Protein 4Q69 (pdb70)

Structure (mmCIF, N/CA/C/O backbone):
data_4Q69
#
_entry.id   4Q69
#
_cell.length_a   135.124
_cell.length_b   135.124
_cell.length_c   139.567
_cell.angle_alpha   90.000
_cell.angle_beta   90.000
_cell.angle_gamma   120.000
#
_symmetry.space_group_name_H-M   'P 31 2 1'
#
loop_
_entity.id
_entity.type
_entity.pdbx_description
1 polymer 'Putative lipoprotein'
2 non-polymer 'SODIUM ION'
3 non-polymer 'CHLORIDE ION'
4 non-polymer GLYCEROL
5 water water
#
loop_
_atom_site.group_PDB
_atom_site.id
_atom_site.type_symbol
_atom_site.label_atom_id
_atom_site.label_alt_id
_atom_site.label_comp_id
_atom_site.label_asym_id
_atom_site.label_entity_id
_atom_site.label_seq_id
_atom_site.pdbx_PDB_ins_code
_atom_site.Cartn_x
_atom_site.Cartn_y
_atom_site.Cartn_z
_atom_site.occupancy
_atom_site.B_iso_or_equiv
_atom_site.auth_seq_id
_atom_site.auth_comp_id
_atom_site.auth_asym_id
_atom_site.auth_atom_id
_atom_site.pdbx_PDB_model_num
ATOM 1 N N . PRO A 1 7 ? 80.202 -37.516 -21.351 1.00 124.59 33 PRO A N 1
ATOM 2 C CA . PRO A 1 7 ? 80.636 -38.910 -21.511 1.00 125.75 33 PRO A CA 1
ATOM 3 C C . PRO A 1 7 ? 81.878 -39.261 -20.669 1.00 124.89 33 PRO A C 1
ATOM 4 O O . PRO A 1 7 ? 81.820 -40.188 -19.858 1.00 103.53 33 PRO A O 1
ATOM 8 N N . ASN A 1 8 ? 82.976 -38.524 -20.869 1.00 130.25 34 ASN A N 1
ATOM 9 C CA . ASN A 1 8 ? 84.221 -38.694 -20.093 1.00 122.92 34 ASN A CA 1
ATOM 10 C C . ASN A 1 8 ? 84.462 -37.563 -19.082 1.00 111.37 34 ASN A C 1
ATOM 11 O O . ASN A 1 8 ? 85.486 -37.552 -18.391 1.00 95.63 34 ASN A O 1
ATOM 16 N N . THR A 1 9 ? 83.531 -36.610 -19.017 1.00 107.63 35 THR A N 1
ATOM 17 C CA . THR A 1 9 ? 83.628 -35.469 -18.091 1.00 105.64 35 THR A CA 1
ATOM 18 C C . THR A 1 9 ? 83.453 -35.897 -16.618 1.00 105.75 35 THR A C 1
ATOM 19 O O . THR A 1 9 ? 84.086 -35.330 -15.721 1.00 93.32 35 THR A O 1
ATOM 23 N N . ALA A 1 10 ? 82.611 -36.905 -16.387 1.00 99.95 36 ALA A N 1
ATOM 24 C CA . ALA A 1 10 ? 82.396 -37.479 -15.054 1.00 86.43 36 ALA A CA 1
ATOM 25 C C . ALA A 1 10 ? 83.577 -38.338 -14.616 1.00 93.74 36 ALA A C 1
ATOM 26 O O . ALA A 1 10 ? 84.302 -38.887 -15.449 1.00 99.74 36 ALA A O 1
ATOM 28 N N . GLU A 1 11 ? 83.754 -38.458 -13.303 1.00 92.76 37 GLU A N 1
ATOM 29 C CA . GLU A 1 11 ? 84.788 -39.322 -12.736 1.00 78.98 37 GLU A CA 1
ATOM 30 C C . GLU A 1 11 ? 84.232 -40.726 -12.461 1.00 71.02 37 GLU A C 1
ATOM 31 O O . GLU A 1 11 ? 83.435 -41.276 -13.258 1.00 75.14 37 GLU A O 1
ATOM 37 N N . LYS A 1 12 ? 84.679 -41.309 -11.350 1.00 61.46 38 LYS A N 1
ATOM 38 C CA . LYS A 1 12 ? 84.228 -42.622 -10.920 1.00 58.52 38 LYS A CA 1
ATOM 39 C C . LYS A 1 12 ? 82.791 -42.565 -10.391 1.00 52.43 38 LYS A C 1
ATOM 40 O O . LYS A 1 12 ? 82.497 -41.858 -9.426 1.00 53.13 38 LYS A O 1
ATOM 46 N N . VAL A 1 13 ? 81.900 -43.287 -11.067 1.00 45.85 39 VAL A N 1
ATOM 47 C CA . VAL A 1 13 ? 80.496 -43.401 -10.673 1.00 44.74 39 VAL A CA 1
ATOM 48 C C . VAL A 1 13 ? 80.119 -44.874 -10.619 1.00 42.01 39 VAL A C 1
ATOM 49 O O . VAL A 1 13 ? 80.503 -45.640 -11.497 1.00 41.42 39 VAL A O 1
ATOM 53 N N . ASP A 1 14 ? 79.358 -45.262 -9.601 1.00 40.23 40 ASP A N 1
ATOM 54 C CA . ASP A 1 14 ? 78.917 -46.642 -9.465 1.00 40.73 40 ASP A CA 1
ATOM 55 C C . ASP A 1 14 ? 77.960 -46.973 -10.606 1.00 40.86 40 ASP A C 1
ATOM 56 O O . ASP A 1 14 ? 76.990 -46.241 -10.826 1.00 39.89 40 ASP A O 1
ATOM 61 N N . PRO A 1 15 ? 78.229 -48.063 -11.350 1.00 39.89 41 PRO A N 1
ATOM 62 C CA . PRO A 1 15 ? 77.301 -48.472 -12.411 1.00 39.58 41 PRO A CA 1
ATOM 63 C C . PRO A 1 15 ? 75.888 -48.768 -11.910 1.00 39.56 41 PRO A C 1
ATOM 64 O O . PRO A 1 15 ? 74.919 -48.487 -12.614 1.00 43.99 41 PRO A O 1
ATOM 68 N N . GLY A 1 16 ? 75.779 -49.331 -10.709 1.00 39.71 42 GLY A N 1
ATOM 69 C CA . GLY A 1 16 ? 74.486 -49.692 -10.141 1.00 39.07 42 GLY A CA 1
ATOM 70 C C . GLY A 1 16 ? 73.613 -48.483 -9.877 1.00 37.74 42 GLY A C 1
ATOM 71 O O . GLY A 1 16 ? 72.423 -48.491 -10.186 1.00 35.08 42 GLY A O 1
ATOM 72 N N . TYR A 1 17 ? 74.206 -47.446 -9.289 1.00 40.48 43 TYR A N 1
ATOM 73 C CA . TYR A 1 17 ? 73.501 -46.191 -9.052 1.00 38.59 43 TYR A CA 1
ATOM 74 C C . TYR A 1 17 ? 72.920 -45.643 -10.352 1.00 36.09 43 TYR A C 1
ATOM 75 O O . TYR A 1 17 ? 71.750 -45.271 -10.407 1.00 34.83 43 TYR A O 1
ATOM 84 N N . LEU A 1 18 ? 73.742 -45.608 -11.395 1.00 35.03 44 LEU A N 1
ATOM 85 C CA . LEU A 1 18 ? 73.317 -45.076 -12.693 1.00 33.77 44 LEU A CA 1
ATOM 86 C C . LEU A 1 18 ? 72.226 -45.930 -13.333 1.00 32.86 44 LEU A C 1
ATOM 87 O O . LEU A 1 18 ? 71.234 -45.400 -13.829 1.00 32.38 44 LEU A O 1
ATOM 92 N N . PHE A 1 19 ? 72.418 -47.248 -13.310 1.00 33.17 45 PHE A N 1
ATOM 93 C CA . PHE A 1 19 ? 71.448 -48.201 -13.858 1.00 32.18 45 PHE A CA 1
ATOM 94 C C . PHE A 1 19 ? 70.062 -48.004 -13.231 1.00 32.55 45 PHE A C 1
ATOM 95 O O . PHE A 1 19 ? 69.055 -47.940 -13.933 1.00 34.19 45 PHE A O 1
ATOM 103 N N . ASN A 1 20 ? 70.023 -47.899 -11.909 1.00 32.47 46 ASN A N 1
ATOM 104 C CA . ASN A 1 20 ? 68.766 -47.740 -11.189 1.00 34.02 46 ASN A CA 1
ATOM 105 C C . ASN A 1 20 ? 68.120 -46.380 -11.445 1.00 33.39 46 ASN A C 1
ATOM 106 O O . ASN A 1 20 ? 66.897 -46.283 -11.571 1.00 34.50 46 ASN A O 1
ATOM 111 N N . TYR A 1 21 ? 68.941 -45.333 -11.507 1.00 33.05 47 TYR A N 1
ATOM 112 C CA . TYR A 1 21 ? 68.465 -43.995 -11.869 1.00 32.40 47 TYR A CA 1
ATOM 113 C C . TYR A 1 21 ? 67.786 -44.030 -13.240 1.00 33.32 47 TYR A C 1
ATOM 114 O O . TYR A 1 21 ? 66.732 -43.424 -13.435 1.00 32.05 47 TYR A O 1
ATOM 123 N N . VAL A 1 22 ? 68.385 -44.754 -14.182 1.00 31.97 48 VAL A N 1
ATOM 124 C CA . VAL A 1 22 ? 67.804 -44.880 -15.510 1.00 31.04 48 VAL A CA 1
ATOM 125 C C . VAL A 1 22 ? 66.501 -45.665 -15.449 1.00 31.09 48 VAL A C 1
ATOM 126 O O . VAL A 1 22 ? 65.507 -45.263 -16.049 1.00 31.39 48 VAL A O 1
ATOM 130 N N . ALA A 1 23 ? 66.514 -46.780 -14.729 1.00 31.42 49 ALA A N 1
ATOM 131 C CA . ALA A 1 23 ? 65.329 -47.627 -14.585 1.00 32.75 49 ALA A CA 1
ATOM 132 C C . ALA A 1 23 ? 64.131 -46.855 -14.024 1.00 31.78 49 ALA A C 1
ATOM 133 O O . ALA A 1 23 ? 63.028 -46.940 -14.556 1.00 32.26 49 ALA A O 1
ATOM 135 N N . VAL A 1 24 ? 64.366 -46.091 -12.966 1.00 31.67 50 VAL A N 1
ATOM 136 C CA . VAL A 1 24 ? 63.318 -45.313 -12.326 1.00 31.34 50 VAL A CA 1
ATOM 137 C C . VAL A 1 24 ? 62.756 -44.249 -13.270 1.00 32.04 50 VAL A C 1
ATOM 138 O O . VAL A 1 24 ? 61.538 -44.107 -13.401 1.00 33.54 50 VAL A O 1
ATOM 142 N N . ASN A 1 25 ? 63.630 -43.503 -13.936 1.00 31.12 51 ASN A N 1
ATOM 143 C CA . ASN A 1 25 ? 63.173 -42.433 -14.828 1.00 30.71 51 ASN A CA 1
ATOM 144 C C . ASN A 1 25 ? 62.536 -42.953 -16.115 1.00 31.05 51 ASN A C 1
ATOM 145 O O . ASN A 1 25 ? 61.595 -42.353 -16.644 1.00 32.92 51 ASN A O 1
ATOM 150 N N . TRP A 1 26 ? 63.034 -44.083 -16.603 1.00 30.79 52 TRP A N 1
ATOM 151 C CA . TRP A 1 26 ? 62.421 -44.775 -17.738 1.00 31.10 52 TRP A CA 1
ATOM 152 C C . TRP A 1 26 ? 60.979 -45.179 -17.423 1.00 29.82 52 TRP A C 1
ATOM 153 O O . TRP A 1 26 ? 60.069 -44.882 -18.193 1.00 27.49 52 TRP A O 1
ATOM 164 N N . ALA A 1 27 ? 60.773 -45.837 -16.284 1.00 29.65 53 ALA A N 1
ATOM 165 C CA . ALA A 1 27 ? 59.419 -46.184 -15.851 1.00 29.96 53 ALA A CA 1
ATOM 166 C C . ALA A 1 27 ? 58.566 -44.925 -15.667 1.00 31.13 53 ALA A C 1
ATOM 167 O O . ALA A 1 27 ? 57.404 -44.887 -16.072 1.00 31.30 53 ALA A O 1
ATOM 169 N N . GLY A 1 28 ? 59.149 -43.900 -15.054 1.00 33.22 54 GLY A N 1
ATOM 170 C CA . GLY A 1 28 ? 58.465 -42.621 -14.865 1.00 33.25 54 GLY A CA 1
ATOM 171 C C . GLY A 1 28 ? 58.044 -41.993 -16.186 1.00 32.30 54 GLY A C 1
ATOM 172 O O . GLY A 1 28 ? 56.997 -41.350 -16.274 1.00 31.95 54 GLY A O 1
ATOM 173 N N . THR A 1 29 ? 58.871 -42.175 -17.209 1.00 31.84 55 THR A N 1
ATOM 174 C CA . THR A 1 29 ? 58.577 -41.662 -18.536 1.00 33.87 55 THR A CA 1
ATOM 175 C C . THR A 1 29 ? 57.451 -42.464 -19.195 1.00 32.59 55 THR A C 1
ATOM 176 O O . THR A 1 29 ? 56.483 -41.887 -19.684 1.00 33.14 55 THR A O 1
ATOM 180 N N . ARG A 1 30 ? 57.574 -43.785 -19.193 1.00 31.39 56 ARG A N 1
ATOM 181 C CA . ARG A 1 30 ? 56.576 -44.650 -19.821 1.00 34.02 56 ARG A CA 1
ATOM 182 C C . ARG A 1 30 ? 55.176 -44.541 -19.209 1.00 34.92 56 ARG A C 1
ATOM 183 O O . ARG A 1 30 ? 54.180 -44.727 -19.909 1.00 35.75 56 ARG A O 1
ATOM 191 N N . THR A 1 31 ? 55.102 -44.239 -17.916 1.00 33.99 57 THR A N 1
ATOM 192 C CA . THR A 1 31 ? 53.821 -44.103 -17.232 1.00 34.68 57 THR A CA 1
ATOM 193 C C . THR A 1 31 ? 53.356 -42.653 -17.134 1.00 35.64 57 THR A C 1
ATOM 194 O O . THR A 1 31 ? 52.276 -42.389 -16.620 1.00 35.70 57 THR A O 1
ATOM 198 N N . GLY A 1 32 ? 54.168 -41.720 -17.627 1.00 37.48 58 GLY A N 1
ATOM 199 C CA . GLY A 1 32 ? 53.868 -40.293 -17.523 1.00 34.58 58 GLY A CA 1
ATOM 200 C C . GLY A 1 32 ? 52.872 -39.812 -18.559 1.00 37.62 58 GLY A C 1
ATOM 201 O O . GLY A 1 32 ? 52.640 -40.467 -19.580 1.00 37.40 58 GLY A O 1
ATOM 202 N N . GLY A 1 33 ? 52.297 -38.643 -18.304 1.00 42.02 59 GLY A N 1
ATOM 203 C CA . GLY A 1 33 ? 51.302 -38.047 -19.193 1.00 43.44 59 GLY A CA 1
ATOM 204 C C . GLY A 1 33 ? 51.826 -37.608 -20.546 1.00 42.56 59 GLY A C 1
ATOM 205 O O . GLY A 1 33 ? 51.054 -37.411 -21.480 1.00 47.07 59 GLY A O 1
ATOM 206 N N . ASP A 1 34 ? 53.134 -37.444 -20.661 1.00 38.55 60 ASP A N 1
ATOM 207 C CA . ASP A 1 34 ? 53.727 -37.022 -21.924 1.00 39.95 60 ASP A CA 1
ATOM 208 C C . ASP A 1 34 ? 54.141 -38.198 -22.814 1.00 37.19 60 ASP A C 1
ATOM 209 O O . ASP A 1 34 ? 54.824 -38.006 -23.807 1.00 44.19 60 ASP A O 1
ATOM 214 N N . PHE A 1 35 ? 53.701 -39.404 -22.471 1.00 35.56 61 PHE A N 1
ATOM 215 C CA . PHE A 1 35 ? 54.045 -40.617 -23.213 1.00 33.39 61 PHE A CA 1
ATOM 216 C C . PHE A 1 35 ? 52.814 -41.511 -23.313 1.00 33.54 61 PHE A C 1
ATOM 217 O O . PHE A 1 35 ? 52.341 -41.820 -24.405 1.00 34.03 61 PHE A O 1
ATOM 225 N N . TYR A 1 36 ? 52.286 -41.901 -22.156 1.00 36.56 62 TYR A N 1
ATOM 226 C CA . TYR A 1 36 ? 51.133 -42.790 -22.073 1.00 34.29 62 TYR A CA 1
ATOM 227 C C . TYR A 1 36 ? 49.918 -42.213 -22.795 1.00 36.43 62 TYR A C 1
ATOM 228 O O . TYR A 1 36 ? 49.230 -42.925 -23.522 1.00 42.74 62 TYR A O 1
ATOM 237 N N . ILE A 1 37 ? 49.654 -40.930 -22.584 1.00 35.94 63 ILE A N 1
ATOM 238 C CA . ILE A 1 37 ? 48.477 -40.277 -23.171 1.00 38.57 63 ILE A CA 1
ATOM 239 C C . ILE A 1 37 ? 48.586 -40.112 -24.690 1.00 36.61 63 ILE A C 1
ATOM 240 O O . ILE A 1 37 ? 47.667 -40.497 -25.412 1.00 36.58 63 ILE A O 1
ATOM 245 N N . PRO A 1 38 ? 49.694 -39.536 -25.182 1.00 34.99 64 PRO A N 1
ATOM 246 C CA . PRO A 1 38 ? 49.866 -39.469 -26.634 1.00 35.29 64 PRO A CA 1
ATOM 247 C C . PRO A 1 38 ? 49.684 -40.806 -27.349 1.00 34.77 64 PRO A C 1
ATOM 248 O O . PRO A 1 38 ? 48.977 -40.872 -28.360 1.00 34.09 64 PRO A O 1
ATOM 252 N N . LEU A 1 39 ? 50.298 -41.859 -26.822 1.00 31.06 65 LEU A N 1
ATOM 253 C CA . LEU A 1 39 ? 50.256 -43.154 -27.488 1.00 32.02 65 LEU A CA 1
ATOM 254 C C . LEU A 1 39 ? 48.886 -43.828 -27.389 1.00 33.60 65 LEU A C 1
ATOM 255 O O . LEU A 1 39 ? 48.407 -44.389 -28.369 1.00 34.46 65 LEU A O 1
ATOM 260 N N . SER A 1 40 ? 48.250 -43.765 -26.224 1.00 33.77 66 SER A N 1
ATOM 261 C CA . SER A 1 40 ? 46.953 -44.417 -26.048 1.00 33.95 66 SER A CA 1
ATOM 262 C C . SER A 1 40 ? 45.856 -43.734 -26.874 1.00 34.17 66 SER A C 1
ATOM 263 O O . SER A 1 40 ? 45.068 -44.410 -27.535 1.00 35.25 66 SER A O 1
ATOM 274 N N . SER A 1 42 ? 46.241 -41.458 -29.474 1.00 35.03 68 SER A N 1
ATOM 275 C CA . SER A 1 42 ? 46.532 -41.407 -30.909 1.00 36.39 68 SER A CA 1
ATOM 276 C C . SER A 1 42 ? 46.401 -42.783 -31.562 1.00 36.11 68 SER A C 1
ATOM 277 O O . SER A 1 42 ? 45.953 -42.881 -32.701 1.00 36.97 68 SER A O 1
ATOM 280 N N . SER A 1 43 ? 46.785 -43.841 -30.849 1.00 36.41 69 SER A N 1
ATOM 281 C CA . SER A 1 43 ? 46.632 -45.205 -31.372 1.00 36.65 69 SER A CA 1
ATOM 282 C C . SER A 1 43 ? 45.178 -45.649 -31.366 1.00 36.57 69 SER A C 1
ATOM 283 O O . SER A 1 43 ? 44.812 -46.576 -32.083 1.00 40.57 69 SER A O 1
ATOM 286 N N . GLN A 1 44 ? 44.372 -44.998 -30.526 1.00 36.83 70 GLN A N 1
ATOM 287 C CA . GLN A 1 44 ? 42.940 -45.278 -30.376 1.00 37.30 70 GLN A CA 1
ATOM 288 C C . GLN A 1 44 ? 42.623 -46.614 -29.688 1.00 36.40 70 GLN A C 1
ATOM 289 O O . GLN A 1 44 ? 41.497 -47.115 -29.788 1.00 36.54 70 GLN A O 1
ATOM 295 N N . CYS A 1 45 ? 43.601 -47.170 -28.970 1.00 34.89 71 CYS A N 1
ATOM 296 C CA . CYS A 1 45 ? 43.352 -48.308 -28.081 1.00 35.44 71 CYS A CA 1
ATOM 297 C C . CYS A 1 45 ? 42.578 -47.856 -26.836 1.00 34.21 71 CYS A C 1
ATOM 298 O O . CYS A 1 45 ? 42.029 -48.682 -26.104 1.00 32.97 71 CYS A O 1
ATOM 301 N N . GLN A 1 46 ? 42.572 -46.543 -26.597 1.00 35.03 72 GLN A N 1
ATOM 302 C CA . GLN A 1 46 ? 41.686 -45.901 -25.629 1.00 35.45 72 GLN A CA 1
ATOM 303 C C . GLN A 1 46 ? 41.115 -44.620 -26.245 1.00 36.55 72 GLN A C 1
ATOM 304 O O . GLN A 1 46 ? 41.579 -44.171 -27.297 1.00 35.65 72 GLN A O 1
ATOM 310 N N . VAL A 1 47 ? 40.103 -44.045 -25.598 1.00 35.03 73 VAL A N 1
ATOM 311 C CA . VAL A 1 47 ? 39.525 -42.766 -26.033 1.00 34.78 73 VAL A CA 1
ATOM 312 C C . VAL A 1 47 ? 39.327 -41.828 -24.844 1.00 34.79 73 VAL A C 1
ATOM 313 O O . VAL A 1 47 ? 39.467 -42.241 -23.694 1.00 34.07 73 VAL A O 1
ATOM 317 N N . ASP A 1 48 ? 39.016 -40.565 -25.128 1.00 37.17 74 ASP A N 1
ATOM 318 C CA . ASP A 1 48 ? 39.055 -39.510 -24.108 1.00 37.52 74 ASP A CA 1
ATOM 319 C C . ASP A 1 48 ? 37.686 -39.092 -23.566 1.00 37.30 74 ASP A C 1
ATOM 320 O O . ASP A 1 48 ? 37.608 -38.265 -22.662 1.00 37.49 74 ASP A O 1
ATOM 325 N N . GLY A 1 49 ? 36.615 -39.663 -24.105 1.00 38.02 75 GLY A N 1
ATOM 326 C CA . GLY A 1 49 ? 35.265 -39.322 -23.657 1.00 41.57 75 GLY A CA 1
ATOM 327 C C . GLY A 1 49 ? 34.790 -37.942 -24.095 1.00 43.76 75 GLY A C 1
ATOM 328 O O . GLY A 1 49 ? 33.828 -37.409 -23.538 1.00 43.11 75 GLY A O 1
ATOM 329 N N . GLY A 1 50 ? 35.455 -37.364 -25.096 1.00 44.08 76 GLY A N 1
ATOM 330 C CA . GLY A 1 50 ? 35.071 -36.054 -25.622 1.00 46.13 76 GLY A CA 1
ATOM 331 C C . GLY A 1 50 ? 35.634 -34.897 -24.822 1.00 46.64 76 GLY A C 1
ATOM 332 O O . GLY A 1 50 ? 36.315 -35.095 -23.812 1.00 44.29 76 GLY A O 1
ATOM 333 N N . LEU A 1 51 ? 35.340 -33.681 -25.279 1.00 49.08 77 LEU A N 1
ATOM 334 C CA . LEU A 1 51 ? 35.967 -32.475 -24.732 1.00 51.19 77 LEU A CA 1
ATOM 335 C C . LEU A 1 51 ? 35.547 -32.144 -23.303 1.00 51.40 77 LEU A C 1
ATOM 336 O O . LEU A 1 51 ? 36.291 -31.473 -22.585 1.00 46.66 77 LEU A O 1
ATOM 341 N N . ASP A 1 52 ? 34.374 -32.615 -22.883 1.00 55.19 78 ASP A N 1
ATOM 342 C CA . ASP A 1 52 ? 33.917 -32.379 -21.514 1.00 58.07 78 ASP A CA 1
ATOM 343 C C . ASP A 1 52 ? 34.720 -33.171 -20.485 1.00 57.17 78 ASP A C 1
ATOM 344 O O . ASP A 1 52 ? 34.796 -32.768 -19.325 1.00 62.72 78 ASP A O 1
ATOM 349 N N . TYR A 1 53 ? 35.317 -34.287 -20.902 1.00 54.00 79 TYR A N 1
ATOM 350 C CA . TYR A 1 53 ? 36.045 -35.159 -19.981 1.00 49.16 79 TYR A CA 1
ATOM 351 C C . TYR A 1 53 ? 37.553 -35.148 -20.239 1.00 46.24 79 TYR A C 1
ATOM 352 O O . TYR A 1 53 ? 38.219 -34.183 -19.871 1.00 41.66 79 TYR A O 1
ATOM 361 N N . GLY A 1 54 ? 38.098 -36.199 -20.849 1.00 43.93 80 GLY A N 1
ATOM 362 C CA . GLY A 1 54 ? 39.534 -36.262 -21.116 1.00 41.04 80 GLY A CA 1
ATOM 363 C C . GLY A 1 54 ? 39.971 -35.145 -22.046 1.00 41.80 80 GLY A C 1
ATOM 364 O O . GLY A 1 54 ? 40.920 -34.415 -21.747 1.00 42.47 80 GLY A O 1
ATOM 365 N N . GLY A 1 55 ? 39.267 -35.013 -23.172 1.00 41.13 81 GLY A N 1
ATOM 366 C CA . GLY A 1 55 ? 39.501 -33.933 -24.126 1.00 42.46 81 GLY A CA 1
ATOM 367 C C . GLY A 1 55 ? 40.965 -33.755 -24.461 1.00 42.74 81 GLY A C 1
ATOM 368 O O . GLY A 1 55 ? 41.487 -32.642 -24.437 1.00 46.00 81 GLY A O 1
ATOM 369 N N . TRP A 1 56 ? 41.632 -34.864 -24.754 1.00 43.91 82 TRP A N 1
ATOM 370 C CA . TRP A 1 56 ? 43.067 -34.858 -24.977 1.00 40.26 82 TRP A CA 1
ATOM 371 C C . TRP A 1 56 ? 43.322 -34.465 -26.415 1.00 40.44 82 TRP A C 1
ATOM 372 O O . TRP A 1 56 ? 42.741 -35.052 -27.322 1.00 39.38 82 TRP A O 1
ATOM 383 N N . ASP A 1 57 ? 44.187 -33.474 -26.622 1.00 41.98 83 ASP A N 1
ATOM 384 C CA . ASP A 1 57 ? 44.574 -33.043 -27.971 1.00 46.21 83 ASP A CA 1
ATOM 385 C C . ASP A 1 57 ? 45.128 -34.199 -28.806 1.00 43.08 83 ASP A C 1
ATOM 386 O O . ASP A 1 57 ? 45.013 -34.207 -30.033 1.00 39.43 83 ASP A O 1
ATOM 39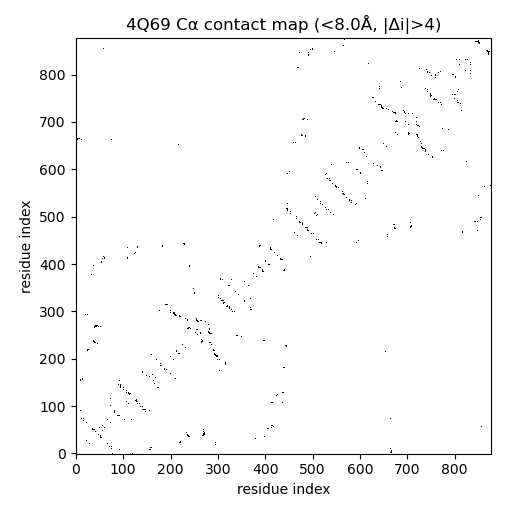1 N N . GLU A 1 58 ? 45.714 -35.181 -28.131 1.00 40.02 84 GLU A N 1
ATOM 392 C CA . GLU A 1 58 ? 46.353 -36.300 -28.797 1.00 37.49 84 GLU A CA 1
ATOM 393 C C . GLU A 1 58 ? 45.338 -37.230 -29.474 1.00 37.56 84 GLU A C 1
ATOM 394 O O . GLU A 1 58 ? 45.706 -38.022 -30.339 1.00 39.56 84 GLU A O 1
ATOM 400 N N . SER A 1 59 ? 44.066 -37.135 -29.084 1.00 37.16 85 SER A N 1
ATOM 401 C CA . SER A 1 59 ? 42.989 -37.880 -29.746 1.00 35.95 85 SER A CA 1
ATOM 402 C C . SER A 1 59 ? 42.840 -37.493 -31.217 1.00 38.85 85 SER A C 1
ATOM 403 O O . SER A 1 59 ? 42.385 -38.300 -32.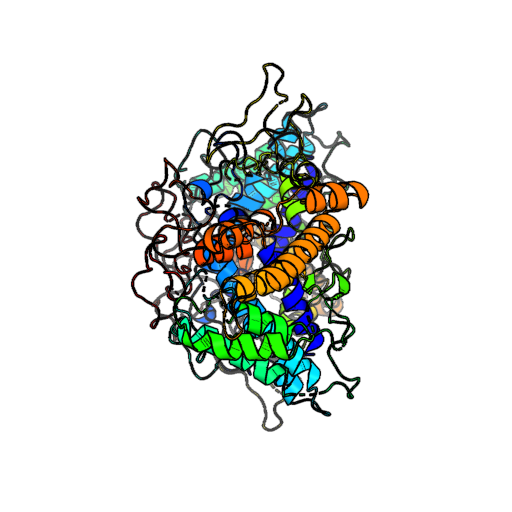027 1.00 40.39 85 SER A O 1
ATOM 406 N N . VAL A 1 60 ? 43.203 -36.256 -31.551 1.00 43.12 86 VAL A N 1
ATOM 407 C CA . VAL A 1 60 ? 43.177 -35.771 -32.938 1.00 45.23 86 VAL A CA 1
ATOM 408 C C . VAL A 1 60 ? 44.599 -35.593 -33.499 1.00 45.27 86 VAL A C 1
ATOM 409 O O . VAL A 1 60 ? 44.832 -34.770 -34.386 1.00 47.71 86 VAL A O 1
ATOM 413 N N . TYR A 1 61 ? 45.537 -36.377 -32.963 1.00 45.84 87 TYR A N 1
ATOM 414 C CA . TYR A 1 61 ? 46.918 -36.456 -33.453 1.00 41.00 87 TYR A CA 1
ATOM 415 C C . TYR A 1 61 ? 47.792 -35.235 -33.172 1.00 41.17 87 TYR A C 1
ATOM 416 O O . TYR A 1 61 ? 48.880 -35.115 -33.725 1.00 42.77 87 TYR A O 1
ATOM 425 N N . THR A 1 62 ? 47.343 -34.348 -32.296 1.00 41.84 88 THR A N 1
ATOM 426 C CA . THR A 1 62 ? 48.154 -33.201 -31.898 1.00 41.39 88 THR A CA 1
ATOM 427 C C . THR A 1 62 ? 49.054 -33.590 -30.723 1.00 43.11 88 THR A C 1
ATOM 428 O O . THR A 1 62 ? 48.661 -33.492 -29.558 1.00 44.95 88 THR A O 1
ATOM 432 N N . ILE A 1 63 ? 50.263 -34.044 -31.040 1.00 44.49 89 ILE A N 1
ATOM 433 C CA . ILE A 1 63 ? 51.252 -34.411 -30.025 1.00 41.29 89 ILE A CA 1
ATOM 434 C C . ILE A 1 63 ? 52.063 -33.162 -29.704 1.00 39.21 89 ILE A C 1
ATOM 435 O O . ILE A 1 63 ? 52.659 -32.570 -30.597 1.00 42.84 89 ILE A O 1
ATOM 440 N N . SER A 1 64 ? 52.096 -32.778 -28.431 1.00 39.11 90 SER A N 1
ATOM 441 C CA . SER A 1 64 ? 52.809 -31.578 -27.987 1.00 37.86 90 SER A CA 1
ATOM 442 C C . SER A 1 64 ? 54.312 -31.674 -28.255 1.00 39.44 90 SER A C 1
ATOM 443 O O . SER A 1 64 ? 54.898 -32.759 -28.150 1.00 40.34 90 SER A O 1
ATOM 446 N N . PRO A 1 65 ? 54.946 -30.537 -28.590 1.00 40.66 91 PRO A N 1
ATOM 447 C CA . PRO A 1 65 ? 56.404 -30.494 -28.704 1.00 40.52 91 PRO A CA 1
ATOM 448 C C . PRO A 1 65 ? 57.118 -30.675 -27.368 1.00 40.95 91 PRO A C 1
ATOM 449 O O . PRO A 1 65 ? 58.312 -30.947 -27.353 1.00 41.11 91 PRO A O 1
ATOM 453 N N . TYR A 1 66 ? 56.409 -30.489 -26.257 1.00 43.64 92 TYR A N 1
ATOM 454 C CA . TYR A 1 66 ? 56.982 -30.790 -24.949 1.00 44.52 92 TYR A CA 1
ATOM 455 C C . TYR A 1 66 ? 57.021 -32.307 -24.730 1.00 39.70 92 TYR A C 1
ATOM 456 O O . TYR A 1 66 ? 57.988 -32.840 -24.178 1.00 37.83 92 TYR A O 1
ATOM 465 N N . SER A 1 67 ? 55.981 -32.998 -25.180 1.00 39.72 93 SER A N 1
ATOM 466 C CA . SER A 1 67 ? 55.918 -34.451 -25.042 1.00 40.63 93 SER A CA 1
ATOM 467 C C . SER A 1 67 ? 57.007 -35.175 -25.844 1.00 40.36 93 SER A C 1
ATOM 468 O O . SER A 1 67 ? 57.626 -36.119 -25.351 1.00 42.97 93 SER A O 1
ATOM 471 N N . THR A 1 68 ? 57.236 -34.734 -27.077 1.00 40.80 94 THR A N 1
ATOM 472 C CA . THR A 1 68 ? 58.292 -35.311 -27.903 1.00 37.21 94 THR A CA 1
ATOM 473 C C . THR A 1 68 ? 59.652 -34.971 -27.311 1.00 34.84 94 THR A C 1
ATOM 474 O O . THR A 1 68 ? 60.546 -35.811 -27.291 1.00 32.69 94 THR A O 1
ATOM 478 N N . GLY A 1 69 ? 59.796 -33.741 -26.821 1.00 35.45 95 GLY A N 1
ATOM 479 C CA . GLY A 1 69 ? 61.053 -33.282 -26.225 1.00 34.41 95 GLY A CA 1
ATOM 480 C C . GLY A 1 69 ? 61.397 -33.971 -24.918 1.00 36.32 95 GLY A C 1
ATOM 481 O O . GLY A 1 69 ? 62.547 -34.362 -24.694 1.00 38.40 95 GLY A O 1
ATOM 482 N N . ASN A 1 70 ? 60.403 -34.125 -24.051 1.00 36.30 96 ASN A N 1
ATOM 483 C CA . ASN A 1 70 ? 60.610 -34.785 -22.773 1.00 35.87 96 ASN A CA 1
ATOM 484 C C . ASN A 1 70 ? 60.987 -36.248 -22.982 1.00 36.49 96 ASN A C 1
ATOM 485 O O . ASN A 1 70 ? 61.889 -36.769 -22.321 1.00 35.88 96 ASN A O 1
ATOM 490 N N . THR A 1 71 ? 60.288 -36.901 -23.908 1.00 34.37 97 THR A N 1
ATOM 491 C CA . THR A 1 71 ? 60.532 -38.302 -24.221 1.00 31.17 97 THR A CA 1
ATOM 492 C C . THR A 1 71 ? 61.916 -38.488 -24.851 1.00 31.69 97 THR A C 1
ATOM 493 O O . THR A 1 71 ? 62.688 -39.357 -24.436 1.00 30.08 97 THR A O 1
ATOM 497 N N . TRP A 1 72 ? 62.225 -37.657 -25.843 1.00 32.38 98 TRP A N 1
ATOM 498 C CA . TRP A 1 72 ? 63.546 -37.647 -26.478 1.00 32.53 98 TRP A CA 1
ATOM 499 C C . TRP A 1 72 ? 64.649 -37.425 -25.451 1.00 33.02 98 TRP A C 1
ATOM 500 O O . TRP A 1 72 ? 65.658 -38.138 -25.456 1.00 31.44 98 TRP A O 1
ATOM 511 N N . LYS A 1 73 ? 64.443 -36.439 -24.576 1.00 33.77 99 LYS A N 1
ATOM 512 C CA . LYS A 1 73 ? 65.403 -36.121 -23.518 1.00 37.51 99 LYS A CA 1
ATOM 513 C C . LYS A 1 73 ? 65.661 -37.348 -22.652 1.00 37.33 99 LYS A C 1
ATOM 514 O O . LYS A 1 73 ? 66.800 -37.603 -22.256 1.00 36.58 99 LYS A O 1
ATOM 520 N N . HIS A 1 74 ? 64.620 -38.127 -22.372 1.00 36.29 100 HIS A N 1
ATOM 521 C CA . HIS A 1 74 ? 64.840 -39.337 -21.598 1.00 35.58 100 HIS A CA 1
ATOM 522 C C . HIS A 1 74 ? 65.732 -40.374 -22.305 1.00 33.51 100 HIS A C 1
ATOM 523 O O . HIS A 1 74 ? 66.629 -40.947 -21.686 1.00 33.56 100 HIS A O 1
ATOM 530 N N . TYR A 1 75 ? 65.458 -40.654 -23.574 1.00 33.91 101 TYR A N 1
ATOM 531 C CA . TYR A 1 75 ? 66.205 -41.699 -24.271 1.00 32.69 101 TYR A CA 1
ATOM 532 C C . TYR A 1 75 ? 67.668 -41.309 -24.458 1.00 31.43 101 TYR A C 1
ATOM 533 O O . TYR A 1 75 ? 68.540 -42.159 -24.335 1.00 30.60 101 TYR A O 1
ATOM 542 N N . TYR A 1 76 ? 67.940 -40.025 -24.697 1.00 32.34 102 TYR A N 1
ATOM 543 C CA . TYR A 1 76 ? 69.306 -39.584 -24.989 1.00 33.31 102 TYR A CA 1
ATOM 544 C C . TYR A 1 76 ? 70.096 -39.039 -23.791 1.00 34.54 102 TYR A C 1
ATOM 545 O O . TYR A 1 76 ? 71.241 -39.448 -23.587 1.00 32.18 102 TYR A O 1
ATOM 554 N N . SER A 1 77 ? 69.505 -38.146 -22.998 1.00 35.93 103 SER A N 1
ATOM 555 C CA . SER A 1 77 ? 70.231 -37.536 -21.871 1.00 36.33 103 SER A CA 1
ATOM 556 C C . SER A 1 77 ? 70.122 -38.354 -20.594 1.00 38.89 103 SER A C 1
ATOM 557 O O . SER A 1 77 ? 71.132 -38.718 -19.991 1.00 43.28 103 SER A O 1
ATOM 560 N N . VAL A 1 78 ? 68.898 -38.659 -20.191 1.00 37.16 104 VAL A N 1
ATOM 561 C CA . VAL A 1 78 ? 68.675 -39.341 -18.923 1.00 38.35 104 VAL A CA 1
ATOM 562 C C . VAL A 1 78 ? 69.086 -40.806 -18.997 1.00 38.10 104 VAL A C 1
ATOM 563 O O . VAL A 1 78 ? 69.829 -41.282 -18.145 1.00 39.11 104 VAL A O 1
ATOM 567 N N . GLY A 1 79 ? 68.602 -41.510 -20.016 1.00 37.38 105 GLY A N 1
ATOM 568 C CA . GLY A 1 79 ? 68.846 -42.944 -20.159 1.00 36.44 105 GLY A CA 1
ATOM 569 C C . GLY A 1 79 ? 70.163 -43.283 -20.835 1.00 37.83 105 GLY A C 1
ATOM 570 O O . GLY A 1 79 ? 71.070 -43.827 -20.206 1.00 37.22 105 GLY A O 1
ATOM 571 N N . GLY A 1 80 ? 70.260 -42.954 -22.118 1.00 36.80 106 GLY A N 1
ATOM 572 C CA . GLY A 1 80 ? 71.413 -43.309 -22.938 1.00 37.39 106 GLY A CA 1
ATOM 573 C C . GLY A 1 80 ? 72.752 -42.860 -22.394 1.00 38.50 106 GLY A C 1
ATOM 574 O O . GLY A 1 80 ? 73.657 -43.677 -22.209 1.00 41.20 106 GLY A O 1
ATOM 575 N N . ASN A 1 81 ? 72.882 -41.566 -22.126 1.00 39.88 107 ASN A N 1
ATOM 576 C CA . ASN A 1 81 ? 74.141 -41.013 -21.639 1.00 44.36 107 ASN A CA 1
ATOM 577 C C . ASN A 1 81 ? 74.637 -41.741 -20.384 1.00 41.36 107 ASN A C 1
ATOM 578 O O . ASN A 1 81 ? 75.823 -42.060 -20.256 1.00 40.72 107 ASN A O 1
ATOM 583 N N . ASN A 1 82 ? 73.724 -42.029 -19.469 1.00 37.75 108 ASN A N 1
ATOM 584 C CA . ASN A 1 82 ? 74.104 -42.640 -18.202 1.00 36.93 108 ASN A CA 1
ATOM 585 C C . ASN A 1 82 ? 74.346 -44.140 -18.279 1.00 35.21 108 ASN A C 1
ATOM 586 O O . ASN A 1 82 ? 75.159 -44.679 -17.517 1.00 36.85 108 ASN A O 1
ATOM 591 N N . LEU A 1 83 ? 73.659 -44.815 -19.193 1.00 32.17 109 LEU A N 1
ATOM 592 C CA . LEU A 1 83 ? 73.949 -46.215 -19.454 1.00 31.24 109 LEU A CA 1
ATOM 593 C C . LEU A 1 83 ? 75.352 -46.354 -20.051 1.00 31.93 109 LEU A C 1
ATOM 594 O O . LEU A 1 83 ? 76.109 -47.231 -19.644 1.00 31.30 109 LEU A O 1
ATOM 607 N N . LEU A 1 85 ? 77.809 -44.260 -19.616 1.00 37.36 111 LEU A N 1
ATOM 608 C CA . LEU A 1 85 ? 78.707 -43.940 -18.517 1.00 36.72 111 LEU A CA 1
ATOM 609 C C . LEU A 1 85 ? 78.855 -45.125 -17.571 1.00 35.71 111 LEU A C 1
ATOM 610 O O . LEU A 1 85 ? 79.956 -45.414 -17.095 1.00 37.59 111 LEU A O 1
ATOM 615 N N . ALA A 1 86 ? 77.750 -45.806 -17.291 1.00 33.49 112 ALA A N 1
ATOM 616 C CA . ALA A 1 86 ? 77.794 -46.976 -16.418 1.00 33.44 112 ALA A CA 1
ATOM 617 C C . ALA A 1 86 ? 78.644 -48.080 -17.039 1.00 34.70 112 ALA A C 1
ATOM 618 O O . ALA A 1 86 ? 79.430 -48.739 -16.350 1.00 37.91 112 ALA A O 1
ATOM 620 N N . ILE A 1 87 ? 78.493 -48.265 -18.346 1.00 34.04 113 ILE A N 1
ATOM 621 C CA . ILE A 1 87 ? 79.273 -49.257 -19.075 1.00 36.15 113 ILE A CA 1
ATOM 622 C C . ILE A 1 87 ? 80.765 -48.935 -19.009 1.00 38.23 113 ILE A C 1
ATOM 623 O O . ILE A 1 87 ? 81.585 -49.829 -18.793 1.00 36.61 113 ILE A O 1
ATOM 628 N N . LYS A 1 88 ? 81.107 -47.662 -19.186 1.00 40.73 114 LYS A N 1
ATOM 629 C CA . LYS A 1 88 ? 82.504 -47.242 -19.143 1.00 44.89 114 LYS A CA 1
ATOM 630 C C . LYS A 1 88 ? 83.121 -47.515 -17.769 1.00 44.93 114 LYS A C 1
ATOM 631 O O . LYS A 1 88 ? 84.255 -47.984 -17.676 1.00 42.16 114 LYS A O 1
ATOM 637 N N . ASN A 1 89 ? 82.373 -47.225 -16.709 1.00 45.01 115 ASN A N 1
ATOM 638 C CA . ASN A 1 89 ? 82.868 -47.458 -15.351 1.00 45.81 115 ASN A CA 1
ATOM 639 C C . ASN A 1 89 ? 83.012 -48.944 -15.038 1.00 44.82 115 ASN A C 1
ATOM 640 O O . ASN A 1 89 ? 83.926 -49.339 -14.313 1.00 47.47 115 ASN A O 1
ATOM 645 N N . ALA A 1 90 ? 82.104 -49.751 -15.582 1.00 44.02 116 ALA A N 1
ATOM 646 C CA . ALA A 1 90 ? 82.161 -51.205 -15.427 1.00 43.98 116 ALA A CA 1
ATOM 647 C C . ALA A 1 90 ? 83.342 -51.805 -16.191 1.00 46.71 116 ALA A C 1
ATOM 648 O O . ALA A 1 90 ? 83.974 -52.748 -15.719 1.00 48.04 116 ALA A O 1
ATOM 650 N N . GLU A 1 91 ? 83.629 -51.261 -17.370 1.00 45.81 117 GLU A N 1
ATOM 651 C CA . GLU A 1 91 ? 84.783 -51.693 -18.154 1.00 50.49 117 GLU A CA 1
ATOM 652 C C . GLU A 1 91 ? 86.083 -51.370 -17.431 1.00 52.99 117 GLU A C 1
ATOM 653 O O . GLU A 1 91 ? 87.021 -52.171 -17.443 1.00 55.54 117 GLU A O 1
ATOM 659 N N . GLU A 1 92 ? 86.121 -50.201 -16.793 1.00 55.27 118 GLU A N 1
ATOM 660 C CA . GLU A 1 92 ? 87.321 -49.709 -16.119 1.00 56.20 118 GLU A CA 1
ATOM 661 C C . GLU A 1 92 ? 87.490 -50.231 -14.690 1.00 54.89 118 GLU A C 1
ATOM 662 O O . GLU A 1 92 ? 88.532 -50.011 -14.080 1.00 56.96 118 GLU A O 1
ATOM 668 N N . ALA A 1 93 ? 86.483 -50.920 -14.156 1.00 53.19 119 ALA A N 1
ATOM 669 C CA . ALA A 1 93 ? 86.563 -51.452 -12.790 1.00 53.28 119 ALA A CA 1
ATOM 670 C C . ALA A 1 93 ? 87.548 -52.615 -12.676 1.00 56.54 119 ALA A C 1
ATOM 671 O O . ALA A 1 93 ? 87.952 -53.212 -13.680 1.00 54.84 119 ALA A O 1
ATOM 673 N N . ASP A 1 94 ? 87.925 -52.919 -11.436 1.00 58.94 120 ASP A N 1
ATOM 674 C CA . ASP A 1 94 ? 88.824 -54.026 -11.128 1.00 62.88 120 ASP A CA 1
ATOM 675 C C . ASP A 1 94 ? 88.264 -54.825 -9.944 1.00 61.47 120 ASP A C 1
ATOM 676 O O . ASP A 1 94 ? 88.272 -54.337 -8.814 1.00 63.80 120 ASP A O 1
ATOM 681 N N . PRO A 1 95 ? 87.757 -56.048 -10.198 1.00 60.14 121 PRO A N 1
ATOM 682 C CA . PRO A 1 95 ? 87.700 -56.735 -11.496 1.00 58.50 121 PRO A CA 1
ATOM 683 C C . PRO A 1 95 ? 86.664 -56.116 -12.445 1.00 54.65 121 PRO A C 1
ATOM 684 O O . PRO A 1 95 ? 85.737 -55.422 -12.002 1.00 50.53 121 PRO A O 1
ATOM 688 N N . VAL A 1 96 ? 86.837 -56.362 -13.738 1.00 49.40 122 VAL A N 1
ATOM 689 C CA . VAL A 1 96 ? 85.902 -55.866 -14.736 1.00 47.13 122 VAL A CA 1
ATOM 690 C C . VAL A 1 96 ? 84.532 -56.463 -14.426 1.00 45.24 122 VAL A C 1
ATOM 691 O O . VAL A 1 96 ? 84.420 -57.668 -14.227 1.00 49.24 122 VAL A O 1
ATOM 695 N N . ASN A 1 97 ? 83.507 -55.617 -14.359 1.00 44.41 123 ASN A N 1
ATOM 696 C CA . ASN A 1 97 ? 82.149 -56.078 -14.068 1.00 42.35 123 ASN A CA 1
ATOM 697 C C . ASN A 1 97 ? 81.398 -56.409 -15.361 1.00 40.78 123 ASN A C 1
ATOM 698 O O . ASN A 1 97 ? 80.598 -55.612 -15.870 1.00 34.99 123 ASN A O 1
ATOM 703 N N . HIS A 1 98 ? 81.668 -57.607 -15.872 1.00 41.45 124 HIS A N 1
ATOM 704 C CA . HIS A 1 98 ? 81.127 -58.048 -17.149 1.00 39.79 124 HIS A CA 1
ATOM 705 C C . HIS A 1 98 ? 79.607 -58.074 -17.148 1.00 36.54 124 HIS A C 1
ATOM 706 O O . HIS A 1 98 ? 78.983 -57.680 -18.125 1.00 36.52 124 HIS A O 1
ATOM 713 N N . ASN A 1 99 ? 79.010 -58.543 -16.059 1.00 37.61 125 ASN A N 1
ATOM 714 C CA . ASN A 1 99 ? 77.553 -58.641 -15.979 1.00 36.15 125 ASN A CA 1
ATOM 715 C C . ASN A 1 99 ? 76.872 -57.272 -15.957 1.00 37.01 125 ASN A C 1
ATOM 716 O O . ASN A 1 99 ? 75.815 -57.096 -16.568 1.00 37.08 125 ASN A O 1
ATOM 721 N N . ALA A 1 100 ? 77.480 -56.305 -15.272 1.00 33.96 126 ALA A N 1
ATOM 722 C CA . ALA A 1 100 ? 76.963 -54.939 -15.259 1.00 33.49 126 ALA A CA 1
ATOM 723 C C . ALA A 1 100 ? 76.929 -54.366 -16.674 1.00 36.33 126 ALA A C 1
ATOM 724 O O . ALA A 1 100 ? 75.985 -53.658 -17.045 1.00 35.42 126 ALA A O 1
ATOM 726 N N . ILE A 1 101 ? 77.958 -54.675 -17.458 1.00 35.73 127 ILE A N 1
ATOM 727 C CA . ILE A 1 101 ? 78.016 -54.227 -18.843 1.00 37.38 127 ILE A CA 1
ATOM 728 C C . ILE A 1 101 ? 76.860 -54.842 -19.629 1.00 35.51 127 ILE A C 1
ATOM 729 O O . ILE A 1 101 ? 76.195 -54.155 -20.390 1.00 35.01 127 ILE A O 1
ATOM 734 N N . ALA A 1 102 ? 76.620 -56.133 -19.432 1.00 34.89 128 ALA A N 1
ATOM 735 C CA . ALA A 1 102 ? 75.533 -56.815 -20.123 1.00 35.98 128 ALA A CA 1
ATOM 736 C C . ALA A 1 102 ? 74.185 -56.193 -19.754 1.00 35.52 128 ALA A C 1
ATOM 737 O O . ALA A 1 102 ? 73.375 -55.876 -20.626 1.00 34.39 128 ALA A O 1
ATOM 739 N N . GLN A 1 103 ? 73.971 -56.005 -18.456 1.00 35.68 129 GLN A N 1
ATOM 740 C CA . GLN A 1 103 ? 72.743 -55.405 -17.956 1.00 38.02 129 GLN A CA 1
ATOM 741 C C . GLN A 1 103 ? 72.506 -54.033 -18.580 1.00 36.36 129 GLN A C 1
ATOM 742 O O . GLN A 1 103 ? 71.415 -53.761 -19.089 1.00 34.72 129 GLN A O 1
ATOM 748 N N . CYS A 1 104 ? 73.533 -53.187 -18.555 1.00 34.99 130 CYS A N 1
ATOM 749 C CA . CYS A 1 104 ? 73.438 -51.840 -19.110 1.00 33.34 130 CYS A CA 1
ATOM 750 C C . CYS A 1 104 ? 73.209 -51.836 -20.627 1.00 34.13 130 CYS A C 1
ATOM 751 O O . CYS A 1 104 ? 72.430 -51.031 -21.135 1.00 36.04 130 CYS A O 1
ATOM 754 N N . LYS A 1 105 ? 73.861 -52.743 -21.345 1.00 34.44 131 LYS A N 1
ATOM 755 C CA . LYS A 1 105 ? 73.684 -52.830 -22.800 1.00 36.27 131 LYS A CA 1
ATOM 756 C C . LYS A 1 105 ? 72.288 -53.284 -23.202 1.00 38.06 131 LYS A C 1
ATOM 757 O O . LYS A 1 105 ? 71.767 -52.845 -24.219 1.00 41.87 131 LYS A O 1
ATOM 763 N N . ILE A 1 106 ? 71.682 -54.156 -22.406 1.00 38.28 132 ILE A N 1
ATOM 764 C CA . ILE A 1 106 ? 70.320 -54.602 -22.679 1.00 36.49 132 ILE A CA 1
ATOM 765 C C . ILE A 1 106 ? 69.331 -53.436 -22.552 1.00 37.22 132 ILE A C 1
ATOM 766 O O . ILE A 1 106 ? 68.484 -53.243 -23.417 1.00 37.25 132 ILE A O 1
ATOM 771 N N . LEU A 1 107 ? 69.455 -52.652 -21.485 1.00 36.36 133 LEU A N 1
ATOM 772 C CA . LEU A 1 107 ? 68.613 -51.469 -21.319 1.00 34.34 133 LEU A CA 1
ATOM 773 C C . LEU A 1 107 ? 68.863 -50.421 -22.406 1.00 34.22 133 LEU A C 1
ATOM 774 O O . LEU A 1 107 ? 67.915 -49.812 -22.909 1.00 36.03 133 LEU A O 1
ATOM 779 N N . LEU A 1 108 ? 70.129 -50.214 -22.768 1.00 31.87 134 LEU A N 1
ATOM 780 C CA . LEU A 1 108 ? 70.475 -49.266 -23.829 1.00 30.98 134 LEU A CA 1
ATOM 781 C C . LEU A 1 108 ? 69.846 -49.679 -25.153 1.00 31.92 134 LEU A C 1
ATOM 782 O O . LEU A 1 108 ? 69.295 -48.847 -25.877 1.00 31.79 134 LEU A O 1
ATOM 787 N N . ALA A 1 109 ? 69.938 -50.970 -25.466 1.00 32.81 135 ALA A N 1
ATOM 788 C CA . ALA A 1 109 ? 69.298 -51.526 -26.651 1.00 33.77 135 ALA A CA 1
ATOM 789 C C . ALA A 1 109 ? 67.803 -51.216 -26.655 1.00 36.03 135 ALA A C 1
ATOM 790 O O . ALA A 1 109 ? 67.241 -50.798 -27.670 1.00 36.64 135 ALA A O 1
ATOM 792 N N . GLU A 1 110 ? 67.172 -51.414 -25.507 1.00 33.62 136 GLU A N 1
ATOM 793 C CA . GLU A 1 110 ? 65.738 -51.238 -25.392 1.00 35.12 136 GLU A CA 1
ATOM 794 C C . GLU A 1 110 ? 65.354 -49.763 -25.484 1.00 34.58 136 GLU A C 1
ATOM 795 O O . GLU A 1 110 ? 64.300 -49.430 -26.015 1.00 34.42 136 GLU A O 1
ATOM 801 N N . HIS A 1 111 ? 66.220 -48.881 -24.990 1.00 33.57 137 HIS A N 1
ATOM 802 C CA . HIS A 1 111 ? 66.007 -47.440 -25.132 1.00 30.56 137 HIS A CA 1
ATOM 803 C C . HIS A 1 111 ? 66.047 -46.988 -26.587 1.00 30.85 137 HIS A C 1
ATOM 804 O O . HIS A 1 111 ? 65.203 -46.199 -27.013 1.00 35.56 137 HIS A O 1
ATOM 819 N N . TYR A 1 113 ? 65.692 -48.956 -29.221 1.00 31.33 139 TYR A N 1
ATOM 820 C CA . TYR A 1 113 ? 64.554 -49.599 -29.856 1.00 32.66 139 TYR A CA 1
ATOM 821 C C . TYR A 1 113 ? 63.311 -48.722 -29.730 1.00 34.03 139 TYR A C 1
ATOM 822 O O . TYR A 1 113 ? 62.632 -48.468 -30.717 1.00 31.55 139 TYR A O 1
ATOM 831 N N . GLU A 1 114 ? 63.016 -48.265 -28.516 1.00 33.33 140 GLU A N 1
ATOM 832 C CA . GLU A 1 114 ? 61.819 -47.463 -28.286 1.00 34.15 140 GLU A CA 1
ATOM 833 C C . GLU A 1 114 ? 61.874 -46.143 -29.054 1.00 33.56 140 GLU A C 1
ATOM 834 O O . GLU A 1 114 ? 60.888 -45.726 -29.661 1.00 31.22 140 GLU A O 1
ATOM 840 N N . ALA A 1 115 ? 63.039 -45.509 -29.070 1.00 34.47 141 ALA A N 1
ATOM 841 C CA . ALA A 1 115 ? 63.193 -44.244 -29.774 1.00 31.94 141 ALA A CA 1
ATOM 842 C C . ALA A 1 115 ? 62.937 -44.392 -31.279 1.00 32.36 141 ALA A C 1
ATOM 843 O O . ALA A 1 115 ? 62.192 -43.605 -31.863 1.00 31.57 141 ALA A O 1
ATOM 845 N N . THR A 1 116 ? 63.549 -45.389 -31.915 1.00 33.33 142 THR A N 1
ATOM 846 C CA . THR A 1 116 ? 63.384 -45.544 -33.368 1.00 33.09 142 THR A CA 1
ATOM 847 C C . THR A 1 116 ? 61.940 -45.894 -33.740 1.00 31.15 142 THR A C 1
ATOM 848 O O . THR A 1 116 ? 61.468 -45.486 -34.798 1.00 31.11 142 THR A O 1
ATOM 860 N N . LEU A 1 118 ? 59.372 -44.669 -32.508 1.00 31.29 144 LEU A N 1
ATOM 861 C CA . LEU A 1 118 ? 58.582 -43.443 -32.517 1.00 30.08 144 LEU A CA 1
ATOM 862 C C . LEU A 1 118 ? 59.014 -42.505 -33.645 1.00 31.69 144 LEU A C 1
ATOM 863 O O . LEU A 1 118 ? 58.170 -41.966 -34.365 1.00 34.67 144 LEU A O 1
ATOM 868 N N . TRP A 1 119 ? 60.325 -42.338 -33.818 1.00 30.98 145 TRP A N 1
ATOM 869 C CA . TRP A 1 119 ? 60.871 -41.307 -34.705 1.00 31.14 145 TRP A CA 1
ATOM 870 C C . TRP A 1 119 ? 61.560 -41.803 -35.978 1.00 31.11 145 TRP A C 1
ATOM 871 O O . TRP A 1 119 ? 61.943 -40.989 -36.823 1.00 35.90 145 TRP A O 1
ATOM 882 N N . GLY A 1 120 ? 61.740 -43.114 -36.114 1.00 30.89 146 GLY A N 1
ATOM 883 C CA . GLY A 1 120 ? 62.405 -43.686 -37.283 1.00 31.51 146 GLY A CA 1
ATOM 884 C C . GLY A 1 120 ? 63.898 -43.422 -37.278 1.00 32.50 146 GLY A C 1
ATOM 885 O O . GLY A 1 120 ? 64.643 -43.997 -36.475 1.00 33.25 146 GLY A O 1
ATOM 886 N N . ASP A 1 121 ? 64.337 -42.543 -38.171 1.00 33.07 147 ASP A N 1
ATOM 887 C CA . ASP A 1 121 ? 65.752 -42.226 -38.304 1.00 33.60 147 ASP A CA 1
ATOM 888 C C . ASP A 1 121 ? 66.159 -41.326 -37.146 1.00 34.83 147 ASP A C 1
ATOM 889 O O . ASP A 1 121 ? 65.557 -40.279 -36.939 1.00 37.07 147 ASP A O 1
ATOM 894 N N . ILE A 1 122 ? 67.167 -41.753 -36.385 1.00 34.66 148 ILE A N 1
ATOM 895 C CA . ILE A 1 122 ? 67.602 -41.058 -35.169 1.00 32.03 148 ILE A CA 1
ATOM 896 C C . ILE A 1 122 ? 69.109 -41.201 -34.963 1.00 30.87 148 ILE A C 1
ATOM 897 O O . ILE A 1 122 ? 69.735 -42.075 -35.563 1.00 32.05 148 ILE A O 1
ATOM 902 N N . PRO A 1 123 ? 69.698 -40.358 -34.103 1.00 31.94 149 PRO A N 1
ATOM 903 C CA . PRO A 1 123 ? 71.111 -40.539 -33.764 1.00 33.31 149 PRO A CA 1
ATOM 904 C C . PRO A 1 123 ? 71.348 -41.818 -32.986 1.00 35.13 149 PRO A C 1
ATOM 905 O O . PRO A 1 123 ? 70.475 -42.251 -32.228 1.00 36.56 149 PRO A O 1
ATOM 909 N N . PHE A 1 124 ? 72.519 -42.417 -33.172 1.00 36.27 150 PHE A N 1
ATOM 910 C CA . PHE A 1 124 ? 72.873 -43.626 -32.446 1.00 37.02 150 PHE A CA 1
ATOM 911 C C . PHE A 1 124 ? 74.389 -43.846 -32.431 1.00 36.47 150 PHE A C 1
ATOM 912 O O . PHE A 1 124 ? 75.019 -43.716 -31.379 1.00 37.76 150 PHE A O 1
ATOM 920 N N . THR A 1 125 ? 74.974 -44.170 -33.582 1.00 34.96 151 THR A N 1
ATOM 921 C CA . THR A 1 125 ? 76.397 -44.514 -33.647 1.00 36.67 151 THR A CA 1
ATOM 922 C C . THR A 1 125 ? 77.294 -43.355 -33.219 1.00 36.27 151 THR A C 1
ATOM 923 O O . THR A 1 125 ? 78.358 -43.578 -32.651 1.00 36.68 151 THR A O 1
ATOM 927 N N . GLU A 1 126 ? 76.867 -42.124 -33.488 1.00 35.31 152 GLU A N 1
ATOM 928 C CA . GLU A 1 126 ? 77.649 -40.941 -33.122 1.00 36.67 152 GLU A CA 1
ATOM 929 C C . GLU A 1 126 ? 77.185 -40.272 -31.826 1.00 38.42 152 GLU A C 1
ATOM 930 O O . GLU A 1 126 ? 77.742 -39.249 -31.428 1.00 38.01 152 GLU A O 1
ATOM 936 N N . SER A 1 127 ? 76.178 -40.846 -31.169 1.00 38.43 153 SER A N 1
ATOM 937 C CA . SER A 1 127 ? 75.679 -40.307 -29.904 1.00 40.07 153 SER A CA 1
ATOM 938 C C . SER A 1 127 ? 76.626 -40.609 -28.744 1.00 40.55 153 SER A C 1
ATOM 939 O O . SER A 1 127 ? 77.386 -41.583 -28.776 1.00 35.63 153 SER A O 1
ATOM 942 N N . TRP A 1 128 ? 76.564 -39.757 -27.724 1.00 39.90 154 TRP A N 1
ATOM 943 C CA . TRP A 1 128 ? 77.355 -39.925 -26.509 1.00 42.16 154 TRP A CA 1
ATOM 944 C C . TRP A 1 128 ? 78.839 -40.027 -26.846 1.00 45.60 154 TRP A C 1
ATOM 945 O O . TRP A 1 128 ? 79.522 -40.969 -26.457 1.00 44.61 154 TRP A O 1
ATOM 956 N N . ASN A 1 129 ? 79.313 -39.031 -27.581 1.00 51.09 155 ASN A N 1
ATOM 957 C CA . ASN A 1 129 ? 80.695 -38.964 -28.017 1.00 56.48 155 ASN A CA 1
ATOM 958 C C . ASN A 1 129 ? 81.221 -37.546 -27.827 1.00 60.04 155 ASN A C 1
ATOM 959 O O . ASN A 1 129 ? 80.723 -36.608 -28.448 1.00 61.06 155 ASN A O 1
ATOM 964 N N . GLY A 1 130 ? 82.222 -37.401 -26.961 1.00 66.29 156 GLY A N 1
ATOM 965 C CA . GLY A 1 130 ? 82.820 -36.100 -26.663 1.00 71.09 156 GLY A CA 1
ATOM 966 C C . GLY A 1 130 ? 83.451 -35.410 -27.861 1.00 73.13 156 GLY A C 1
ATOM 967 O O . GLY A 1 130 ? 83.486 -34.180 -27.915 1.00 78.06 156 GLY A O 1
ATOM 968 N N . THR A 1 131 ? 83.939 -36.192 -28.825 1.00 71.77 157 THR A N 1
ATOM 969 C CA . THR A 1 131 ? 84.572 -35.637 -30.030 1.00 74.10 157 THR A CA 1
ATOM 970 C C . THR A 1 131 ? 83.565 -35.146 -31.081 1.00 72.88 157 THR A C 1
ATOM 971 O O . THR A 1 131 ? 83.961 -34.480 -32.039 1.00 75.12 157 THR A O 1
ATOM 975 N N . ILE A 1 132 ? 82.283 -35.478 -30.914 1.00 64.99 158 ILE A N 1
ATOM 976 C CA . ILE A 1 132 ? 81.252 -35.110 -31.886 1.00 59.24 158 ILE A CA 1
ATOM 977 C C . ILE A 1 132 ? 80.192 -34.192 -31.269 1.00 60.69 158 ILE A C 1
ATOM 978 O O . ILE A 1 132 ? 79.339 -34.635 -30.494 1.00 46.93 158 ILE A O 1
ATOM 983 N N . LYS A 1 133 ? 80.245 -32.915 -31.652 1.00 69.22 159 LYS A N 1
ATOM 984 C CA . LYS A 1 133 ? 79.296 -31.903 -31.178 1.00 72.26 159 LYS A CA 1
ATOM 985 C C . LYS A 1 133 ? 77.873 -32.265 -31.591 1.00 63.20 159 LYS A C 1
ATOM 986 O O . LYS A 1 133 ? 76.980 -32.347 -30.754 1.00 57.15 159 LYS A O 1
ATOM 992 N N . TYR A 1 134 ? 77.690 -32.480 -32.896 1.00 62.87 160 TYR A N 1
ATOM 993 C CA . TYR A 1 134 ? 76.374 -32.630 -33.520 1.00 57.72 160 TYR A CA 1
ATOM 994 C C . TYR A 1 134 ? 76.255 -33.978 -34.244 1.00 49.97 160 TYR A C 1
ATOM 995 O O . TYR A 1 134 ? 76.674 -34.109 -35.393 1.00 51.46 160 TYR A O 1
ATOM 1004 N N . PRO A 1 135 ? 75.686 -34.991 -33.574 1.00 43.62 161 PRO A N 1
ATOM 1005 C CA . PRO A 1 135 ? 75.685 -36.339 -34.155 1.00 43.10 161 PRO A CA 1
ATOM 1006 C C . PRO A 1 135 ? 74.718 -36.508 -35.326 1.00 40.82 161 PRO A C 1
ATOM 1007 O O . PRO A 1 135 ? 73.620 -35.941 -35.315 1.00 36.50 161 PRO A O 1
ATOM 1011 N N . LYS A 1 136 ? 75.135 -37.289 -36.322 1.00 37.85 162 LYS A N 1
ATOM 1012 C CA . LYS A 1 136 ? 74.307 -37.550 -37.493 1.00 37.35 162 LYS A CA 1
ATOM 1013 C C . LYS A 1 136 ? 73.132 -38.453 -37.135 1.00 34.45 162 LYS A C 1
ATOM 1014 O O . LYS A 1 136 ? 73.171 -39.165 -36.136 1.00 32.88 162 LYS A O 1
ATOM 1020 N N . PHE A 1 137 ? 72.087 -38.409 -37.955 1.00 34.08 163 PHE A N 1
ATOM 1021 C CA . PHE A 1 137 ? 70.945 -39.305 -37.797 1.00 34.26 163 PHE A CA 1
ATOM 1022 C C . PHE A 1 137 ? 71.225 -40.600 -38.564 1.00 35.08 163 PHE A C 1
ATOM 1023 O O . PHE A 1 137 ? 71.576 -40.567 -39.744 1.00 33.79 163 PHE A O 1
ATOM 1031 N N . ASP A 1 138 ? 71.079 -41.732 -37.879 1.00 34.71 164 ASP A N 1
ATOM 1032 C CA . ASP A 1 138 ? 71.207 -43.048 -38.500 1.00 35.45 164 ASP A CA 1
ATOM 1033 C C . ASP A 1 138 ? 69.841 -43.491 -39.007 1.00 35.60 164 ASP A C 1
ATOM 1034 O O . ASP A 1 138 ? 68.817 -43.005 -38.542 1.00 33.75 164 ASP A O 1
ATOM 1039 N N . SER A 1 139 ? 69.826 -44.415 -39.961 1.00 34.29 165 SER A N 1
ATOM 1040 C CA . SER A 1 139 ? 68.575 -44.969 -40.457 1.00 33.11 165 SER A CA 1
ATOM 1041 C C . SER A 1 139 ? 68.020 -45.924 -39.421 1.00 31.64 165 SER A C 1
ATOM 1042 O O . SER A 1 139 ? 68.767 -46.520 -38.645 1.00 32.93 165 SER A O 1
ATOM 1045 N N . GLN A 1 140 ? 66.705 -46.090 -39.424 1.00 31.59 166 GLN A N 1
ATOM 1046 C CA . GLN A 1 140 ? 66.070 -47.041 -38.529 1.00 29.20 166 GLN A CA 1
ATOM 1047 C C . GLN A 1 140 ? 66.685 -48.428 -38.691 1.00 29.42 166 GLN A C 1
ATOM 1048 O O . GLN A 1 140 ? 66.892 -49.130 -37.702 1.00 30.83 166 GLN A O 1
ATOM 1054 N N . GLU A 1 141 ? 66.969 -48.820 -39.931 1.00 30.13 167 GLU A N 1
ATOM 1055 C CA . GLU A 1 141 ? 67.574 -50.119 -40.195 1.00 30.42 167 GLU A CA 1
ATOM 1056 C C . GLU A 1 141 ? 68.893 -50.255 -39.434 1.00 29.02 167 GLU A C 1
ATOM 1057 O O . GLU A 1 141 ? 69.136 -51.281 -38.791 1.00 30.41 167 GLU A O 1
ATOM 1063 N N . SER A 1 142 ? 69.726 -49.222 -39.482 1.00 26.44 168 SER A N 1
ATOM 1064 C CA . SER A 1 142 ? 70.988 -49.237 -38.731 1.00 29.49 168 SER A CA 1
ATOM 1065 C C . SER A 1 142 ? 70.730 -49.385 -37.240 1.00 30.24 168 SER A C 1
ATOM 1066 O O . SER A 1 142 ? 71.365 -50.200 -36.573 1.00 34.94 168 SER A O 1
ATOM 1069 N N . VAL A 1 143 ? 69.776 -48.611 -36.735 1.00 30.41 169 VAL A N 1
ATOM 1070 C CA . VAL A 1 143 ? 69.485 -48.590 -35.310 1.00 31.31 169 VAL A CA 1
ATOM 1071 C C . VAL A 1 143 ? 68.980 -49.944 -34.820 1.00 31.81 169 VAL A C 1
ATOM 1072 O O . VAL A 1 143 ? 69.441 -50.442 -33.795 1.00 33.34 169 VAL A O 1
ATOM 1076 N N . LEU A 1 144 ? 68.059 -50.553 -35.561 1.00 32.42 170 LEU A N 1
ATOM 1077 C CA . LEU A 1 144 ? 67.505 -51.846 -35.155 1.00 33.04 170 LEU A CA 1
ATOM 1078 C C . LEU A 1 144 ? 68.548 -52.962 -35.192 1.00 33.12 170 LEU A C 1
ATOM 1079 O O . LEU A 1 144 ? 68.558 -53.828 -34.321 1.00 35.74 170 LEU A O 1
ATOM 1084 N N . ASN A 1 145 ? 69.422 -52.948 -36.195 1.00 34.53 171 ASN A N 1
ATOM 1085 C CA . ASN A 1 145 ? 70.546 -53.893 -36.220 1.00 32.81 171 ASN A CA 1
ATOM 1086 C C . ASN A 1 145 ? 71.535 -53.577 -35.106 1.00 32.91 171 ASN A C 1
ATOM 1087 O O . ASN A 1 145 ? 72.175 -54.480 -34.568 1.00 34.31 171 ASN A O 1
ATOM 1092 N N . GLY A 1 146 ? 71.640 -52.295 -34.754 1.00 31.61 172 GLY A N 1
ATOM 1093 C CA . GLY A 1 146 ? 72.419 -51.864 -33.598 1.00 31.66 172 GLY A CA 1
ATOM 1094 C C . GLY A 1 146 ? 71.857 -52.384 -32.283 1.00 30.54 172 GLY A C 1
ATOM 1095 O O . GLY A 1 146 ? 72.611 -52.710 -31.367 1.00 33.06 172 GLY A O 1
ATOM 1096 N N . VAL A 1 147 ? 70.529 -52.456 -32.202 1.00 29.62 173 VAL A N 1
ATOM 1097 C CA . VAL A 1 147 ? 69.835 -53.042 -31.063 1.00 28.42 173 VAL A CA 1
ATOM 1098 C C . VAL A 1 147 ? 70.180 -54.525 -30.929 1.00 31.51 173 VAL A C 1
ATOM 1099 O O . VAL A 1 147 ? 70.490 -55.000 -29.828 1.00 29.06 173 VAL A O 1
ATOM 1103 N N . LEU A 1 148 ? 70.130 -55.247 -32.049 1.00 33.02 174 LEU A N 1
ATOM 1104 C CA . LEU A 1 148 ? 70.486 -56.669 -32.063 1.00 35.90 174 LEU A CA 1
ATOM 1105 C C . LEU A 1 148 ? 71.942 -56.892 -31.661 1.00 37.00 174 LEU A C 1
ATOM 1106 O O . LEU A 1 148 ? 72.247 -57.820 -30.908 1.00 38.83 174 LEU A O 1
ATOM 1111 N N . SER A 1 149 ? 72.832 -56.029 -32.147 1.00 36.78 175 SER A N 1
ATOM 1112 C CA . SER A 1 149 ? 74.250 -56.124 -31.807 1.00 37.21 175 SER A CA 1
ATOM 1113 C C . SER A 1 149 ? 74.471 -55.932 -30.319 1.00 36.82 175 SER A C 1
ATOM 1114 O O . SER A 1 149 ? 75.212 -56.697 -29.702 1.00 40.55 175 SER A O 1
ATOM 1117 N N . LEU A 1 150 ? 73.843 -54.908 -29.742 1.00 32.65 176 LEU A N 1
ATOM 1118 C CA . LEU A 1 150 ? 73.966 -54.661 -28.305 1.00 33.62 176 LEU A CA 1
ATOM 1119 C C . LEU A 1 150 ? 73.536 -55.882 -27.501 1.00 31.26 176 LEU A C 1
ATOM 1120 O O . LEU A 1 150 ? 74.207 -56.273 -26.554 1.00 34.91 176 LEU A O 1
ATOM 1125 N N . LEU A 1 151 ? 72.421 -56.480 -27.888 1.00 30.04 177 LEU A N 1
ATOM 1126 C CA . LEU A 1 151 ? 71.899 -57.641 -27.186 1.00 32.35 177 LEU A CA 1
ATOM 1127 C C . LEU A 1 151 ? 72.847 -58.833 -27.311 1.00 35.37 177 LEU A C 1
ATOM 1128 O O . LEU A 1 151 ? 73.085 -59.546 -26.330 1.00 36.68 177 LEU A O 1
ATOM 1133 N N . ASP A 1 152 ? 73.390 -59.044 -28.507 1.00 35.96 178 ASP A N 1
ATOM 1134 C CA . ASP A 1 152 ? 74.391 -60.095 -28.708 1.00 39.08 178 ASP A CA 1
ATOM 1135 C C . ASP A 1 152 ? 75.679 -59.815 -27.945 1.00 38.09 178 ASP A C 1
ATOM 1136 O O . ASP A 1 152 ? 76.293 -60.737 -27.415 1.00 40.50 178 ASP A O 1
ATOM 1141 N N . GLU A 1 153 ? 76.094 -58.552 -27.907 1.00 38.50 179 GLU A N 1
ATOM 1142 C CA . GLU A 1 153 ? 77.256 -58.155 -27.113 1.00 38.81 179 GLU A CA 1
ATOM 1143 C C . GLU A 1 153 ? 77.003 -58.479 -25.638 1.00 36.64 179 GLU A C 1
ATOM 1144 O O . GLU A 1 153 ? 77.894 -58.970 -24.942 1.00 34.75 179 GLU A O 1
ATOM 1150 N N . ALA A 1 154 ? 75.783 -58.217 -25.176 1.00 34.11 180 ALA A N 1
ATOM 1151 C CA . ALA A 1 154 ? 75.406 -58.491 -23.789 1.00 35.88 180 ALA A CA 1
ATOM 1152 C C . ALA A 1 154 ? 75.464 -59.989 -23.485 1.00 36.02 180 ALA A C 1
ATOM 1153 O O . ALA A 1 154 ? 76.051 -60.393 -22.492 1.00 33.87 180 ALA A O 1
ATOM 1155 N N . LEU A 1 155 ? 74.870 -60.801 -24.355 1.00 36.05 181 LEU A N 1
ATOM 1156 C CA . LEU A 1 155 ? 74.909 -62.257 -24.207 1.00 38.50 181 LEU A CA 1
ATOM 1157 C C . LEU A 1 155 ? 76.333 -62.836 -24.228 1.00 39.50 181 LEU A C 1
ATOM 1158 O O . LEU A 1 155 ? 76.601 -63.834 -23.565 1.00 41.91 181 LEU A O 1
ATOM 1163 N N . GLN A 1 156 ? 77.233 -62.195 -24.974 1.00 42.57 182 GLN A N 1
ATOM 1164 C CA A GLN A 1 156 ? 78.638 -62.636 -25.069 0.60 43.28 182 GLN A CA 1
ATOM 1165 C CA B GLN A 1 156 ? 78.625 -62.637 -25.078 0.40 42.92 182 GLN A CA 1
ATOM 1166 C C . GLN A 1 156 ? 79.457 -62.290 -23.836 1.00 42.28 182 GLN A C 1
ATOM 1167 O O . GLN A 1 156 ? 80.199 -63.128 -23.329 1.00 43.53 182 GLN A O 1
ATOM 1178 N N . ILE A 1 157 ? 79.332 -61.055 -23.359 1.00 40.22 183 ILE A N 1
ATOM 1179 C CA . ILE A 1 157 ? 80.162 -60.578 -22.250 1.00 38.55 183 ILE A CA 1
ATOM 1180 C C . ILE A 1 157 ? 79.674 -61.064 -20.877 1.00 39.36 183 ILE A C 1
ATOM 1181 O O . ILE A 1 157 ? 80.455 -61.184 -19.935 1.00 37.15 183 ILE A O 1
ATOM 1194 N N . ASP A 1 159 ? 78.516 -63.324 -17.773 1.00 54.03 185 ASP A N 1
ATOM 1195 C CA . ASP A 1 159 ? 79.204 -64.454 -17.146 1.00 51.83 185 ASP A CA 1
ATOM 1196 C C . ASP A 1 159 ? 78.372 -64.994 -15.983 1.00 49.15 185 ASP A C 1
ATOM 1197 O O . ASP A 1 159 ? 78.312 -64.381 -14.915 1.00 48.47 185 ASP A O 1
ATOM 1202 N N . LEU A 1 160 ? 77.752 -66.154 -16.189 1.00 48.72 186 LEU A N 1
ATOM 1203 C CA . LEU A 1 160 ? 76.820 -66.720 -15.208 1.00 50.14 186 LEU A CA 1
ATOM 1204 C C . LEU A 1 160 ? 77.506 -67.338 -13.993 1.00 51.75 186 LEU A C 1
ATOM 1205 O O . LEU A 1 160 ? 76.839 -67.666 -13.016 1.00 54.47 186 LEU A O 1
ATOM 1210 N N . ASN A 1 161 ? 78.825 -67.506 -14.054 1.00 54.65 187 ASN A N 1
ATOM 1211 C CA . ASN A 1 161 ? 79.587 -68.037 -12.926 1.00 59.89 187 ASN A CA 1
ATOM 1212 C C . ASN A 1 161 ? 80.235 -66.942 -12.084 1.00 63.37 187 ASN A C 1
ATOM 1213 O O . ASN A 1 161 ? 80.950 -67.236 -11.121 1.00 67.37 187 ASN A O 1
ATOM 1218 N N . ASP A 1 162 ? 79.987 -65.686 -12.452 1.00 59.77 188 ASP A N 1
ATOM 1219 C CA . ASP A 1 162 ? 80.490 -64.537 -11.710 1.00 53.08 188 ASP A CA 1
ATOM 1220 C C . ASP A 1 162 ? 79.335 -63.944 -10.901 1.00 48.77 188 ASP A C 1
ATOM 1221 O O . ASP A 1 162 ? 78.366 -63.447 -11.465 1.00 47.52 188 ASP A O 1
ATOM 1226 N N . ALA A 1 163 ? 79.440 -64.007 -9.577 1.00 51.60 189 ALA A N 1
ATOM 1227 C CA . ALA A 1 163 ? 78.432 -63.427 -8.682 1.00 53.09 189 ALA A CA 1
ATOM 1228 C C . ALA A 1 163 ? 78.363 -61.894 -8.803 1.00 50.72 189 ALA A C 1
ATOM 1229 O O . ALA A 1 163 ? 77.322 -61.290 -8.533 1.00 50.24 189 ALA A O 1
ATOM 1231 N N . ASN A 1 164 ? 79.474 -61.281 -9.212 1.00 46.44 190 ASN A N 1
ATOM 1232 C CA . ASN A 1 164 ? 79.549 -59.838 -9.392 1.00 46.56 190 ASN A CA 1
ATOM 1233 C C . ASN A 1 164 ? 78.643 -59.338 -10.521 1.00 45.98 190 ASN A C 1
ATOM 1234 O O . ASN A 1 164 ? 78.747 -59.784 -11.671 1.00 43.16 190 ASN A O 1
ATOM 1239 N N . ALA A 1 165 ? 77.761 -58.407 -10.173 1.00 45.88 191 ALA A N 1
ATOM 1240 C CA . ALA A 1 165 ? 76.829 -57.797 -11.116 1.00 47.28 191 ALA A CA 1
ATOM 1241 C C . ALA A 1 165 ? 76.143 -56.609 -10.441 1.00 46.15 191 ALA A C 1
ATOM 1242 O O . ALA A 1 165 ? 76.435 -56.291 -9.289 1.00 52.23 191 ALA A O 1
ATOM 1244 N N . ILE A 1 166 ? 75.246 -55.943 -11.158 1.00 42.22 192 ILE A N 1
ATOM 1245 C CA . ILE A 1 166 ? 74.351 -54.989 -10.530 1.00 41.20 192 ILE A CA 1
ATOM 1246 C C . ILE A 1 166 ? 73.267 -55.840 -9.896 1.00 43.07 192 ILE A C 1
ATOM 1247 O O . ILE A 1 166 ? 72.505 -56.495 -10.602 1.00 38.90 192 ILE A O 1
ATOM 1252 N N . ASP A 1 167 ? 73.227 -55.856 -8.564 1.00 47.25 193 ASP A N 1
ATOM 1253 C CA . ASP A 1 167 ? 72.283 -56.706 -7.828 1.00 48.45 193 ASP A CA 1
ATOM 1254 C C . ASP A 1 167 ? 71.331 -55.888 -6.951 1.00 46.81 193 ASP A C 1
ATOM 1255 O O . ASP A 1 167 ? 70.128 -55.864 -7.214 1.00 44.91 193 ASP A O 1
ATOM 1260 N N . GLU A 1 168 ? 71.850 -55.194 -5.940 1.00 49.25 194 GLU A N 1
ATOM 1261 C CA . GLU A 1 168 ? 70.973 -54.424 -5.056 1.00 50.46 194 GLU A CA 1
ATOM 1262 C C . GLU A 1 168 ? 70.301 -53.302 -5.830 1.00 44.34 194 GLU A C 1
ATOM 1263 O O . GLU A 1 168 ? 69.172 -52.951 -5.535 1.00 42.44 194 GLU A O 1
ATOM 1269 N N . TYR A 1 169 ? 70.995 -52.750 -6.821 1.00 44.22 195 TYR A N 1
ATOM 1270 C CA . TYR A 1 169 ? 70.428 -51.691 -7.670 1.00 44.53 195 TYR A CA 1
ATOM 1271 C C . TYR A 1 169 ? 69.762 -52.211 -8.958 1.00 40.14 195 TYR A C 1
ATOM 1272 O O . TYR A 1 169 ? 69.464 -51.429 -9.859 1.00 37.26 195 TYR A O 1
ATOM 1281 N N . ASP A 1 170 ? 69.542 -53.519 -9.053 1.00 37.44 196 ASP A N 1
ATOM 1282 C CA . ASP A 1 170 ? 68.794 -54.085 -10.170 1.00 36.63 196 ASP A CA 1
ATOM 1283 C C . ASP A 1 170 ? 67.382 -54.369 -9.680 1.00 35.63 196 ASP A C 1
ATOM 1284 O O . ASP A 1 170 ? 67.117 -55.429 -9.118 1.00 33.76 196 ASP A O 1
ATOM 1289 N N . ILE A 1 171 ? 66.482 -53.414 -9.899 1.00 34.77 197 ILE A N 1
ATOM 1290 C CA . ILE A 1 171 ? 65.097 -53.548 -9.448 1.00 36.36 197 ILE A CA 1
ATOM 1291 C C . ILE A 1 171 ? 64.303 -54.585 -10.255 1.00 35.64 197 ILE A C 1
ATOM 1292 O O . ILE A 1 171 ? 63.263 -55.065 -9.805 1.00 38.01 197 ILE A O 1
ATOM 1297 N N . TYR A 1 172 ? 64.801 -54.941 -11.436 1.00 35.90 198 TYR A N 1
ATOM 1298 C CA . TYR A 1 172 ? 64.107 -55.893 -12.309 1.00 35.31 198 TYR A CA 1
ATOM 1299 C C . TYR A 1 172 ? 64.297 -57.347 -11.875 1.00 37.96 198 TYR A C 1
ATOM 1300 O O . TYR A 1 172 ? 63.320 -58.068 -11.677 1.00 38.94 198 TYR A O 1
ATOM 1309 N N . TYR A 1 173 ? 65.555 -57.765 -11.738 1.00 38.89 199 TYR A N 1
ATOM 1310 C CA . TYR A 1 173 ? 65.902 -59.169 -11.484 1.00 37.74 199 TYR A CA 1
ATOM 1311 C C . TYR A 1 173 ? 66.902 -59.406 -10.350 1.00 39.41 199 TYR A C 1
ATOM 1312 O O . TYR A 1 173 ? 67.346 -60.537 -10.153 1.00 43.00 199 TYR A O 1
ATOM 1321 N N . LYS A 1 174 ? 67.267 -58.359 -9.615 1.00 44.16 200 LYS A N 1
ATOM 1322 C CA . LYS A 1 174 ? 68.174 -58.481 -8.460 1.00 47.86 200 LYS A CA 1
ATOM 1323 C C . LYS A 1 174 ? 69.516 -59.152 -8.786 1.00 44.75 200 LYS A C 1
ATOM 1324 O O . LYS A 1 174 ? 70.090 -59.839 -7.946 1.00 43.84 200 LYS A O 1
ATOM 1330 N N . GLY A 1 175 ? 70.015 -58.947 -10.001 1.00 41.79 201 GLY A N 1
ATOM 1331 C CA . GLY A 1 175 ? 71.307 -59.500 -10.405 1.00 43.29 201 GLY A CA 1
ATOM 1332 C C . GLY A 1 175 ? 71.297 -60.937 -10.910 1.00 42.87 201 GLY A C 1
ATOM 1333 O O . GLY A 1 175 ? 72.360 -61.509 -11.164 1.00 47.86 201 GLY A O 1
ATOM 1334 N N . ASP A 1 176 ? 70.115 -61.530 -11.061 1.00 40.91 202 ASP A N 1
ATOM 1335 C CA . ASP A 1 176 ? 70.013 -62.899 -11.579 1.00 43.27 202 ASP A CA 1
ATOM 1336 C C . ASP A 1 176 ? 70.283 -62.902 -13.088 1.00 41.13 202 ASP A C 1
ATOM 1337 O O . ASP A 1 176 ? 69.406 -62.571 -13.889 1.00 40.63 202 ASP A O 1
ATOM 1350 N N . ASN A 1 178 ? 70.662 -65.210 -15.200 1.00 39.97 204 ASN A N 1
ATOM 1351 C CA . ASN A 1 178 ? 69.851 -66.147 -15.979 1.00 42.13 204 ASN A CA 1
ATOM 1352 C C . ASN A 1 178 ? 68.599 -65.485 -16.523 1.00 42.16 204 ASN A C 1
ATOM 1353 O O . ASN A 1 178 ? 68.140 -65.819 -17.612 1.00 42.28 204 ASN A O 1
ATOM 1358 N N . LYS A 1 179 ? 68.040 -64.554 -15.756 1.00 45.77 205 LYS A N 1
ATOM 1359 C CA . LYS A 1 179 ? 66.861 -63.819 -16.192 1.00 44.34 205 LYS A CA 1
ATOM 1360 C C . LYS A 1 179 ? 67.225 -62.771 -17.241 1.00 41.26 205 LYS A C 1
ATOM 1361 O O . LYS A 1 179 ? 66.463 -62.543 -18.179 1.00 40.55 205 LYS A O 1
ATOM 1367 N N . TRP A 1 180 ? 68.398 -62.157 -17.101 1.00 36.98 206 TRP A N 1
ATOM 1368 C CA . TRP A 1 180 ? 68.879 -61.205 -18.097 1.00 35.10 206 TRP A CA 1
ATOM 1369 C C . TRP A 1 180 ? 69.216 -61.901 -19.409 1.00 38.44 206 TRP A C 1
ATOM 1370 O O . TRP A 1 180 ? 68.967 -61.355 -20.483 1.00 37.79 206 TRP A O 1
ATOM 1389 N N . THR A 1 182 ? 67.796 -64.769 -20.464 1.00 38.68 208 THR A N 1
ATOM 1390 C CA . THR A 1 182 ? 66.486 -65.119 -20.999 1.00 38.91 208 THR A CA 1
ATOM 1391 C C . THR A 1 182 ? 65.807 -63.909 -21.647 1.00 39.12 208 THR A C 1
ATOM 1392 O O . THR A 1 182 ? 65.172 -64.038 -22.692 1.00 39.35 208 THR A O 1
ATOM 1396 N N . LEU A 1 183 ? 65.951 -62.742 -21.026 1.00 37.27 209 LEU A N 1
ATOM 1397 C CA . LEU A 1 183 ? 65.354 -61.518 -21.545 1.00 35.95 209 LEU A CA 1
ATOM 1398 C C . LEU A 1 183 ? 66.029 -61.064 -22.835 1.00 35.36 209 LEU A C 1
ATOM 1399 O O . LEU A 1 183 ? 65.356 -60.727 -23.801 1.00 39.08 209 LEU A O 1
ATOM 1404 N N . ALA A 1 184 ? 67.357 -61.047 -22.841 1.00 36.11 210 ALA A N 1
ATOM 1405 C CA . ALA A 1 184 ? 68.124 -60.574 -23.998 1.00 36.08 210 ALA A CA 1
ATOM 1406 C C . ALA A 1 184 ? 67.755 -61.339 -25.259 1.00 37.33 210 ALA A C 1
ATOM 1407 O O . ALA A 1 184 ? 67.572 -60.744 -26.321 1.00 38.55 210 ALA A O 1
ATOM 1409 N N . LYS A 1 185 ? 67.641 -62.656 -25.137 1.00 37.34 211 LYS A N 1
ATOM 1410 C CA . LYS A 1 185 ? 67.229 -63.491 -26.265 1.00 43.08 211 LYS A CA 1
ATOM 1411 C C . LYS A 1 185 ? 65.815 -63.135 -26.722 1.00 42.92 211 LYS A C 1
ATOM 1412 O O . LYS A 1 185 ? 65.536 -63.082 -27.923 1.00 41.69 211 LYS A O 1
ATOM 1418 N N . SER A 1 186 ? 64.929 -62.893 -25.761 1.00 40.89 212 SER A N 1
ATOM 1419 C CA . SER A 1 186 ? 63.546 -62.559 -26.067 1.00 38.41 212 SER A CA 1
ATOM 1420 C C . SER A 1 186 ? 63.432 -61.198 -26.759 1.00 37.27 212 SER A C 1
ATOM 1421 O O . SER A 1 186 ? 62.633 -61.034 -27.679 1.00 35.79 212 SER A O 1
ATOM 1424 N N . LEU A 1 187 ? 64.226 -60.228 -26.324 1.00 34.91 213 LEU A N 1
ATOM 1425 C CA . LEU A 1 187 ? 64.219 -58.915 -26.959 1.00 37.01 213 LEU A CA 1
ATOM 1426 C C . LEU A 1 187 ? 64.780 -58.998 -28.394 1.00 38.66 213 LEU A C 1
ATOM 1427 O O . LEU A 1 187 ? 64.301 -58.300 -29.298 1.00 42.13 213 LEU A O 1
ATOM 1432 N N . LYS A 1 188 ? 65.772 -59.857 -28.604 1.00 34.80 214 LYS A N 1
ATOM 1433 C CA . LYS A 1 188 ? 66.245 -60.157 -29.955 1.00 37.63 214 LYS A CA 1
ATOM 1434 C C . LYS A 1 188 ? 65.080 -60.626 -30.818 1.00 36.85 214 LYS A C 1
ATOM 1435 O O . LYS A 1 188 ? 64.817 -60.069 -31.881 1.00 39.99 214 LYS A O 1
ATOM 1441 N N . PHE A 1 189 ? 64.388 -61.651 -30.337 1.00 36.14 215 PHE A N 1
ATOM 1442 C CA . PHE A 1 189 ? 63.281 -62.260 -31.055 1.00 36.85 215 PHE A CA 1
ATOM 1443 C C . PHE A 1 189 ? 62.226 -61.223 -31.410 1.00 36.62 215 PHE A C 1
ATOM 1444 O O . PHE A 1 189 ? 61.828 -61.112 -32.566 1.00 38.87 215 PHE A O 1
ATOM 1452 N N . ARG A 1 190 ? 61.802 -60.450 -30.414 1.00 38.53 216 ARG A N 1
ATOM 1453 C CA . ARG A 1 190 ? 60.820 -59.387 -30.618 1.00 38.45 216 ARG A CA 1
ATOM 1454 C C . ARG A 1 190 ? 61.271 -58.389 -31.684 1.00 36.73 216 ARG A C 1
ATOM 1455 O O . ARG A 1 190 ? 60.485 -57.992 -32.545 1.00 32.09 216 ARG A O 1
ATOM 1463 N N . THR A 1 191 ? 62.524 -57.956 -31.592 1.00 36.80 217 THR A N 1
ATOM 1464 C CA . THR A 1 191 ? 63.070 -56.994 -32.542 1.00 36.48 217 THR A CA 1
ATOM 1465 C C . THR A 1 191 ? 63.118 -57.589 -33.953 1.00 36.14 217 THR A C 1
ATOM 1466 O O . THR A 1 191 ? 62.807 -56.906 -34.929 1.00 38.08 217 THR A O 1
ATOM 1470 N N . LEU A 1 192 ? 63.478 -58.866 -34.058 1.00 34.84 218 LEU A N 1
ATOM 1471 C CA . LEU A 1 192 ? 63.480 -59.544 -35.350 1.00 33.76 218 LEU A CA 1
ATOM 1472 C C . LEU A 1 192 ? 62.068 -59.615 -35.942 1.00 34.52 218 LEU A C 1
ATOM 1473 O O . LEU A 1 192 ? 61.888 -59.404 -37.143 1.00 36.37 218 LEU A O 1
ATOM 1486 N N . VAL A 1 194 ? 59.766 -57.474 -35.516 1.00 33.71 220 VAL A N 1
ATOM 1487 C CA . VAL A 1 194 ? 59.473 -56.116 -35.987 1.00 36.80 220 VAL A CA 1
ATOM 1488 C C . VAL A 1 194 ? 60.083 -55.856 -37.370 1.00 37.57 220 VAL A C 1
ATOM 1489 O O . VAL A 1 194 ? 59.495 -55.152 -38.189 1.00 38.49 220 VAL A O 1
ATOM 1501 N N . VAL A 1 196 ? 60.977 -58.212 -39.744 1.00 41.74 222 VAL A N 1
ATOM 1502 C CA . VAL A 1 196 ? 60.867 -59.302 -40.733 1.00 41.71 222 VAL A CA 1
ATOM 1503 C C . VAL A 1 196 ? 59.911 -59.018 -41.902 1.00 40.36 222 VAL A C 1
ATOM 1504 O O . VAL A 1 196 ? 60.001 -59.660 -42.947 1.00 42.34 222 VAL A O 1
ATOM 1508 N N . ASP A 1 197 ? 59.008 -58.059 -41.741 1.00 41.15 223 ASP A N 1
ATOM 1509 C CA . ASP A 1 197 ? 58.137 -57.659 -42.847 1.00 43.55 223 ASP A CA 1
ATOM 1510 C C . ASP A 1 197 ? 58.967 -56.916 -43.898 1.00 43.67 223 ASP A C 1
ATOM 1511 O O . ASP A 1 197 ? 58.889 -57.212 -45.089 1.00 43.24 223 ASP A O 1
ATOM 1516 N N . LYS A 1 198 ? 59.772 -55.961 -43.441 1.00 43.02 224 LYS A N 1
ATOM 1517 C CA . LYS A 1 198 ? 60.614 -55.159 -44.326 1.00 42.48 224 LYS A CA 1
ATOM 1518 C C . LYS A 1 198 ? 61.893 -55.884 -44.748 1.00 42.06 224 LYS A C 1
ATOM 1519 O O . LYS A 1 198 ? 62.389 -55.666 -45.846 1.00 41.34 224 LYS A O 1
ATOM 1525 N N . ASP A 1 199 ? 62.430 -56.724 -43.868 1.00 44.59 225 ASP A N 1
ATOM 1526 C CA . ASP A 1 199 ? 63.629 -57.511 -44.155 1.00 45.40 225 ASP A CA 1
ATOM 1527 C C . ASP A 1 199 ? 63.331 -59.004 -43.942 1.00 44.52 225 ASP A C 1
ATOM 1528 O O . ASP A 1 199 ? 63.619 -59.557 -42.883 1.00 40.54 225 ASP A O 1
ATOM 1533 N N . PRO A 1 200 ? 62.759 -59.667 -44.960 1.00 47.61 226 PRO A N 1
ATOM 1534 C CA . PRO A 1 200 ? 62.351 -61.071 -44.797 1.00 46.36 226 PRO A CA 1
ATOM 1535 C C . PRO A 1 200 ? 63.488 -62.033 -44.466 1.00 45.70 226 PRO A C 1
ATOM 1536 O O . PRO A 1 200 ? 63.233 -63.116 -43.938 1.00 53.05 226 PRO A O 1
ATOM 1540 N N . SER A 1 201 ? 64.724 -61.642 -44.759 1.00 45.77 227 SER A N 1
ATOM 1541 C CA . SER A 1 201 ? 65.886 -62.484 -44.471 1.00 49.31 227 SER A CA 1
ATOM 1542 C C . SER A 1 201 ? 66.094 -62.738 -42.974 1.00 47.98 227 SER A C 1
ATOM 1543 O O . SER A 1 201 ? 66.847 -63.632 -42.598 1.00 52.60 227 SER A O 1
ATOM 1546 N N . LYS A 1 202 ? 65.428 -61.958 -42.125 1.00 48.56 228 LYS A N 1
ATOM 1547 C CA . LYS A 1 202 ? 65.487 -62.166 -40.676 1.00 48.08 228 LYS A CA 1
ATOM 1548 C C . LYS A 1 202 ? 64.764 -63.431 -40.217 1.00 47.25 228 LYS A C 1
ATOM 1549 O O . LYS A 1 202 ? 64.968 -63.880 -39.089 1.00 44.33 228 LYS A O 1
ATOM 1555 N N . ALA A 1 203 ? 63.923 -63.998 -41.080 1.00 49.17 229 ALA A N 1
ATOM 1556 C CA . ALA A 1 203 ? 63.215 -65.242 -40.770 1.00 49.64 229 ALA A CA 1
ATOM 1557 C C . ALA A 1 203 ? 64.154 -66.320 -40.226 1.00 49.01 229 ALA A C 1
ATOM 1558 O O . ALA A 1 203 ? 63.802 -67.033 -39.288 1.00 52.16 229 ALA A O 1
ATOM 1560 N N . THR A 1 204 ? 65.350 -66.418 -40.796 1.00 48.41 230 THR A N 1
ATOM 1561 C CA . THR A 1 204 ? 66.308 -67.450 -40.394 1.00 51.38 230 THR A CA 1
ATOM 1562 C C . THR A 1 204 ? 66.742 -67.288 -38.940 1.00 48.22 230 THR A C 1
ATOM 1563 O O . THR A 1 204 ? 66.756 -68.260 -38.178 1.00 51.91 230 THR A O 1
ATOM 1567 N N . ALA A 1 205 ? 67.110 -66.065 -38.566 1.00 45.72 231 ALA A N 1
ATOM 1568 C CA . ALA A 1 205 ? 67.555 -65.781 -37.201 1.00 45.51 231 ALA A CA 1
ATOM 1569 C C . ALA A 1 205 ? 66.432 -66.039 -36.201 1.00 44.72 231 ALA A C 1
ATOM 1570 O O . ALA A 1 205 ? 66.677 -66.519 -35.098 1.00 51.26 231 ALA A O 1
ATOM 1572 N N . ILE A 1 206 ? 65.206 -65.717 -36.602 1.00 40.95 232 ILE A N 1
ATOM 1573 C CA . ILE A 1 206 ? 64.023 -65.999 -35.800 1.00 41.72 232 ILE A CA 1
ATOM 1574 C C . ILE A 1 206 ? 63.894 -67.501 -35.555 1.00 43.69 232 ILE A C 1
ATOM 1575 O O . ILE A 1 206 ? 63.692 -67.937 -34.422 1.00 42.57 232 ILE A O 1
ATOM 1580 N N . GLY A 1 207 ? 64.013 -68.284 -36.625 1.00 46.66 233 GLY A N 1
ATOM 1581 C CA . GLY A 1 207 ? 63.950 -69.743 -36.537 1.00 47.12 233 GLY A CA 1
ATOM 1582 C C . GLY A 1 207 ? 64.969 -70.302 -35.563 1.00 48.50 233 GLY A C 1
ATOM 1583 O O . GLY A 1 207 ? 64.650 -71.154 -34.731 1.00 45.06 233 GLY A O 1
ATOM 1584 N N . THR A 1 208 ? 66.199 -69.808 -35.664 1.00 49.75 234 THR A N 1
ATOM 1585 C CA . THR A 1 208 ? 67.288 -70.243 -34.795 1.00 49.74 234 THR A CA 1
ATOM 1586 C C . THR A 1 208 ? 66.970 -70.026 -33.310 1.00 47.04 234 THR A C 1
ATOM 1587 O O . THR A 1 208 ? 67.224 -70.903 -32.488 1.00 50.73 234 THR A O 1
ATOM 1591 N N . LEU A 1 209 ? 66.414 -68.863 -32.978 1.00 44.45 235 LEU A N 1
ATOM 1592 C CA . LEU A 1 209 ? 66.035 -68.557 -31.603 1.00 43.50 235 LEU A CA 1
ATOM 1593 C C . LEU A 1 209 ? 64.889 -69.431 -31.111 1.00 43.37 235 LEU A C 1
ATOM 1594 O O . LEU A 1 209 ? 64.875 -69.840 -29.954 1.00 44.70 235 LEU A O 1
ATOM 1599 N N . LEU A 1 210 ? 63.926 -69.704 -31.985 1.00 46.26 236 LEU A N 1
ATOM 1600 C CA . LEU A 1 210 ? 62.822 -70.606 -31.657 1.00 46.15 236 LEU A CA 1
ATOM 1601 C C . LEU A 1 210 ? 63.299 -72.032 -31.382 1.00 50.05 236 LEU A C 1
ATOM 1602 O O . LEU A 1 210 ? 62.808 -72.680 -30.460 1.00 50.26 236 LEU A O 1
ATOM 1607 N N . GLN A 1 211 ? 64.245 -72.518 -32.183 1.00 55.50 237 GLN A N 1
ATOM 1608 C CA . GLN A 1 211 ? 64.840 -73.841 -31.958 1.00 61.70 237 GLN A CA 1
ATOM 1609 C C . GLN A 1 211 ? 65.573 -73.913 -30.621 1.00 59.90 237 GLN A C 1
ATOM 1610 O O . GLN A 1 211 ? 65.496 -74.923 -29.919 1.00 60.88 237 GLN A O 1
ATOM 1616 N N . ALA A 1 212 ? 66.284 -72.841 -30.277 1.00 54.83 238 ALA A N 1
ATOM 1617 C CA . ALA A 1 212 ? 67.114 -72.819 -29.074 1.00 53.30 238 ALA A CA 1
ATOM 1618 C C . ALA A 1 212 ? 66.281 -72.759 -27.795 1.00 50.86 238 ALA A C 1
ATOM 1619 O O . ALA A 1 212 ? 66.619 -73.404 -26.804 1.00 53.50 238 ALA A O 1
ATOM 1621 N N . GLY A 1 213 ? 65.191 -71.996 -27.821 1.00 49.28 239 GLY A N 1
ATOM 1622 C CA . GLY A 1 213 ? 64.371 -71.794 -26.631 1.00 49.84 239 GLY A CA 1
ATOM 1623 C C . GLY A 1 213 ? 65.106 -70.952 -25.604 1.00 48.84 239 GLY A C 1
ATOM 1624 O O . GLY A 1 213 ? 65.974 -70.152 -25.949 1.00 47.35 239 GLY A O 1
ATOM 1625 N N . GLY A 1 214 ? 64.758 -71.140 -24.336 1.00 50.74 240 GLY A N 1
ATOM 1626 C CA . GLY A 1 214 ? 65.346 -70.367 -23.250 1.00 49.36 240 GLY A CA 1
ATOM 1627 C C . GLY A 1 214 ? 64.963 -68.900 -23.303 1.00 49.98 240 GLY A C 1
ATOM 1628 O O . GLY A 1 214 ? 65.765 -68.042 -22.945 1.00 48.47 240 GLY A O 1
ATOM 1637 N N . VAL A 1 216 ? 61.690 -65.863 -22.579 1.00 42.33 242 VAL A N 1
ATOM 1638 C CA . VAL A 1 216 ? 60.695 -65.522 -21.557 1.00 41.20 242 VAL A CA 1
ATOM 1639 C C . VAL A 1 216 ? 59.453 -66.394 -21.730 1.00 41.96 242 VAL A C 1
ATOM 1640 O O . VAL A 1 216 ? 58.892 -66.441 -22.815 1.00 44.84 242 VAL A O 1
ATOM 1644 N N . SER A 1 217 ? 59.026 -67.079 -20.668 1.00 45.20 243 SER A N 1
ATOM 1645 C CA . SER A 1 217 ? 57.899 -68.030 -20.769 1.00 49.30 243 SER A CA 1
ATOM 1646 C C . SER A 1 217 ? 56.893 -68.038 -19.611 1.00 47.71 243 SER A C 1
ATOM 1647 O O . SER A 1 217 ? 55.793 -68.556 -19.770 1.00 49.11 243 SER A O 1
ATOM 1650 N N . SER A 1 218 ? 57.266 -67.510 -18.449 1.00 47.12 244 SER A N 1
ATOM 1651 C CA . SER A 1 218 ? 56.328 -67.389 -17.330 1.00 48.60 244 SER A CA 1
ATOM 1652 C C . SER A 1 218 ? 56.470 -66.016 -16.676 1.00 45.21 244 SER A C 1
ATOM 1653 O O . SER A 1 218 ? 57.390 -65.267 -16.991 1.00 48.58 244 SER A O 1
ATOM 1656 N N . ALA A 1 219 ? 55.556 -65.689 -15.771 1.00 45.32 245 ALA A N 1
ATOM 1657 C CA . ALA A 1 219 ? 55.466 -64.333 -15.227 1.00 44.35 245 ALA A CA 1
ATOM 1658 C C . ALA A 1 219 ? 56.717 -63.911 -14.468 1.00 45.41 245 ALA A C 1
ATOM 1659 O O . ALA A 1 219 ? 57.074 -62.731 -14.472 1.00 44.07 245 ALA A O 1
ATOM 1661 N N . SER A 1 220 ? 57.394 -64.867 -13.833 1.00 47.33 246 SER A N 1
ATOM 1662 C CA . SER A 1 220 ? 58.632 -64.562 -13.111 1.00 48.08 246 SER A CA 1
ATOM 1663 C C . SER A 1 220 ? 59.746 -64.051 -14.044 1.00 45.06 246 SER A C 1
ATOM 1664 O O . SER A 1 220 ? 60.672 -63.390 -13.589 1.00 47.57 246 SER A O 1
ATOM 1667 N N . ASP A 1 221 ? 59.640 -64.338 -15.340 1.00 41.09 247 ASP A N 1
ATOM 1668 C CA . ASP A 1 221 ? 60.618 -63.871 -16.323 1.00 41.18 247 ASP A CA 1
ATOM 1669 C C . ASP A 1 221 ? 60.365 -62.439 -16.793 1.00 38.37 247 ASP A C 1
ATOM 1670 O O . ASP A 1 221 ? 61.217 -61.852 -17.454 1.00 36.98 247 ASP A O 1
ATOM 1675 N N . ASN A 1 222 ? 59.195 -61.885 -16.476 1.00 38.39 248 ASN A N 1
ATOM 1676 C CA . ASN A 1 222 ? 58.792 -60.573 -16.998 1.00 36.63 248 ASN A CA 1
ATOM 1677 C C . ASN A 1 222 ? 59.774 -59.476 -16.631 1.00 35.44 248 ASN A C 1
ATOM 1678 O O . ASN A 1 222 ? 60.330 -59.472 -15.532 1.00 35.22 248 ASN A O 1
ATOM 1683 N N . LEU A 1 223 ? 59.994 -58.559 -17.567 1.00 34.82 249 LEU A N 1
ATOM 1684 C CA . LEU A 1 223 ? 60.703 -57.327 -17.277 1.00 35.22 249 LEU A CA 1
ATOM 1685 C C . LEU A 1 223 ? 59.652 -56.321 -16.849 1.00 34.98 249 LEU A C 1
ATOM 1686 O O . LEU A 1 223 ? 58.854 -55.863 -17.666 1.00 34.67 249 LEU A O 1
ATOM 1691 N N . VAL A 1 224 ? 59.640 -55.999 -15.563 1.00 34.28 250 VAL A N 1
ATOM 1692 C CA . VAL A 1 224 ? 58.601 -55.155 -14.986 1.00 35.40 250 VAL A CA 1
ATOM 1693 C C . VAL A 1 224 ? 59.206 -54.241 -13.917 1.00 33.60 250 VAL A C 1
ATOM 1694 O O . VAL A 1 224 ? 60.016 -54.683 -13.111 1.00 31.67 250 VAL A O 1
ATOM 1698 N N . PHE A 1 225 ? 58.836 -52.962 -13.945 1.00 32.93 251 PHE A N 1
ATOM 1699 C CA . PHE A 1 225 ? 59.258 -52.022 -12.910 1.00 33.36 251 PHE A CA 1
ATOM 1700 C C . PHE A 1 225 ? 58.203 -52.003 -11.816 1.00 34.21 251 PHE A C 1
ATOM 1701 O O . PHE A 1 225 ? 57.052 -51.675 -12.093 1.00 31.91 251 PHE A O 1
ATOM 1709 N N . PRO A 1 226 ? 58.588 -52.338 -10.570 1.00 37.53 252 PRO A N 1
ATOM 1710 C CA . PRO A 1 226 ? 57.608 -52.429 -9.493 1.00 39.01 252 PRO A CA 1
ATOM 1711 C C . PRO A 1 226 ? 57.445 -51.137 -8.693 1.00 37.95 252 PRO A C 1
ATOM 1712 O O . PRO A 1 226 ? 58.239 -50.845 -7.790 1.00 37.81 252 PRO A O 1
ATOM 1716 N N . TYR A 1 227 ? 56.413 -50.371 -9.029 1.00 37.25 253 TYR A N 1
ATOM 1717 C CA . TYR A 1 227 ? 55.984 -49.254 -8.192 1.00 35.89 253 TYR A CA 1
ATOM 1718 C C . TYR A 1 227 ? 55.416 -49.807 -6.882 1.00 38.51 253 TYR A C 1
ATOM 1719 O O . TYR A 1 227 ? 55.025 -50.968 -6.809 1.00 39.48 253 TYR A O 1
ATOM 1728 N N . SER A 1 228 ? 55.373 -48.972 -5.853 1.00 41.50 254 SER A N 1
ATOM 1729 C CA . SER A 1 228 ? 54.851 -49.376 -4.553 1.00 45.63 254 SER A CA 1
ATOM 1730 C C . SER A 1 228 ? 54.005 -48.257 -3.945 1.00 47.74 254 SER A C 1
ATOM 1731 O O . SER A 1 228 ? 53.864 -47.184 -4.532 1.00 42.07 254 SER A O 1
ATOM 1734 N N . ALA A 1 229 ? 53.435 -48.526 -2.774 1.00 54.34 255 ALA A N 1
ATOM 1735 C CA . ALA A 1 229 ? 52.641 -47.538 -2.039 1.00 55.08 255 ALA A CA 1
ATOM 1736 C C . ALA A 1 229 ? 53.515 -46.511 -1.303 1.00 57.74 255 ALA A C 1
ATOM 1737 O O . ALA A 1 229 ? 53.028 -45.454 -0.914 1.00 61.65 255 ALA A O 1
ATOM 1739 N N . GLU A 1 230 ? 54.792 -46.836 -1.102 1.00 70.17 256 GLU A N 1
ATOM 1740 C CA . GLU A 1 230 ? 55.758 -45.896 -0.510 1.00 80.79 256 GLU A CA 1
ATOM 1741 C C . GLU A 1 230 ? 55.739 -44.570 -1.258 1.00 83.50 256 GLU A C 1
ATOM 1742 O O . GLU A 1 230 ? 55.946 -44.558 -2.475 1.00 86.07 256 GLU A O 1
ATOM 1748 N N . PRO A 1 231 ? 55.515 -43.450 -0.543 1.00 91.44 257 PRO A N 1
ATOM 1749 C CA . PRO A 1 231 ? 55.680 -42.160 -1.218 1.00 83.60 257 PRO A CA 1
ATOM 1750 C C . PRO A 1 231 ? 57.100 -42.034 -1.762 1.00 75.21 257 PRO A C 1
ATOM 1751 O O . PRO A 1 231 ? 58.057 -42.381 -1.068 1.00 70.02 257 PRO A O 1
ATOM 1755 N N . GLY A 1 232 ? 57.229 -41.576 -3.003 1.00 68.38 258 GLY A N 1
ATOM 1756 C CA . GLY A 1 232 ? 58.527 -41.517 -3.667 1.00 62.21 258 GLY A CA 1
ATOM 1757 C C . GLY A 1 232 ? 58.714 -42.613 -4.701 1.00 58.22 258 GLY A C 1
ATOM 1758 O O . GLY A 1 232 ? 59.586 -42.508 -5.560 1.00 51.28 258 GLY A O 1
ATOM 1759 N N . ASN A 1 233 ? 57.917 -43.678 -4.612 1.00 53.44 259 ASN A N 1
ATOM 1760 C CA . ASN A 1 233 ? 57.935 -44.731 -5.628 1.00 52.75 259 ASN A CA 1
ATOM 1761 C C . ASN A 1 233 ? 56.525 -45.120 -6.074 1.00 45.27 259 ASN A C 1
ATOM 1762 O O . ASN A 1 233 ? 56.258 -46.287 -6.364 1.00 41.54 259 ASN A O 1
ATOM 1767 N N . GLN A 1 234 ? 55.635 -44.132 -6.151 1.00 42.33 260 GLN A N 1
ATOM 1768 C CA . GLN A 1 234 ? 54.269 -44.361 -6.618 1.00 41.74 260 GLN A CA 1
ATOM 1769 C C . GLN A 1 234 ? 54.183 -44.176 -8.127 1.00 40.22 260 GLN A C 1
ATOM 1770 O O . GLN A 1 234 ? 54.903 -43.362 -8.700 1.00 37.28 260 GLN A O 1
ATOM 1776 N N . ASN A 1 235 ? 53.313 -44.957 -8.763 1.00 39.33 261 ASN A N 1
ATOM 1777 C CA . ASN A 1 235 ? 53.126 -44.897 -10.203 1.00 35.15 261 ASN A CA 1
ATOM 1778 C C . ASN A 1 235 ? 52.529 -43.548 -10.574 1.00 34.79 261 ASN A C 1
ATOM 1779 O O . ASN A 1 235 ? 51.491 -43.178 -10.041 1.00 39.63 261 ASN A O 1
ATOM 1784 N N . PRO A 1 236 ? 53.192 -42.799 -11.475 1.00 32.52 262 PRO A N 1
ATOM 1785 C CA . PRO A 1 236 ? 52.708 -41.497 -11.934 1.00 31.50 262 PRO A CA 1
ATOM 1786 C C . PRO A 1 236 ? 51.243 -41.466 -12.377 1.00 33.02 262 PRO A C 1
ATOM 1787 O O . PRO A 1 236 ? 50.596 -40.427 -12.261 1.00 33.33 262 PRO A O 1
ATOM 1791 N N . LYS A 1 237 ? 50.736 -42.582 -12.896 1.00 35.44 263 LYS A N 1
ATOM 1792 C CA . LYS A 1 237 ? 49.335 -42.681 -13.290 1.00 35.02 263 LYS A CA 1
ATOM 1793 C C . LYS A 1 237 ? 48.383 -42.396 -12.127 1.00 36.36 263 LYS A C 1
ATOM 1794 O O . LYS A 1 237 ? 47.291 -41.881 -12.337 1.00 38.38 263 LYS A O 1
ATOM 1800 N N . TYR A 1 238 ? 48.782 -42.747 -10.909 1.00 35.04 264 TYR A N 1
ATOM 1801 C CA . TYR A 1 238 ? 47.961 -42.464 -9.728 1.00 37.32 264 TYR A CA 1
ATOM 1802 C C . TYR A 1 238 ? 47.834 -40.966 -9.493 1.00 38.37 264 TYR A C 1
ATOM 1803 O O . TYR A 1 238 ? 46.735 -40.454 -9.291 1.00 39.28 264 TYR A O 1
ATOM 1812 N N . GLU A 1 239 ? 48.968 -40.275 -9.531 1.00 42.53 265 GLU A N 1
ATOM 1813 C CA . GLU A 1 239 ? 49.008 -38.822 -9.362 1.00 43.34 265 GLU A CA 1
ATOM 1814 C C . GLU A 1 239 ? 48.121 -38.116 -10.391 1.00 43.37 265 GLU A C 1
ATOM 1815 O O . GLU A 1 239 ? 47.399 -37.178 -10.068 1.00 49.12 265 GLU A O 1
ATOM 1821 N N . LEU A 1 240 ? 48.171 -38.592 -11.627 1.00 40.50 266 LEU A N 1
ATOM 1822 C CA . LEU A 1 240 ? 47.359 -38.053 -12.711 1.00 42.92 266 LEU A CA 1
ATOM 1823 C C . LEU A 1 240 ? 45.872 -38.009 -12.354 1.00 42.76 266 LEU A C 1
ATOM 1824 O O . LEU A 1 240 ? 45.201 -37.008 -12.590 1.00 43.31 266 LEU A O 1
ATOM 1829 N N . ILE A 1 241 ? 45.375 -39.095 -11.772 1.00 40.58 267 ILE A N 1
ATOM 1830 C CA . ILE A 1 241 ? 43.980 -39.198 -11.370 1.00 42.18 267 ILE A CA 1
ATOM 1831 C C . ILE A 1 241 ? 43.711 -38.454 -10.052 1.00 43.60 267 ILE A C 1
ATOM 1832 O O . ILE A 1 241 ? 42.638 -37.882 -9.877 1.00 45.81 267 ILE A O 1
ATOM 1837 N N . GLU A 1 242 ? 44.666 -38.455 -9.127 1.00 44.82 268 GLU A N 1
ATOM 1838 C CA . GLU A 1 242 ? 44.509 -37.685 -7.883 1.00 44.62 268 GLU A CA 1
ATOM 1839 C C . GLU A 1 242 ? 44.339 -36.194 -8.147 1.00 39.83 268 GLU A C 1
ATOM 1840 O O . GLU A 1 242 ? 43.569 -35.529 -7.469 1.00 41.49 268 GLU A O 1
ATOM 1846 N N . LEU A 1 243 ? 45.049 -35.678 -9.141 1.00 40.06 269 LEU A N 1
ATOM 1847 C CA . LEU A 1 243 ? 44.979 -34.259 -9.474 1.00 41.34 269 LEU A CA 1
ATOM 1848 C C . LEU A 1 243 ? 43.605 -33.825 -9.985 1.00 41.69 269 LEU A C 1
ATOM 1849 O O . LEU A 1 243 ? 43.288 -32.642 -9.941 1.00 40.69 269 LEU A O 1
ATOM 1854 N N . VAL A 1 244 ? 42.798 -34.769 -10.474 1.00 44.50 270 VAL A N 1
ATOM 1855 C CA . VAL A 1 244 ? 41.424 -34.462 -10.914 1.00 44.26 270 VAL A CA 1
ATOM 1856 C C . VAL A 1 244 ? 40.356 -35.007 -9.955 1.00 44.11 270 VAL A C 1
ATOM 1857 O O . VAL A 1 244 ? 39.200 -35.196 -10.348 1.00 50.16 270 VAL A O 1
ATOM 1861 N N . GLY A 1 245 ? 40.752 -35.264 -8.707 1.00 45.55 271 GLY A N 1
ATOM 1862 C CA . GLY A 1 245 ? 39.816 -35.633 -7.640 1.00 45.17 271 GLY A CA 1
ATOM 1863 C C . GLY A 1 245 ? 39.815 -37.090 -7.214 1.00 44.44 271 GLY A C 1
ATOM 1864 O O . GLY A 1 245 ? 39.062 -37.470 -6.324 1.00 47.44 271 GLY A O 1
ATOM 1865 N N . GLY A 1 246 ? 40.635 -37.916 -7.854 1.00 46.74 272 GLY A N 1
ATOM 1866 C CA . GLY A 1 246 ? 40.716 -39.337 -7.518 1.00 45.70 272 GLY A CA 1
ATOM 1867 C C . GLY A 1 246 ? 39.690 -40.216 -8.208 1.00 46.05 272 GLY A C 1
ATOM 1868 O O . GLY A 1 246 ? 39.658 -41.426 -7.971 1.00 46.16 272 GLY A O 1
ATOM 1869 N N . THR A 1 247 ? 38.845 -39.615 -9.047 1.00 49.86 273 THR A N 1
ATOM 1870 C CA . THR A 1 247 ? 37.891 -40.372 -9.851 1.00 54.31 273 THR A CA 1
ATOM 1871 C C . THR A 1 247 ? 38.384 -40.442 -11.293 1.00 45.82 273 THR A C 1
ATOM 1872 O O . THR A 1 247 ? 38.729 -39.425 -11.889 1.00 44.92 273 THR A O 1
ATOM 1876 N N . GLN A 1 248 ? 38.392 -41.653 -11.842 1.00 41.61 274 GLN A N 1
ATOM 1877 C CA . GLN A 1 248 ? 38.977 -41.917 -13.148 1.00 40.50 274 GLN A CA 1
ATOM 1878 C C . GLN A 1 248 ? 37.985 -41.559 -14.262 1.00 40.27 274 GLN A C 1
ATOM 1879 O O . GLN A 1 248 ? 37.150 -42.373 -14.661 1.00 41.76 274 GLN A O 1
ATOM 1885 N N . ILE A 1 249 ? 38.099 -40.326 -14.750 1.00 43.22 275 ILE A N 1
ATOM 1886 C CA . ILE A 1 249 ? 37.198 -39.778 -15.765 1.00 44.24 275 ILE A CA 1
ATOM 1887 C C . ILE A 1 249 ? 37.982 -39.171 -16.926 1.00 40.60 275 ILE A C 1
ATOM 1888 O O . ILE A 1 249 ? 37.482 -38.287 -17.627 1.00 39.11 275 ILE A O 1
ATOM 1893 N N . LEU A 1 250 ? 39.207 -39.650 -17.129 1.00 40.58 276 LEU A N 1
ATOM 1894 C CA . LEU A 1 250 ? 40.069 -39.135 -18.190 1.00 41.82 276 LEU A CA 1
ATOM 1895 C C . LEU A 1 250 ? 40.353 -40.149 -19.301 1.00 37.97 276 LEU A C 1
ATOM 1896 O O . LEU A 1 250 ? 40.662 -39.749 -20.415 1.00 37.59 276 LEU A O 1
ATOM 1901 N N . PHE A 1 251 ? 40.234 -41.442 -18.997 1.00 35.95 277 PHE A N 1
ATOM 1902 C CA . PHE A 1 251 ? 40.568 -42.515 -19.938 1.00 33.50 277 PHE A CA 1
ATOM 1903 C C . PHE A 1 251 ? 39.389 -43.459 -20.102 1.00 31.94 277 PHE A C 1
ATOM 1904 O O . PHE A 1 251 ? 38.962 -44.084 -19.134 1.00 36.14 277 PHE A O 1
ATOM 1912 N N . PHE A 1 252 ? 38.879 -43.579 -21.323 1.00 32.25 278 PHE A N 1
ATOM 1913 C CA . PHE A 1 252 ? 37.625 -44.305 -21.574 1.00 32.81 278 PHE A CA 1
ATOM 1914 C C . PHE A 1 252 ? 37.797 -45.517 -22.476 1.00 33.50 278 PHE A C 1
ATOM 1915 O O . PHE A 1 252 ? 38.714 -45.576 -23.305 1.00 32.80 278 PHE A O 1
ATOM 1923 N N . ALA A 1 253 ? 36.897 -46.482 -22.312 1.00 34.70 279 ALA A N 1
ATOM 1924 C CA . ALA A 1 253 ? 36.891 -47.680 -23.142 1.00 35.71 279 ALA A CA 1
ATOM 1925 C C . ALA A 1 253 ? 36.659 -47.331 -24.612 1.00 37.06 279 ALA A C 1
ATOM 1926 O O . ALA A 1 253 ? 35.635 -46.735 -24.970 1.00 40.15 279 ALA A O 1
ATOM 1928 N N . SER A 1 254 ? 37.626 -47.701 -25.447 1.00 36.45 280 SER A N 1
ATOM 1929 C CA . SER A 1 254 ? 37.531 -47.526 -26.886 1.00 35.95 280 SER A CA 1
ATOM 1930 C C . SER A 1 254 ? 36.748 -48.691 -27.483 1.00 37.48 280 SER A C 1
ATOM 1931 O O . SER A 1 254 ? 37.002 -49.843 -27.140 1.00 36.99 280 SER A O 1
ATOM 1934 N N . ASN A 1 255 ? 35.808 -48.391 -28.380 1.00 37.28 281 ASN A N 1
ATOM 1935 C CA . ASN A 1 255 ? 35.067 -49.431 -29.100 1.00 37.78 281 ASN A CA 1
ATOM 1936 C C . ASN A 1 255 ? 35.963 -50.363 -29.909 1.00 39.93 281 ASN A C 1
ATOM 1937 O O . ASN A 1 255 ? 35.624 -51.535 -30.091 1.00 38.67 281 ASN A O 1
ATOM 1942 N N . TYR A 1 256 ? 37.099 -49.852 -30.388 1.00 38.88 282 TYR A N 1
ATOM 1943 C CA . TYR A 1 256 ? 38.073 -50.683 -31.101 1.00 40.06 282 TYR A CA 1
ATOM 1944 C C . TYR A 1 256 ? 38.660 -51.778 -30.203 1.00 38.65 282 TYR A C 1
ATOM 1945 O O . TYR A 1 256 ? 39.156 -52.781 -30.706 1.00 38.82 282 TYR A O 1
ATOM 1962 N N . LEU A 1 258 ? 36.947 -52.691 -26.856 1.00 40.45 284 LEU A N 1
ATOM 1963 C CA . LEU A 1 258 ? 35.874 -53.363 -26.117 1.00 40.20 284 LEU A CA 1
ATOM 1964 C C . LEU A 1 258 ? 35.030 -54.295 -26.976 1.00 41.26 284 LEU A C 1
ATOM 1965 O O . LEU A 1 258 ? 34.690 -55.391 -26.535 1.00 44.06 284 LEU A O 1
ATOM 1970 N N . LYS A 1 259 ? 34.676 -53.868 -28.185 1.00 42.21 285 LYS A N 1
ATOM 1971 C CA . LYS A 1 259 ? 33.790 -54.674 -29.029 1.00 45.52 285 LYS A CA 1
ATOM 1972 C C . LYS A 1 259 ? 34.384 -56.043 -29.386 1.00 44.01 285 LYS A C 1
ATOM 1973 O O . LYS A 1 259 ? 33.696 -57.049 -29.240 1.00 45.81 285 LYS A O 1
ATOM 1979 N N . PRO A 1 260 ? 35.654 -56.095 -29.843 1.00 44.40 286 PRO A N 1
ATOM 1980 C CA . PRO A 1 260 ? 36.260 -57.413 -30.096 1.00 43.28 286 PRO A CA 1
ATOM 1981 C C . PRO A 1 260 ? 36.289 -58.317 -28.860 1.00 42.45 286 PRO A C 1
ATOM 1982 O O . PRO A 1 260 ? 36.122 -59.536 -28.976 1.00 40.52 286 PRO A O 1
ATOM 1994 N N . GLN A 1 262 ? 34.122 -58.185 -26.376 1.00 41.81 288 GLN A N 1
ATOM 1995 C CA . GLN A 1 262 ? 32.738 -58.615 -26.141 1.00 45.16 288 GLN A CA 1
ATOM 1996 C C . GLN A 1 262 ? 32.292 -59.733 -27.084 1.00 47.15 288 GLN A C 1
ATOM 1997 O O . GLN A 1 262 ? 31.619 -60.674 -26.653 1.00 54.55 288 GLN A O 1
ATOM 2003 N N . GLU A 1 263 ? 32.686 -59.653 -28.351 1.00 48.51 289 GLU A N 1
ATOM 2004 C CA . GLU A 1 263 ? 32.364 -60.706 -29.315 1.00 54.88 289 GLU A CA 1
ATOM 2005 C C . GLU A 1 263 ? 32.999 -62.039 -28.941 1.00 49.17 289 GLU A C 1
ATOM 2006 O O . GLU A 1 263 ? 32.485 -63.090 -29.303 1.00 46.61 289 GLU A O 1
ATOM 2012 N N . ARG A 1 264 ? 34.114 -61.988 -28.222 1.00 47.23 290 ARG A N 1
ATOM 2013 C CA . ARG A 1 264 ? 34.818 -63.194 -27.800 1.00 44.81 290 ARG A CA 1
ATOM 2014 C C . ARG A 1 264 ? 34.517 -63.597 -26.352 1.00 44.11 290 ARG A C 1
ATOM 2015 O O . ARG A 1 264 ? 35.021 -64.618 -25.888 1.00 46.24 290 ARG A O 1
ATOM 2023 N N . ASN A 1 265 ? 33.681 -62.812 -25.665 1.00 44.84 291 ASN A N 1
ATOM 2024 C CA . ASN A 1 265 ? 33.350 -63.009 -24.238 1.00 46.32 291 ASN A CA 1
ATOM 2025 C C . ASN A 1 265 ? 34.593 -63.039 -23.352 1.00 45.24 291 ASN A C 1
ATOM 2026 O O . ASN A 1 265 ? 34.763 -63.925 -22.513 1.00 47.19 291 ASN A O 1
ATOM 2031 N N . ASP A 1 266 ? 35.446 -62.041 -23.547 1.00 44.43 292 ASP A N 1
ATOM 2032 C CA . ASP A 1 266 ? 36.757 -61.987 -22.921 1.00 42.92 292 ASP A CA 1
ATOM 2033 C C . ASP A 1 266 ? 36.626 -61.626 -21.443 1.00 41.44 292 ASP A C 1
ATOM 2034 O O . ASP A 1 266 ? 36.081 -60.567 -21.111 1.00 40.43 292 ASP A O 1
ATOM 2039 N N . PRO A 1 267 ? 37.135 -62.495 -20.549 1.00 40.01 293 PRO A N 1
ATOM 2040 C CA . PRO A 1 267 ? 37.010 -62.259 -19.106 1.00 40.46 293 PRO A CA 1
ATOM 2041 C C . PRO A 1 267 ? 37.918 -61.156 -18.558 1.00 39.17 293 PRO A C 1
ATOM 2042 O O . PRO A 1 267 ? 37.883 -60.887 -17.358 1.00 37.93 293 PRO A O 1
ATOM 2046 N N . ARG A 1 268 ? 38.724 -60.532 -19.420 1.00 40.64 294 ARG A N 1
ATOM 2047 C CA . ARG A 1 268 ? 39.520 -59.363 -19.028 1.00 41.31 294 ARG A CA 1
ATOM 2048 C C . ARG A 1 268 ? 38.712 -58.069 -18.987 1.00 39.03 294 ARG A C 1
ATOM 2049 O O . ARG A 1 268 ? 39.166 -57.083 -18.415 1.00 43.66 294 ARG A O 1
ATOM 2057 N N . ILE A 1 269 ? 37.524 -58.062 -19.579 1.00 38.16 295 ILE A N 1
ATOM 2058 C CA . ILE A 1 269 ? 36.709 -56.842 -19.628 1.00 38.02 295 ILE A CA 1
ATOM 2059 C C . ILE A 1 269 ? 36.552 -56.167 -18.248 1.00 39.57 295 ILE A C 1
ATOM 2060 O O . ILE A 1 269 ? 36.799 -54.963 -18.126 1.00 42.57 295 ILE A O 1
ATOM 2065 N N . PRO A 1 270 ? 36.159 -56.930 -17.208 1.00 40.39 296 PRO A N 1
ATOM 2066 C CA . PRO A 1 270 ? 36.078 -56.339 -15.863 1.00 39.77 296 PRO A CA 1
ATOM 2067 C C . PRO A 1 270 ? 37.418 -55.888 -15.273 1.00 39.51 296 PRO A C 1
ATOM 2068 O O . PRO A 1 270 ? 37.428 -55.074 -14.350 1.00 39.56 296 PRO A O 1
ATOM 2072 N N . CYS A 1 271 ? 38.528 -56.422 -15.777 1.00 39.98 297 CYS A N 1
ATOM 2073 C CA . CYS A 1 271 ? 39.855 -56.013 -15.309 1.00 40.65 297 CYS A CA 1
ATOM 2074 C C . CYS A 1 271 ? 40.347 -54.756 -16.026 1.00 37.99 297 CYS A C 1
ATOM 2075 O O . CYS A 1 271 ? 41.022 -53.920 -15.429 1.00 40.31 297 CYS A O 1
ATOM 2078 N N . TYR A 1 272 ? 40.003 -54.632 -17.305 1.00 37.56 298 TYR A N 1
ATOM 2079 C CA . TYR A 1 272 ? 40.388 -53.478 -18.119 1.00 35.62 298 TYR A CA 1
ATOM 2080 C C . TYR A 1 272 ? 39.493 -52.272 -17.866 1.00 35.38 298 TYR A C 1
ATOM 2081 O O . TYR A 1 272 ? 39.951 -51.129 -17.914 1.00 40.16 298 TYR A O 1
ATOM 2090 N N . PHE A 1 273 ? 38.212 -52.524 -17.620 1.00 35.76 299 PHE A N 1
ATOM 2091 C CA . PHE A 1 273 ? 37.228 -51.447 -17.537 1.00 36.11 299 PHE A CA 1
ATOM 2092 C C . PHE A 1 273 ? 36.386 -51.505 -16.278 1.00 37.28 299 PHE A C 1
ATOM 2093 O O . PHE A 1 273 ? 36.262 -52.556 -15.641 1.00 40.33 299 PHE A O 1
ATOM 2101 N N . GLU A 1 274 ? 35.818 -50.355 -15.930 1.00 36.85 300 GLU A N 1
ATOM 2102 C CA . GLU A 1 274 ? 34.724 -50.287 -14.992 1.00 41.57 300 GLU A CA 1
ATOM 2103 C C . GLU A 1 274 ? 33.453 -50.320 -15.831 1.00 42.73 300 GLU A C 1
ATOM 2104 O O . GLU A 1 274 ? 33.399 -49.731 -16.918 1.00 41.53 300 GLU A O 1
ATOM 2110 N N . PRO A 1 275 ? 32.408 -50.977 -15.328 1.00 39.45 301 PRO A N 1
ATOM 2111 C CA . PRO A 1 275 ? 31.142 -50.893 -16.030 1.00 39.97 301 PRO A CA 1
ATOM 2112 C C . PRO A 1 275 ? 30.487 -49.528 -15.856 1.00 40.34 301 PRO A C 1
ATOM 2113 O O . PRO A 1 275 ? 30.865 -48.764 -14.959 1.00 39.70 301 PRO A O 1
ATOM 2117 N N . GLY A 1 276 ? 29.501 -49.235 -16.700 1.00 39.74 302 GLY A N 1
ATOM 2118 C CA . GLY A 1 276 ? 28.610 -48.100 -16.474 1.00 38.12 302 GLY A CA 1
ATOM 2119 C C . GLY A 1 276 ? 27.844 -48.278 -15.180 1.00 38.14 302 GLY A C 1
ATOM 2120 O O . GLY A 1 276 ? 27.892 -49.342 -14.550 1.00 36.86 302 GLY A O 1
ATOM 2121 N N . ALA A 1 277 ? 27.121 -47.239 -14.783 1.00 41.22 303 ALA A N 1
ATOM 2122 C CA . ALA A 1 277 ? 26.415 -47.254 -13.511 1.00 41.53 303 ALA A CA 1
ATOM 2123 C C . ALA A 1 277 ? 25.383 -48.378 -13.445 1.00 41.78 303 ALA A C 1
ATOM 2124 O O . ALA A 1 277 ? 25.056 -48.839 -12.362 1.00 46.00 303 ALA A O 1
ATOM 2126 N N . ASP A 1 278 ? 24.857 -48.803 -14.594 1.00 42.18 304 ASP A N 1
ATOM 2127 C CA . ASP A 1 278 ? 23.832 -49.851 -14.627 1.00 44.97 304 ASP A CA 1
ATOM 2128 C C . ASP A 1 278 ? 24.414 -51.263 -14.598 1.00 43.91 304 ASP A C 1
ATOM 2129 O O . ASP A 1 278 ? 23.662 -52.232 -14.620 1.00 45.65 304 ASP A O 1
ATOM 2134 N N . GLY A 1 279 ? 25.740 -51.377 -14.558 1.00 44.94 305 GLY A N 1
ATOM 2135 C CA . GLY A 1 279 ? 26.417 -52.682 -14.562 1.00 43.27 305 GLY A CA 1
ATOM 2136 C C . GLY A 1 279 ? 26.803 -53.194 -15.944 1.00 44.21 305 GLY A C 1
ATOM 2137 O O . GLY A 1 279 ? 27.381 -54.274 -16.067 1.00 43.88 305 GLY A O 1
ATOM 2138 N N . VAL A 1 280 ? 26.475 -52.422 -16.983 1.00 46.37 306 VAL A N 1
ATOM 2139 C CA . VAL A 1 280 ? 26.744 -52.796 -18.376 1.00 44.98 306 VAL A CA 1
ATOM 2140 C C . VAL A 1 280 ? 28.053 -52.162 -18.853 1.00 42.99 306 VAL A C 1
ATOM 2141 O O . VAL A 1 280 ? 28.299 -50.981 -18.615 1.00 42.37 306 VAL A O 1
ATOM 2145 N N . TYR A 1 281 ? 28.879 -52.951 -19.533 1.00 41.66 307 TYR A N 1
ATOM 2146 C CA . TYR A 1 281 ? 30.093 -52.441 -20.165 1.00 40.85 307 TYR A CA 1
ATOM 2147 C C . TYR A 1 281 ? 29.773 -51.916 -21.555 1.00 40.54 307 TYR A C 1
ATOM 2148 O O . TYR A 1 281 ? 29.241 -52.639 -22.393 1.00 43.34 307 TYR A O 1
ATOM 2157 N N . ARG A 1 282 ? 30.087 -50.651 -21.795 1.00 41.59 308 ARG A N 1
ATOM 2158 C CA . ARG A 1 282 ? 29.826 -50.044 -23.091 1.00 44.62 308 ARG A CA 1
ATOM 2159 C C . ARG A 1 282 ? 30.936 -49.024 -23.401 1.00 45.48 308 ARG A C 1
ATOM 2160 O O . ARG A 1 282 ? 31.439 -48.353 -22.500 1.00 42.80 308 ARG A O 1
ATOM 2168 N N . GLY A 1 283 ? 31.321 -48.934 -24.673 1.00 46.90 309 GLY A N 1
ATOM 2169 C CA . GLY A 1 283 ? 32.469 -48.122 -25.098 1.00 42.81 309 GLY A CA 1
ATOM 2170 C C . GLY A 1 283 ? 32.099 -46.879 -25.887 1.00 41.38 309 GLY A C 1
ATOM 2171 O O . GLY A 1 283 ? 30.929 -46.497 -25.974 1.00 37.09 309 GLY A O 1
ATOM 2172 N N . LEU A 1 284 ? 33.116 -46.253 -26.468 1.00 41.00 310 LEU A N 1
ATOM 2173 C CA . LEU A 1 284 ? 32.957 -44.999 -27.190 1.00 41.13 310 LEU A CA 1
ATOM 2174 C C . LEU A 1 284 ? 33.905 -44.949 -28.376 1.00 41.39 310 LEU A C 1
ATOM 2175 O O . LEU A 1 284 ? 34.963 -45.578 -28.363 1.00 38.74 310 LEU A O 1
ATOM 2180 N N . GLY A 1 285 ? 33.526 -44.178 -29.389 1.00 41.11 311 GLY A N 1
ATOM 2181 C CA . GLY A 1 285 ? 34.416 -43.890 -30.501 1.00 40.69 311 GLY A CA 1
ATOM 2182 C C . GLY A 1 285 ? 35.368 -42.778 -30.125 1.00 39.37 311 GLY A C 1
ATOM 2183 O O . GLY A 1 285 ? 35.233 -42.154 -29.071 1.00 41.05 311 GLY A O 1
ATOM 2184 N N . ASN A 1 286 ? 36.339 -42.535 -30.993 1.00 41.04 312 ASN A N 1
ATOM 2185 C CA . ASN A 1 286 ? 37.269 -41.429 -30.824 1.00 42.91 312 ASN A CA 1
ATOM 2186 C C . ASN A 1 286 ? 36.511 -40.120 -30.628 1.00 43.48 312 ASN A C 1
ATOM 2187 O O . ASN A 1 286 ? 35.667 -39.764 -31.447 1.00 42.25 312 ASN A O 1
ATOM 2192 N N . ARG A 1 287 ? 36.795 -39.432 -29.526 1.00 40.93 313 ARG A N 1
ATOM 2193 C CA . ARG A 1 287 ? 36.179 -38.134 -29.209 1.00 45.00 313 ARG A CA 1
ATOM 2194 C C . ARG A 1 287 ? 34.655 -38.142 -29.007 1.00 46.95 313 ARG A C 1
ATOM 2195 O O . ARG A 1 287 ? 34.060 -37.076 -28.835 1.00 46.84 313 ARG A O 1
ATOM 2203 N N . GLU A 1 288 ? 34.034 -39.321 -28.994 1.00 46.05 314 GLU A N 1
ATOM 2204 C CA . GLU A 1 288 ? 32.609 -39.421 -28.729 1.00 48.42 314 GLU A CA 1
ATOM 2205 C C . GLU A 1 288 ? 32.342 -39.016 -27.272 1.00 50.00 314 GLU A C 1
ATOM 2206 O O . GLU A 1 288 ? 33.030 -39.481 -26.363 1.00 44.58 314 GLU A O 1
ATOM 2212 N N . PRO A 1 289 ? 31.360 -38.126 -27.043 1.00 53.02 315 PRO A N 1
ATOM 2213 C CA . PRO A 1 289 ? 31.068 -37.710 -25.669 1.00 50.11 315 PRO A CA 1
ATOM 2214 C C . PRO A 1 289 ? 30.613 -38.854 -24.768 1.00 47.07 315 PRO A C 1
ATOM 2215 O O . PRO A 1 289 ? 29.763 -39.661 -25.160 1.00 48.13 315 PRO A O 1
ATOM 2219 N N . ALA A 1 290 ? 31.184 -38.912 -23.570 1.00 43.70 316 ALA A N 1
ATOM 2220 C CA . ALA A 1 290 ? 30.803 -39.908 -22.582 1.00 45.10 316 ALA A CA 1
ATOM 2221 C C . ALA A 1 290 ? 29.329 -39.771 -22.225 1.00 46.70 316 ALA A C 1
ATOM 2222 O O . ALA A 1 290 ? 28.819 -38.658 -22.078 1.00 44.69 316 ALA A O 1
ATOM 2224 N N . VAL A 1 291 ? 28.656 -40.908 -22.078 1.00 46.58 317 VAL A N 1
ATOM 2225 C CA . VAL A 1 291 ? 27.225 -40.923 -21.824 1.00 48.28 317 VAL A CA 1
ATOM 2226 C C . VAL A 1 291 ? 26.964 -40.913 -20.329 1.00 46.56 317 VAL A C 1
ATOM 2227 O O . VAL A 1 291 ? 27.502 -41.734 -19.591 1.00 46.07 317 VAL A O 1
ATOM 2231 N N . THR A 1 292 ? 26.136 -39.968 -19.901 1.00 54.40 318 THR A N 1
ATOM 2232 C CA . THR A 1 292 ? 25.656 -39.896 -18.529 1.00 59.62 318 THR A CA 1
ATOM 2233 C C . THR A 1 292 ? 24.134 -39.839 -18.542 1.00 61.21 318 THR A C 1
ATOM 2234 O O . THR A 1 292 ? 23.531 -39.427 -19.532 1.00 58.62 318 THR A O 1
ATOM 2238 N N . ASP A 1 293 ? 23.515 -40.256 -17.443 1.00 67.11 319 ASP A N 1
ATOM 2239 C CA . ASP A 1 293 ? 22.070 -40.068 -17.279 1.00 68.54 319 ASP A CA 1
ATOM 2240 C C . ASP A 1 293 ? 21.784 -38.635 -16.784 1.00 69.47 319 ASP A C 1
ATOM 2241 O O . ASP A 1 293 ? 22.702 -37.829 -16.635 1.00 56.04 319 ASP A O 1
ATOM 2246 N N . ASP A 1 294 ? 20.514 -38.324 -16.540 1.00 84.60 320 ASP A N 1
ATOM 2247 C CA . ASP A 1 294 ? 20.110 -36.992 -16.048 1.00 82.38 320 ASP A CA 1
ATOM 2248 C C . ASP A 1 29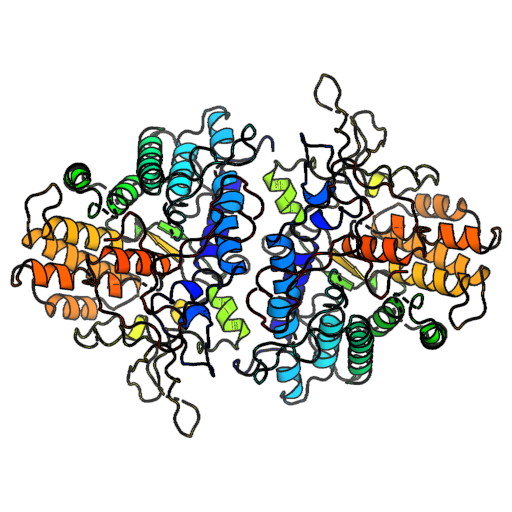4 ? 20.675 -36.677 -14.650 1.00 78.03 320 ASP A C 1
ATOM 2249 O O . ASP A 1 294 ? 20.842 -35.512 -14.294 1.00 70.08 320 ASP A O 1
ATOM 2254 N N . LYS A 1 295 ? 20.955 -37.715 -13.861 1.00 74.14 321 LYS A N 1
ATOM 2255 C CA . LYS A 1 295 ? 21.521 -37.543 -12.514 1.00 70.36 321 LYS A CA 1
ATOM 2256 C C . LYS A 1 295 ? 23.047 -37.451 -12.531 1.00 63.74 321 LYS A C 1
ATOM 2257 O O . LYS A 1 295 ? 23.686 -37.427 -11.477 1.00 56.46 321 LYS A O 1
ATOM 2263 N N . ASP A 1 296 ? 23.628 -37.435 -13.727 1.00 63.02 322 ASP A N 1
ATOM 2264 C CA . ASP A 1 296 ? 25.069 -37.285 -13.892 1.00 66.25 322 ASP A CA 1
ATOM 2265 C C . ASP A 1 296 ? 25.870 -38.529 -13.451 1.00 59.23 322 ASP A C 1
ATOM 2266 O O . ASP A 1 296 ? 27.017 -38.412 -13.018 1.00 58.84 322 ASP A O 1
ATOM 2271 N N . ASN A 1 297 ? 25.264 -39.713 -13.569 1.00 56.03 323 ASN A N 1
ATOM 2272 C CA . ASN A 1 297 ? 25.964 -40.982 -13.339 1.00 50.79 323 ASN A CA 1
ATOM 2273 C C . ASN A 1 297 ? 26.614 -41.440 -14.634 1.00 48.59 323 ASN A C 1
ATOM 2274 O O . ASN A 1 297 ? 26.027 -41.295 -15.701 1.00 48.98 323 ASN A O 1
ATOM 2287 N N . LEU A 1 299 ? 27.594 -43.675 -17.478 1.00 42.99 325 LEU A N 1
ATOM 2288 C CA . LEU A 1 299 ? 27.090 -44.891 -18.122 1.00 46.78 325 LEU A CA 1
ATOM 2289 C C . LEU A 1 299 ? 28.119 -45.528 -19.066 1.00 45.24 325 LEU A C 1
ATOM 2290 O O . LEU A 1 299 ? 28.092 -46.741 -19.278 1.00 41.19 325 LEU A O 1
ATOM 2295 N N . SER A 1 300 ? 29.010 -44.715 -19.636 1.00 40.86 326 SER A N 1
ATOM 2296 C CA . SER A 1 300 ? 30.122 -45.232 -20.445 1.00 39.77 326 SER A CA 1
ATOM 2297 C C . SER A 1 300 ? 31.129 -45.941 -19.542 1.00 38.77 326 SER A C 1
ATOM 2298 O O . SER A 1 300 ? 31.245 -45.624 -18.352 1.00 38.79 326 SER A O 1
ATOM 2301 N N . SER A 1 301 ? 31.854 -46.901 -20.101 1.00 37.25 327 SER A N 1
ATOM 2302 C CA . SER A 1 301 ? 32.916 -47.575 -19.356 1.00 37.36 327 SER A CA 1
ATOM 2303 C C . SER A 1 301 ? 34.186 -46.749 -19.387 1.00 38.17 327 SER A C 1
ATOM 2304 O O . SER A 1 301 ? 34.626 -46.301 -20.452 1.00 40.82 327 SER A O 1
ATOM 2307 N N . VAL A 1 302 ? 34.764 -46.539 -18.211 1.00 39.60 328 VAL A N 1
ATOM 2308 C CA . VAL A 1 302 ? 36.080 -45.920 -18.104 1.00 40.09 328 VAL A CA 1
ATOM 2309 C C . VAL A 1 302 ? 37.109 -47.026 -17.942 1.00 37.51 328 VAL A C 1
ATOM 2310 O O . VAL A 1 302 ? 36.770 -48.142 -17.566 1.00 35.17 328 VAL A O 1
ATOM 2314 N N . VAL A 1 303 ? 38.364 -46.713 -18.237 1.00 37.00 329 VAL A N 1
ATOM 2315 C CA . VAL A 1 303 ? 39.457 -47.655 -18.008 1.00 37.27 329 VAL A CA 1
ATOM 2316 C C . VAL A 1 303 ? 39.552 -47.876 -16.499 1.00 34.76 329 VAL A C 1
ATOM 2317 O O . VAL A 1 303 ? 39.387 -46.931 -15.718 1.00 31.55 329 VAL A O 1
ATOM 2321 N N . SER A 1 304 ? 39.773 -49.124 -16.093 1.00 33.81 330 SER A N 1
ATOM 2322 C CA . SER A 1 304 ? 39.707 -49.498 -14.676 1.00 34.76 330 SER A CA 1
ATOM 2323 C C . SER A 1 304 ? 40.605 -48.630 -13.806 1.00 34.39 330 SER A C 1
ATOM 2324 O O . SER A 1 304 ? 41.770 -48.430 -14.129 1.00 35.19 330 SER A O 1
ATOM 2327 N N . SER A 1 305 ? 40.054 -48.140 -12.697 1.00 33.71 331 SER A N 1
ATOM 2328 C CA A SER A 1 305 ? 40.801 -47.299 -11.771 0.50 33.89 331 SER A CA 1
ATOM 2329 C CA B SER A 1 305 ? 40.800 -47.300 -11.767 0.50 32.62 331 SER A CA 1
ATOM 2330 C C . SER A 1 305 ? 41.935 -48.100 -11.152 1.00 32.39 331 SER A C 1
ATOM 2331 O O . SER A 1 305 ? 42.956 -47.544 -10.766 1.00 31.44 331 SER A O 1
ATOM 2336 N N . TYR A 1 306 ? 41.743 -49.412 -11.050 1.00 34.37 332 TYR A N 1
ATOM 2337 C CA . TYR A 1 306 ? 42.755 -50.305 -10.507 1.00 35.21 332 TYR A CA 1
ATOM 2338 C C . TYR A 1 306 ? 44.077 -50.207 -11.270 1.00 36.24 332 TYR A C 1
ATOM 2339 O O . TYR A 1 306 ? 45.145 -50.360 -10.681 1.00 33.88 332 TYR A O 1
ATOM 2348 N N . LEU A 1 307 ? 43.996 -49.956 -12.576 1.00 36.66 333 LEU A N 1
ATOM 2349 C CA . LEU A 1 307 ? 45.189 -49.808 -13.407 1.00 39.72 333 LEU A CA 1
ATOM 2350 C C . LEU A 1 307 ? 45.915 -48.481 -13.167 1.00 35.59 333 LEU A C 1
ATOM 2351 O O . LEU A 1 307 ? 47.022 -48.298 -13.648 1.00 34.14 333 LEU A O 1
ATOM 2356 N N . PHE A 1 308 ? 45.276 -47.563 -12.443 1.00 35.94 334 PHE A N 1
ATOM 2357 C CA . PHE A 1 308 ? 45.861 -46.272 -12.090 1.00 34.95 334 PHE A CA 1
ATOM 2358 C C . PHE A 1 308 ? 46.190 -46.189 -10.596 1.00 35.53 334 PHE A C 1
ATOM 2359 O O . PHE A 1 308 ? 46.390 -45.098 -10.063 1.00 35.11 334 PHE A O 1
ATOM 2367 N N . ARG A 1 309 ? 46.257 -47.335 -9.921 1.00 33.12 335 ARG A N 1
ATOM 2368 C CA . ARG A 1 309 ? 46.577 -47.350 -8.498 1.00 35.37 335 ARG A CA 1
ATOM 2369 C C . ARG A 1 309 ? 48.060 -47.065 -8.255 1.00 38.66 335 ARG A C 1
ATOM 2370 O O . ARG A 1 309 ? 48.891 -47.212 -9.154 1.00 39.10 335 ARG A O 1
ATOM 2378 N N . LYS A 1 310 ? 48.371 -46.681 -7.020 1.00 41.72 336 LYS A N 1
ATOM 2379 C CA . LYS A 1 310 ? 49.709 -46.238 -6.616 1.00 44.76 336 LYS A CA 1
ATOM 2380 C C . LYS A 1 310 ? 50.795 -47.240 -6.955 1.00 40.26 336 LYS A C 1
ATOM 2381 O O . LYS A 1 310 ? 51.889 -46.875 -7.374 1.00 40.53 336 LYS A O 1
ATOM 2387 N N . ASP A 1 311 ? 50.492 -48.508 -6.723 1.00 39.85 337 ASP A N 1
ATOM 2388 C CA . ASP A 1 311 ? 51.473 -49.580 -6.865 1.00 39.81 337 ASP A CA 1
ATOM 2389 C C . ASP A 1 311 ? 51.254 -50.410 -8.120 1.00 37.48 337 ASP A C 1
ATOM 2390 O O . ASP A 1 311 ? 51.687 -51.557 -8.188 1.00 38.86 337 ASP A O 1
ATOM 2395 N N . ALA A 1 312 ? 50.603 -49.832 -9.123 1.00 35.92 338 ALA A N 1
ATOM 2396 C CA . ALA A 1 312 ? 50.434 -50.531 -10.388 1.00 35.76 338 ALA A CA 1
ATOM 2397 C C . ALA A 1 312 ? 51.809 -50.731 -10.994 1.00 35.41 338 ALA A C 1
ATOM 2398 O O . ALA A 1 312 ? 52.559 -49.767 -11.124 1.00 37.67 338 ALA A O 1
ATOM 2400 N N . PRO A 1 313 ? 52.150 -51.975 -11.370 1.00 38.66 339 PRO A N 1
ATOM 2401 C CA . PRO A 1 313 ? 53.446 -52.226 -11.998 1.00 40.17 339 PRO A CA 1
ATOM 2402 C C . PRO A 1 313 ? 53.503 -51.709 -13.433 1.00 38.42 339 PRO A C 1
ATOM 2403 O O . PRO A 1 313 ? 52.466 -51.610 -14.086 1.00 40.35 339 PRO A O 1
ATOM 2407 N N . GLU A 1 314 ? 54.704 -51.372 -13.902 1.00 38.51 340 GLU A N 1
ATOM 2408 C CA . GLU A 1 314 ? 54.928 -51.003 -15.302 1.00 38.47 340 GLU A CA 1
ATOM 2409 C C . GLU A 1 314 ? 55.602 -52.152 -16.044 1.00 36.71 340 GLU A C 1
ATOM 2410 O O . GLU A 1 314 ? 56.789 -52.409 -15.876 1.00 37.82 340 GLU A O 1
ATOM 2416 N N . LEU A 1 315 ? 54.818 -52.827 -16.873 1.00 38.08 341 LEU A N 1
ATOM 2417 C CA . LEU A 1 315 ? 55.250 -54.009 -17.603 1.00 37.30 341 LEU A CA 1
ATOM 2418 C C . LEU A 1 315 ? 55.968 -53.596 -18.890 1.00 37.88 341 LEU A C 1
ATOM 2419 O O . LEU A 1 315 ? 55.382 -52.934 -19.749 1.00 42.73 341 LEU A O 1
ATOM 2424 N N . ILE A 1 316 ? 57.232 -53.987 -19.019 1.00 35.34 342 ILE A N 1
ATOM 2425 C CA . ILE A 1 316 ? 58.062 -53.563 -20.145 1.00 34.20 342 ILE A CA 1
ATOM 2426 C C . ILE A 1 316 ? 58.235 -54.672 -21.192 1.00 34.03 342 ILE A C 1
ATOM 2427 O O . ILE A 1 316 ? 58.238 -54.406 -22.404 1.00 34.45 342 ILE A O 1
ATOM 2432 N N . TYR A 1 317 ? 58.414 -55.903 -20.730 1.00 32.58 343 TYR A N 1
ATOM 2433 C CA . TYR A 1 317 ? 58.341 -57.063 -21.613 1.00 32.56 343 TYR A CA 1
ATOM 2434 C C . TYR A 1 317 ? 57.725 -58.237 -20.861 1.00 32.66 343 TYR A C 1
ATOM 2435 O O . TYR A 1 317 ? 58.164 -58.578 -19.764 1.00 34.59 343 TYR A O 1
ATOM 2444 N N . SER A 1 318 ? 56.704 -58.847 -21.455 1.00 34.63 344 SER A N 1
ATOM 2445 C CA . SER A 1 318 ? 55.897 -59.856 -20.767 1.00 36.23 344 SER A CA 1
ATOM 2446 C C . SER A 1 318 ? 55.957 -61.205 -21.462 1.00 37.04 344 SER A C 1
ATOM 2447 O O . SER A 1 318 ? 56.327 -61.294 -22.634 1.00 38.94 344 SER A O 1
ATOM 2450 N N . CYS A 1 319 ? 55.589 -62.256 -20.739 1.00 37.22 345 CYS A N 1
ATOM 2451 C CA . CYS A 1 319 ? 55.588 -63.598 -21.318 1.00 42.44 345 CYS A CA 1
ATOM 2452 C C . CYS A 1 319 ? 54.434 -63.784 -22.298 1.00 40.04 345 CYS A C 1
ATOM 2453 O O . CYS A 1 319 ? 54.572 -64.527 -23.261 1.00 39.09 345 CYS A O 1
ATOM 2456 N N . GLN A 1 320 ? 53.312 -63.104 -22.057 1.00 40.66 346 GLN A N 1
ATOM 2457 C CA . GLN A 1 320 ? 52.193 -63.093 -23.010 1.00 41.59 346 GLN A CA 1
ATOM 2458 C C . GLN A 1 320 ? 52.670 -62.600 -24.346 1.00 39.62 346 GLN A C 1
ATOM 2459 O O . GLN A 1 320 ? 52.421 -63.212 -25.376 1.00 39.04 346 GLN A O 1
ATOM 2465 N N . GLU A 1 321 ? 53.325 -61.446 -24.297 1.00 38.40 347 GLU A N 1
ATOM 2466 C CA . GLU A 1 321 ? 53.832 -60.766 -25.469 1.00 39.34 347 GLU A CA 1
ATOM 2467 C C . GLU A 1 321 ? 54.730 -61.725 -26.252 1.00 36.11 347 GLU A C 1
ATOM 2468 O O . GLU A 1 321 ? 54.568 -61.902 -27.458 1.00 36.35 347 GLU A O 1
ATOM 2474 N N . GLN A 1 322 ? 55.643 -62.372 -25.535 1.00 33.58 348 GLN A N 1
ATOM 2475 C CA . GLN A 1 322 ? 56.562 -63.341 -26.118 1.00 35.63 348 GLN A CA 1
ATOM 2476 C C . GLN A 1 322 ? 55.824 -64.540 -26.707 1.00 36.41 348 GLN A C 1
ATOM 2477 O O . GLN A 1 322 ? 56.090 -64.951 -27.839 1.00 36.92 348 GLN A O 1
ATOM 2483 N N . LEU A 1 323 ? 54.899 -65.092 -25.934 1.00 37.39 349 LEU A N 1
ATOM 2484 C CA . LEU A 1 323 ? 54.216 -66.317 -26.324 1.00 38.95 349 LEU A CA 1
ATOM 2485 C C . LEU A 1 323 ? 53.325 -66.128 -27.549 1.00 38.65 349 LEU A C 1
ATOM 2486 O O . LEU A 1 323 ? 53.277 -66.999 -28.405 1.00 39.35 349 LEU A O 1
ATOM 2491 N N . LEU A 1 324 ? 52.650 -64.985 -27.644 1.00 39.47 350 LEU A N 1
ATOM 2492 C CA . LEU A 1 324 ? 51.828 -64.676 -28.811 1.00 39.89 350 LEU A CA 1
ATOM 2493 C C . LEU A 1 324 ? 52.680 -64.376 -30.049 1.00 39.65 350 LEU A C 1
ATOM 2494 O O . LEU A 1 324 ? 52.251 -64.626 -31.169 1.00 40.34 350 LEU A O 1
ATOM 2499 N N . LEU A 1 325 ? 53.881 -63.844 -29.854 1.00 40.46 351 LEU A N 1
ATOM 2500 C CA . LEU A 1 325 ? 54.801 -63.628 -30.976 1.00 41.48 351 LEU A CA 1
ATOM 2501 C C . LEU A 1 325 ? 55.361 -64.957 -31.476 1.00 42.77 351 LEU A C 1
ATOM 2502 O O . LEU A 1 325 ? 55.476 -65.160 -32.684 1.00 43.62 351 LEU A O 1
ATOM 2507 N N . GLU A 1 326 ? 55.708 -65.855 -30.553 1.00 42.39 352 GLU A N 1
ATOM 2508 C CA . GLU A 1 326 ? 56.120 -67.212 -30.931 1.00 43.08 352 GLU A CA 1
ATOM 2509 C C . GLU A 1 326 ? 55.003 -67.906 -31.720 1.00 42.93 352 GLU A C 1
ATOM 2510 O O . GLU A 1 326 ? 55.253 -68.494 -32.769 1.00 41.87 352 GLU A O 1
ATOM 2516 N N . ALA A 1 327 ? 53.772 -67.812 -31.221 1.00 43.65 353 ALA A N 1
ATOM 2517 C CA . ALA A 1 327 ? 52.603 -68.379 -31.900 1.00 42.44 353 ALA A CA 1
ATOM 2518 C C . ALA A 1 327 ? 52.477 -67.839 -33.319 1.00 41.29 353 ALA A C 1
ATOM 2519 O O . ALA A 1 327 ? 52.252 -68.593 -34.269 1.00 39.57 353 ALA A O 1
ATOM 2521 N N . GLU A 1 328 ? 52.627 -66.525 -33.450 1.00 38.56 354 GLU A N 1
ATOM 2522 C CA . GLU A 1 328 ? 52.598 -65.865 -34.754 1.00 38.78 354 GLU A CA 1
ATOM 2523 C C . GLU A 1 328 ? 53.678 -66.382 -35.708 1.00 37.74 354 GLU A C 1
ATOM 2524 O O . GLU A 1 328 ? 53.423 -66.595 -36.893 1.00 37.70 354 GLU A O 1
ATOM 2530 N N . ALA A 1 329 ? 54.886 -66.563 -35.187 1.00 38.72 355 ALA A N 1
ATOM 2531 C CA . ALA A 1 329 ? 56.013 -67.023 -35.993 1.00 41.67 355 ALA A CA 1
ATOM 2532 C C . ALA A 1 329 ? 55.743 -68.402 -36.579 1.00 43.95 355 ALA A C 1
ATOM 2533 O O . ALA A 1 329 ? 56.026 -68.647 -37.745 1.00 45.60 355 ALA A O 1
ATOM 2535 N N . TYR A 1 330 ? 55.183 -69.292 -35.766 1.00 46.21 356 TYR A N 1
ATOM 2536 C CA . TYR A 1 330 ? 54.832 -70.631 -36.227 1.00 45.94 356 TYR A CA 1
ATOM 2537 C C . TYR A 1 330 ? 53.654 -70.605 -37.204 1.00 44.93 356 TYR A C 1
ATOM 2538 O O . TYR A 1 330 ? 53.622 -71.382 -38.154 1.00 45.58 356 TYR A O 1
ATOM 2547 N N . ALA A 1 331 ? 52.697 -69.712 -36.978 1.00 41.95 357 ALA A N 1
ATOM 2548 C CA . ALA A 1 331 ? 51.578 -69.551 -37.900 1.00 42.07 357 ALA A CA 1
ATOM 2549 C C . ALA A 1 331 ? 52.033 -69.063 -39.276 1.00 43.30 357 ALA A C 1
ATOM 2550 O O . ALA A 1 331 ? 51.466 -69.457 -40.289 1.00 48.33 357 ALA A O 1
ATOM 2552 N N . ARG A 1 332 ? 53.056 -68.210 -39.305 1.00 43.95 358 ARG A N 1
ATOM 2553 C CA . ARG A 1 332 ? 53.541 -67.612 -40.551 1.00 45.48 358 ARG A CA 1
ATOM 2554 C C . ARG A 1 332 ? 54.694 -68.391 -41.172 1.00 45.02 358 ARG A C 1
ATOM 2555 O O . ARG A 1 332 ? 55.066 -68.140 -42.319 1.00 44.48 358 ARG A O 1
ATOM 2563 N N . GLY A 1 333 ? 55.267 -69.317 -40.411 1.00 46.80 359 GLY A N 1
ATOM 2564 C CA . GLY A 1 333 ? 56.393 -70.112 -40.884 1.00 50.22 359 GLY A CA 1
ATOM 2565 C C . GLY A 1 333 ? 57.641 -69.273 -41.077 1.00 50.51 359 GLY A C 1
ATOM 2566 O O . GLY A 1 333 ? 58.255 -69.306 -42.142 1.00 50.01 359 GLY A O 1
ATOM 2567 N N . LEU A 1 334 ? 58.010 -68.517 -40.046 1.00 50.74 360 LEU A N 1
ATOM 2568 C CA . LEU A 1 334 ? 59.185 -67.646 -40.102 1.00 51.68 360 LEU A CA 1
ATOM 2569 C C . LEU A 1 334 ? 60.413 -68.408 -39.619 1.00 49.98 360 LEU A C 1
ATOM 2570 O O . LEU A 1 334 ? 60.664 -68.494 -38.411 1.00 46.48 360 LEU A O 1
ATOM 2575 N N . GLY A 1 335 ? 61.158 -68.981 -40.569 1.00 50.94 361 GLY A N 1
ATOM 2576 C CA . GLY A 1 335 ? 62.371 -69.750 -40.265 1.00 51.58 361 GLY A CA 1
ATOM 2577 C C . GLY A 1 335 ? 62.094 -71.119 -39.667 1.00 52.83 361 GLY A C 1
ATOM 2578 O O . GLY A 1 335 ? 63.015 -71.842 -39.299 1.00 50.24 361 GLY A O 1
ATOM 2579 N N . VAL A 1 336 ? 60.814 -71.456 -39.553 1.00 56.44 362 VAL A N 1
ATOM 2580 C CA . VAL A 1 336 ? 60.364 -72.772 -39.128 1.00 57.46 362 VAL A CA 1
ATOM 2581 C C . VAL A 1 336 ? 59.256 -73.152 -40.086 1.00 58.34 362 VAL A C 1
ATOM 2582 O O . VAL A 1 336 ? 58.695 -72.286 -40.762 1.00 56.60 362 VAL A O 1
ATOM 2586 N N . ALA A 1 337 ? 58.947 -74.440 -40.155 1.00 57.73 363 ALA A N 1
ATOM 2587 C CA . ALA A 1 337 ? 57.834 -74.892 -40.967 1.00 58.35 363 ALA A CA 1
ATOM 2588 C C . ALA A 1 337 ? 56.544 -74.343 -40.369 1.00 55.78 363 ALA A C 1
ATOM 2589 O O . ALA A 1 337 ? 56.370 -74.331 -39.145 1.00 50.01 363 ALA A O 1
ATOM 2591 N N . GLN A 1 338 ? 55.659 -73.859 -41.234 1.00 52.83 364 GLN A N 1
ATOM 2592 C CA . GLN A 1 338 ? 54.346 -73.412 -40.806 1.00 53.80 364 GLN A CA 1
ATOM 2593 C C . GLN A 1 338 ? 53.690 -74.526 -40.005 1.00 55.63 364 GLN A C 1
ATOM 2594 O O . GLN A 1 338 ? 53.705 -75.682 -40.422 1.00 64.98 364 GLN A O 1
ATOM 2600 N N . ASN A 1 339 ? 53.132 -74.176 -38.852 1.00 56.06 365 ASN A N 1
ATOM 2601 C CA . ASN A 1 339 ? 52.631 -75.164 -37.903 1.00 55.29 365 ASN A CA 1
ATOM 2602 C C . ASN A 1 339 ? 51.559 -74.558 -36.995 1.00 53.29 365 ASN A C 1
ATOM 2603 O O . ASN A 1 339 ? 51.864 -73.956 -35.963 1.00 53.27 365 ASN A O 1
ATOM 2608 N N . LEU A 1 340 ? 50.300 -74.727 -37.382 1.00 54.28 366 LEU A N 1
ATOM 2609 C CA . LEU A 1 340 ? 49.185 -74.183 -36.608 1.00 54.00 366 LEU A CA 1
ATOM 2610 C C . LEU A 1 340 ? 48.906 -74.956 -35.318 1.00 55.44 366 LEU A C 1
ATOM 2611 O O . LEU A 1 340 ? 48.229 -74.453 -34.428 1.00 57.39 366 LEU A O 1
ATOM 2616 N N . SER A 1 341 ? 49.423 -76.175 -35.216 1.00 57.66 367 SER A N 1
ATOM 2617 C CA . SER A 1 341 ? 49.311 -76.956 -33.993 1.00 60.35 367 SER A CA 1
ATOM 2618 C C . SER A 1 341 ? 50.144 -76.319 -32.885 1.00 59.20 367 SER A C 1
ATOM 2619 O O . SER A 1 341 ? 49.635 -76.044 -31.799 1.00 60.25 367 SER A O 1
ATOM 2622 N N . LYS A 1 342 ? 51.425 -76.093 -33.172 1.00 56.63 368 LYS A N 1
ATOM 2623 C CA . LYS A 1 342 ? 52.327 -75.403 -32.248 1.00 55.15 368 LYS A CA 1
ATOM 2624 C C . LYS A 1 342 ? 51.841 -73.974 -31.987 1.00 51.71 368 LYS A C 1
ATOM 2625 O O . LYS A 1 342 ? 51.827 -73.520 -30.842 1.00 50.84 368 LYS A O 1
ATOM 2631 N N . ALA A 1 343 ? 51.404 -73.283 -33.037 1.00 47.44 369 ALA A N 1
ATOM 2632 C CA . ALA A 1 343 ? 50.869 -71.928 -32.896 1.00 46.01 369 ALA A CA 1
ATOM 2633 C C . ALA A 1 343 ? 49.698 -71.891 -31.916 1.00 45.57 369 ALA A C 1
ATOM 2634 O O . ALA A 1 343 ? 49.626 -71.024 -31.045 1.00 42.15 369 ALA A O 1
ATOM 2636 N N . ASN A 1 344 ? 48.791 -72.849 -32.055 1.00 47.93 370 ASN A N 1
ATOM 2637 C CA . ASN A 1 344 ? 47.648 -72.947 -31.164 1.00 47.29 370 ASN A CA 1
ATOM 2638 C C . ASN A 1 344 ? 48.066 -73.152 -29.711 1.00 45.90 370 ASN A C 1
ATOM 2639 O O . ASN A 1 344 ? 47.488 -72.552 -28.807 1.00 47.82 370 ASN A O 1
ATOM 2644 N N . GLU A 1 345 ? 49.050 -74.018 -29.494 1.00 44.75 371 GLU A N 1
ATOM 2645 C CA . GLU A 1 345 ? 49.565 -74.293 -28.152 1.00 50.25 371 GLU A CA 1
ATOM 2646 C C . GLU A 1 345 ? 50.074 -73.023 -27.471 1.00 49.62 371 GLU A C 1
ATOM 2647 O O . GLU A 1 345 ? 49.806 -72.794 -26.297 1.00 50.59 371 GLU A O 1
ATOM 2653 N N . LEU A 1 346 ? 50.803 -72.209 -28.224 1.00 47.80 372 LEU A N 1
ATOM 2654 C CA . LEU A 1 346 ? 51.425 -71.001 -27.698 1.00 45.00 372 LEU A CA 1
ATOM 2655 C C . LEU A 1 346 ? 50.429 -69.852 -27.534 1.00 44.71 372 LEU A C 1
ATOM 2656 O O . LEU A 1 346 ? 50.524 -69.054 -26.599 1.00 39.27 372 LEU A O 1
ATOM 2661 N N . TYR A 1 347 ? 49.494 -69.774 -28.473 1.00 44.38 373 TYR A N 1
ATOM 2662 C CA . TYR A 1 347 ? 48.367 -68.842 -28.432 1.00 42.15 373 TYR A CA 1
ATOM 2663 C C . TYR A 1 347 ? 47.557 -69.059 -27.147 1.00 42.85 373 TYR A C 1
ATOM 2664 O O . TYR A 1 347 ? 47.322 -68.121 -26.381 1.00 42.76 373 TYR A O 1
ATOM 2673 N N . LYS A 1 348 ? 47.168 -70.305 -26.899 1.00 44.11 374 LYS A N 1
ATOM 2674 C CA . LYS A 1 348 ? 46.449 -70.675 -25.669 1.00 46.59 374 LYS A CA 1
ATOM 2675 C C . LYS A 1 348 ? 47.248 -70.310 -24.425 1.00 42.16 374 LYS A C 1
ATOM 2676 O O . LYS A 1 348 ? 46.711 -69.746 -23.474 1.00 42.18 374 LYS A O 1
ATOM 2682 N N . LYS A 1 349 ? 48.525 -70.667 -24.431 1.00 41.54 375 LYS A N 1
ATOM 2683 C CA . LYS A 1 349 ? 49.417 -70.384 -23.311 1.00 44.33 375 LYS A CA 1
ATOM 2684 C C . LYS A 1 349 ? 49.552 -68.884 -23.062 1.00 41.36 375 LYS A C 1
ATOM 2685 O O . LYS A 1 349 ? 49.540 -68.442 -21.917 1.00 42.88 375 LYS A O 1
ATOM 2691 N N . GLY A 1 350 ? 49.684 -68.106 -24.132 1.00 41.00 376 GLY A N 1
ATOM 2692 C CA . GLY A 1 350 ? 49.837 -66.648 -24.014 1.00 39.87 376 GLY A CA 1
ATOM 2693 C C . GLY A 1 350 ? 48.605 -65.974 -23.447 1.00 39.26 376 GLY A C 1
ATOM 2694 O O . GLY A 1 350 ? 48.702 -65.057 -22.633 1.00 41.14 376 GLY A O 1
ATOM 2695 N N . ILE A 1 351 ? 47.438 -66.433 -23.882 1.00 40.58 377 ILE A N 1
ATOM 2696 C CA . ILE A 1 351 ? 46.174 -65.895 -23.397 1.00 41.50 377 ILE A CA 1
ATOM 2697 C C . ILE A 1 351 ? 45.991 -66.213 -21.908 1.00 40.98 377 ILE A C 1
ATOM 2698 O O . ILE A 1 351 ? 45.482 -65.387 -21.149 1.00 38.20 377 ILE A O 1
ATOM 2703 N N . ARG A 1 352 ? 46.417 -67.398 -21.492 1.00 41.45 378 ARG A N 1
ATOM 2704 C CA . ARG A 1 352 ? 46.361 -67.760 -20.076 1.00 46.50 378 ARG A CA 1
ATOM 2705 C C . ARG A 1 352 ? 47.216 -66.828 -19.233 1.00 46.95 378 ARG A C 1
ATOM 2706 O O . ARG A 1 352 ? 46.765 -66.321 -18.203 1.00 50.74 378 ARG A O 1
ATOM 2714 N N . GLU A 1 353 ? 48.448 -66.594 -19.675 1.00 46.36 379 GLU A N 1
ATOM 2715 C CA . GLU A 1 353 ? 49.352 -65.713 -18.941 1.00 46.24 379 GLU A CA 1
ATOM 2716 C C . GLU A 1 353 ? 48.852 -64.267 -18.947 1.00 43.59 379 GLU A C 1
ATOM 2717 O O . GLU A 1 353 ? 49.004 -63.553 -17.957 1.00 45.08 379 GLU A O 1
ATOM 2723 N N . ALA A 1 354 ? 48.238 -63.849 -20.051 1.00 41.41 380 ALA A N 1
ATOM 2724 C CA . ALA A 1 354 ? 47.663 -62.503 -20.150 1.00 38.39 380 ALA A CA 1
ATOM 2725 C C . ALA A 1 354 ? 46.575 -62.309 -19.124 1.00 40.62 380 ALA A C 1
ATOM 2726 O O . ALA A 1 354 ? 46.624 -61.375 -18.328 1.00 44.11 380 ALA A O 1
ATOM 2728 N N . CYS A 1 355 ? 45.600 -63.208 -19.135 1.00 41.54 381 CYS A N 1
ATOM 2729 C CA . CYS A 1 355 ? 44.488 -63.130 -18.203 1.00 43.81 381 CYS A CA 1
ATOM 2730 C C . CYS A 1 355 ? 44.968 -63.224 -16.758 1.00 43.27 381 CYS A C 1
ATOM 2731 O O . CYS A 1 355 ? 44.484 -62.489 -15.890 1.00 41.66 381 CYS A O 1
ATOM 2734 N N . ALA A 1 356 ? 45.931 -64.107 -16.509 1.00 41.95 382 ALA A N 1
ATOM 2735 C CA . ALA A 1 356 ? 46.477 -64.269 -15.162 1.00 42.15 382 ALA A CA 1
ATOM 2736 C C . ALA A 1 356 ? 47.127 -62.982 -14.683 1.00 39.98 382 ALA A C 1
ATOM 2737 O O . ALA A 1 356 ? 46.939 -62.587 -13.536 1.00 39.13 382 ALA A O 1
ATOM 2739 N N . PHE A 1 357 ? 47.870 -62.320 -15.567 1.00 41.24 383 PHE A N 1
ATOM 2740 C CA . PHE A 1 357 ? 48.536 -61.077 -15.200 1.00 39.05 383 PHE A CA 1
ATOM 2741 C C . PHE A 1 357 ? 47.545 -60.043 -14.686 1.00 38.03 383 PHE A C 1
ATOM 2742 O O . PHE A 1 357 ? 47.829 -59.349 -13.717 1.00 36.99 383 PHE A O 1
ATOM 2750 N N . TYR A 1 358 ? 46.387 -59.949 -15.338 1.00 41.42 384 TYR A N 1
ATOM 2751 C CA . TYR A 1 358 ? 45.366 -58.956 -14.980 1.00 39.01 384 TYR A CA 1
ATOM 2752 C C . TYR A 1 358 ? 44.373 -59.442 -13.919 1.00 40.15 384 TYR A C 1
ATOM 2753 O O . TYR A 1 358 ? 43.424 -58.737 -13.582 1.00 39.24 384 TYR A O 1
ATOM 2762 N N . GLY A 1 359 ? 44.613 -60.638 -13.385 1.00 43.50 385 GLY A N 1
ATOM 2763 C CA . GLY A 1 359 ? 43.887 -61.131 -12.213 1.00 43.74 385 GLY A CA 1
ATOM 2764 C C . GLY A 1 359 ? 42.581 -61.853 -12.490 1.00 44.88 385 GLY A C 1
ATOM 2765 O O . GLY A 1 359 ? 41.736 -61.960 -11.603 1.00 47.45 385 GLY A O 1
ATOM 2766 N N . VAL A 1 360 ? 42.412 -62.355 -13.711 1.00 45.23 386 VAL A N 1
ATOM 2767 C CA . VAL A 1 360 ? 41.242 -63.158 -14.048 1.00 43.76 386 VAL A CA 1
ATOM 2768 C C . VAL A 1 360 ? 41.331 -64.464 -13.260 1.00 44.24 386 VAL A C 1
ATOM 2769 O O . VAL A 1 360 ? 42.410 -65.058 -13.147 1.00 46.50 386 VAL A O 1
ATOM 2773 N N . ALA A 1 361 ? 40.199 -64.900 -12.717 1.00 41.07 387 ALA A N 1
ATOM 2774 C CA . ALA A 1 361 ? 40.145 -66.133 -11.942 1.00 43.02 387 ALA A CA 1
ATOM 2775 C C . ALA A 1 361 ? 40.434 -67.349 -12.827 1.00 42.82 387 ALA A C 1
ATOM 2776 O O . ALA A 1 361 ? 40.085 -67.359 -14.008 1.00 41.58 387 ALA A O 1
ATOM 2778 N N . GLU A 1 362 ? 41.075 -68.362 -12.250 1.00 44.82 388 GLU A N 1
ATOM 2779 C CA . GLU A 1 362 ? 41.467 -69.570 -12.990 1.00 52.39 388 GLU A CA 1
ATOM 2780 C C . GLU A 1 362 ? 40.322 -70.172 -13.812 1.00 50.34 388 GLU A C 1
ATOM 2781 O O . GLU A 1 362 ? 40.496 -70.511 -14.991 1.00 58.05 388 GLU A O 1
ATOM 2787 N N . ALA A 1 363 ? 39.157 -70.293 -13.190 1.00 47.46 389 ALA A N 1
ATOM 2788 C CA . ALA A 1 363 ? 38.006 -70.931 -13.828 1.00 50.20 389 ALA A CA 1
ATOM 2789 C C . ALA A 1 363 ? 37.530 -70.157 -15.052 1.00 50.45 389 ALA A C 1
ATOM 2790 O O . ALA A 1 363 ? 37.155 -70.752 -16.063 1.00 54.56 389 ALA A O 1
ATOM 2792 N N . ASP A 1 364 ? 37.556 -68.832 -14.958 1.00 48.37 390 ASP A N 1
ATOM 2793 C CA . ASP A 1 364 ? 37.153 -67.974 -16.071 1.00 48.66 390 ASP A CA 1
ATOM 2794 C C . ASP A 1 364 ? 38.179 -67.990 -17.211 1.00 46.34 390 ASP A C 1
ATOM 2795 O O . ASP A 1 364 ? 37.812 -67.831 -18.381 1.00 45.02 390 ASP A O 1
ATOM 2800 N N . ILE A 1 365 ? 39.453 -68.182 -16.875 1.00 44.51 391 ILE A N 1
ATOM 2801 C CA . ILE A 1 365 ? 40.486 -68.346 -17.897 1.00 46.75 391 ILE A CA 1
ATOM 2802 C C . ILE A 1 365 ? 40.236 -69.637 -18.671 1.00 47.78 391 ILE A C 1
ATOM 2803 O O . ILE A 1 365 ? 40.215 -69.632 -19.906 1.00 49.51 391 ILE A O 1
ATOM 2808 N N . ASP A 1 366 ? 40.039 -70.730 -17.932 1.00 50.75 392 ASP A N 1
ATOM 2809 C CA . ASP A 1 366 ? 39.739 -72.040 -18.515 1.00 51.36 392 ASP A CA 1
ATOM 2810 C C . ASP A 1 366 ? 38.583 -71.938 -19.502 1.00 47.58 392 ASP A C 1
ATOM 2811 O O . ASP A 1 366 ? 38.716 -72.319 -20.664 1.00 48.88 392 ASP A O 1
ATOM 2816 N N . THR A 1 367 ? 37.459 -71.412 -19.026 1.00 46.54 393 THR A N 1
ATOM 2817 C CA . THR A 1 367 ? 36.269 -71.217 -19.849 1.00 48.86 393 THR A CA 1
ATOM 2818 C C . THR A 1 367 ? 36.574 -70.464 -21.147 1.00 50.74 393 THR A C 1
ATOM 2819 O O . THR A 1 367 ? 36.131 -70.873 -22.219 1.00 56.00 393 THR A O 1
ATOM 2823 N N . TYR A 1 368 ? 37.320 -69.367 -21.040 1.00 50.76 394 TYR A N 1
ATOM 2824 C CA . TYR A 1 368 ? 37.605 -68.502 -22.185 1.00 49.89 394 TYR A CA 1
ATOM 2825 C C . TYR A 1 368 ? 38.449 -69.220 -23.225 1.00 50.92 394 TYR A C 1
ATOM 2826 O O . TYR A 1 368 ? 38.095 -69.253 -24.404 1.00 48.63 394 TYR A O 1
ATOM 2835 N N . VAL A 1 369 ? 39.551 -69.805 -22.764 1.00 49.07 395 VAL A N 1
ATOM 2836 C CA . VAL A 1 369 ? 40.495 -70.510 -23.627 1.00 52.35 395 VAL A CA 1
ATOM 2837 C C . VAL A 1 369 ? 39.901 -71.772 -24.259 1.00 56.10 395 VAL A C 1
ATOM 2838 O O . VAL A 1 369 ? 40.145 -72.061 -25.437 1.00 59.53 395 VAL A O 1
ATOM 2842 N N . THR A 1 370 ? 39.133 -72.517 -23.469 1.00 57.32 396 THR A N 1
ATOM 2843 C CA . THR A 1 370 ? 38.370 -73.665 -23.951 1.00 56.26 396 THR A CA 1
ATOM 2844 C C . THR A 1 370 ? 37.434 -73.271 -25.098 1.00 55.18 396 THR A C 1
ATOM 2845 O O . THR A 1 370 ? 37.393 -73.938 -26.132 1.00 60.05 396 THR A O 1
ATOM 2849 N N . GLY A 1 371 ? 36.688 -72.184 -24.907 1.00 55.11 397 GLY A N 1
ATOM 2850 C CA . GLY A 1 371 ? 35.678 -71.747 -25.870 1.00 57.24 397 GLY A CA 1
ATOM 2851 C C . GLY A 1 371 ? 36.231 -71.160 -27.157 1.00 54.50 397 GLY A C 1
ATOM 2852 O O . GLY A 1 371 ? 35.548 -71.162 -28.184 1.00 50.71 397 GLY A O 1
ATOM 2853 N N . LEU A 1 372 ? 37.447 -70.626 -27.102 1.00 53.63 398 LEU A N 1
ATOM 2854 C CA . LEU A 1 372 ? 38.097 -70.089 -28.292 1.00 53.38 398 LEU A CA 1
ATOM 2855 C C . LEU A 1 372 ? 38.392 -71.223 -29.278 1.00 53.27 398 LEU A C 1
ATOM 2856 O O . LEU A 1 372 ? 38.866 -72.294 -28.873 1.00 48.03 398 LEU A O 1
ATOM 2861 N N . PRO A 1 373 ? 38.105 -70.991 -30.573 1.00 52.18 399 PRO A N 1
ATOM 2862 C CA . PRO A 1 373 ? 38.444 -71.973 -31.589 1.00 53.53 399 PRO A CA 1
ATOM 2863 C C . PRO A 1 373 ? 39.917 -72.351 -31.569 1.00 54.83 399 PRO A C 1
ATOM 2864 O O . PRO A 1 373 ? 40.774 -71.522 -31.253 1.00 53.75 399 PRO A O 1
ATOM 2868 N N . GLU A 1 374 ? 40.193 -73.604 -31.904 1.00 61.45 400 GLU A N 1
ATOM 2869 C CA . GLU A 1 374 ? 41.558 -74.058 -32.122 1.00 66.06 400 GLU A CA 1
ATOM 2870 C C . GLU A 1 374 ? 42.049 -73.401 -33.406 1.00 61.71 400 GLU A C 1
ATOM 2871 O O . GLU A 1 374 ? 41.326 -73.365 -34.402 1.00 60.18 400 GLU A O 1
ATOM 2877 N N . LEU A 1 375 ? 43.260 -72.859 -33.381 1.00 59.22 401 LEU A N 1
ATOM 2878 C CA . LEU A 1 375 ? 43.872 -72.302 -34.588 1.00 59.67 401 LEU A CA 1
ATOM 2879 C C . LEU A 1 375 ? 43.959 -73.373 -35.680 1.00 62.93 401 LEU A C 1
ATOM 2880 O O . LEU A 1 375 ? 43.817 -73.078 -36.866 1.00 59.44 401 LEU A O 1
ATOM 2885 N N . THR A 1 376 ? 44.201 -74.610 -35.246 1.00 69.70 402 THR A N 1
ATOM 2886 C CA . THR A 1 376 ? 44.112 -75.825 -36.074 1.00 67.93 402 THR A CA 1
ATOM 2887 C C . THR A 1 376 ? 42.882 -75.875 -36.991 1.00 65.54 402 THR A C 1
ATOM 2888 O O . THR A 1 376 ? 42.980 -76.294 -38.142 1.00 64.20 402 THR A O 1
ATOM 2892 N N . ALA A 1 377 ? 41.734 -75.450 -36.470 1.00 67.96 403 ALA A N 1
ATOM 2893 C CA . ALA A 1 377 ? 40.460 -75.517 -37.193 1.00 70.27 403 ALA A CA 1
ATOM 2894 C C . ALA A 1 377 ? 40.150 -74.281 -38.057 1.00 69.45 403 ALA A C 1
ATOM 2895 O O . ALA A 1 377 ? 39.043 -74.163 -38.587 1.00 67.55 403 ALA A O 1
ATOM 2897 N N . LEU A 1 378 ? 41.117 -73.375 -38.206 1.00 67.83 404 LEU A N 1
ATOM 2898 C CA . LEU A 1 378 ? 40.932 -72.160 -39.002 1.00 66.61 404 LEU A CA 1
ATOM 2899 C C . LEU A 1 378 ? 41.900 -72.142 -40.178 1.00 63.82 404 LEU A C 1
ATOM 2900 O O . LEU A 1 378 ? 42.915 -72.844 -40.169 1.00 63.73 404 LEU A O 1
ATOM 2905 N N . THR A 1 379 ? 41.595 -71.324 -41.184 1.00 62.29 405 THR A N 1
ATOM 2906 C CA . THR A 1 379 ? 42.554 -71.036 -42.256 1.00 64.75 405 THR A CA 1
ATOM 2907 C C . THR A 1 379 ? 43.757 -70.320 -41.642 1.00 68.27 405 THR A C 1
ATOM 2908 O O . THR A 1 379 ? 43.632 -69.711 -40.578 1.00 69.17 405 THR A O 1
ATOM 2912 N N . GLN A 1 380 ? 44.914 -70.386 -42.299 1.00 66.65 406 GLN A N 1
ATOM 2913 C CA . GLN A 1 380 ? 46.116 -69.749 -41.755 1.00 65.53 406 GLN A CA 1
ATOM 2914 C C . GLN A 1 380 ? 45.879 -68.241 -41.629 1.00 66.21 406 GLN A C 1
ATOM 2915 O O . GLN A 1 380 ? 46.352 -67.611 -40.683 1.00 62.28 406 GLN A O 1
ATOM 2921 N N . GLU A 1 381 ? 45.119 -67.685 -42.572 1.00 68.31 407 GLU A N 1
ATOM 2922 C CA . GLU A 1 381 ? 44.783 -66.262 -42.583 1.00 69.94 407 GLU A CA 1
ATOM 2923 C C . GLU A 1 381 ? 43.927 -65.873 -41.376 1.00 65.80 407 GLU A C 1
ATOM 2924 O O . GLU A 1 381 ? 44.205 -64.879 -40.707 1.00 61.69 407 GLU A O 1
ATOM 2930 N N . LYS A 1 382 ? 42.889 -66.657 -41.105 1.00 64.50 408 LYS A N 1
ATOM 2931 C CA . LYS A 1 382 ? 41.996 -66.385 -39.983 1.00 66.72 408 LYS A CA 1
ATOM 2932 C C . LYS A 1 382 ? 42.688 -66.645 -38.634 1.00 58.39 408 LYS A C 1
ATOM 2933 O O . LYS A 1 382 ? 42.480 -65.910 -37.676 1.00 54.55 408 LYS A O 1
ATOM 2939 N N . ALA A 1 383 ? 43.514 -67.684 -38.567 1.00 55.25 409 ALA A N 1
ATOM 2940 C CA . ALA A 1 383 ? 44.290 -67.987 -37.360 1.00 53.14 409 ALA A CA 1
ATOM 2941 C C . ALA A 1 383 ? 45.250 -66.851 -37.008 1.00 52.07 409 ALA A C 1
ATOM 2942 O O . ALA A 1 383 ? 45.408 -66.496 -35.841 1.00 52.92 409 ALA A O 1
ATOM 2944 N N . LEU A 1 384 ? 45.904 -66.300 -38.023 1.00 50.17 410 LEU A N 1
ATOM 2945 C CA . LEU A 1 384 ? 46.826 -65.190 -37.832 1.00 49.48 410 LEU A CA 1
ATOM 2946 C C . LEU A 1 384 ? 46.085 -63.935 -37.372 1.00 47.82 410 LEU A C 1
ATOM 2947 O O . LEU A 1 384 ? 46.584 -63.184 -36.532 1.00 42.82 410 LEU A O 1
ATOM 2952 N N . TYR A 1 385 ? 44.896 -63.714 -37.926 1.00 46.62 411 TYR A N 1
ATOM 2953 C CA . TYR A 1 385 ? 44.064 -62.583 -37.527 1.00 47.19 411 TYR A CA 1
ATOM 2954 C C . TYR A 1 385 ? 43.714 -62.666 -36.046 1.00 48.84 411 TYR A C 1
ATOM 2955 O O . TYR A 1 385 ? 43.761 -61.655 -35.349 1.00 50.00 411 TYR A O 1
ATOM 2964 N N . GLU A 1 386 ? 43.368 -63.865 -35.573 1.00 50.99 412 GLU A N 1
ATOM 2965 C CA . GLU A 1 386 ? 43.032 -64.073 -34.157 1.00 49.55 412 GLU A CA 1
ATOM 2966 C C . GLU A 1 386 ? 44.224 -63.896 -33.229 1.00 44.03 412 GLU A C 1
ATOM 2967 O O . GLU A 1 386 ? 44.060 -63.432 -32.105 1.00 45.12 412 GLU A O 1
ATOM 2973 N N . ILE A 1 387 ? 45.413 -64.275 -33.687 1.00 43.98 413 ILE A N 1
ATOM 2974 C CA . ILE A 1 387 ? 46.630 -64.035 -32.909 1.00 43.20 413 ILE A CA 1
ATOM 2975 C C . ILE A 1 387 ? 46.872 -62.534 -32.798 1.00 38.94 413 ILE A C 1
ATOM 2976 O O . ILE A 1 387 ? 47.096 -62.018 -31.709 1.00 36.99 413 ILE A O 1
ATOM 2981 N N . HIS A 1 388 ? 46.801 -61.842 -33.930 1.00 39.83 414 HIS A N 1
ATOM 2982 C CA . HIS A 1 388 ? 46.962 -60.390 -33.953 1.00 41.19 414 HIS A CA 1
ATOM 2983 C C . HIS A 1 388 ? 45.946 -59.676 -33.055 1.00 40.41 414 HIS A C 1
ATOM 2984 O O . HIS A 1 388 ? 46.302 -58.733 -32.353 1.00 39.32 414 HIS A O 1
ATOM 2999 N N . GLN A 1 390 ? 44.396 -60.912 -30.409 1.00 39.35 416 GLN A N 1
ATOM 3000 C CA . GLN A 1 390 ? 44.781 -61.185 -29.023 1.00 38.20 416 GLN A CA 1
ATOM 3001 C C . GLN A 1 390 ? 45.958 -60.325 -28.584 1.00 36.42 416 GLN A C 1
ATOM 3002 O O . GLN A 1 390 ? 46.040 -59.935 -27.425 1.00 36.67 416 GLN A O 1
ATOM 3008 N N . GLN A 1 391 ? 46.863 -60.028 -29.511 1.00 36.93 417 GLN A N 1
ATOM 3009 C CA . GLN A 1 391 ? 47.995 -59.147 -29.218 1.00 34.02 417 GLN A CA 1
ATOM 3010 C C . GLN A 1 391 ? 47.513 -57.727 -28.963 1.00 35.65 417 GLN A C 1
ATOM 3011 O O . GLN A 1 391 ? 47.949 -57.086 -28.010 1.00 37.86 417 GLN A O 1
ATOM 3017 N N . TRP A 1 392 ? 46.596 -57.256 -29.805 1.00 36.23 418 TRP A N 1
ATOM 3018 C CA . TRP A 1 392 ? 45.965 -55.942 -29.643 1.00 35.96 418 TRP A CA 1
ATOM 3019 C C . TRP A 1 392 ? 45.227 -55.845 -28.312 1.00 37.77 418 TRP A C 1
ATOM 3020 O O . TRP A 1 392 ? 45.340 -54.842 -27.615 1.00 36.23 418 TRP A O 1
ATOM 3031 N N . ILE A 1 393 ? 44.487 -56.894 -27.956 1.00 38.30 419 ILE A N 1
ATOM 3032 C CA . ILE A 1 393 ? 43.780 -56.932 -26.674 1.00 36.31 419 ILE A CA 1
ATOM 3033 C C . ILE A 1 393 ? 44.766 -56.900 -25.504 1.00 34.78 419 ILE A C 1
ATOM 3034 O O . ILE A 1 393 ? 44.534 -56.217 -24.513 1.00 34.53 419 ILE A O 1
ATOM 3039 N N . ASP A 1 394 ? 45.868 -57.637 -25.622 1.00 34.72 420 ASP A N 1
ATOM 3040 C CA . ASP A 1 394 ? 46.843 -57.726 -24.538 1.00 37.02 420 ASP A CA 1
ATOM 3041 C C . ASP A 1 394 ? 47.468 -56.373 -24.177 1.00 34.85 420 ASP A C 1
ATOM 3042 O O . ASP A 1 394 ? 47.829 -56.152 -23.027 1.00 39.04 420 ASP A O 1
ATOM 3047 N N . LEU A 1 395 ? 47.563 -55.461 -25.139 1.00 33.80 421 LEU A N 1
ATOM 3048 C CA . LEU A 1 395 ? 48.390 -54.270 -24.965 1.00 34.04 421 LEU A CA 1
ATOM 3049 C C . LEU A 1 395 ? 47.649 -52.945 -24.719 1.00 33.18 421 LEU A C 1
ATOM 3050 O O . LEU A 1 395 ? 48.246 -51.878 -24.839 1.00 34.31 421 LEU A O 1
ATOM 3063 N N . ASP A 1 397 ? 46.751 -51.364 -21.997 1.00 36.08 423 ASP A N 1
ATOM 3064 C CA . ASP A 1 397 ? 47.392 -50.558 -20.956 1.00 35.72 423 ASP A CA 1
ATOM 3065 C C . ASP A 1 397 ? 48.909 -50.410 -21.169 1.00 36.19 423 ASP A C 1
ATOM 3066 O O . ASP A 1 397 ? 49.626 -49.933 -20.285 1.00 35.30 423 ASP A O 1
ATOM 3071 N N . ARG A 1 398 ? 49.386 -50.815 -22.343 1.00 35.88 424 ARG A N 1
ATOM 3072 C CA . ARG A 1 398 ? 50.791 -50.687 -22.711 1.00 35.98 424 ARG A CA 1
ATOM 3073 C C . ARG A 1 398 ? 50.835 -50.029 -24.091 1.00 36.01 424 ARG A C 1
ATOM 3074 O O . ARG A 1 398 ? 51.190 -50.667 -25.091 1.00 31.79 424 ARG A O 1
ATOM 3082 N N . PRO A 1 399 ? 50.461 -48.737 -24.147 1.00 35.40 425 PRO A N 1
ATOM 3083 C CA . PRO A 1 399 ? 50.188 -48.081 -25.423 1.00 34.51 425 PRO A CA 1
ATOM 3084 C C . PRO A 1 399 ? 51.386 -47.972 -26.367 1.00 32.76 425 PRO A C 1
ATOM 3085 O O . PRO A 1 399 ? 51.188 -47.943 -27.580 1.00 32.50 425 PRO A O 1
ATOM 3089 N N . PHE A 1 400 ? 52.607 -47.914 -25.840 1.00 32.28 426 PHE A N 1
ATOM 3090 C CA . PHE A 1 400 ? 53.772 -47.929 -26.716 1.00 32.96 426 PHE A CA 1
ATOM 3091 C C . PHE A 1 400 ? 53.848 -49.237 -27.513 1.00 32.88 426 PHE A C 1
ATOM 3092 O O . PHE A 1 400 ? 54.017 -49.227 -28.734 1.00 37.35 426 PHE A O 1
ATOM 3100 N N . GLU A 1 401 ? 53.740 -50.354 -26.808 1.00 32.01 427 GLU A N 1
ATOM 3101 C CA . GLU A 1 401 ? 53.776 -51.668 -27.435 1.00 33.64 427 GLU A CA 1
ATOM 3102 C C . GLU A 1 401 ? 52.569 -51.850 -28.344 1.00 32.21 427 GLU A C 1
ATOM 3103 O O . GLU A 1 401 ? 52.665 -52.460 -29.405 1.00 30.39 427 GLU A O 1
ATOM 3109 N N . GLU A 1 402 ? 51.437 -51.303 -27.927 1.00 30.89 428 GLU A N 1
ATOM 3110 C CA . GLU A 1 402 ? 50.229 -51.354 -28.729 1.00 30.06 428 GLU A CA 1
ATOM 3111 C C . GLU A 1 402 ? 50.412 -50.691 -30.089 1.00 30.04 428 GLU A C 1
ATOM 3112 O O . GLU A 1 402 ? 49.991 -51.228 -31.112 1.00 30.14 428 GLU A O 1
ATOM 3118 N N . PHE A 1 403 ? 51.035 -49.519 -30.091 1.00 30.88 429 PHE A N 1
ATOM 3119 C CA . PHE A 1 403 ? 51.226 -48.752 -31.320 1.00 31.46 429 PHE A CA 1
ATOM 3120 C C . PHE A 1 403 ? 52.189 -49.459 -32.267 1.00 30.82 429 PHE A C 1
ATOM 3121 O O . PHE A 1 403 ? 51.965 -49.485 -33.477 1.00 32.03 429 PHE A O 1
ATOM 3129 N N . VAL A 1 404 ? 53.253 -50.034 -31.717 1.00 31.66 430 VAL A N 1
ATOM 3130 C CA . VAL A 1 404 ? 54.133 -50.911 -32.493 1.00 33.96 430 VAL A CA 1
ATOM 3131 C C . VAL A 1 404 ? 53.334 -52.095 -33.054 1.00 33.00 430 VAL A C 1
ATOM 3132 O O . VAL A 1 404 ? 53.389 -52.386 -34.250 1.00 31.34 430 VAL A O 1
ATOM 3136 N N . GLN A 1 405 ? 52.598 -52.766 -32.174 1.00 33.83 431 GLN A N 1
ATOM 3137 C CA . GLN A 1 405 ? 51.816 -53.945 -32.549 1.00 35.07 431 GLN A CA 1
ATOM 3138 C C . GLN A 1 405 ? 50.839 -53.641 -33.677 1.00 35.04 431 GLN A C 1
ATOM 3139 O O . GLN A 1 405 ? 50.744 -54.402 -34.639 1.00 36.00 431 GLN A O 1
ATOM 3145 N N . TRP A 1 406 ? 50.109 -52.536 -33.565 1.00 33.99 432 TRP A N 1
ATOM 3146 C CA . TRP A 1 406 ? 49.088 -52.234 -34.558 1.00 34.42 432 TRP A CA 1
ATOM 3147 C C . TRP A 1 406 ? 49.719 -52.030 -35.938 1.00 35.87 432 TRP A C 1
ATOM 3148 O O . TRP A 1 406 ? 49.268 -52.617 -36.919 1.00 34.82 432 TRP A O 1
ATOM 3159 N N . ARG A 1 407 ? 50.771 -51.216 -35.993 1.00 34.26 433 ARG A N 1
ATOM 3160 C CA . ARG A 1 407 ? 51.497 -50.958 -37.238 1.00 33.60 433 ARG A CA 1
ATOM 3161 C C . ARG A 1 407 ? 52.107 -52.223 -37.834 1.00 34.24 433 ARG A C 1
ATOM 3162 O O . ARG A 1 407 ? 52.056 -52.428 -39.047 1.00 38.62 433 ARG A O 1
ATOM 3170 N N . ARG A 1 408 ? 52.698 -53.054 -36.982 1.00 34.63 434 ARG A N 1
ATOM 3171 C CA . ARG A 1 408 ? 53.335 -54.296 -37.406 1.00 36.01 434 ARG A CA 1
ATOM 3172 C C . ARG A 1 408 ? 52.316 -55.342 -37.882 1.00 40.19 434 ARG A C 1
ATOM 3173 O O . ARG A 1 408 ? 52.626 -56.165 -38.749 1.00 36.74 434 ARG A O 1
ATOM 3181 N N . SER A 1 409 ? 51.105 -55.298 -37.321 1.00 42.42 435 SER A N 1
ATOM 3182 C CA . SER A 1 409 ? 50.109 -56.372 -37.494 1.00 44.15 435 SER A CA 1
ATOM 3183 C C . SER A 1 409 ? 49.732 -56.663 -38.939 1.00 44.89 435 SER A C 1
ATOM 3184 O O . SER A 1 409 ? 49.339 -57.783 -39.254 1.00 49.96 435 SER A O 1
ATOM 3187 N N . GLY A 1 410 ? 49.842 -55.666 -39.811 1.00 45.79 436 GLY A N 1
ATOM 3188 C CA . GLY A 1 410 ? 49.447 -55.836 -41.209 1.00 48.11 436 GLY A CA 1
ATOM 3189 C C . GLY A 1 410 ? 50.243 -54.992 -42.180 1.00 49.52 436 GLY A C 1
ATOM 3190 O O . GLY A 1 410 ? 50.914 -54.038 -41.784 1.00 48.22 436 GLY A O 1
ATOM 3191 N N . THR A 1 411 ? 50.168 -55.352 -43.458 1.00 52.24 437 THR A N 1
ATOM 3192 C CA . THR A 1 411 ? 50.818 -54.593 -44.521 1.00 57.02 437 THR A CA 1
ATOM 3193 C C . THR A 1 411 ? 49.755 -54.077 -45.488 1.00 58.98 437 THR A C 1
ATOM 3194 O O . THR A 1 411 ? 48.741 -54.737 -45.714 1.00 61.31 437 THR A O 1
ATOM 3198 N N . ALA A 1 412 ? 49.987 -52.887 -46.040 1.00 61.38 438 ALA A N 1
ATOM 3199 C CA . ALA A 1 412 ? 49.090 -52.283 -47.033 1.00 63.89 438 ALA A CA 1
ATOM 3200 C C . ALA A 1 412 ? 47.646 -52.158 -46.531 1.00 59.24 438 ALA A C 1
ATOM 3201 O O . ALA A 1 412 ? 46.700 -52.612 -47.178 1.00 56.53 438 ALA A O 1
ATOM 3203 N N . GLY A 1 413 ? 47.497 -51.549 -45.360 1.00 54.14 439 GLY A N 1
ATOM 3204 C CA . GLY A 1 413 ? 46.182 -51.247 -44.802 1.00 54.25 439 GLY A CA 1
ATOM 3205 C C . GLY A 1 413 ? 45.405 -52.420 -44.223 1.00 53.55 439 GLY A C 1
ATOM 3206 O O . GLY A 1 413 ? 44.203 -52.310 -44.031 1.00 52.34 439 GLY A O 1
ATOM 3207 N N . ASN A 1 414 ? 46.083 -53.533 -43.932 1.00 57.65 440 ASN A N 1
ATOM 3208 C CA . ASN A 1 414 ? 45.437 -54.721 -43.349 1.00 56.88 440 ASN A CA 1
ATOM 3209 C C . ASN A 1 414 ? 45.743 -54.903 -41.862 1.00 55.76 440 ASN A C 1
ATOM 3210 O O . ASN A 1 414 ? 45.746 -56.028 -41.349 1.00 55.23 440 ASN A O 1
ATOM 3215 N N . GLU A 1 415 ? 45.983 -53.787 -41.174 1.00 50.85 441 GLU A N 1
ATOM 3216 C CA . GLU A 1 415 ? 46.298 -53.804 -39.749 1.00 45.73 441 GLU A CA 1
ATOM 3217 C C . GLU A 1 415 ? 45.103 -54.306 -38.950 1.00 45.06 441 GLU A C 1
ATOM 3218 O O . GLU A 1 415 ? 43.963 -54.184 -39.387 1.00 46.32 441 GLU A O 1
ATOM 3224 N N . VAL A 1 416 ? 45.376 -54.868 -37.775 1.00 48.07 442 VAL A N 1
ATOM 3225 C CA . VAL A 1 416 ? 44.336 -55.435 -36.917 1.00 46.24 442 VAL A CA 1
ATOM 3226 C C . VAL A 1 416 ? 44.268 -54.686 -35.588 1.00 44.83 442 VAL A C 1
ATOM 3227 O O . VAL A 1 416 ? 45.262 -54.622 -34.862 1.00 42.99 442 VAL A O 1
ATOM 3231 N N . PRO A 1 417 ? 43.099 -54.117 -35.258 1.00 43.90 443 PRO A N 1
ATOM 3232 C CA . PRO A 1 417 ? 41.883 -54.054 -36.058 1.00 45.24 443 PRO A CA 1
ATOM 3233 C C . PRO A 1 417 ? 41.926 -52.878 -37.016 1.00 44.21 443 PRO A C 1
ATOM 3234 O O . PRO A 1 417 ? 42.838 -52.051 -36.942 1.00 45.99 443 PRO A O 1
ATOM 3238 N N . THR A 1 418 ? 40.939 -52.799 -37.900 1.00 44.19 444 THR A N 1
ATOM 3239 C CA . THR A 1 418 ? 40.825 -51.670 -38.807 1.00 46.41 444 THR A CA 1
ATOM 3240 C C . THR A 1 418 ? 40.361 -50.434 -38.043 1.00 45.23 444 THR A C 1
ATOM 3241 O O . THR A 1 418 ? 39.365 -50.484 -37.315 1.00 42.40 444 THR A O 1
ATOM 3245 N N . LEU A 1 419 ? 41.101 -49.337 -38.208 1.00 45.43 445 LEU A N 1
ATOM 3246 C CA . LEU A 1 419 ? 40.815 -48.078 -37.526 1.00 43.79 445 LEU A CA 1
ATOM 3247 C C . LEU A 1 419 ? 40.410 -46.999 -38.521 1.00 43.63 445 LEU A C 1
ATOM 3248 O O . LEU A 1 419 ? 40.870 -46.997 -39.661 1.00 43.91 445 LEU A O 1
ATOM 3253 N N . GLN A 1 420 ? 39.563 -46.075 -38.074 1.00 43.84 446 GLN A N 1
ATOM 3254 C CA . GLN A 1 420 ? 39.238 -44.873 -38.841 1.00 45.52 446 GLN A CA 1
ATOM 3255 C C . GLN A 1 420 ? 40.071 -43.698 -38.355 1.00 43.26 446 GLN A C 1
ATOM 3256 O O . GLN A 1 420 ? 40.422 -43.622 -37.181 1.00 43.12 446 GLN A O 1
ATOM 3262 N N . VAL A 1 421 ? 40.372 -42.782 -39.267 1.00 43.54 447 VAL A N 1
ATOM 3263 C CA . VAL A 1 421 ? 41.055 -41.544 -38.924 1.00 47.31 447 VAL A CA 1
ATOM 3264 C C . VAL A 1 421 ? 40.121 -40.726 -38.033 1.00 48.39 447 VAL A C 1
ATOM 3265 O O . VAL A 1 421 ? 38.933 -40.636 -38.326 1.00 45.14 447 VAL A O 1
ATOM 3269 N N . PRO A 1 422 ? 40.647 -40.148 -36.934 1.00 51.60 448 PRO A N 1
ATOM 3270 C CA . PRO A 1 422 ? 39.847 -39.235 -36.114 1.00 54.77 448 PRO A CA 1
ATOM 3271 C C . PRO A 1 422 ? 39.269 -38.083 -36.932 1.00 58.95 448 PRO A C 1
ATOM 3272 O O . PRO A 1 422 ? 39.991 -37.453 -37.706 1.00 61.62 448 PRO A O 1
ATOM 3276 N N . GLU A 1 423 ? 37.981 -37.813 -36.745 1.00 64.11 449 GLU A N 1
ATOM 3277 C CA . GLU A 1 423 ? 37.248 -36.852 -37.572 1.00 70.42 449 GLU A CA 1
ATOM 3278 C C . GLU A 1 423 ? 37.878 -35.455 -37.558 1.00 65.34 449 GLU A C 1
ATOM 3279 O O . GLU A 1 423 ? 38.023 -34.828 -38.605 1.00 66.38 449 GLU A O 1
ATOM 3285 N N . ASP A 1 424 ? 38.264 -34.982 -36.376 1.00 61.73 450 ASP A N 1
ATOM 3286 C CA . ASP A 1 424 ? 38.749 -33.609 -36.218 1.00 61.36 450 ASP A CA 1
ATOM 3287 C C . ASP A 1 424 ? 40.258 -33.477 -36.355 1.00 54.07 450 ASP A C 1
ATOM 3288 O O . ASP A 1 424 ? 40.821 -32.449 -35.987 1.00 59.24 450 ASP A O 1
ATOM 3293 N N . ALA A 1 425 ? 40.916 -34.505 -36.880 1.00 54.49 451 ALA A N 1
ATOM 3294 C CA . ALA A 1 425 ? 42.354 -34.439 -37.138 1.00 54.04 451 ALA A CA 1
ATOM 3295 C C . ALA A 1 425 ? 42.618 -33.744 -38.469 1.00 56.35 451 ALA A C 1
ATOM 3296 O O . ALA A 1 425 ? 41.823 -33.861 -39.400 1.00 63.65 451 ALA A O 1
ATOM 3298 N N . THR A 1 426 ? 43.731 -33.019 -38.548 1.00 56.87 452 THR A N 1
ATOM 3299 C CA . THR A 1 426 ? 44.164 -32.398 -39.797 1.00 59.32 452 THR A CA 1
ATOM 3300 C C . THR A 1 426 ? 44.492 -33.493 -40.809 1.00 56.30 452 THR A C 1
ATOM 3301 O O . THR A 1 426 ? 44.033 -33.458 -41.951 1.00 51.47 452 THR A O 1
ATOM 3305 N N . SER A 1 427 ? 45.294 -34.457 -40.364 1.00 55.38 453 SER A N 1
ATOM 3306 C CA . SER A 1 427 ? 45.723 -35.586 -41.182 1.00 53.12 453 SER A CA 1
ATOM 3307 C C . SER A 1 427 ? 44.555 -36.299 -41.861 1.00 50.83 453 SER A C 1
ATOM 3308 O O . SER A 1 427 ? 43.487 -36.452 -41.279 1.00 48.18 453 SER A O 1
ATOM 3311 N N . LYS A 1 428 ? 44.777 -36.728 -43.099 1.00 55.81 454 LYS A N 1
ATOM 3312 C CA . LYS A 1 428 ? 43.794 -37.511 -43.846 1.00 60.67 454 LYS A CA 1
ATOM 3313 C C . LYS A 1 428 ? 44.042 -38.995 -43.616 1.00 53.02 454 LYS A C 1
ATOM 3314 O O . LYS A 1 428 ? 43.241 -39.826 -44.023 1.00 48.60 454 LYS A O 1
ATOM 3320 N N . GLU A 1 429 ? 45.167 -39.325 -42.988 1.00 55.20 455 GLU A N 1
ATOM 3321 C CA . GLU A 1 429 ? 45.562 -40.715 -42.793 1.00 54.91 455 GLU A CA 1
ATOM 3322 C C . GLU A 1 429 ? 45.912 -41.035 -41.344 1.00 46.50 455 GLU A C 1
ATOM 3323 O O . GLU A 1 429 ? 46.214 -40.144 -40.547 1.00 44.10 455 GLU A O 1
ATOM 3329 N N . LEU A 1 430 ? 45.865 -42.322 -41.020 1.00 41.56 456 LEU A N 1
ATOM 3330 C CA . LEU A 1 430 ? 46.153 -42.798 -39.673 1.00 40.33 456 LEU A CA 1
ATOM 3331 C C . LEU A 1 430 ? 47.585 -42.472 -39.253 1.00 39.78 456 LEU A C 1
ATOM 3332 O O . LEU A 1 430 ? 48.494 -42.442 -40.082 1.00 39.21 456 LEU A O 1
ATOM 3337 N N . ILE A 1 431 ? 47.779 -42.251 -37.957 1.00 40.53 457 ILE A N 1
ATOM 3338 C CA . ILE A 1 431 ? 49.091 -41.886 -37.425 1.00 39.64 457 ILE A CA 1
ATOM 3339 C C . ILE A 1 431 ? 50.065 -43.065 -37.477 1.00 38.38 457 ILE A C 1
ATOM 3340 O O . ILE A 1 431 ? 49.693 -44.208 -37.198 1.00 38.23 457 ILE A O 1
ATOM 3345 N N . ARG A 1 432 ? 51.314 -42.753 -37.820 1.00 38.04 458 ARG A N 1
ATOM 3346 C CA . ARG A 1 432 ? 52.366 -43.750 -38.035 1.00 39.02 458 ARG A CA 1
ATOM 3347 C C . ARG A 1 432 ? 53.673 -43.457 -37.293 1.00 36.42 458 ARG A C 1
ATOM 3348 O O . ARG A 1 432 ? 54.527 -44.337 -37.174 1.00 37.88 458 ARG A O 1
ATOM 3356 N N . ARG A 1 433 ? 53.838 -42.233 -36.800 1.00 36.28 459 ARG A N 1
ATOM 3357 C CA . ARG A 1 433 ? 55.080 -41.819 -36.159 1.00 34.53 459 ARG A CA 1
ATOM 3358 C C . ARG A 1 433 ? 54.876 -40.513 -35.415 1.00 35.01 459 ARG A C 1
ATOM 3359 O O . ARG A 1 433 ? 53.797 -39.934 -35.455 1.00 35.20 459 ARG A O 1
ATOM 3367 N N . TRP A 1 434 ? 55.930 -40.059 -34.748 1.00 34.86 460 TRP A N 1
ATOM 3368 C CA . TRP A 1 434 ? 55.950 -38.770 -34.083 1.00 35.95 460 TRP A CA 1
ATOM 3369 C C . TRP A 1 434 ? 56.866 -37.824 -34.832 1.00 36.50 460 TRP A C 1
ATOM 3370 O O . TRP A 1 434 ? 57.832 -38.256 -35.453 1.00 38.60 460 TRP A O 1
ATOM 3381 N N . GLU A 1 435 ? 56.582 -36.530 -34.741 1.00 40.20 461 GLU A N 1
ATOM 3382 C CA . GLU A 1 435 ? 57.492 -35.508 -35.247 1.00 43.49 461 GLU A CA 1
ATOM 3383 C C . GLU A 1 435 ? 58.674 -35.368 -34.298 1.00 40.37 461 GLU A C 1
ATOM 3384 O O . GLU A 1 435 ? 58.569 -35.692 -33.110 1.00 39.10 461 GLU A O 1
ATOM 3390 N N . TYR A 1 436 ? 59.796 -34.890 -34.824 1.00 37.0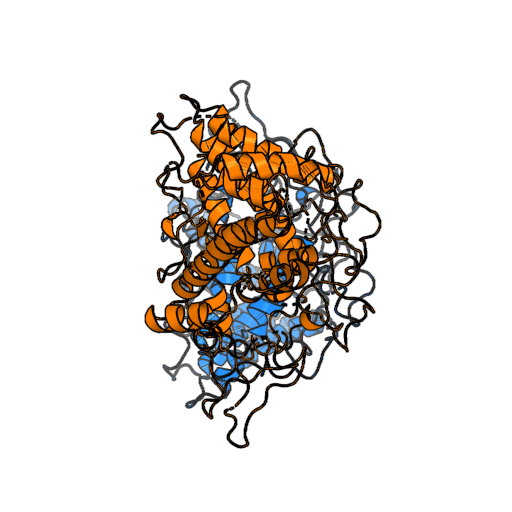7 462 TYR A N 1
ATOM 3391 C CA . TYR A 1 436 ? 61.007 -34.718 -34.020 1.00 41.39 462 TYR A CA 1
ATOM 3392 C C . TYR A 1 436 ? 60.860 -33.611 -32.956 1.00 40.55 462 TYR A C 1
ATOM 3393 O O . TYR A 1 436 ? 60.044 -32.703 -33.098 1.00 38.27 462 TYR A O 1
ATOM 3402 N N . SER A 1 437 ? 61.669 -33.695 -31.901 1.00 47.70 463 SER A N 1
ATOM 3403 C CA . SER A 1 437 ? 61.646 -32.714 -30.803 1.00 51.47 463 SER A CA 1
ATOM 3404 C C . SER A 1 437 ? 62.204 -31.352 -31.219 1.00 54.52 463 SER A C 1
ATOM 3405 O O . SER A 1 437 ? 63.064 -31.285 -32.088 1.00 55.46 463 SER A O 1
ATOM 3408 N N . PRO A 1 438 ? 61.736 -30.262 -30.579 1.00 65.36 464 PRO A N 1
ATOM 3409 C CA . PRO A 1 438 ? 62.209 -28.916 -30.938 1.00 65.43 464 PRO A CA 1
ATOM 3410 C C . PRO A 1 438 ? 63.695 -28.675 -30.666 1.00 60.20 464 PRO A C 1
ATOM 3411 O O . PRO A 1 438 ? 64.361 -28.061 -31.491 1.00 58.81 464 PRO A O 1
ATOM 3415 N N . GLU A 1 439 ? 64.206 -29.150 -29.532 1.00 62.04 465 GLU A N 1
ATOM 3416 C CA . GLU A 1 439 ? 65.613 -28.952 -29.187 1.00 66.51 465 GLU A CA 1
ATOM 3417 C C . GLU A 1 439 ? 66.542 -29.601 -30.207 1.00 68.40 465 GLU A C 1
ATOM 3418 O O . GLU A 1 439 ? 67.548 -29.004 -30.583 1.00 73.29 465 GLU A O 1
ATOM 3424 N N . GLU A 1 440 ? 66.219 -30.817 -30.642 1.00 62.48 466 GLU A N 1
ATOM 3425 C CA . GLU A 1 440 ? 67.067 -31.523 -31.598 1.00 57.09 466 GLU A CA 1
ATOM 3426 C C . GLU A 1 440 ? 67.030 -30.854 -32.976 1.00 58.82 466 GLU A C 1
ATOM 3427 O O . GLU A 1 440 ? 68.050 -30.791 -33.659 1.00 62.16 466 GLU A O 1
ATOM 3441 N N . THR A 1 442 ? 66.432 -27.623 -33.529 1.00 57.41 468 THR A N 1
ATOM 3442 C CA . THR A 1 442 ? 67.127 -26.345 -33.382 1.00 58.56 468 THR A CA 1
ATOM 3443 C C . THR A 1 442 ? 68.644 -26.531 -33.253 1.00 55.33 468 THR A C 1
ATOM 3444 O O . THR A 1 442 ? 69.407 -25.982 -34.039 1.00 59.44 468 THR A O 1
ATOM 3448 N N . ALA A 1 443 ? 69.065 -27.314 -32.262 1.00 51.27 469 ALA A N 1
ATOM 3449 C CA . ALA A 1 443 ? 70.468 -27.356 -31.822 1.00 52.13 469 ALA A CA 1
ATOM 3450 C C . ALA A 1 443 ? 71.385 -28.200 -32.703 1.00 53.13 469 ALA A C 1
ATOM 3451 O O . ALA A 1 443 ? 72.548 -27.848 -32.901 1.00 59.35 469 ALA A O 1
ATOM 3453 N N . ASN A 1 444 ? 70.872 -29.318 -33.208 1.00 53.32 470 ASN A N 1
ATOM 3454 C CA . ASN A 1 444 ? 71.661 -30.211 -34.050 1.00 53.02 470 ASN A CA 1
ATOM 3455 C C . ASN A 1 444 ? 71.626 -29.734 -35.501 1.00 53.00 470 ASN A C 1
ATOM 3456 O O . ASN A 1 444 ? 70.581 -29.783 -36.158 1.00 48.19 470 ASN A O 1
ATOM 3461 N N . ILE A 1 445 ? 72.778 -29.273 -35.986 1.00 53.89 471 ILE A N 1
ATOM 3462 C CA . ILE A 1 445 ? 72.912 -28.803 -37.372 1.00 61.31 471 ILE A CA 1
ATOM 3463 C C . ILE A 1 445 ? 72.846 -29.939 -38.401 1.00 57.00 471 ILE A C 1
ATOM 3464 O O . ILE A 1 445 ? 72.640 -29.684 -39.588 1.00 53.19 471 ILE A O 1
ATOM 3469 N N . ASN A 1 446 ? 73.027 -31.179 -37.941 1.00 54.50 472 ASN A N 1
ATOM 3470 C CA . ASN A 1 446 ? 72.903 -32.365 -38.791 1.00 53.88 472 ASN A CA 1
ATOM 3471 C C . ASN A 1 446 ? 71.532 -33.038 -38.720 1.00 50.15 472 ASN A C 1
ATOM 3472 O O . ASN A 1 446 ? 71.342 -34.122 -39.261 1.00 50.56 472 ASN A O 1
ATOM 3477 N N . ALA A 1 447 ? 70.574 -32.397 -38.060 1.00 50.96 473 ALA A N 1
ATOM 3478 C CA . ALA A 1 447 ? 69.203 -32.893 -38.055 1.00 51.64 473 ALA A CA 1
ATOM 3479 C C . ALA A 1 447 ? 68.514 -32.477 -39.349 1.00 53.76 473 ALA A C 1
ATOM 3480 O O . ALA A 1 447 ? 68.963 -31.535 -40.009 1.00 53.62 473 ALA A O 1
ATOM 3482 N N . PRO A 1 448 ? 67.425 -33.178 -39.724 1.00 53.35 474 PRO A N 1
ATOM 3483 C CA . PRO A 1 448 ? 66.627 -32.731 -40.860 1.00 53.68 474 PRO A CA 1
ATOM 3484 C C . PRO A 1 448 ? 66.133 -31.297 -40.676 1.00 56.15 474 PRO A C 1
ATOM 3485 O O . PRO A 1 448 ? 65.823 -30.896 -39.559 1.00 53.88 474 PRO A O 1
ATOM 3489 N N . LYS A 1 449 ? 66.082 -30.530 -41.759 1.00 58.35 475 LYS A N 1
ATOM 3490 C CA . LYS A 1 449 ? 65.521 -29.185 -41.707 1.00 64.18 475 LYS A CA 1
ATOM 3491 C C . LYS A 1 449 ? 64.011 -29.257 -41.421 1.00 64.11 475 LYS A C 1
ATOM 3492 O O . LYS A 1 449 ? 63.461 -28.415 -40.715 1.00 64.53 475 LYS A O 1
ATOM 3494 N N . GLU A 1 450 ? 63.362 -30.283 -41.968 1.00 64.58 476 GLU A N 1
ATOM 3495 C CA . GLU A 1 450 ? 61.920 -30.480 -41.862 1.00 65.39 476 GLU A CA 1
ATOM 3496 C C . GLU A 1 450 ? 61.640 -31.828 -41.198 1.00 58.76 476 GLU A C 1
ATOM 3497 O O . GLU A 1 450 ? 62.338 -32.809 -41.454 1.00 59.25 476 GLU A O 1
ATOM 3503 N N . SER A 1 451 ? 60.619 -31.879 -40.348 1.00 51.43 477 SER A N 1
ATOM 3504 C CA . SER A 1 451 ? 60.193 -33.138 -39.746 1.00 47.30 477 SER A CA 1
ATOM 3505 C C . SER A 1 451 ? 59.225 -33.859 -40.682 1.00 46.04 477 SER A C 1
ATOM 3506 O O . SER A 1 451 ? 58.354 -33.221 -41.266 1.00 45.81 477 SER A O 1
ATOM 3509 N N . PRO A 1 452 ? 59.368 -35.190 -40.834 1.00 45.35 478 PRO A N 1
ATOM 3510 C CA . PRO A 1 452 ? 58.358 -35.928 -41.590 1.00 45.95 478 PRO A CA 1
ATOM 3511 C C . PRO A 1 452 ? 56.984 -35.810 -40.942 1.00 46.39 478 PRO A C 1
ATOM 3512 O O . PRO A 1 452 ? 56.890 -35.639 -39.728 1.00 47.13 478 PRO A O 1
ATOM 3516 N N . LYS A 1 453 ? 55.933 -35.906 -41.747 1.00 47.00 479 LYS A N 1
ATOM 3517 C CA . LYS A 1 453 ? 54.576 -35.819 -41.229 1.00 51.39 479 LYS A CA 1
ATOM 3518 C C . LYS A 1 453 ? 54.190 -37.096 -40.483 1.00 45.58 479 LYS A C 1
ATOM 3519 O O . LYS A 1 453 ? 54.714 -38.178 -40.760 1.00 41.73 479 LYS A O 1
ATOM 3525 N N . ILE A 1 454 ? 53.268 -36.956 -39.534 1.00 42.36 480 ILE A N 1
ATOM 3526 C CA . ILE A 1 454 ? 52.908 -38.045 -38.613 1.00 39.41 480 ILE A CA 1
ATOM 3527 C C . ILE A 1 454 ? 52.275 -39.265 -39.278 1.00 38.28 480 ILE A C 1
ATOM 3528 O O . ILE A 1 454 ? 52.200 -40.321 -38.661 1.00 36.62 480 ILE A O 1
ATOM 3533 N N . TRP A 1 455 ? 51.835 -39.125 -40.525 1.00 39.38 481 TRP A N 1
ATOM 3534 C CA . TRP A 1 455 ? 51.250 -40.243 -41.274 1.00 42.43 481 TRP A CA 1
ATOM 3535 C C . TRP A 1 455 ? 52.255 -40.958 -42.191 1.00 41.10 481 TRP A C 1
ATOM 3536 O O . TRP A 1 455 ? 51.884 -41.905 -42.886 1.00 44.05 481 TRP A O 1
ATOM 3547 N N . GLU A 1 456 ? 53.509 -40.504 -42.202 1.00 39.65 482 GLU A N 1
ATOM 3548 C CA . GLU A 1 456 ? 54.546 -41.118 -43.034 1.00 41.18 482 GLU A CA 1
ATOM 3549 C C . GLU A 1 456 ? 55.133 -42.348 -42.349 1.00 40.63 482 GLU A C 1
ATOM 3550 O O . GLU A 1 456 ? 55.792 -42.235 -41.312 1.00 36.54 482 GLU A O 1
ATOM 3556 N N . LYS A 1 457 ? 54.901 -43.517 -42.942 1.00 41.03 483 LYS A N 1
ATOM 3557 C CA . LYS A 1 457 ? 55.346 -44.782 -42.362 1.00 41.43 483 LYS A CA 1
ATOM 3558 C C . LYS A 1 457 ? 56.847 -44.802 -42.099 1.00 40.07 483 LYS A C 1
ATOM 3559 O O . LYS A 1 457 ? 57.629 -44.244 -42.866 1.00 39.64 483 LYS A O 1
ATOM 3565 N N . LEU A 1 458 ? 57.229 -45.451 -41.002 1.00 37.77 484 LEU A N 1
ATOM 3566 C CA . LEU A 1 458 ? 58.625 -45.741 -40.712 1.00 35.36 484 LEU A CA 1
ATOM 3567 C C . LEU A 1 458 ? 59.075 -46.959 -41.514 1.00 35.42 484 LEU A C 1
ATOM 3568 O O . LEU A 1 458 ? 58.259 -47.662 -42.124 1.00 35.05 484 LEU A O 1
ATOM 3573 N N . TRP A 1 459 ? 60.381 -47.201 -41.496 1.00 34.78 485 TRP A N 1
ATOM 3574 C CA . TRP A 1 459 ? 61.008 -48.236 -42.312 1.00 35.69 485 TRP A CA 1
ATOM 3575 C C . TRP A 1 459 ? 60.373 -49.616 -42.126 1.00 36.49 485 TRP A C 1
ATOM 3576 O O . TRP A 1 459 ? 60.015 -50.270 -43.106 1.00 37.15 485 TRP A O 1
ATOM 3587 N N . PHE A 1 460 ? 60.216 -50.040 -40.874 1.00 36.12 486 PHE A N 1
ATOM 3588 C CA . PHE A 1 460 ? 59.685 -51.373 -40.565 1.00 36.03 486 PHE A CA 1
ATOM 3589 C C . PHE A 1 460 ? 58.240 -51.566 -41.015 1.00 37.94 486 PHE A C 1
ATOM 3590 O O . PHE A 1 460 ? 57.789 -52.694 -41.171 1.00 38.68 486 PHE A O 1
ATOM 3598 N N . ASP A 1 461 ? 57.519 -50.460 -41.184 1.00 38.96 487 ASP A N 1
ATOM 3599 C CA . ASP A 1 461 ? 56.073 -50.470 -41.374 1.00 43.87 487 ASP A CA 1
ATOM 3600 C C . ASP A 1 461 ? 55.713 -50.481 -42.862 1.00 47.71 487 ASP A C 1
ATOM 3601 O O . ASP A 1 461 ? 56.031 -49.537 -43.588 1.00 47.97 487 ASP A O 1
ATOM 3606 N N . LEU A 1 462 ? 55.072 -51.557 -43.311 1.00 51.07 488 LEU A N 1
ATOM 3607 C CA . LEU A 1 462 ? 54.661 -51.689 -44.714 1.00 59.43 488 LEU A CA 1
ATOM 3608 C C . LEU A 1 462 ? 53.154 -51.469 -44.891 1.00 60.04 488 LEU A C 1
ATOM 3609 O O . LEU A 1 462 ? 52.370 -51.534 -43.932 1.00 51.51 488 LEU A O 1
ATOM 3615 N N . ALA B 1 10 ? 37.599 -32.047 -13.895 1.00 93.36 36 ALA B N 1
ATOM 3616 C CA . ALA B 1 10 ? 38.356 -31.772 -12.631 1.00 98.87 36 ALA B CA 1
ATOM 3617 C C . ALA B 1 10 ? 37.402 -31.314 -11.519 1.00 106.44 36 ALA B C 1
ATOM 3618 O O . ALA B 1 10 ? 37.056 -30.134 -11.442 1.00 117.26 36 ALA B O 1
ATOM 3620 N N . GLU B 1 11 ? 36.993 -32.245 -10.653 1.00 101.29 37 GLU B N 1
ATOM 3621 C CA . GLU B 1 11 ? 35.873 -32.008 -9.714 1.00 101.29 37 GLU B CA 1
ATOM 3622 C C . GLU B 1 11 ? 36.348 -31.659 -8.279 1.00 91.23 37 GLU B C 1
ATOM 3623 O O . GLU B 1 11 ? 37.126 -30.735 -8.135 1.00 79.76 37 GLU B O 1
ATOM 3629 N N . LYS B 1 12 ? 35.875 -32.346 -7.234 1.00 80.55 38 LYS B N 1
ATOM 3630 C CA . LYS B 1 12 ? 36.266 -32.042 -5.844 1.00 73.54 38 LYS B CA 1
ATOM 3631 C C . LYS B 1 12 ? 37.698 -32.491 -5.540 1.00 64.22 38 LYS B C 1
ATOM 3632 O O . LYS B 1 12 ? 37.984 -33.689 -5.552 1.00 58.90 38 LYS B O 1
ATOM 3638 N N . VAL B 1 13 ? 38.573 -31.527 -5.247 1.00 58.05 39 VAL B N 1
ATOM 3639 C CA . VAL B 1 13 ? 39.972 -31.788 -4.891 1.00 53.04 39 VAL B CA 1
ATOM 3640 C C . VAL B 1 13 ? 40.361 -30.980 -3.649 1.00 50.99 39 VAL B C 1
ATOM 3641 O O . VAL B 1 13 ? 39.997 -29.813 -3.526 1.00 56.22 39 VAL B O 1
ATOM 3645 N N . ASP B 1 14 ? 41.113 -31.592 -2.738 1.00 47.98 40 ASP B N 1
ATOM 3646 C CA . ASP B 1 14 ? 41.572 -30.899 -1.534 1.00 46.70 40 ASP B CA 1
ATOM 3647 C C . ASP B 1 14 ? 42.548 -29.788 -1.922 1.00 45.15 40 ASP B C 1
ATOM 3648 O O . ASP B 1 14 ? 43.506 -30.048 -2.648 1.00 46.10 40 ASP B O 1
ATOM 3653 N N . PRO B 1 15 ? 42.307 -28.547 -1.454 1.00 45.03 41 PRO B N 1
ATOM 3654 C CA . PRO B 1 15 ? 43.247 -27.454 -1.739 1.00 42.15 41 PRO B CA 1
ATOM 3655 C C . PRO B 1 15 ? 44.660 -27.709 -1.219 1.00 41.63 41 PRO B C 1
ATOM 3656 O O . PRO B 1 15 ? 45.628 -27.309 -1.858 1.00 42.45 41 PRO B O 1
ATOM 3660 N N . GLY B 1 16 ? 44.767 -28.367 -0.068 1.00 42.99 42 GLY B N 1
ATOM 3661 C CA . GLY B 1 16 ? 46.060 -28.637 0.558 1.00 40.64 42 GLY B CA 1
ATOM 3662 C C . GLY B 1 16 ? 46.918 -29.572 -0.263 1.00 40.38 42 GLY B C 1
ATOM 3663 O O . GLY B 1 16 ? 48.105 -29.319 -0.454 1.00 37.80 42 GLY B O 1
ATOM 3664 N N . TYR B 1 17 ? 46.308 -30.647 -0.760 1.00 42.61 43 TYR B N 1
ATOM 3665 C CA . TYR B 1 17 ? 46.991 -31.575 -1.657 1.00 42.03 43 TYR B CA 1
ATOM 3666 C C . TYR B 1 17 ? 47.569 -30.836 -2.861 1.00 40.52 43 TYR B C 1
ATOM 3667 O O . TYR B 1 17 ? 48.729 -31.032 -3.214 1.00 40.96 43 TYR B O 1
ATOM 3676 N N . LEU B 1 18 ? 46.755 -29.988 -3.485 1.00 39.69 44 LEU B N 1
ATOM 3677 C CA . LEU B 1 18 ? 47.182 -29.247 -4.675 1.00 40.88 44 LEU B CA 1
ATOM 3678 C C . LEU B 1 18 ? 48.298 -28.247 -4.361 1.00 38.20 44 LEU B C 1
ATOM 3679 O O . LEU B 1 18 ? 49.279 -28.166 -5.091 1.00 36.88 44 LEU B O 1
ATOM 3684 N N . PHE B 1 19 ? 48.127 -27.494 -3.279 1.00 36.33 45 PHE B N 1
ATOM 3685 C CA . PHE B 1 19 ? 49.112 -26.511 -2.831 1.00 35.97 45 PHE B CA 1
ATOM 3686 C C . PHE B 1 19 ? 50.485 -27.161 -2.636 1.00 36.39 45 PHE B C 1
ATOM 3687 O O . PHE B 1 19 ? 51.498 -26.641 -3.098 1.00 33.72 45 PHE B O 1
ATOM 3695 N N . ASN B 1 20 ? 50.507 -28.305 -1.959 1.00 36.90 46 ASN B N 1
ATOM 3696 C CA . ASN B 1 20 ? 51.754 -29.007 -1.674 1.00 37.93 46 ASN B CA 1
ATOM 3697 C C . ASN B 1 20 ? 52.387 -29.594 -2.932 1.00 36.62 46 ASN B C 1
ATOM 3698 O O . ASN B 1 20 ? 53.603 -29.559 -3.092 1.00 37.40 46 ASN B O 1
ATOM 3703 N N . TYR B 1 21 ? 51.554 -30.130 -3.815 1.00 36.77 47 TYR B N 1
ATOM 3704 C CA . TYR B 1 21 ? 52.013 -30.613 -5.114 1.00 36.63 47 TYR B CA 1
ATOM 3705 C C . TYR B 1 21 ? 52.694 -29.491 -5.884 1.00 35.79 47 TYR B C 1
ATOM 3706 O O . TYR B 1 21 ? 53.743 -29.701 -6.497 1.00 37.58 47 TYR B O 1
ATOM 3715 N N . VAL B 1 22 ? 52.109 -28.298 -5.842 1.00 33.19 48 VAL B N 1
ATOM 3716 C CA . VAL B 1 22 ? 52.702 -27.145 -6.515 1.00 33.05 48 VAL B CA 1
ATOM 3717 C C . VAL B 1 22 ? 54.018 -26.751 -5.850 1.00 31.83 48 VAL B C 1
ATOM 3718 O O . VAL B 1 22 ? 55.011 -26.518 -6.528 1.00 33.08 48 VAL B O 1
ATOM 3722 N N . ALA B 1 23 ? 54.017 -26.685 -4.524 1.00 33.19 49 ALA B N 1
ATOM 3723 C CA . ALA B 1 23 ? 55.214 -26.325 -3.761 1.00 33.40 49 ALA B CA 1
ATOM 3724 C C . ALA B 1 23 ? 56.390 -27.249 -4.080 1.00 33.58 49 ALA B C 1
ATOM 3725 O O . ALA B 1 23 ? 57.504 -26.786 -4.315 1.00 34.35 49 ALA B O 1
ATOM 3727 N N . VAL B 1 24 ? 56.133 -28.555 -4.079 1.00 30.88 50 VAL B N 1
ATOM 3728 C CA . VAL B 1 24 ? 57.169 -29.541 -4.338 1.00 31.55 50 VAL B CA 1
ATOM 3729 C C . VAL B 1 24 ? 57.725 -29.388 -5.753 1.00 31.71 50 VAL B C 1
ATOM 3730 O O . VAL B 1 24 ? 58.937 -29.388 -5.948 1.00 29.65 50 VAL B O 1
ATOM 3734 N N . ASN B 1 25 ? 56.845 -29.266 -6.738 1.00 32.24 51 ASN B N 1
ATOM 3735 C CA . ASN B 1 25 ? 57.296 -29.182 -8.123 1.00 35.35 51 ASN B CA 1
ATOM 3736 C C . ASN B 1 25 ? 57.960 -27.842 -8.446 1.00 35.44 51 ASN B C 1
ATOM 3737 O O . ASN B 1 25 ? 58.886 -27.779 -9.252 1.00 34.71 51 ASN B O 1
ATOM 3742 N N . TRP B 1 26 ? 57.484 -26.780 -7.807 1.00 35.18 52 TRP B N 1
ATOM 3743 C CA . TRP B 1 26 ? 58.108 -25.468 -7.918 1.00 32.90 52 TRP B CA 1
ATOM 3744 C C . TRP B 1 26 ? 59.548 -25.510 -7.417 1.00 34.37 52 TRP B C 1
ATOM 3745 O O . TRP B 1 26 ? 60.460 -25.078 -8.116 1.00 36.41 52 TRP B O 1
ATOM 3756 N N . ALA B 1 27 ? 59.757 -26.048 -6.219 1.00 34.53 53 ALA B N 1
ATOM 3757 C CA . ALA B 1 27 ? 61.116 -26.215 -5.687 1.00 33.16 53 ALA B CA 1
ATOM 3758 C C . ALA B 1 27 ? 61.950 -27.115 -6.595 1.00 33.24 53 ALA B C 1
ATOM 3759 O O . ALA B 1 27 ? 63.113 -26.825 -6.872 1.00 33.06 53 ALA B O 1
ATOM 3761 N N . GLY B 1 28 ? 61.346 -28.210 -7.059 1.00 32.95 54 GLY B N 1
ATOM 3762 C CA . GLY B 1 28 ? 62.009 -29.128 -7.986 1.00 31.33 54 GLY B CA 1
ATOM 3763 C C . GLY B 1 28 ? 62.420 -28.448 -9.279 1.00 31.33 54 GLY B C 1
ATOM 3764 O O . GLY B 1 28 ? 63.465 -28.766 -9.845 1.00 30.33 54 GLY B O 1
ATOM 3765 N N . THR B 1 29 ? 61.604 -27.496 -9.735 1.00 33.67 55 THR B N 1
ATOM 3766 C CA . THR B 1 29 ? 61.900 -26.716 -10.934 1.00 33.68 55 THR B CA 1
ATOM 3767 C C . THR B 1 29 ? 63.040 -25.730 -10.671 1.00 35.17 55 THR B C 1
ATOM 3768 O O . THR B 1 29 ? 64.010 -25.692 -11.426 1.00 36.90 55 THR B O 1
ATOM 3772 N N . ARG B 1 30 ? 62.937 -24.954 -9.593 1.00 34.02 56 ARG B N 1
ATOM 3773 C CA . ARG B 1 30 ? 63.958 -23.955 -9.259 1.00 33.95 56 ARG B CA 1
ATOM 3774 C C . ARG B 1 30 ? 65.355 -24.541 -9.000 1.00 32.80 56 ARG B C 1
ATOM 3775 O O . ARG B 1 30 ? 66.355 -23.879 -9.248 1.00 29.47 56 ARG B O 1
ATOM 3783 N N . THR B 1 31 ? 65.420 -25.766 -8.489 1.00 33.30 57 THR B N 1
ATOM 3784 C CA . THR B 1 31 ? 66.703 -26.408 -8.191 1.00 33.70 57 THR B CA 1
ATOM 3785 C C . THR B 1 31 ? 67.147 -27.347 -9.302 1.00 35.52 57 THR B C 1
ATOM 3786 O O . THR B 1 31 ? 68.220 -27.947 -9.209 1.00 36.87 57 THR B O 1
ATOM 3790 N N . GLY B 1 32 ? 66.320 -27.482 -10.339 1.00 36.37 58 GLY B N 1
ATOM 3791 C CA . GLY B 1 32 ? 66.590 -28.411 -11.430 1.00 36.76 58 GLY B CA 1
ATOM 3792 C C . GLY B 1 32 ? 67.577 -27.877 -12.447 1.00 35.31 58 GLY B C 1
ATOM 3793 O O . GLY B 1 32 ? 67.835 -26.680 -12.513 1.00 35.38 58 GLY B O 1
ATOM 3794 N N . GLY B 1 33 ? 68.115 -28.786 -13.251 1.00 37.87 59 GLY B N 1
ATOM 3795 C CA . GLY B 1 33 ? 69.123 -28.449 -14.243 1.00 38.83 59 GLY B CA 1
ATOM 3796 C C . GLY B 1 33 ? 68.611 -27.616 -15.403 1.00 38.84 59 GLY B C 1
ATOM 3797 O O . GLY B 1 33 ? 69.399 -26.990 -16.099 1.00 41.39 59 GLY B O 1
ATOM 3798 N N . ASP B 1 34 ? 67.297 -27.589 -15.603 1.00 41.09 60 ASP B N 1
ATOM 3799 C CA . ASP B 1 34 ? 66.688 -26.786 -16.667 1.00 45.48 60 ASP B CA 1
ATOM 3800 C C . ASP B 1 34 ? 66.305 -25.368 -16.221 1.00 41.29 60 ASP B C 1
ATOM 3801 O O . ASP B 1 34 ? 65.614 -24.661 -16.949 1.00 45.20 60 ASP B O 1
ATOM 3806 N N . PHE B 1 35 ? 66.772 -24.952 -15.045 1.00 39.17 61 PHE B N 1
ATOM 3807 C CA . PHE B 1 35 ? 66.465 -23.623 -14.495 1.00 39.98 61 PHE B CA 1
ATOM 3808 C C . PHE B 1 35 ? 67.715 -23.041 -13.823 1.00 39.37 61 PHE B C 1
ATOM 3809 O O . PHE B 1 35 ? 68.208 -21.986 -14.212 1.00 40.49 61 PHE B O 1
ATOM 3817 N N . TYR B 1 36 ? 68.236 -23.761 -12.836 1.00 36.96 62 TYR B N 1
ATOM 3818 C CA . TYR B 1 36 ? 69.400 -23.328 -12.064 1.00 35.45 62 TYR B CA 1
ATOM 3819 C C . TYR B 1 36 ? 70.618 -23.111 -12.948 1.00 35.47 62 TYR B C 1
ATOM 3820 O O . TYR B 1 36 ? 71.323 -22.116 -12.804 1.00 33.98 62 TYR B O 1
ATOM 3829 N N . ILE B 1 37 ? 70.863 -24.051 -13.856 1.00 39.10 63 ILE B N 1
ATOM 3830 C CA . ILE B 1 37 ? 72.032 -23.987 -14.730 1.00 39.67 63 ILE B CA 1
ATOM 3831 C C . ILE B 1 37 ? 71.934 -22.851 -15.766 1.00 39.49 63 ILE B C 1
ATOM 3832 O O . ILE B 1 37 ? 72.865 -22.054 -15.878 1.00 42.75 63 ILE B O 1
ATOM 3837 N N . PRO B 1 38 ? 70.820 -22.767 -16.520 1.00 37.58 64 PRO B N 1
ATOM 3838 C CA . PRO B 1 38 ? 70.660 -21.623 -17.422 1.00 40.24 64 PRO B CA 1
ATOM 3839 C C . PRO B 1 38 ? 70.881 -20.269 -16.758 1.00 40.95 64 PRO B C 1
ATOM 3840 O O . PRO B 1 38 ? 71.592 -19.431 -17.301 1.00 46.86 64 PRO B O 1
ATOM 3844 N N . LEU B 1 39 ? 70.280 -20.059 -15.595 1.00 38.61 65 LEU B N 1
ATOM 3845 C CA . LEU B 1 39 ? 70.355 -18.763 -14.938 1.00 38.17 65 LEU B CA 1
ATOM 3846 C C . LEU B 1 39 ? 71.736 -18.478 -14.340 1.00 37.56 65 LEU B C 1
ATOM 3847 O O . LEU B 1 39 ? 72.241 -17.373 -14.473 1.00 38.68 65 LEU B O 1
ATOM 3852 N N . SER B 1 40 ? 72.354 -19.468 -13.701 1.00 39.22 66 SER B N 1
ATOM 3853 C CA . SER B 1 40 ? 73.668 -19.254 -13.077 1.00 38.13 66 SER B CA 1
ATOM 3854 C C . SER B 1 40 ? 74.764 -19.014 -14.124 1.00 38.96 66 SER B C 1
ATOM 3855 O O . SER B 1 40 ? 75.569 -18.098 -13.981 1.00 41.81 66 SER B O 1
ATOM 3866 N N . SER B 1 42 ? 74.346 -18.239 -17.494 1.00 39.40 68 SER B N 1
ATOM 3867 C CA . SER B 1 42 ? 74.063 -17.102 -18.385 1.00 39.45 68 SER B CA 1
ATOM 3868 C C . SER B 1 42 ? 74.217 -15.763 -17.660 1.00 41.55 68 SER B C 1
ATOM 3869 O O . SER B 1 42 ? 74.687 -14.799 -18.251 1.00 47.52 68 SER B O 1
ATOM 3872 N N . SER B 1 43 ? 73.849 -15.706 -16.380 1.00 40.40 69 SER B N 1
ATOM 3873 C CA . SER B 1 43 ? 74.046 -14.487 -15.580 1.00 38.98 69 SER B CA 1
ATOM 3874 C C . SER B 1 43 ? 75.513 -14.269 -15.226 1.00 38.52 69 SER B C 1
ATOM 3875 O O . SER B 1 43 ? 75.909 -13.154 -14.906 1.00 36.58 69 SER B O 1
ATOM 3878 N N . GLN B 1 44 ? 76.295 -15.350 -15.258 1.00 40.32 70 GLN B N 1
ATOM 3879 C CA . GLN B 1 44 ? 77.740 -15.339 -14.962 1.00 39.05 70 GLN B CA 1
ATOM 3880 C C . GLN B 1 44 ? 78.074 -15.115 -13.482 1.00 37.39 70 GLN B C 1
ATOM 3881 O O . GLN B 1 44 ? 79.205 -14.746 -13.148 1.00 36.65 70 GLN B O 1
ATOM 3887 N N . CYS B 1 45 ? 77.100 -15.354 -12.603 1.00 35.38 71 CYS B N 1
ATOM 3888 C CA . CYS B 1 45 ? 77.359 -15.393 -11.162 1.00 35.70 71 CYS B CA 1
ATOM 3889 C C . CYS B 1 45 ? 78.109 -16.674 -10.799 1.00 35.15 71 CYS B C 1
ATOM 3890 O O . CYS B 1 45 ? 78.674 -16.790 -9.708 1.00 33.72 71 CYS B O 1
ATOM 3893 N N . GLN B 1 46 ? 78.092 -17.635 -11.722 1.00 35.20 72 GLN B N 1
ATOM 3894 C CA . GLN B 1 46 ? 78.972 -18.808 -11.676 1.00 35.36 72 GLN B CA 1
ATOM 3895 C C . GLN B 1 46 ? 79.533 -19.075 -13.077 1.00 34.08 72 GLN B C 1
ATOM 3896 O O . GLN B 1 46 ? 79.062 -18.488 -14.056 1.00 34.37 72 GLN B O 1
ATOM 3902 N N . VAL B 1 47 ? 80.530 -19.955 -13.169 1.00 33.79 73 VAL B N 1
ATOM 3903 C CA . VAL B 1 47 ? 81.082 -20.378 -14.467 1.00 34.38 73 VAL B CA 1
ATOM 3904 C C . VAL B 1 47 ? 81.250 -21.893 -14.524 1.00 35.58 73 VAL B C 1
ATOM 3905 O O . VAL B 1 47 ? 81.107 -22.576 -13.506 1.00 34.69 73 VAL B O 1
ATOM 3909 N N . ASP B 1 48 ? 81.532 -22.418 -15.716 1.00 36.02 74 ASP B N 1
ATOM 3910 C CA . ASP B 1 48 ? 81.468 -23.868 -15.955 1.00 36.05 74 ASP B CA 1
ATOM 3911 C C . ASP B 1 48 ? 82.824 -24.579 -15.984 1.00 37.30 74 ASP B C 1
ATOM 3912 O O . ASP B 1 48 ? 82.880 -25.799 -16.119 1.00 37.36 74 ASP B O 1
ATOM 3917 N N . GLY B 1 49 ? 83.912 -23.827 -15.859 1.00 39.69 75 GLY B N 1
ATOM 3918 C CA . GLY B 1 49 ? 85.253 -24.416 -15.893 1.00 42.14 75 GLY B CA 1
ATOM 3919 C C . GLY B 1 49 ? 85.694 -24.896 -17.270 1.00 44.50 75 GLY B C 1
ATOM 3920 O O . GLY B 1 49 ? 86.642 -25.681 -17.382 1.00 45.22 75 GLY B O 1
ATOM 3921 N N . GLY B 1 50 ? 85.018 -24.427 -18.318 1.00 45.37 76 GLY B N 1
ATOM 3922 C CA . GLY B 1 50 ? 85.374 -24.785 -19.691 1.00 48.41 76 GLY B CA 1
ATOM 3923 C C . GLY B 1 50 ? 84.760 -26.096 -20.146 1.00 50.34 76 GLY B C 1
ATOM 3924 O O . GLY B 1 50 ? 84.090 -26.783 -19.374 1.00 51.84 76 GLY B O 1
ATOM 3925 N N . LEU B 1 51 ? 85.018 -26.454 -21.402 1.00 51.91 77 LEU B N 1
ATOM 3926 C CA . LEU B 1 51 ? 84.371 -27.606 -22.037 1.00 52.54 77 LEU B CA 1
ATOM 3927 C C . LEU B 1 51 ? 84.783 -28.968 -21.458 1.00 53.17 77 LEU B C 1
ATOM 3928 O O . LEU B 1 51 ? 84.026 -29.929 -21.557 1.00 53.10 77 LEU B O 1
ATOM 3933 N N . ASP B 1 52 ? 85.963 -29.052 -20.852 1.00 56.69 78 ASP B N 1
ATOM 3934 C CA . ASP B 1 52 ? 86.407 -30.303 -20.229 1.00 59.40 78 ASP B CA 1
ATOM 3935 C C . ASP B 1 52 ? 85.630 -30.643 -18.957 1.00 57.42 78 ASP B C 1
ATOM 3936 O O . ASP B 1 52 ? 85.541 -31.813 -18.586 1.00 58.61 78 ASP B O 1
ATOM 3941 N N . TYR B 1 53 ? 85.066 -29.631 -18.298 1.00 53.16 79 TYR B N 1
ATOM 3942 C CA . TYR B 1 53 ? 84.359 -29.840 -17.035 1.00 47.66 79 TYR B CA 1
ATOM 3943 C C . TYR B 1 53 ? 82.850 -29.606 -17.180 1.00 45.78 79 TYR B C 1
ATOM 3944 O O . TYR B 1 53 ? 82.162 -30.451 -17.742 1.00 48.58 79 TYR B O 1
ATOM 3953 N N . GLY B 1 54 ? 82.334 -28.477 -16.699 1.00 43.73 80 GLY B N 1
ATOM 3954 C CA . GLY B 1 54 ? 80.903 -28.192 -16.798 1.00 42.08 80 GLY B CA 1
ATOM 3955 C C . GLY B 1 54 ? 80.435 -28.098 -18.238 1.00 42.45 80 GLY B C 1
ATOM 3956 O O . GLY B 1 54 ? 79.461 -28.744 -18.628 1.00 44.25 80 GLY B O 1
ATOM 3957 N N . GLY B 1 55 ? 81.140 -27.290 -19.024 1.00 43.28 81 GLY B N 1
ATOM 3958 C CA . GLY B 1 55 ? 80.882 -27.158 -20.455 1.00 44.10 81 GLY B CA 1
ATOM 3959 C C . GLY B 1 55 ? 79.413 -26.967 -20.770 1.00 44.83 81 GLY B C 1
ATOM 3960 O O . GLY B 1 55 ? 78.866 -27.629 -21.650 1.00 44.43 81 GLY B O 1
ATOM 3961 N N . TRP B 1 56 ? 78.780 -26.052 -20.045 1.00 43.86 82 TRP B N 1
ATOM 3962 C CA . TRP B 1 56 ? 77.351 -25.834 -20.173 1.00 42.81 82 TRP B CA 1
ATOM 3963 C C . TRP B 1 56 ? 77.101 -24.906 -21.340 1.00 42.12 82 TRP B C 1
ATOM 3964 O O . TRP B 1 56 ? 77.705 -23.843 -21.416 1.00 41.89 82 TRP B O 1
ATOM 3975 N N . ASP B 1 57 ? 76.206 -25.303 -22.242 1.00 45.19 83 ASP B N 1
ATOM 3976 C CA . ASP B 1 57 ? 75.827 -24.465 -23.388 1.00 47.77 83 ASP B CA 1
ATOM 3977 C C . ASP B 1 57 ? 75.311 -23.095 -22.952 1.00 46.55 83 ASP B C 1
ATOM 3978 O O . ASP B 1 57 ? 75.441 -22.105 -23.675 1.00 47.86 83 ASP B O 1
ATOM 3983 N N . GLU B 1 58 ? 74.736 -23.043 -21.757 1.00 45.18 84 GLU B N 1
ATOM 3984 C CA . GLU B 1 58 ? 74.124 -21.830 -21.247 1.00 43.15 84 GLU B CA 1
ATOM 3985 C C . GLU B 1 58 ? 75.165 -20.757 -20.896 1.00 41.09 84 GLU B C 1
ATOM 3986 O O . GLU B 1 58 ? 74.825 -19.577 -20.778 1.00 40.01 84 GLU B O 1
ATOM 3992 N N . SER B 1 59 ? 76.428 -21.160 -20.762 1.00 40.97 85 SER B N 1
ATOM 3993 C CA . SER B 1 59 ? 77.531 -20.211 -20.572 1.00 42.91 85 SER B CA 1
ATOM 3994 C C . SER B 1 59 ? 77.686 -19.254 -21.754 1.00 43.63 85 SER B C 1
ATOM 3995 O O . SER B 1 59 ? 78.161 -18.127 -21.580 1.00 43.71 85 SER B O 1
ATOM 3998 N N . VAL B 1 60 ? 77.300 -19.708 -22.947 1.00 41.69 86 VAL B N 1
ATOM 3999 C CA . VAL B 1 60 ? 77.329 -18.872 -24.151 1.00 44.81 86 VAL B CA 1
ATOM 4000 C C . VAL B 1 60 ? 75.909 -18.489 -24.609 1.00 47.58 86 VAL B C 1
ATOM 4001 O O . VAL B 1 60 ? 75.667 -18.255 -25.794 1.00 52.36 86 VAL B O 1
ATOM 4005 N N . TYR B 1 61 ? 74.983 -18.428 -23.650 1.00 47.55 87 TYR B N 1
ATOM 4006 C CA . TYR B 1 61 ? 73.609 -17.955 -23.863 1.00 45.76 87 TYR B CA 1
ATOM 4007 C C . TYR B 1 61 ? 72.711 -18.890 -24.678 1.00 46.54 87 TYR B C 1
ATOM 4008 O O . TYR B 1 61 ? 71.629 -18.484 -25.104 1.00 50.19 87 TYR B O 1
ATOM 4017 N N . THR B 1 62 ? 73.138 -20.135 -24.879 1.00 47.11 88 THR B N 1
ATOM 4018 C CA . THR B 1 62 ? 72.310 -21.116 -25.567 1.00 47.72 88 THR B CA 1
ATOM 4019 C C . THR B 1 62 ? 71.395 -21.801 -24.556 1.00 46.79 88 THR B C 1
ATOM 4020 O O . THR B 1 62 ? 71.769 -22.814 -23.952 1.00 45.23 88 THR B O 1
ATOM 4024 N N . ILE B 1 63 ? 70.201 -21.235 -24.380 1.00 48.00 89 ILE B N 1
ATOM 4025 C CA . ILE B 1 63 ? 69.188 -21.799 -23.494 1.00 47.30 89 ILE B CA 1
ATOM 4026 C C . ILE B 1 63 ? 68.324 -22.746 -24.325 1.00 47.74 89 ILE B C 1
ATOM 4027 O O . ILE B 1 63 ? 67.729 -22.337 -25.325 1.00 45.63 89 ILE B O 1
ATOM 4032 N N . SER B 1 64 ? 68.257 -24.005 -23.908 1.00 47.89 90 SER B N 1
ATOM 4033 C CA . SER B 1 64 ? 67.505 -25.027 -24.631 1.00 46.58 90 SER B CA 1
ATOM 4034 C C . SER B 1 64 ? 66.009 -24.707 -24.708 1.00 48.86 90 SER B C 1
ATOM 4035 O O . SER B 1 64 ? 65.445 -24.152 -23.761 1.00 45.57 90 SER B O 1
ATOM 4038 N N . PRO B 1 65 ? 65.359 -25.062 -25.835 1.00 51.75 91 PRO B N 1
ATOM 4039 C CA . PRO B 1 65 ? 63.897 -24.962 -25.930 1.00 52.60 91 PRO B CA 1
ATOM 4040 C C . PRO B 1 65 ? 63.163 -25.938 -25.011 1.00 51.52 91 PRO B C 1
ATOM 4041 O O . PRO B 1 65 ? 61.971 -25.764 -24.771 1.00 49.71 91 PRO B O 1
ATOM 4045 N N . TYR B 1 66 ? 63.853 -26.966 -24.524 1.00 51.82 92 TYR B N 1
ATOM 4046 C CA . TYR B 1 66 ? 63.276 -27.831 -23.502 1.00 55.10 92 TYR B CA 1
ATOM 4047 C C . TYR B 1 66 ? 63.262 -27.114 -22.141 1.00 47.72 92 TYR B C 1
ATOM 4048 O O . TYR B 1 66 ? 62.308 -27.244 -21.376 1.00 42.06 92 TYR B O 1
ATOM 4057 N N . SER B 1 67 ? 64.325 -26.373 -21.842 1.00 45.18 93 SER B N 1
ATOM 4058 C CA . SER B 1 67 ? 64.436 -25.665 -20.567 1.00 42.58 93 SER B CA 1
ATOM 4059 C C . SER B 1 67 ? 63.385 -24.564 -20.439 1.00 41.84 93 SER B C 1
ATOM 4060 O O . SER B 1 67 ? 62.775 -24.408 -19.383 1.00 43.30 93 SER B O 1
ATOM 4063 N N . THR B 1 68 ? 63.162 -23.815 -21.516 1.00 41.74 94 THR B N 1
ATOM 4064 C CA . THR B 1 68 ? 62.124 -22.790 -21.525 1.00 40.89 94 THR B CA 1
ATOM 4065 C C . THR B 1 68 ? 60.742 -23.434 -21.450 1.00 41.59 94 THR B C 1
ATOM 4066 O O . THR B 1 68 ? 59.864 -22.943 -20.751 1.00 41.99 94 THR B O 1
ATOM 4070 N N . GLY B 1 69 ? 60.558 -24.535 -22.174 1.00 41.16 95 GLY B N 1
ATOM 4071 C CA . GLY B 1 69 ? 59.286 -25.249 -22.188 1.00 41.43 95 GLY B CA 1
ATOM 4072 C C . GLY B 1 69 ? 58.954 -25.905 -20.860 1.00 44.18 95 GLY B C 1
ATOM 4073 O O . GLY B 1 69 ? 57.815 -25.845 -20.408 1.00 40.18 95 GLY B O 1
ATOM 4074 N N . ASN B 1 70 ? 59.946 -26.547 -20.242 1.00 44.94 96 ASN B N 1
ATOM 4075 C CA . ASN B 1 70 ? 59.738 -27.202 -18.961 1.00 44.10 96 ASN B CA 1
ATOM 4076 C C . ASN B 1 70 ? 59.389 -26.178 -17.895 1.00 40.38 96 ASN B C 1
ATOM 4077 O O . ASN B 1 70 ? 58.489 -26.397 -17.085 1.00 40.51 96 ASN B O 1
ATOM 4082 N N . THR B 1 71 ? 60.112 -25.063 -17.903 1.00 38.32 97 THR B N 1
ATOM 4083 C CA . THR B 1 71 ? 59.902 -23.991 -16.942 1.00 35.22 97 THR B CA 1
ATOM 4084 C C . THR B 1 71 ? 58.533 -23.338 -17.152 1.00 36.52 97 THR B C 1
ATOM 4085 O O . THR B 1 71 ? 57.771 -23.161 -16.205 1.00 36.64 97 THR B O 1
ATOM 4089 N N . TRP B 1 72 ? 58.220 -23.004 -18.401 1.00 41.55 98 TRP B N 1
ATOM 4090 C CA . TRP B 1 72 ? 56.905 -22.464 -18.766 1.00 39.39 98 TRP B CA 1
ATOM 4091 C C . TRP B 1 72 ? 55.786 -23.411 -18.344 1.00 38.86 98 TRP B C 1
ATOM 4092 O O . TRP B 1 72 ? 54.785 -22.977 -17.769 1.00 35.60 98 TRP B O 1
ATOM 4103 N N . LYS B 1 73 ? 55.965 -24.700 -18.640 1.00 41.02 99 LYS B N 1
ATOM 4104 C CA . LYS B 1 73 ? 54.991 -25.732 -18.288 1.00 43.74 99 LYS B CA 1
ATOM 4105 C C . LYS B 1 73 ? 54.750 -25.719 -16.791 1.00 42.09 99 LYS B C 1
ATOM 4106 O O . LYS B 1 73 ? 53.611 -25.878 -16.345 1.00 45.00 99 LYS B O 1
ATOM 4112 N N . HIS B 1 74 ? 55.803 -25.511 -16.004 1.00 36.98 100 HIS B N 1
ATOM 4113 C CA . HIS B 1 74 ? 55.604 -25.444 -14.568 1.00 34.20 100 HIS B CA 1
ATOM 4114 C C . HIS B 1 74 ? 54.745 -24.259 -14.126 1.00 35.91 100 HIS B C 1
ATOM 4115 O O . HIS B 1 74 ? 53.852 -24.419 -13.294 1.00 35.76 100 HIS B O 1
ATOM 4122 N N . TYR B 1 75 ? 55.037 -23.065 -14.636 1.00 37.30 101 TYR B N 1
ATOM 4123 C CA . TYR B 1 75 ? 54.313 -21.877 -14.189 1.00 36.79 101 TYR B CA 1
ATOM 4124 C C . TYR B 1 75 ? 52.841 -21.925 -14.602 1.00 36.92 101 TYR B C 1
ATOM 4125 O O . TYR B 1 75 ? 51.984 -21.520 -13.829 1.00 42.24 101 TYR B O 1
ATOM 4134 N N . TYR B 1 76 ? 52.544 -22.467 -15.781 1.00 37.75 102 TYR B N 1
ATOM 4135 C CA . TYR B 1 76 ? 51.168 -22.460 -16.303 1.00 39.17 102 TYR B CA 1
ATOM 4136 C C . TYR B 1 76 ? 50.359 -23.741 -16.050 1.00 41.01 102 TYR B C 1
ATOM 4137 O O . TYR B 1 76 ? 49.222 -23.652 -15.599 1.00 46.47 102 TYR B O 1
ATOM 4146 N N . SER B 1 77 ? 50.929 -24.915 -16.315 1.00 41.27 103 SER B N 1
ATOM 4147 C CA . SER B 1 77 ? 50.188 -26.174 -16.155 1.00 42.84 103 SER B CA 1
ATOM 4148 C C . SER B 1 77 ? 50.304 -26.747 -14.756 1.00 43.80 103 SER B C 1
ATOM 4149 O O . SER B 1 77 ? 49.296 -27.008 -14.103 1.00 51.12 103 SER B O 1
ATOM 4152 N N . VAL B 1 78 ? 51.533 -26.930 -14.289 1.00 41.69 104 VAL B N 1
ATOM 4153 C CA . VAL B 1 78 ? 51.761 -27.568 -12.997 1.00 40.00 104 VAL B CA 1
ATOM 4154 C C . VAL B 1 78 ? 51.376 -26.648 -11.842 1.00 39.10 104 VAL B C 1
ATOM 4155 O O . VAL B 1 78 ? 50.637 -27.051 -10.953 1.00 38.69 104 VAL B O 1
ATOM 4159 N N . GLY B 1 79 ? 51.880 -25.418 -11.862 1.00 38.89 105 GLY B N 1
ATOM 4160 C CA . GLY B 1 79 ? 51.662 -24.465 -10.774 1.00 40.21 105 GLY B CA 1
ATOM 4161 C C . GLY B 1 79 ? 50.354 -23.697 -10.885 1.00 39.13 105 GLY B C 1
ATOM 4162 O O . GLY B 1 79 ? 49.452 -23.879 -10.072 1.00 37.40 105 GLY B O 1
ATOM 4163 N N . GLY B 1 80 ? 50.262 -22.838 -11.898 1.00 38.77 106 GLY B N 1
ATOM 4164 C CA . GLY B 1 80 ? 49.120 -21.941 -12.071 1.00 39.95 106 GLY B CA 1
ATOM 4165 C C . GLY B 1 80 ? 47.766 -22.621 -12.114 1.00 41.81 106 GLY B C 1
ATOM 4166 O O . GLY B 1 80 ? 46.879 -22.286 -11.337 1.00 43.89 106 GLY B O 1
ATOM 4167 N N . ASN B 1 81 ? 47.606 -23.581 -13.019 1.00 42.59 107 ASN B N 1
ATOM 4168 C CA . ASN B 1 81 ? 46.335 -24.281 -13.176 1.00 49.21 107 ASN B CA 1
ATOM 4169 C C . ASN B 1 81 ? 45.850 -24.878 -11.853 1.00 46.04 107 ASN B C 1
ATOM 4170 O O . ASN B 1 81 ? 44.676 -24.780 -11.512 1.00 48.43 107 ASN B O 1
ATOM 4175 N N . ASN B 1 82 ? 46.760 -25.481 -11.099 1.00 44.27 108 ASN B N 1
ATOM 4176 C CA . ASN B 1 82 ? 46.384 -26.153 -9.859 1.00 42.86 108 ASN B CA 1
ATOM 4177 C C . ASN B 1 82 ? 46.166 -25.218 -8.679 1.00 41.87 108 ASN B C 1
ATOM 4178 O O . ASN B 1 82 ? 45.359 -25.512 -7.795 1.00 41.61 108 ASN B O 1
ATOM 4183 N N . LEU B 1 83 ? 46.876 -24.095 -8.663 1.00 37.75 109 LEU B N 1
ATOM 4184 C CA . LEU B 1 83 ? 46.610 -23.068 -7.672 1.00 36.94 109 LEU B CA 1
ATOM 4185 C C . LEU B 1 83 ? 45.208 -22.491 -7.897 1.00 39.65 109 LEU B C 1
ATOM 4186 O O . LEU B 1 83 ? 44.466 -22.294 -6.940 1.00 40.14 109 LEU B O 1
ATOM 4199 N N . LEU B 1 85 ? 42.720 -24.006 -9.358 1.00 41.92 111 LEU B N 1
ATOM 4200 C CA . LEU B 1 85 ? 41.817 -25.078 -8.962 1.00 42.26 111 LEU B CA 1
ATOM 4201 C C . LEU B 1 85 ? 41.680 -25.167 -7.442 1.00 43.83 111 LEU B C 1
ATOM 4202 O O . LEU B 1 85 ? 40.583 -25.372 -6.925 1.00 44.88 111 LEU B O 1
ATOM 4207 N N . ALA B 1 86 ? 42.791 -25.016 -6.727 1.00 42.96 112 ALA B N 1
ATOM 4208 C CA . ALA B 1 86 ? 42.757 -25.048 -5.269 1.00 41.04 112 ALA B CA 1
ATOM 4209 C C . ALA B 1 86 ? 41.927 -23.892 -4.725 1.00 42.92 112 ALA B C 1
ATOM 4210 O O . ALA B 1 86 ? 41.144 -24.063 -3.786 1.00 46.67 112 ALA B O 1
ATOM 4212 N N . ILE B 1 87 ? 42.091 -22.719 -5.329 1.00 43.58 113 ILE B N 1
ATOM 4213 C CA . ILE B 1 87 ? 41.332 -21.533 -4.936 1.00 43.43 113 ILE B CA 1
ATOM 4214 C C . ILE B 1 87 ? 39.835 -21.757 -5.151 1.00 44.78 113 ILE B C 1
ATOM 4215 O O . ILE B 1 87 ? 39.029 -21.410 -4.292 1.00 42.85 113 ILE B O 1
ATOM 4220 N N . LYS B 1 88 ? 39.476 -22.347 -6.289 1.00 46.60 114 LYS B N 1
ATOM 4221 C CA . LYS B 1 88 ? 38.077 -22.618 -6.596 1.00 52.22 114 LYS B CA 1
ATOM 4222 C C . LYS B 1 88 ? 37.455 -23.576 -5.582 1.00 50.16 114 LYS B C 1
ATOM 4223 O O . LYS B 1 88 ? 36.324 -23.365 -5.141 1.00 47.70 114 LYS B O 1
ATOM 4229 N N . ASN B 1 89 ? 38.193 -24.616 -5.208 1.00 46.77 115 ASN B N 1
ATOM 4230 C CA . ASN B 1 89 ? 37.693 -25.583 -4.231 1.00 46.60 115 ASN B CA 1
ATOM 4231 C C . ASN B 1 89 ? 37.575 -24.976 -2.836 1.00 45.79 115 ASN B C 1
ATOM 4232 O O . ASN B 1 89 ? 36.662 -25.320 -2.086 1.00 47.21 115 ASN B O 1
ATOM 4237 N N . ALA B 1 90 ? 38.495 -24.073 -2.501 1.00 45.18 116 ALA B N 1
ATOM 4238 C CA . ALA B 1 90 ? 38.451 -23.355 -1.230 1.00 45.72 116 ALA B CA 1
ATOM 4239 C C . ALA B 1 90 ? 37.277 -22.377 -1.176 1.00 49.05 116 ALA B C 1
ATOM 4240 O O . ALA B 1 90 ? 36.661 -22.198 -0.126 1.00 50.21 116 ALA B O 1
ATOM 4242 N N . GLU B 1 91 ? 36.990 -21.727 -2.300 1.00 52.01 117 GLU B N 1
ATOM 4243 C CA . GLU B 1 91 ? 35.848 -20.820 -2.395 1.00 57.38 117 GLU B CA 1
ATOM 4244 C C . GLU B 1 91 ? 34.534 -21.583 -2.231 1.00 59.57 117 GLU B C 1
ATOM 4245 O O . GLU B 1 91 ? 33.611 -21.103 -1.575 1.00 59.57 117 GLU B O 1
ATOM 4251 N N . GLU B 1 92 ? 34.477 -22.779 -2.810 1.00 60.06 118 GLU B N 1
ATOM 4252 C CA . GLU B 1 92 ? 33.270 -23.607 -2.808 1.00 63.71 118 GLU B CA 1
ATOM 4253 C C . GLU B 1 92 ? 33.114 -24.480 -1.556 1.00 63.26 118 GLU B C 1
ATOM 4254 O O . GLU B 1 92 ? 32.080 -25.112 -1.378 1.00 60.12 118 GLU B O 1
ATOM 4260 N N . ALA B 1 93 ? 34.124 -24.517 -0.691 1.00 67.66 119 ALA B N 1
ATOM 4261 C CA . ALA B 1 93 ? 34.046 -25.314 0.539 1.00 67.61 119 ALA B CA 1
ATOM 4262 C C . ALA B 1 93 ? 33.074 -24.714 1.559 1.00 66.11 119 ALA B C 1
ATOM 4263 O O . ALA B 1 93 ? 32.677 -23.547 1.457 1.00 55.70 119 ALA B O 1
ATOM 4265 N N . ASP B 1 94 ? 32.700 -25.538 2.537 1.00 70.33 120 ASP B N 1
ATOM 4266 C CA . ASP B 1 94 ? 31.821 -25.134 3.634 1.00 71.19 120 ASP B CA 1
ATOM 4267 C C . ASP B 1 94 ? 32.396 -25.630 4.970 1.00 65.56 120 ASP B C 1
ATOM 4268 O O . ASP B 1 94 ? 32.390 -26.831 5.232 1.00 59.98 120 ASP B O 1
ATOM 4273 N N . PRO B 1 95 ? 32.904 -24.712 5.814 1.00 63.01 121 PRO B N 1
ATOM 4274 C CA . PRO B 1 95 ? 32.963 -23.260 5.608 1.00 63.96 121 PRO B CA 1
ATOM 4275 C C . PRO B 1 95 ? 33.990 -22.870 4.539 1.00 64.01 121 PRO B C 1
ATOM 4276 O O . PRO B 1 95 ? 34.902 -23.647 4.227 1.00 61.02 121 PRO B O 1
ATOM 4280 N N . VAL B 1 96 ? 33.829 -21.674 3.979 1.00 59.98 122 VAL B N 1
ATOM 4281 C CA . VAL B 1 96 ? 34.768 -21.161 2.989 1.00 56.40 122 VAL B CA 1
ATOM 4282 C C . VAL B 1 96 ? 36.144 -21.082 3.652 1.00 54.38 122 VAL B C 1
ATOM 4283 O O . VAL B 1 96 ? 36.272 -20.537 4.750 1.00 53.47 122 VAL B O 1
ATOM 4287 N N . ASN B 1 97 ? 37.159 -21.646 2.998 1.00 51.11 123 ASN B N 1
ATOM 4288 C CA . ASN B 1 97 ? 38.521 -21.626 3.532 1.00 49.88 123 ASN B CA 1
ATOM 4289 C C . ASN B 1 97 ? 39.285 -20.388 3.046 1.00 47.27 123 ASN B C 1
ATOM 4290 O O . ASN B 1 97 ? 40.079 -20.447 2.097 1.00 44.76 123 ASN B O 1
ATOM 4295 N N . HIS B 1 98 ? 39.038 -19.274 3.728 1.00 46.21 124 HIS B N 1
ATOM 4296 C CA . HIS B 1 98 ? 39.597 -17.980 3.349 1.00 49.92 124 HIS B CA 1
ATOM 4297 C C . HIS B 1 98 ? 41.123 -17.986 3.360 1.00 45.62 124 HIS B C 1
ATOM 4298 O O . HIS B 1 98 ? 41.747 -17.427 2.467 1.00 43.31 124 HIS B O 1
ATOM 4305 N N . ASN B 1 99 ? 41.718 -18.620 4.364 1.00 43.66 125 ASN B N 1
ATOM 4306 C CA . ASN B 1 99 ? 43.172 -18.652 4.479 1.00 43.05 125 ASN B CA 1
ATOM 4307 C C . ASN B 1 99 ? 43.835 -19.470 3.378 1.00 41.71 125 ASN B C 1
ATOM 4308 O O . ASN B 1 99 ? 44.891 -19.087 2.872 1.00 39.16 125 ASN B O 1
ATOM 4313 N N . ALA B 1 100 ? 43.203 -20.575 2.990 1.00 44.13 126 ALA B N 1
ATOM 4314 C CA . ALA B 1 100 ? 43.702 -21.385 1.877 1.00 42.59 126 ALA B CA 1
ATOM 4315 C C . ALA B 1 100 ? 43.741 -20.565 0.594 1.00 40.25 126 ALA B C 1
ATOM 4316 O O . ALA B 1 100 ? 44.674 -20.681 -0.200 1.00 42.56 126 ALA B O 1
ATOM 4318 N N . ILE B 1 101 ? 42.726 -19.732 0.401 1.00 41.48 127 ILE B N 1
ATOM 4319 C CA . ILE B 1 101 ? 42.673 -18.864 -0.763 1.00 42.29 127 ILE B CA 1
ATOM 4320 C C . ILE B 1 101 ? 43.844 -17.891 -0.725 1.00 39.89 127 ILE B C 1
ATOM 4321 O O . ILE B 1 101 ? 44.500 -17.677 -1.732 1.00 45.67 127 ILE B O 1
ATOM 4326 N N . ALA B 1 102 ? 44.103 -17.305 0.440 1.00 38.95 128 ALA B N 1
ATOM 4327 C CA . ALA B 1 102 ? 45.207 -16.362 0.590 1.00 40.58 128 ALA B CA 1
ATOM 4328 C C . ALA B 1 102 ? 46.542 -17.045 0.287 1.00 39.22 128 ALA B C 1
ATOM 4329 O O . ALA B 1 102 ? 47.363 -16.526 -0.482 1.00 36.81 128 ALA B O 1
ATOM 4331 N N . GLN B 1 103 ? 46.741 -18.215 0.883 1.00 36.75 129 GLN B N 1
ATOM 4332 C CA . GLN B 1 103 ? 47.961 -18.987 0.677 1.00 36.36 129 GLN B CA 1
ATOM 4333 C C . GLN B 1 103 ? 48.182 -19.273 -0.801 1.00 38.73 129 GLN B C 1
ATOM 4334 O O . GLN B 1 103 ? 49.267 -19.027 -1.329 1.00 40.73 129 GLN B O 1
ATOM 4340 N N . CYS B 1 104 ? 47.142 -19.765 -1.468 1.00 41.14 130 CYS B N 1
ATOM 4341 C CA . CYS B 1 104 ? 47.223 -20.092 -2.890 1.00 41.11 130 CYS B CA 1
ATOM 4342 C C . CYS B 1 104 ? 47.470 -18.862 -3.768 1.00 41.24 130 CYS B C 1
ATOM 4343 O O . CYS B 1 104 ? 48.228 -18.931 -4.731 1.00 43.29 130 CYS B O 1
ATOM 4346 N N . LYS B 1 105 ? 46.834 -17.741 -3.441 1.00 42.44 131 LYS B N 1
ATOM 4347 C CA . LYS B 1 105 ? 47.015 -16.510 -4.215 1.00 41.29 131 LYS B CA 1
ATOM 4348 C C . LYS B 1 105 ? 48.418 -15.942 -4.089 1.00 37.77 131 LYS B C 1
ATOM 4349 O O . LYS B 1 105 ? 48.939 -15.374 -5.043 1.00 37.76 131 LYS B O 1
ATOM 4355 N N . ILE B 1 106 ? 49.031 -16.095 -2.921 1.00 37.43 132 ILE B N 1
ATOM 4356 C CA . ILE B 1 106 ? 50.404 -15.633 -2.725 1.00 35.65 132 ILE B CA 1
ATOM 4357 C C . ILE B 1 106 ? 51.362 -16.426 -3.614 1.00 35.85 132 ILE B C 1
ATOM 4358 O O . ILE B 1 106 ? 52.220 -15.845 -4.277 1.00 37.97 132 ILE B O 1
ATOM 4363 N N . LEU B 1 107 ? 51.210 -17.746 -3.639 1.00 35.35 133 LEU B N 1
ATOM 4364 C CA . LEU B 1 107 ? 52.039 -18.576 -4.509 1.00 35.00 133 LEU B CA 1
ATOM 4365 C C . LEU B 1 107 ? 51.785 -18.292 -5.992 1.00 34.94 133 LEU B C 1
ATOM 4366 O O . LEU B 1 107 ? 52.730 -18.250 -6.782 1.00 35.36 133 LEU B O 1
ATOM 4371 N N . LEU B 1 108 ? 50.519 -18.110 -6.364 1.00 34.50 134 LEU B N 1
ATOM 4372 C CA . LEU B 1 108 ? 50.161 -17.783 -7.747 1.00 34.41 134 LEU B CA 1
ATOM 4373 C C . LEU B 1 108 ? 50.802 -16.462 -8.184 1.00 36.27 134 LEU B C 1
ATOM 4374 O O . LEU B 1 108 ? 51.348 -16.365 -9.282 1.00 35.85 134 LEU B O 1
ATOM 4379 N N . ALA B 1 109 ? 50.735 -15.457 -7.313 1.00 35.74 135 ALA B N 1
ATOM 4380 C CA . ALA B 1 109 ? 51.407 -14.182 -7.545 1.00 37.03 135 ALA B CA 1
ATOM 4381 C C . ALA B 1 109 ? 52.891 -14.383 -7.809 1.00 36.77 135 ALA B C 1
ATOM 4382 O O . ALA B 1 109 ? 53.458 -13.811 -8.738 1.00 38.31 135 ALA B O 1
ATOM 4384 N N . GLU B 1 110 ? 53.517 -15.215 -6.985 1.00 39.16 136 GLU B N 1
ATOM 4385 C CA . GLU B 1 110 ? 54.947 -15.440 -7.071 1.00 39.20 136 GLU B CA 1
ATOM 4386 C C . GLU B 1 110 ? 55.302 -16.224 -8.331 1.00 39.19 136 GLU B C 1
ATOM 4387 O O . GLU B 1 110 ? 56.363 -16.008 -8.917 1.00 42.23 136 GLU B O 1
ATOM 4393 N N . HIS B 1 111 ? 54.414 -17.116 -8.759 1.00 36.39 137 HIS B N 1
ATOM 4394 C CA . HIS B 1 111 ? 54.609 -17.842 -10.012 1.00 36.16 137 HIS B CA 1
ATOM 4395 C C . HIS B 1 111 ? 54.572 -16.922 -11.224 1.00 39.10 137 HIS B C 1
ATOM 4396 O O . HIS B 1 111 ? 55.409 -17.050 -12.119 1.00 38.58 137 HIS B O 1
ATOM 4411 N N . TYR B 1 113 ? 54.983 -13.640 -11.140 1.00 36.17 139 TYR B N 1
ATOM 4412 C CA . TYR B 1 113 ? 56.155 -12.776 -10.994 1.00 36.00 139 TYR B CA 1
ATOM 4413 C C . TYR B 1 113 ? 57.383 -13.411 -11.647 1.00 37.72 139 TYR B C 1
ATOM 4414 O O . TYR B 1 113 ? 58.066 -12.773 -12.432 1.00 39.72 139 TYR B O 1
ATOM 4423 N N . GLU B 1 114 ? 57.653 -14.670 -11.324 1.00 38.24 140 GLU B N 1
ATOM 4424 C CA . GLU B 1 114 ? 58.832 -15.343 -11.855 1.00 38.67 140 GLU B CA 1
ATOM 4425 C C . GLU B 1 114 ? 58.754 -15.469 -13.373 1.00 39.67 140 GLU B C 1
ATOM 4426 O O . GLU B 1 114 ? 59.746 -15.250 -14.069 1.00 37.18 140 GLU B O 1
ATOM 4432 N N . ALA B 1 115 ? 57.571 -15.794 -13.887 1.00 38.99 141 ALA B N 1
ATOM 4433 C CA . ALA B 1 115 ? 57.395 -15.963 -15.325 1.00 37.16 141 ALA B CA 1
ATOM 4434 C C . ALA B 1 115 ? 57.654 -14.670 -16.087 1.00 36.46 141 ALA B C 1
ATOM 4435 O O . ALA B 1 115 ? 58.411 -14.664 -17.058 1.00 36.98 141 ALA B O 1
ATOM 4437 N N . THR B 1 116 ? 57.067 -13.564 -15.637 1.00 37.80 142 THR B N 1
ATOM 4438 C CA . THR B 1 116 ? 57.270 -12.288 -16.342 1.00 36.68 142 THR B CA 1
ATOM 4439 C C . THR B 1 116 ? 58.734 -11.806 -16.276 1.00 34.53 142 THR B C 1
ATOM 4440 O O . THR B 1 116 ? 59.217 -11.202 -17.229 1.00 33.32 142 THR B O 1
ATOM 4452 N N . LEU B 1 118 ? 61.266 -13.586 -16.579 1.00 36.60 144 LEU B N 1
ATOM 4453 C CA . LEU B 1 118 ? 62.034 -14.305 -17.589 1.00 39.68 144 LEU B CA 1
ATOM 4454 C C . LEU B 1 118 ? 61.592 -13.914 -19.008 1.00 40.92 144 LEU B C 1
ATOM 4455 O O . LEU B 1 118 ? 62.431 -13.680 -19.878 1.00 40.83 144 LEU B O 1
ATOM 4460 N N . TRP B 1 119 ? 60.280 -13.840 -19.228 1.00 41.28 145 TRP B N 1
ATOM 4461 C CA . TRP B 1 119 ? 59.715 -13.716 -20.579 1.00 43.06 145 TRP B CA 1
ATOM 4462 C C . TRP B 1 119 ? 59.045 -12.378 -20.906 1.00 42.93 145 TRP B C 1
ATOM 4463 O O . TRP B 1 119 ? 58.670 -12.147 -22.056 1.00 43.53 145 TRP B O 1
ATOM 4474 N N . GLY B 1 120 ? 58.897 -11.505 -19.915 1.00 41.33 146 GLY B N 1
ATOM 4475 C CA . GLY B 1 120 ? 58.271 -10.204 -20.128 1.00 41.27 146 GLY B CA 1
ATOM 4476 C C . GLY B 1 120 ? 56.770 -10.317 -20.323 1.00 42.99 146 GLY B C 1
ATOM 4477 O O . GLY B 1 120 ? 56.033 -10.620 -19.380 1.00 41.16 146 GLY B O 1
ATOM 4478 N N . ASP B 1 121 ? 56.317 -10.066 -21.550 1.00 45.81 147 ASP B N 1
ATOM 4479 C CA . ASP B 1 121 ? 54.893 -10.111 -21.865 1.00 47.51 147 ASP B CA 1
ATOM 4480 C C . ASP B 1 121 ? 54.461 -11.570 -21.915 1.00 46.90 147 ASP B C 1
ATOM 4481 O O . ASP B 1 121 ? 55.051 -12.362 -22.651 1.00 46.28 147 ASP B O 1
ATOM 4486 N N . ILE B 1 122 ? 53.451 -11.920 -21.118 1.00 46.51 148 ILE B N 1
ATOM 4487 C CA . ILE B 1 122 ? 52.990 -13.307 -20.981 1.00 47.46 148 ILE B CA 1
ATOM 4488 C C . ILE B 1 122 ? 51.484 -13.359 -20.731 1.00 48.56 148 ILE B C 1
ATOM 4489 O O . ILE B 1 122 ? 50.888 -12.354 -20.357 1.00 49.00 148 ILE B O 1
ATOM 4494 N N . PRO B 1 123 ? 50.861 -14.533 -20.932 1.00 49.45 149 PRO B N 1
ATOM 4495 C CA . PRO B 1 123 ? 49.453 -14.674 -20.579 1.00 49.48 149 PRO B CA 1
ATOM 4496 C C . PRO B 1 123 ? 49.232 -14.579 -19.079 1.00 51.91 149 PRO B C 1
ATOM 4497 O O . PRO B 1 123 ? 50.101 -14.972 -18.300 1.00 54.71 149 PRO B O 1
ATOM 4501 N N . PHE B 1 124 ? 48.075 -14.064 -18.682 1.00 53.38 150 PHE B N 1
ATOM 4502 C CA . PHE B 1 124 ? 47.736 -13.960 -17.273 1.00 52.15 150 PHE B CA 1
ATOM 4503 C C . PHE B 1 124 ? 46.228 -13.819 -17.066 1.00 54.85 150 PHE B C 1
ATOM 4504 O O . PHE B 1 124 ? 45.581 -14.751 -16.580 1.00 55.73 150 PHE B O 1
ATOM 4512 N N . THR B 1 125 ? 45.666 -12.676 -17.459 1.00 56.74 151 THR B N 1
ATOM 4513 C CA . THR B 1 125 ? 44.246 -12.397 -17.213 1.00 55.69 151 THR B CA 1
ATOM 4514 C C . THR B 1 125 ? 43.321 -13.389 -17.915 1.00 51.06 151 THR B C 1
ATOM 4515 O O . THR B 1 125 ? 42.258 -13.708 -17.399 1.00 46.53 151 THR B O 1
ATOM 4519 N N . GLU B 1 126 ? 43.733 -13.879 -19.080 1.00 54.17 152 GLU B N 1
ATOM 4520 C CA . GLU B 1 126 ? 42.935 -14.839 -19.839 1.00 58.00 152 GLU B CA 1
ATOM 4521 C C . GLU B 1 126 ? 43.369 -16.301 -19.662 1.00 57.16 152 GLU B C 1
ATOM 4522 O O . GLU B 1 126 ? 42.793 -17.197 -20.280 1.00 62.16 152 GLU B O 1
ATOM 4528 N N . SER B 1 127 ? 44.369 -16.541 -18.816 1.00 57.81 153 SER B N 1
ATOM 4529 C CA . SER B 1 127 ? 44.847 -17.902 -18.549 1.00 56.38 153 SER B CA 1
ATOM 4530 C C . SER B 1 127 ? 43.895 -18.673 -17.641 1.00 54.95 153 SER B C 1
ATOM 4531 O O . SER B 1 127 ? 43.156 -18.082 -16.851 1.00 52.31 153 SER B O 1
ATOM 4534 N N . TRP B 1 128 ? 43.944 -20.001 -17.749 1.00 57.69 154 TRP B N 1
ATOM 4535 C CA . TRP B 1 128 ? 43.151 -20.903 -16.910 1.00 56.48 154 TRP B CA 1
ATOM 4536 C C . TRP B 1 128 ? 41.670 -20.563 -17.028 1.00 59.66 154 TRP B C 1
ATOM 4537 O O . TRP B 1 128 ? 40.991 -20.331 -16.029 1.00 58.94 154 TRP B O 1
ATOM 4548 N N . ASN B 1 129 ? 41.198 -20.511 -18.272 1.00 63.84 155 ASN B N 1
ATOM 4549 C CA . ASN B 1 129 ? 39.820 -20.154 -18.584 1.00 67.03 155 ASN B CA 1
ATOM 4550 C C . ASN B 1 129 ? 39.268 -21.079 -19.666 1.00 68.43 155 ASN B C 1
ATOM 4551 O O . ASN B 1 129 ? 39.752 -21.075 -20.800 1.00 67.41 155 ASN B O 1
ATOM 4556 N N . GLY B 1 130 ? 38.256 -21.866 -19.306 1.00 71.24 156 GLY B N 1
ATOM 4557 C CA . GLY B 1 130 ? 37.631 -22.814 -20.230 1.00 76.06 156 GLY B CA 1
ATOM 4558 C C . GLY B 1 130 ? 36.989 -22.175 -21.455 1.00 80.11 156 GLY B C 1
ATOM 4559 O O . GLY B 1 130 ? 36.926 -22.800 -22.515 1.00 73.82 156 GLY B O 1
ATOM 4560 N N . THR B 1 131 ? 36.521 -20.932 -21.315 1.00 80.36 157 THR B N 1
ATOM 4561 C CA . THR B 1 131 ? 35.871 -20.216 -22.420 1.00 81.81 157 THR B CA 1
ATOM 4562 C C . THR B 1 131 ? 36.861 -19.614 -23.426 1.00 84.28 157 THR B C 1
ATOM 4563 O O . THR B 1 131 ? 36.447 -19.170 -24.497 1.00 87.66 157 THR B O 1
ATOM 4567 N N . ILE B 1 132 ? 38.151 -19.593 -23.087 1.00 82.15 158 ILE B N 1
ATOM 4568 C CA . ILE B 1 132 ? 39.173 -18.994 -23.954 1.00 79.99 158 ILE B CA 1
ATOM 4569 C C . ILE B 1 132 ? 40.191 -20.032 -24.417 1.00 85.92 158 ILE B C 1
ATOM 4570 O O . ILE B 1 132 ? 41.036 -20.483 -23.638 1.00 80.61 158 ILE B O 1
ATOM 4575 N N . LYS B 1 133 ? 40.099 -20.392 -25.697 1.00 96.35 159 LYS B N 1
ATOM 4576 C CA . LYS B 1 133 ? 40.986 -21.380 -26.311 1.00 96.41 159 LYS B CA 1
ATOM 4577 C C . LYS B 1 133 ? 42.433 -20.897 -26.243 1.00 89.54 159 LYS B C 1
ATOM 4578 O O . LYS B 1 133 ? 43.306 -21.590 -25.717 1.00 85.60 159 LYS B O 1
ATOM 4584 N N . TYR B 1 134 ? 42.660 -19.693 -26.769 1.00 81.80 160 TYR B N 1
ATOM 4585 C CA . TYR B 1 134 ? 43.999 -19.151 -26.983 1.00 77.42 160 TYR B CA 1
ATOM 4586 C C . TYR B 1 134 ? 44.170 -17.813 -26.257 1.00 70.14 160 TYR B C 1
ATOM 4587 O O . TYR B 1 134 ? 43.797 -16.772 -26.788 1.00 73.34 160 TYR B O 1
ATOM 4596 N N . PRO B 1 135 ? 44.737 -17.834 -25.035 1.00 66.32 161 PRO B N 1
ATOM 4597 C CA . PRO B 1 135 ? 44.805 -16.601 -24.245 1.00 61.59 161 PRO B CA 1
ATOM 4598 C C . PRO B 1 135 ? 45.808 -15.573 -24.770 1.00 57.21 161 PRO B C 1
ATOM 4599 O O . PRO B 1 135 ? 46.888 -15.933 -25.234 1.00 52.67 161 PRO B O 1
ATOM 4603 N N . LYS B 1 136 ? 45.433 -14.299 -24.683 1.00 59.97 162 LYS B N 1
ATOM 4604 C CA . LYS B 1 136 ? 46.284 -13.206 -25.139 1.00 59.83 162 LYS B CA 1
ATOM 4605 C C . LYS B 1 136 ? 47.466 -13.027 -24.197 1.00 59.11 162 LYS B C 1
ATOM 4606 O O . LYS B 1 136 ? 47.422 -13.449 -23.044 1.00 57.50 162 LYS B O 1
ATOM 4612 N N . PHE B 1 137 ? 48.521 -12.403 -24.702 1.00 58.63 163 PHE B N 1
ATOM 4613 C CA . PHE B 1 137 ? 49.681 -12.067 -23.890 1.00 54.95 163 PHE B CA 1
ATOM 4614 C C . PHE B 1 137 ? 49.462 -10.691 -23.272 1.00 51.83 163 PHE B C 1
ATOM 4615 O O . PHE B 1 137 ? 49.136 -9.732 -23.973 1.00 54.40 163 PHE B O 1
ATOM 4623 N N . ASP B 1 138 ? 49.594 -10.615 -21.953 1.00 50.53 164 ASP B N 1
ATOM 4624 C CA . ASP B 1 138 ? 49.482 -9.352 -21.232 1.00 51.79 164 ASP B CA 1
ATOM 4625 C C . ASP B 1 138 ? 50.853 -8.716 -21.171 1.00 50.53 164 ASP B C 1
ATOM 4626 O O . ASP B 1 138 ? 51.865 -9.402 -21.299 1.00 53.20 164 ASP B O 1
ATOM 4631 N N . SER B 1 139 ? 50.886 -7.403 -20.982 1.00 52.22 165 SER B N 1
ATOM 4632 C CA . SER B 1 139 ? 52.148 -6.697 -20.834 1.00 50.99 165 SER B CA 1
ATOM 4633 C C . SER B 1 139 ? 52.716 -6.996 -19.462 1.00 47.85 165 SER B C 1
ATOM 4634 O O . SER B 1 139 ? 51.972 -7.275 -18.517 1.00 42.98 165 SER B O 1
ATOM 4637 N N . GLN B 1 140 ? 54.038 -6.945 -19.356 1.00 45.81 166 GLN B N 1
ATOM 4638 C CA . GLN B 1 140 ? 54.689 -7.151 -18.078 1.00 44.65 166 GLN B CA 1
ATOM 4639 C C . GLN B 1 140 ? 54.116 -6.202 -17.028 1.00 43.23 166 GLN B C 1
ATOM 4640 O O . GLN B 1 140 ? 53.902 -6.601 -15.891 1.00 44.08 166 GLN B O 1
ATOM 4646 N N . GLU B 1 141 ? 53.861 -4.956 -17.418 1.00 47.93 167 GLU B N 1
ATOM 4647 C CA . GLU B 1 141 ? 53.282 -3.973 -16.502 1.00 49.32 167 GLU B CA 1
ATOM 4648 C C . GLU B 1 141 ? 51.955 -4.477 -15.934 1.00 45.75 167 GLU B C 1
ATOM 4649 O O . GLU B 1 141 ? 51.731 -4.410 -14.731 1.00 41.31 167 GLU B O 1
ATOM 4655 N N . SER B 1 142 ? 51.090 -5.006 -16.795 1.00 47.69 168 SER B N 1
ATOM 4656 C CA . SER B 1 142 ? 49.822 -5.575 -16.338 1.00 51.90 168 SER B CA 1
ATOM 4657 C C . SER B 1 142 ? 50.070 -6.713 -15.356 1.00 51.70 168 SER B C 1
ATOM 4658 O O . SER B 1 142 ? 49.432 -6.785 -14.307 1.00 50.94 168 SER B O 1
ATOM 4661 N N . VAL B 1 143 ? 50.996 -7.602 -15.708 1.00 47.02 169 VAL B N 1
ATOM 4662 C CA . VAL B 1 143 ? 51.253 -8.793 -14.912 1.00 45.68 169 VAL B CA 1
ATOM 4663 C C . VAL B 1 143 ? 51.776 -8.415 -13.528 1.00 44.60 169 VAL B C 1
ATOM 4664 O O . VAL B 1 143 ? 51.322 -8.964 -12.528 1.00 44.14 169 VAL B O 1
ATOM 4668 N N . LEU B 1 144 ? 52.723 -7.483 -13.473 1.00 42.82 170 LEU B N 1
ATOM 4669 C CA . LEU B 1 144 ? 53.315 -7.086 -12.196 1.00 43.20 170 LEU B CA 1
ATOM 4670 C C . LEU B 1 144 ? 52.304 -6.380 -11.298 1.00 46.64 170 LEU B C 1
ATOM 4671 O O . LEU B 1 144 ? 52.295 -6.600 -10.093 1.00 49.87 170 LEU B O 1
ATOM 4676 N N . ASN B 1 145 ? 51.441 -5.553 -11.881 1.00 47.89 171 ASN B N 1
ATOM 4677 C CA . ASN B 1 145 ? 50.326 -4.977 -11.122 1.00 48.70 171 ASN B CA 1
ATOM 4678 C C . ASN B 1 145 ? 49.313 -6.055 -10.720 1.00 45.34 171 ASN B C 1
ATOM 4679 O O . ASN B 1 145 ? 48.681 -5.960 -9.672 1.00 40.90 171 ASN B O 1
ATOM 4684 N N . GLY B 1 146 ? 49.180 -7.082 -11.557 1.00 44.43 172 GLY B N 1
ATOM 4685 C CA . GLY B 1 146 ? 48.374 -8.255 -11.233 1.00 45.18 172 GLY B CA 1
ATOM 4686 C C . GLY B 1 146 ? 48.930 -9.036 -10.058 1.00 45.49 172 GLY B C 1
ATOM 4687 O O . GLY B 1 146 ? 48.170 -9.591 -9.259 1.00 44.09 172 GLY B O 1
ATOM 4688 N N . VAL B 1 147 ? 50.260 -9.086 -9.968 1.00 43.91 173 VAL B N 1
ATOM 4689 C CA . VAL B 1 147 ? 50.954 -9.702 -8.838 1.00 40.75 173 VAL B CA 1
ATOM 4690 C C . VAL B 1 147 ? 50.637 -8.946 -7.549 1.00 41.06 173 VAL B C 1
ATOM 4691 O O . VAL B 1 147 ? 50.319 -9.559 -6.528 1.00 38.32 173 VAL B O 1
ATOM 4695 N N . LEU B 1 148 ? 50.719 -7.617 -7.607 1.00 41.59 174 LEU B N 1
ATOM 4696 C CA . LEU B 1 148 ? 50.388 -6.775 -6.458 1.00 43.11 174 LEU B CA 1
ATOM 4697 C C . LEU B 1 148 ? 48.928 -6.947 -6.030 1.00 45.12 174 LEU B C 1
ATOM 4698 O O . LEU B 1 148 ? 48.631 -7.017 -4.836 1.00 48.08 174 LEU B O 1
ATOM 4703 N N . SER B 1 149 ? 48.027 -7.034 -7.005 1.00 44.55 175 SER B N 1
ATOM 4704 C CA . SER B 1 149 ? 46.609 -7.235 -6.718 1.00 48.19 175 SER B CA 1
ATOM 4705 C C . SER B 1 149 ? 46.360 -8.564 -6.013 1.00 47.05 175 SER B C 1
ATOM 4706 O O . SER B 1 149 ? 45.629 -8.612 -5.029 1.00 47.47 175 SER B O 1
ATOM 4709 N N . LEU B 1 150 ? 46.962 -9.636 -6.519 1.00 45.08 176 LEU B N 1
ATOM 4710 C CA . LEU B 1 150 ? 46.822 -10.950 -5.895 1.00 43.30 176 LEU B CA 1
ATOM 4711 C C . LEU B 1 150 ? 47.271 -10.912 -4.444 1.00 41.30 176 LEU B C 1
ATOM 4712 O O . LEU B 1 150 ? 46.592 -11.445 -3.567 1.00 41.58 176 LEU B O 1
ATOM 4717 N N . LEU B 1 151 ? 48.405 -10.268 -4.193 1.00 38.13 177 LEU B N 1
ATOM 4718 C CA . LEU B 1 151 ? 48.942 -10.169 -2.841 1.00 39.11 177 LEU B CA 1
ATOM 4719 C C . LEU B 1 151 ? 48.015 -9.359 -1.932 1.00 40.14 177 LEU B C 1
ATOM 4720 O O . LEU B 1 151 ? 47.774 -9.748 -0.785 1.00 40.40 177 LEU B O 1
ATOM 4725 N N . ASP B 1 152 ? 47.486 -8.250 -2.445 1.00 41.03 178 ASP B N 1
ATOM 4726 C CA . ASP B 1 152 ? 46.500 -7.460 -1.697 1.00 45.40 178 ASP B CA 1
ATOM 4727 C C . ASP B 1 152 ? 45.199 -8.224 -1.476 1.00 45.28 178 ASP B C 1
ATOM 4728 O O . ASP B 1 152 ? 44.603 -8.124 -0.408 1.00 49.29 178 ASP B O 1
ATOM 4733 N N . GLU B 1 153 ? 44.755 -8.976 -2.482 1.00 46.54 179 GLU B N 1
ATOM 4734 C CA . GLU B 1 153 ? 43.577 -9.836 -2.338 1.00 45.93 179 GLU B CA 1
ATOM 4735 C C . GLU B 1 153 ? 43.814 -10.862 -1.232 1.00 44.65 179 GLU B C 1
ATOM 4736 O O . GLU B 1 153 ? 42.920 -11.121 -0.420 1.00 46.41 179 GLU B O 1
ATOM 4742 N N . ALA B 1 154 ? 45.025 -11.422 -1.193 1.00 40.88 180 ALA B N 1
ATOM 4743 C CA . ALA B 1 154 ? 45.396 -12.398 -0.169 1.00 40.06 180 ALA B CA 1
ATOM 4744 C C . ALA B 1 154 ? 45.362 -11.778 1.225 1.00 40.25 180 ALA B C 1
ATOM 4745 O O . ALA B 1 154 ? 44.767 -12.341 2.136 1.00 38.89 180 ALA B O 1
ATOM 4747 N N . LEU B 1 155 ? 45.991 -10.614 1.382 1.00 42.92 181 LEU B N 1
ATOM 4748 C CA . LEU B 1 155 ? 45.987 -9.893 2.663 1.00 43.57 181 LEU B CA 1
ATOM 4749 C C . LEU B 1 155 ? 44.580 -9.526 3.135 1.00 46.64 181 LEU B C 1
ATOM 4750 O O . LEU B 1 155 ? 44.320 -9.489 4.336 1.00 48.52 181 LEU B O 1
ATOM 4755 N N . GLN B 1 156 ? 43.684 -9.260 2.188 1.00 46.44 182 GLN B N 1
ATOM 4756 C CA . GLN B 1 156 ? 42.307 -8.888 2.503 1.00 50.30 182 GLN B CA 1
ATOM 4757 C C . GLN B 1 156 ? 41.435 -10.087 2.931 1.00 47.68 182 GLN B C 1
ATOM 4758 O O . GLN B 1 156 ? 40.701 -10.003 3.917 1.00 47.61 182 GLN B O 1
ATOM 4764 N N . ILE B 1 157 ? 41.518 -11.192 2.197 1.00 45.99 183 ILE B N 1
ATOM 4765 C CA . ILE B 1 157 ? 40.653 -12.352 2.449 1.00 49.78 183 ILE B CA 1
ATOM 4766 C C . ILE B 1 157 ? 41.128 -13.199 3.639 1.00 49.64 183 ILE B C 1
ATOM 4767 O O . ILE B 1 157 ? 40.335 -13.886 4.281 1.00 53.43 183 ILE B O 1
ATOM 4780 N N . ASP B 1 159 ? 42.293 -14.453 7.275 1.00 49.66 185 ASP B N 1
ATOM 4781 C CA . ASP B 1 159 ? 41.618 -14.298 8.564 1.00 50.89 185 ASP B CA 1
ATOM 4782 C C . ASP B 1 159 ? 42.449 -14.954 9.673 1.00 51.36 185 ASP B C 1
ATOM 4783 O O . ASP B 1 159 ? 42.497 -16.184 9.783 1.00 47.35 185 ASP B O 1
ATOM 4788 N N . LEU B 1 160 ? 43.086 -14.126 10.499 1.00 50.30 186 LEU B N 1
ATOM 4789 C CA . LEU B 1 160 ? 44.025 -14.613 11.512 1.00 52.29 186 LEU B CA 1
ATOM 4790 C C . LEU B 1 160 ? 43.344 -15.250 12.718 1.00 55.76 186 LEU B C 1
ATOM 4791 O O . LEU B 1 160 ? 44.016 -15.869 13.541 1.00 53.29 186 LEU B O 1
ATOM 4796 N N . ASN B 1 161 ? 42.027 -15.087 12.834 1.00 58.91 187 ASN B N 1
ATOM 4797 C CA . ASN B 1 161 ? 41.263 -15.691 13.928 1.00 61.75 187 ASN B CA 1
ATOM 4798 C C . ASN B 1 161 ? 40.578 -16.991 13.520 1.00 58.62 187 ASN B C 1
ATOM 4799 O O . ASN B 1 161 ? 39.845 -17.587 14.315 1.00 61.52 187 ASN B O 1
ATOM 4804 N N . ASP B 1 162 ? 40.816 -17.421 12.282 1.00 53.88 188 ASP B N 1
ATOM 4805 C CA . ASP B 1 162 ? 40.283 -18.679 11.769 1.00 50.17 188 ASP B CA 1
ATOM 4806 C C . ASP B 1 162 ? 41.415 -19.707 11.736 1.00 48.33 188 ASP B C 1
ATOM 4807 O O . ASP B 1 162 ? 42.388 -19.546 11.005 1.00 43.67 188 ASP B O 1
ATOM 4812 N N . ALA B 1 163 ? 41.290 -20.751 12.551 1.00 52.52 189 ALA B N 1
ATOM 4813 C CA . ALA B 1 163 ? 42.279 -21.832 12.600 1.00 53.54 189 ALA B CA 1
ATOM 4814 C C . ALA B 1 163 ? 42.327 -22.618 11.287 1.00 52.78 189 ALA B C 1
ATOM 4815 O O . ALA B 1 163 ? 43.355 -23.210 10.944 1.00 53.97 189 ALA B O 1
ATOM 4817 N N . ASN B 1 164 ? 41.217 -22.609 10.554 1.00 51.73 190 ASN B N 1
ATOM 4818 C CA . ASN B 1 164 ? 41.125 -23.296 9.272 1.00 52.26 190 ASN B CA 1
ATOM 4819 C C . ASN B 1 164 ? 42.035 -22.674 8.205 1.00 49.88 190 ASN B C 1
ATOM 4820 O O . ASN B 1 164 ? 41.954 -21.480 7.909 1.00 44.37 190 ASN B O 1
ATOM 4825 N N . ALA B 1 165 ? 42.906 -23.508 7.647 1.00 46.77 191 ALA B N 1
ATOM 4826 C CA . ALA B 1 165 ? 43.840 -23.106 6.603 1.00 45.31 191 ALA B CA 1
ATOM 4827 C C . ALA B 1 165 ? 44.501 -24.355 6.021 1.00 44.80 191 ALA B C 1
ATOM 4828 O O . ALA B 1 165 ? 44.195 -25.474 6.432 1.00 47.87 191 ALA B O 1
ATOM 4830 N N . ILE B 1 166 ? 45.391 -24.171 5.056 1.00 42.05 192 ILE B N 1
ATOM 4831 C CA . ILE B 1 166 ? 46.272 -25.248 4.642 1.00 41.42 192 ILE B CA 1
ATOM 4832 C C . ILE B 1 166 ? 47.367 -25.288 5.697 1.00 40.82 192 ILE B C 1
ATOM 4833 O O . ILE B 1 166 ? 48.135 -24.338 5.822 1.00 36.46 192 ILE B O 1
ATOM 4838 N N . ASP B 1 167 ? 47.402 -26.364 6.483 1.00 44.11 193 ASP B N 1
ATOM 4839 C CA . ASP B 1 167 ? 48.347 -26.474 7.600 1.00 44.38 193 ASP B CA 1
ATOM 4840 C C . ASP B 1 167 ? 49.277 -27.671 7.436 1.00 45.00 193 ASP B C 1
ATOM 4841 O O . ASP B 1 167 ? 50.482 -27.489 7.254 1.00 44.24 193 ASP B O 1
ATOM 4846 N N . GLU B 1 168 ? 48.742 -28.890 7.469 1.00 48.14 194 GLU B N 1
ATOM 4847 C CA . GLU B 1 168 ? 49.603 -30.069 7.365 1.00 49.44 194 GLU B CA 1
ATOM 4848 C C . GLU B 1 168 ? 50.259 -30.114 5.976 1.00 45.14 194 GLU B C 1
ATOM 4849 O O . GLU B 1 168 ? 51.399 -30.545 5.846 1.00 40.11 194 GLU B O 1
ATOM 4855 N N . TYR B 1 169 ? 49.560 -29.613 4.958 1.00 44.47 195 TYR B N 1
ATOM 4856 C CA . TYR B 1 169 ? 50.114 -29.538 3.602 1.00 45.49 195 TYR B CA 1
ATOM 4857 C C . TYR B 1 169 ? 50.799 -28.197 3.270 1.00 43.55 195 TYR B C 1
ATOM 4858 O O . TYR B 1 169 ? 51.102 -27.926 2.107 1.00 41.37 195 TYR B O 1
ATOM 4867 N N . ASP B 1 170 ? 51.045 -27.364 4.277 1.00 41.04 196 ASP B N 1
ATOM 4868 C CA . ASP B 1 170 ? 51.810 -26.139 4.084 1.00 37.74 196 ASP B CA 1
ATOM 4869 C C . ASP B 1 170 ? 53.222 -26.386 4.589 1.00 36.78 196 ASP B C 1
ATOM 4870 O O . ASP B 1 170 ? 53.500 -26.237 5.782 1.00 36.38 196 ASP B O 1
ATOM 4875 N N . ILE B 1 171 ? 54.114 -26.761 3.676 1.00 34.43 197 ILE B N 1
ATOM 4876 C CA . ILE B 1 171 ? 55.495 -27.067 4.040 1.00 35.40 197 ILE B CA 1
ATOM 4877 C C . ILE B 1 171 ? 56.309 -25.814 4.413 1.00 36.03 197 ILE B C 1
ATOM 4878 O O . ILE B 1 171 ? 57.345 -25.912 5.068 1.00 38.27 197 ILE B O 1
ATOM 4883 N N . TYR B 1 172 ? 55.832 -24.642 4.016 1.00 34.79 198 TYR B N 1
ATOM 4884 C CA . TYR B 1 172 ? 56.543 -23.394 4.286 1.00 34.58 198 TYR B CA 1
ATOM 4885 C C . TYR B 1 172 ? 56.373 -22.916 5.728 1.00 34.67 198 TYR B C 1
ATOM 4886 O O . TYR B 1 172 ? 57.355 -22.674 6.428 1.00 32.47 198 TYR B O 1
ATOM 4895 N N . TYR B 1 173 ? 55.121 -22.767 6.154 1.00 36.32 199 TYR B N 1
ATOM 4896 C CA . TYR B 1 173 ? 54.794 -22.160 7.446 1.00 36.67 199 TYR B CA 1
ATOM 4897 C C . TYR B 1 173 ? 53.784 -22.935 8.304 1.00 37.43 199 TYR B C 1
ATOM 4898 O O . TYR B 1 173 ? 53.357 -22.431 9.343 1.00 36.83 199 TYR B O 1
ATOM 4907 N N . LYS B 1 174 ? 53.398 -24.136 7.879 1.00 40.61 200 LYS B N 1
ATOM 4908 C CA . LYS B 1 174 ? 52.485 -24.995 8.653 1.00 43.20 200 LYS B CA 1
ATOM 4909 C C . LYS B 1 174 ? 51.154 -24.321 9.018 1.00 39.90 200 LYS B C 1
ATOM 4910 O O . LYS B 1 174 ? 50.586 -24.599 10.065 1.00 40.48 200 LYS B O 1
ATOM 4916 N N . GLY B 1 175 ? 50.663 -23.437 8.156 1.00 38.52 201 GLY B N 1
ATOM 4917 C CA . GLY B 1 175 ? 49.387 -22.769 8.380 1.00 37.87 201 GLY B CA 1
ATOM 4918 C C . GLY B 1 175 ? 49.420 -21.534 9.265 1.00 38.44 201 GLY B C 1
ATOM 4919 O O . GLY B 1 175 ? 48.368 -20.972 9.578 1.00 38.49 201 GLY B O 1
ATOM 4920 N N . ASP B 1 176 ? 50.613 -21.086 9.655 1.00 38.61 202 ASP B N 1
ATOM 4921 C CA . ASP B 1 176 ? 50.744 -19.868 10.461 1.00 37.08 202 ASP B CA 1
ATOM 4922 C C . ASP B 1 176 ? 50.489 -18.637 9.577 1.00 38.00 202 ASP B C 1
ATOM 4923 O O . ASP B 1 176 ? 51.371 -18.182 8.849 1.00 34.55 202 ASP B O 1
ATOM 4936 N N . ASN B 1 178 ? 50.160 -15.577 10.249 1.00 41.50 204 ASN B N 1
ATOM 4937 C CA . ASN B 1 178 ? 50.994 -14.404 10.559 1.00 43.30 204 ASN B CA 1
ATOM 4938 C C . ASN B 1 178 ? 52.242 -14.360 9.694 1.00 42.49 204 ASN B C 1
ATOM 4939 O O . ASN B 1 178 ? 52.722 -13.285 9.336 1.00 40.91 204 ASN B O 1
ATOM 4944 N N . LYS B 1 179 ? 52.777 -15.534 9.377 1.00 42.79 205 LYS B N 1
ATOM 4945 C CA . LYS B 1 179 ? 53.955 -15.615 8.524 1.00 43.05 205 LYS B CA 1
ATOM 4946 C C . LYS B 1 179 ? 53.583 -15.358 7.065 1.00 40.26 205 LYS B C 1
ATOM 4947 O O . LYS B 1 179 ? 54.352 -14.741 6.331 1.00 36.29 205 LYS B O 1
ATOM 4953 N N . TRP B 1 180 ? 52.401 -15.814 6.656 1.00 37.61 206 TRP B N 1
ATOM 4954 C CA . TRP B 1 180 ? 51.917 -15.552 5.304 1.00 36.74 206 TRP B CA 1
ATOM 4955 C C . TRP B 1 180 ? 51.603 -14.072 5.121 1.00 37.81 206 TRP B C 1
ATOM 4956 O O . TRP B 1 180 ? 51.855 -13.514 4.052 1.00 42.88 206 TRP B O 1
ATOM 4975 N N . THR B 1 182 ? 53.094 -11.575 6.834 1.00 33.98 208 THR B N 1
ATOM 4976 C CA . THR B 1 182 ? 54.416 -10.955 6.796 1.00 33.58 208 THR B CA 1
ATOM 4977 C C . THR B 1 182 ? 55.075 -11.128 5.430 1.00 33.47 208 THR B C 1
ATOM 4978 O O . THR B 1 182 ? 55.735 -10.220 4.931 1.00 34.63 208 THR B O 1
ATOM 4982 N N . LEU B 1 183 ? 54.899 -12.302 4.834 1.00 34.47 209 LEU B N 1
ATOM 4983 C CA . LEU B 1 183 ? 55.490 -12.597 3.542 1.00 35.06 209 LEU B CA 1
ATOM 4984 C C . LEU B 1 183 ? 54.823 -11.801 2.429 1.00 35.64 209 LEU B C 1
ATOM 4985 O O . LEU B 1 183 ? 55.503 -11.220 1.582 1.00 37.43 209 LEU B O 1
ATOM 4990 N N . ALA B 1 184 ? 53.494 -11.794 2.422 1.00 36.76 210 ALA B N 1
ATOM 4991 C CA . ALA B 1 184 ? 52.730 -11.120 1.370 1.00 39.46 210 ALA B CA 1
ATOM 4992 C C . ALA B 1 184 ? 53.120 -9.652 1.255 1.00 39.97 210 ALA B C 1
ATOM 4993 O O . ALA B 1 184 ? 53.313 -9.143 0.153 1.00 39.84 210 ALA B O 1
ATOM 4995 N N . LYS B 1 185 ? 53.256 -8.985 2.398 1.00 38.12 211 LYS B N 1
ATOM 4996 C CA . LYS B 1 185 ? 53.708 -7.600 2.422 1.00 39.51 211 LYS B CA 1
ATOM 4997 C C . LYS B 1 185 ? 55.122 -7.464 1.852 1.00 38.98 211 LYS B C 1
ATOM 4998 O O . LYS B 1 185 ? 55.420 -6.523 1.115 1.00 41.21 211 LYS B O 1
ATOM 5004 N N . SER B 1 186 ? 55.994 -8.401 2.205 1.00 37.52 212 SER B N 1
ATOM 5005 C CA . SER B 1 186 ? 57.380 -8.365 1.745 1.00 37.37 212 SER B CA 1
ATOM 5006 C C . SER B 1 186 ? 57.485 -8.599 0.239 1.00 36.42 212 SER B C 1
ATOM 5007 O O . SER B 1 186 ? 58.291 -7.957 -0.434 1.00 38.46 212 SER B O 1
ATOM 5010 N N . LEU B 1 187 ? 56.665 -9.501 -0.294 1.00 35.32 213 LEU B N 1
ATOM 5011 C CA . LEU B 1 187 ? 56.648 -9.739 -1.739 1.00 35.35 213 LEU B CA 1
ATOM 5012 C C . LEU B 1 187 ? 56.112 -8.514 -2.493 1.00 34.90 213 LEU B C 1
ATOM 5013 O O . LEU B 1 187 ? 56.585 -8.194 -3.584 1.00 33.86 213 LEU B O 1
ATOM 5018 N N . LYS B 1 188 ? 55.134 -7.828 -1.906 1.00 39.18 214 LYS B N 1
ATOM 5019 C CA . LYS B 1 188 ? 54.672 -6.544 -2.440 1.00 41.18 214 LYS B CA 1
ATOM 5020 C C . LYS B 1 188 ? 55.854 -5.587 -2.570 1.00 42.06 214 LYS B C 1
ATOM 5021 O O . LYS B 1 188 ? 56.120 -5.051 -3.643 1.00 39.84 214 LYS B O 1
ATOM 5027 N N . PHE B 1 189 ? 56.566 -5.406 -1.463 1.00 40.41 215 PHE B N 1
ATOM 5028 C CA . PHE B 1 189 ? 57.690 -4.485 -1.397 1.00 38.55 215 PHE B CA 1
ATOM 5029 C C . PHE B 1 189 ? 58.726 -4.814 -2.462 1.00 39.09 215 PHE B C 1
ATOM 5030 O O . PHE B 1 189 ? 59.136 -3.940 -3.226 1.00 38.66 215 PHE B O 1
ATOM 5038 N N . ARG B 1 190 ? 59.130 -6.080 -2.517 1.00 37.35 216 ARG B N 1
ATOM 5039 C CA . ARG B 1 190 ? 60.099 -6.541 -3.505 1.00 37.34 216 ARG B CA 1
ATOM 5040 C C . ARG B 1 190 ? 59.639 -6.253 -4.931 1.00 36.14 216 ARG B C 1
ATOM 5041 O O . ARG B 1 190 ? 60.424 -5.797 -5.764 1.00 33.85 216 ARG B O 1
ATOM 5049 N N . THR B 1 191 ? 58.376 -6.554 -5.214 1.00 35.82 217 THR B N 1
ATOM 5050 C CA . THR B 1 191 ? 57.820 -6.333 -6.543 1.00 36.41 217 THR B CA 1
ATOM 5051 C C . THR B 1 191 ? 57.807 -4.835 -6.880 1.00 38.12 217 THR B C 1
ATOM 5052 O O . THR B 1 191 ? 58.100 -4.446 -8.015 1.00 41.06 217 THR B O 1
ATOM 5056 N N . LEU B 1 192 ? 57.475 -4.001 -5.899 1.00 35.60 218 LEU B N 1
ATOM 5057 C CA . LEU B 1 192 ? 57.484 -2.560 -6.105 1.00 38.22 218 LEU B CA 1
ATOM 5058 C C . LEU B 1 192 ? 58.899 -2.058 -6.401 1.00 39.17 218 LEU B C 1
ATOM 5059 O O . LEU B 1 192 ? 59.083 -1.207 -7.271 1.00 39.97 218 LEU B O 1
ATOM 5072 N N . VAL B 1 194 ? 61.143 -3.688 -7.926 1.00 38.51 220 VAL B N 1
ATOM 5073 C CA . VAL B 1 194 ? 61.412 -4.107 -9.307 1.00 39.70 220 VAL B CA 1
ATOM 5074 C C . VAL B 1 194 ? 60.819 -3.123 -10.318 1.00 38.98 220 VAL B C 1
ATOM 5075 O O . VAL B 1 194 ? 61.411 -2.874 -11.371 1.00 39.87 220 VAL B O 1
ATOM 5087 N N . VAL B 1 196 ? 59.994 0.205 -9.768 1.00 44.91 222 VAL B N 1
ATOM 5088 C CA . VAL B 1 196 ? 60.127 1.634 -9.460 1.00 42.94 222 VAL B CA 1
ATOM 5089 C C . VAL B 1 196 ? 61.090 2.400 -10.382 1.00 46.39 222 VAL B C 1
ATOM 5090 O O . VAL B 1 196 ? 61.038 3.632 -10.452 1.00 47.76 222 VAL B O 1
ATOM 5094 N N . ASP B 1 197 ? 61.971 1.689 -11.079 1.00 48.03 223 ASP B N 1
ATOM 5095 C CA . ASP B 1 197 ? 62.864 2.334 -12.045 1.00 50.47 223 ASP B CA 1
ATOM 5096 C C . ASP B 1 197 ? 62.049 2.779 -13.252 1.00 50.98 223 ASP B C 1
ATOM 5097 O O . ASP B 1 197 ? 62.152 3.923 -13.700 1.00 55.24 223 ASP B O 1
ATOM 5102 N N . LYS B 1 198 ? 61.221 1.872 -13.756 1.00 48.16 224 LYS B N 1
ATOM 5103 C CA . LYS B 1 198 ? 60.388 2.145 -14.916 1.00 49.14 224 LYS B CA 1
ATOM 5104 C C . LYS B 1 198 ? 59.125 2.936 -14.566 1.00 47.45 224 LYS B C 1
ATOM 5105 O O . LYS B 1 198 ? 58.648 3.715 -15.384 1.00 47.72 224 LYS B O 1
ATOM 5111 N N . ASP B 1 199 ? 58.584 2.720 -13.367 1.00 49.13 225 ASP B N 1
ATOM 5112 C CA . ASP B 1 199 ? 57.395 3.442 -12.881 1.00 49.25 225 ASP B CA 1
ATOM 5113 C C . ASP B 1 199 ? 57.709 4.130 -11.544 1.00 47.45 225 ASP B C 1
ATOM 5114 O O . ASP B 1 199 ? 57.414 3.594 -10.475 1.00 44.10 225 ASP B O 1
ATOM 5119 N N . PRO B 1 200 ? 58.309 5.329 -11.598 1.00 47.30 226 PRO B N 1
ATOM 5120 C CA . PRO B 1 200 ? 58.740 6.003 -10.364 1.00 48.32 226 PRO B CA 1
ATOM 5121 C C . PRO B 1 200 ? 57.613 6.321 -9.385 1.00 47.36 226 PRO B C 1
ATOM 5122 O O . PRO B 1 200 ? 57.877 6.515 -8.201 1.00 47.28 226 PRO B O 1
ATOM 5126 N N . SER B 1 201 ? 56.372 6.353 -9.867 1.00 47.74 227 SER B N 1
ATOM 5127 C CA . SER B 1 201 ? 55.219 6.625 -9.004 1.00 48.27 227 SER B CA 1
ATOM 5128 C C . SER B 1 201 ? 54.991 5.553 -7.925 1.00 47.40 227 SER B C 1
ATOM 5129 O O . SER B 1 201 ? 54.255 5.786 -6.971 1.00 49.30 227 SER B O 1
ATOM 5132 N N . LYS B 1 202 ? 55.626 4.389 -8.071 1.00 47.61 228 LYS B N 1
ATOM 5133 C CA . LYS B 1 202 ? 55.557 3.332 -7.054 1.00 44.14 228 LYS B CA 1
ATOM 5134 C C . LYS B 1 202 ? 56.294 3.681 -5.766 1.00 43.54 228 LYS B C 1
ATOM 5135 O O . LYS B 1 202 ? 56.092 3.026 -4.745 1.00 41.68 228 LYS B O 1
ATOM 5141 N N . ALA B 1 203 ? 57.153 4.698 -5.813 1.00 45.62 229 ALA B N 1
ATOM 5142 C CA . ALA B 1 203 ? 57.883 5.152 -4.629 1.00 44.86 229 ALA B CA 1
ATOM 5143 C C . ALA B 1 203 ? 56.956 5.348 -3.429 1.00 46.62 229 ALA B C 1
ATOM 5144 O O . ALA B 1 203 ? 57.312 4.988 -2.309 1.00 48.69 229 ALA B O 1
ATOM 5146 N N . THR B 1 204 ? 55.764 5.891 -3.666 1.00 47.12 230 THR B N 1
ATOM 5147 C CA . THR B 1 204 ? 54.819 6.177 -2.586 1.00 52.51 230 THR B CA 1
ATOM 5148 C C . THR B 1 204 ? 54.356 4.906 -1.871 1.00 50.00 230 THR B C 1
ATOM 5149 O O . THR B 1 204 ? 54.359 4.842 -0.638 1.00 50.74 230 THR B O 1
ATOM 5153 N N . ALA B 1 205 ? 53.962 3.901 -2.646 1.00 45.49 231 ALA B N 1
ATOM 5154 C CA . ALA B 1 205 ? 53.514 2.627 -2.080 1.00 45.50 231 ALA B CA 1
ATOM 5155 C C . ALA B 1 205 ? 54.639 1.935 -1.300 1.00 43.12 231 ALA B C 1
ATOM 5156 O O . ALA B 1 205 ? 54.399 1.324 -0.262 1.00 43.59 231 ALA B O 1
ATOM 5158 N N . ILE B 1 206 ? 55.862 2.052 -1.806 1.00 40.59 232 ILE B N 1
ATOM 5159 C CA . ILE B 1 206 ? 57.047 1.552 -1.116 1.00 40.78 232 ILE B CA 1
ATOM 5160 C C . ILE B 1 206 ? 57.202 2.227 0.248 1.00 40.37 232 ILE B C 1
ATOM 5161 O O . ILE B 1 206 ? 57.406 1.554 1.263 1.00 36.85 232 ILE B O 1
ATOM 5166 N N . GLY B 1 207 ? 57.105 3.555 0.260 1.00 41.93 233 GLY B N 1
ATOM 5167 C CA . GLY B 1 207 ? 57.186 4.332 1.495 1.00 40.30 233 GLY B CA 1
ATOM 5168 C C . GLY B 1 207 ? 56.167 3.876 2.523 1.00 40.03 233 GLY B C 1
ATOM 5169 O O . GLY B 1 207 ? 56.496 3.688 3.697 1.00 40.63 233 GLY B O 1
ATOM 5170 N N . THR B 1 208 ? 54.932 3.684 2.072 1.00 38.87 234 THR B N 1
ATOM 5171 C CA . THR B 1 208 ? 53.843 3.243 2.939 1.00 41.16 234 THR B CA 1
ATOM 5172 C C . THR B 1 208 ? 54.151 1.904 3.635 1.00 43.46 234 THR B C 1
ATOM 5173 O O . THR B 1 208 ? 53.905 1.749 4.833 1.00 47.11 234 THR B O 1
ATOM 5177 N N . LEU B 1 209 ? 54.690 0.949 2.883 1.00 39.71 235 LEU B N 1
ATOM 5178 C CA . LEU B 1 209 ? 55.059 -0.350 3.440 1.00 42.26 235 LEU B CA 1
ATOM 5179 C C . LEU B 1 209 ? 56.223 -0.251 4.426 1.00 45.44 235 LEU B C 1
ATOM 5180 O O . LEU B 1 209 ? 56.242 -0.950 5.437 1.00 45.47 235 LEU B O 1
ATOM 5185 N N . LEU B 1 210 ? 57.196 0.603 4.120 1.00 45.57 236 LEU B N 1
ATOM 5186 C CA . LEU B 1 210 ? 58.311 0.852 5.031 1.00 47.19 236 LEU B CA 1
ATOM 5187 C C . LEU B 1 210 ? 57.857 1.480 6.353 1.00 49.23 236 LEU B C 1
ATOM 5188 O O . LEU B 1 210 ? 58.357 1.107 7.416 1.00 49.44 236 LEU B O 1
ATOM 5193 N N . GLN B 1 211 ? 56.922 2.429 6.281 1.00 49.54 237 GLN B N 1
ATOM 5194 C CA . GLN B 1 211 ? 56.350 3.038 7.484 1.00 53.25 237 GLN B CA 1
ATOM 5195 C C . GLN B 1 211 ? 55.640 1.998 8.346 1.00 49.82 237 GLN B C 1
ATOM 5196 O O . GLN B 1 211 ? 55.730 2.035 9.574 1.00 47.25 237 GLN B O 1
ATOM 5202 N N . ALA B 1 212 ? 54.921 1.085 7.697 1.00 46.59 238 ALA B N 1
ATOM 5203 C CA . ALA B 1 212 ? 54.090 0.111 8.406 1.00 45.23 238 ALA B CA 1
ATOM 5204 C C . ALA B 1 212 ? 54.922 -0.963 9.097 1.00 45.64 238 ALA B C 1
ATOM 5205 O O . ALA B 1 212 ? 54.604 -1.370 10.214 1.00 48.27 238 ALA B O 1
ATOM 5207 N N . GLY B 1 213 ? 55.984 -1.419 8.439 1.00 43.23 239 GLY B N 1
ATOM 5208 C CA . GLY B 1 213 ? 56.783 -2.531 8.954 1.00 42.07 239 GLY B CA 1
ATOM 5209 C C . GLY B 1 213 ? 56.014 -3.842 8.876 1.00 44.99 239 GLY B C 1
ATOM 5210 O O . GLY B 1 213 ? 55.115 -4.000 8.039 1.00 45.44 239 GLY B O 1
ATOM 5211 N N . GLY B 1 214 ? 56.349 -4.778 9.763 1.00 41.36 240 GLY B N 1
ATOM 5212 C CA . GLY B 1 214 ? 55.717 -6.098 9.771 1.00 38.42 240 GLY B CA 1
ATOM 5213 C C . GLY B 1 214 ? 56.065 -6.920 8.544 1.00 36.40 240 GLY B C 1
ATOM 5214 O O . GLY B 1 214 ? 55.239 -7.679 8.054 1.00 34.66 240 GLY B O 1
ATOM 5223 N N . VAL B 1 216 ? 59.271 -9.305 6.447 1.00 37.38 242 VAL B N 1
ATOM 5224 C CA . VAL B 1 216 ? 60.255 -10.340 6.753 1.00 39.59 242 VAL B CA 1
ATOM 5225 C C . VAL B 1 216 ? 61.516 -9.709 7.348 1.00 40.36 242 VAL B C 1
ATOM 5226 O O . VAL B 1 216 ? 62.083 -8.804 6.752 1.00 47.06 242 VAL B O 1
ATOM 5230 N N . SER B 1 217 ? 61.946 -10.176 8.520 1.00 40.10 243 SER B N 1
ATOM 5231 C CA . SER B 1 217 ? 63.082 -9.546 9.226 1.00 43.78 243 SER B CA 1
ATOM 5232 C C . SER B 1 217 ? 64.068 -10.492 9.921 1.00 42.68 243 SER B C 1
ATOM 5233 O O . SER B 1 217 ? 65.192 -10.083 10.226 1.00 51.85 243 SER B O 1
ATOM 5236 N N . SER B 1 218 ? 63.671 -11.733 10.176 1.00 41.30 244 SER B N 1
ATOM 5237 C CA . SER B 1 218 ? 64.602 -12.732 10.713 1.00 41.08 244 SER B CA 1
ATOM 5238 C C . SER B 1 218 ? 64.434 -14.061 9.973 1.00 36.68 244 SER B C 1
ATOM 5239 O O . SER B 1 218 ? 63.509 -14.226 9.181 1.00 37.36 244 SER B O 1
ATOM 5242 N N . ALA B 1 219 ? 65.337 -14.999 10.223 1.00 34.94 245 ALA B N 1
ATOM 5243 C CA . ALA B 1 219 ? 65.397 -16.229 9.435 1.00 37.09 245 ALA B CA 1
ATOM 5244 C C . ALA B 1 219 ? 64.125 -17.080 9.543 1.00 40.33 245 ALA B C 1
ATOM 5245 O O . ALA B 1 219 ? 63.752 -17.759 8.586 1.00 39.18 245 ALA B O 1
ATOM 5247 N N . SER B 1 220 ? 63.452 -17.035 10.692 1.00 42.37 246 SER B N 1
ATOM 5248 C CA . SER B 1 220 ? 62.200 -17.781 10.868 1.00 41.26 246 SER B CA 1
ATOM 5249 C C . SER B 1 220 ? 61.090 -17.301 9.919 1.00 37.99 246 SER B C 1
ATOM 5250 O O . SER B 1 220 ? 60.144 -18.037 9.651 1.00 36.74 246 SER B O 1
ATOM 5253 N N . ASP B 1 221 ? 61.217 -16.081 9.400 1.00 37.46 247 ASP B N 1
ATOM 5254 C CA . ASP B 1 221 ? 60.236 -15.535 8.459 1.00 36.93 247 ASP B CA 1
ATOM 5255 C C . ASP B 1 221 ? 60.472 -15.985 7.020 1.00 34.81 247 ASP B C 1
ATOM 5256 O O . ASP B 1 221 ? 59.607 -15.790 6.166 1.00 32.17 247 ASP B O 1
ATOM 5261 N N . ASN B 1 222 ? 61.639 -16.567 6.744 1.00 36.48 248 ASN B N 1
ATOM 5262 C CA . ASN B 1 222 ? 62.017 -16.916 5.371 1.00 33.72 248 ASN B CA 1
ATOM 5263 C C . ASN B 1 222 ? 60.998 -17.832 4.698 1.00 34.23 248 ASN B C 1
ATOM 5264 O O . ASN B 1 222 ? 60.432 -18.718 5.336 1.00 32.55 248 ASN B O 1
ATOM 5269 N N . LEU B 1 223 ? 60.759 -17.596 3.411 1.00 34.14 249 LEU B N 1
ATOM 5270 C CA . LEU B 1 223 ? 60.029 -18.540 2.580 1.00 33.86 249 LEU B CA 1
ATOM 5271 C C . LEU B 1 223 ? 61.067 -19.484 2.007 1.00 33.03 249 LEU B C 1
ATOM 5272 O O . LEU B 1 223 ? 61.864 -19.099 1.151 1.00 30.58 249 LEU B O 1
ATOM 5277 N N . VAL B 1 224 ? 61.053 -20.722 2.485 1.00 32.90 250 VAL B N 1
ATOM 5278 C CA . VAL B 1 224 ? 62.074 -21.688 2.121 1.00 33.21 250 VAL B CA 1
ATOM 5279 C C . VAL B 1 224 ? 61.442 -23.068 1.999 1.00 31.33 250 VAL B C 1
ATOM 5280 O O . VAL B 1 224 ? 60.625 -23.450 2.829 1.00 34.36 250 VAL B O 1
ATOM 5284 N N . PHE B 1 225 ? 61.783 -23.792 0.936 1.00 32.05 251 PHE B N 1
ATOM 5285 C CA . PHE B 1 225 ? 61.334 -25.170 0.774 1.00 30.28 251 PHE B CA 1
ATOM 5286 C C . PHE B 1 225 ? 62.384 -26.075 1.395 1.00 30.44 251 PHE B C 1
ATOM 5287 O O . PHE B 1 225 ? 63.538 -26.053 0.967 1.00 28.58 251 PHE B O 1
ATOM 5295 N N . PRO B 1 226 ? 61.993 -26.873 2.405 1.00 30.37 252 PRO B N 1
ATOM 5296 C CA . PRO B 1 226 ? 62.968 -27.678 3.116 1.00 31.63 252 PRO B CA 1
ATOM 5297 C C . PRO B 1 226 ? 63.112 -29.080 2.531 1.00 31.38 252 PRO B C 1
ATOM 5298 O O . PRO B 1 226 ? 62.308 -29.968 2.819 1.00 30.13 252 PRO B O 1
ATOM 5302 N N . TYR B 1 227 ? 64.139 -29.267 1.713 1.00 30.46 253 TYR B N 1
ATOM 5303 C CA . TYR B 1 227 ? 64.542 -30.597 1.304 1.00 30.87 253 TYR B CA 1
ATOM 5304 C C . TYR B 1 227 ? 65.111 -31.320 2.517 1.00 32.34 253 TYR B C 1
ATOM 5305 O O . TYR B 1 227 ? 65.516 -30.692 3.490 1.00 32.78 253 TYR B O 1
ATOM 5314 N N . SER B 1 228 ? 65.118 -32.644 2.467 1.00 34.21 254 SER B N 1
ATOM 5315 C CA . SER B 1 228 ? 65.616 -33.442 3.573 1.00 35.78 254 SER B CA 1
ATOM 5316 C C . SER B 1 228 ? 66.439 -34.603 3.043 1.00 34.51 254 SER B C 1
ATOM 5317 O O . SER B 1 228 ? 66.579 -34.772 1.838 1.00 33.05 254 SER B O 1
ATOM 5320 N N . ALA B 1 229 ? 66.993 -35.388 3.960 1.00 37.18 255 ALA B N 1
ATOM 5321 C CA . ALA B 1 229 ? 67.762 -36.578 3.612 1.00 38.90 255 ALA B CA 1
ATOM 5322 C C . ALA B 1 229 ? 66.863 -37.762 3.234 1.00 42.28 255 ALA B C 1
ATOM 5323 O O . ALA B 1 229 ? 67.322 -38.721 2.622 1.00 46.09 255 ALA B O 1
ATOM 5325 N N . GLU B 1 230 ? 65.593 -37.694 3.620 1.00 43.15 256 GLU B N 1
ATOM 5326 C CA . GLU B 1 230 ? 64.595 -38.677 3.243 1.00 50.39 256 GLU B CA 1
ATOM 5327 C C . GLU B 1 230 ? 64.580 -38.894 1.713 1.00 52.08 256 GLU B C 1
ATOM 5328 O O . GLU B 1 230 ? 64.426 -37.933 0.951 1.00 45.86 256 GLU B O 1
ATOM 5334 N N . PRO B 1 231 ? 64.762 -40.153 1.251 1.00 54.54 257 PRO B N 1
ATOM 5335 C CA . PRO B 1 231 ? 64.621 -40.387 -0.194 1.00 54.95 257 PRO B CA 1
ATOM 5336 C C . PRO B 1 231 ? 63.220 -39.999 -0.629 1.00 55.48 257 PRO B C 1
ATOM 5337 O O . PRO B 1 231 ? 62.250 -40.318 0.068 1.00 64.71 257 PRO B O 1
ATOM 5341 N N . GLY B 1 232 ? 63.113 -39.285 -1.743 1.00 48.41 258 GLY B N 1
ATOM 5342 C CA . GLY B 1 232 ? 61.823 -38.772 -2.188 1.00 46.29 258 GLY B CA 1
ATOM 5343 C C . GLY B 1 232 ? 61.651 -37.293 -1.909 1.00 42.71 258 GLY B C 1
ATOM 5344 O O . GLY B 1 232 ? 60.780 -36.654 -2.492 1.00 44.13 258 GLY B O 1
ATOM 5345 N N . ASN B 1 233 ? 62.474 -36.740 -1.023 1.00 39.47 259 ASN B N 1
ATOM 5346 C CA . ASN B 1 233 ? 62.485 -35.297 -0.794 1.00 36.28 259 ASN B CA 1
ATOM 5347 C C . ASN B 1 233 ? 63.902 -34.720 -0.762 1.00 32.95 259 ASN B C 1
ATOM 5348 O O . ASN B 1 233 ? 64.198 -33.805 0.009 1.00 30.47 259 ASN B O 1
ATOM 5353 N N . GLN B 1 234 ? 64.778 -35.257 -1.604 1.00 32.10 260 GLN B N 1
ATOM 5354 C CA . GLN B 1 234 ? 66.149 -34.771 -1.686 1.00 32.36 260 GLN B CA 1
ATOM 5355 C C . GLN B 1 234 ? 66.249 -33.670 -2.726 1.00 30.48 260 GLN B C 1
ATOM 5356 O O . GLN B 1 234 ? 65.543 -33.691 -3.728 1.00 29.83 260 GLN B O 1
ATOM 5362 N N . ASN B 1 235 ? 67.130 -32.707 -2.472 1.00 30.05 261 ASN B N 1
ATOM 5363 C CA . ASN B 1 235 ? 67.339 -31.595 -3.379 1.00 30.29 261 ASN B CA 1
ATOM 5364 C C . ASN B 1 235 ? 67.925 -32.114 -4.691 1.00 30.95 261 ASN B C 1
ATOM 5365 O O . ASN B 1 235 ? 68.960 -32.776 -4.676 1.00 30.27 261 ASN B O 1
ATOM 5370 N N . PRO B 1 236 ? 67.267 -31.822 -5.827 1.00 30.59 262 PRO B N 1
ATOM 5371 C CA . PRO B 1 236 ? 67.753 -32.222 -7.157 1.00 33.45 262 PRO B CA 1
ATOM 5372 C C . PRO B 1 236 ? 69.222 -31.907 -7.444 1.00 34.35 262 PRO B C 1
ATOM 5373 O O . PRO B 1 236 ? 69.860 -32.637 -8.195 1.00 38.86 262 PRO B O 1
ATOM 5377 N N . LYS B 1 237 ? 69.746 -30.836 -6.853 1.00 33.01 263 LYS B N 1
ATOM 5378 C CA . LYS B 1 237 ? 71.163 -30.492 -6.981 1.00 32.53 263 LYS B CA 1
ATOM 5379 C C . LYS B 1 237 ? 72.103 -31.607 -6.501 1.00 30.76 263 LYS B C 1
ATOM 5380 O O . LYS B 1 237 ? 73.189 -31.768 -7.038 1.00 28.79 263 LYS B O 1
ATOM 5386 N N . TYR B 1 238 ? 71.693 -32.362 -5.488 1.00 31.78 264 TYR B N 1
ATOM 5387 C CA . TYR B 1 238 ? 72.483 -33.495 -5.012 1.00 34.00 264 TYR B CA 1
ATOM 5388 C C . TYR B 1 238 ? 72.591 -34.575 -6.083 1.00 35.00 264 TYR B C 1
ATOM 5389 O O . TYR B 1 238 ? 73.684 -35.073 -6.364 1.00 32.42 264 TYR B O 1
ATOM 5398 N N . GLU B 1 239 ? 71.454 -34.929 -6.670 1.00 39.35 265 GLU B N 1
ATOM 5399 C CA . GLU B 1 239 ? 71.401 -35.939 -7.726 1.00 46.45 265 GLU B CA 1
ATOM 5400 C C . GLU B 1 239 ? 72.300 -35.556 -8.897 1.00 41.02 265 GLU B C 1
ATOM 5401 O O . GLU 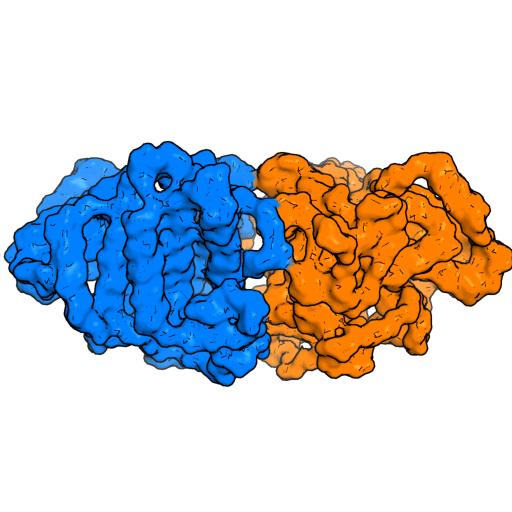B 1 239 ? 73.010 -36.388 -9.453 1.00 45.38 265 GLU B O 1
ATOM 5407 N N . LEU B 1 240 ? 72.273 -34.282 -9.247 1.00 40.24 266 LEU B N 1
ATOM 5408 C CA . LEU B 1 240 ? 73.092 -33.744 -10.322 1.00 43.95 266 LEU B CA 1
ATOM 5409 C C . LEU B 1 240 ? 74.573 -34.078 -10.143 1.00 41.88 266 LEU B C 1
ATOM 5410 O O . LEU B 1 240 ? 75.233 -34.500 -11.087 1.00 44.39 266 LEU B O 1
ATOM 5415 N N . ILE B 1 241 ? 75.075 -33.903 -8.923 1.00 37.89 267 ILE B N 1
ATOM 5416 C CA . ILE B 1 241 ? 76.471 -34.191 -8.594 1.00 34.02 267 ILE B CA 1
ATOM 5417 C C . ILE B 1 241 ? 76.717 -35.693 -8.404 1.00 33.01 267 ILE B C 1
ATOM 5418 O O . ILE B 1 241 ? 77.783 -36.189 -8.751 1.00 33.85 267 ILE B O 1
ATOM 5423 N N . GLU B 1 242 ? 75.745 -36.420 -7.859 1.00 34.29 268 GLU B N 1
ATOM 5424 C CA . GLU B 1 242 ? 75.878 -37.874 -7.729 1.00 35.92 268 GLU B CA 1
ATOM 5425 C C . GLU B 1 242 ? 76.042 -38.551 -9.085 1.00 34.64 268 GLU B C 1
ATOM 5426 O O . GLU B 1 242 ? 76.794 -39.507 -9.209 1.00 32.97 268 GLU B O 1
ATOM 5432 N N . LEU B 1 243 ? 75.339 -38.050 -10.095 1.00 35.63 269 LEU B N 1
ATOM 5433 C CA . LEU B 1 243 ? 75.403 -38.626 -11.432 1.00 37.73 269 LEU B CA 1
ATOM 5434 C C . LEU B 1 243 ? 76.781 -38.499 -12.073 1.00 37.94 269 LEU B C 1
ATOM 5435 O O . LEU B 1 243 ? 77.092 -39.255 -12.995 1.00 41.37 269 LEU B O 1
ATOM 5440 N N . VAL B 1 244 ? 77.600 -37.558 -11.600 1.00 36.37 270 VAL B N 1
ATOM 5441 C CA . VAL B 1 244 ? 78.982 -37.408 -12.100 1.00 36.15 270 VAL B CA 1
ATOM 5442 C C . VAL B 1 244 ? 80.039 -37.850 -11.084 1.00 36.47 270 VAL B C 1
ATOM 5443 O O . VAL B 1 244 ? 81.204 -37.444 -11.171 1.00 46.21 270 VAL B O 1
ATOM 5447 N N . GLY B 1 245 ? 79.635 -38.701 -10.142 1.00 35.22 271 GLY B N 1
ATOM 5448 C CA . GLY B 1 245 ? 80.568 -39.351 -9.213 1.00 37.62 271 GLY B CA 1
ATOM 5449 C C . GLY B 1 245 ? 80.585 -38.818 -7.791 1.00 37.30 271 GLY B C 1
ATOM 5450 O O . GLY B 1 245 ? 81.325 -39.321 -6.953 1.00 36.13 271 GLY B O 1
ATOM 5451 N N . GLY B 1 246 ? 79.768 -37.806 -7.510 1.00 37.71 272 GLY B N 1
ATOM 5452 C CA . GLY B 1 246 ? 79.693 -37.237 -6.168 1.00 39.08 272 GLY B CA 1
ATOM 5453 C C . GLY B 1 246 ? 80.752 -36.185 -5.877 1.00 40.44 272 GLY B C 1
ATOM 5454 O O . GLY B 1 246 ? 80.791 -35.646 -4.780 1.00 38.44 272 GLY B O 1
ATOM 5455 N N . THR B 1 247 ? 81.603 -35.889 -6.857 1.00 45.35 273 THR B N 1
ATOM 5456 C CA . THR B 1 247 ? 82.579 -34.812 -6.740 1.00 45.96 273 THR B CA 1
ATOM 5457 C C . THR B 1 247 ? 82.101 -33.608 -7.554 1.00 41.30 273 THR B C 1
ATOM 5458 O O . THR B 1 247 ? 81.737 -33.733 -8.730 1.00 39.18 273 THR B O 1
ATOM 5462 N N . GLN B 1 248 ? 82.121 -32.445 -6.919 1.00 39.21 274 GLN B N 1
ATOM 5463 C CA . GLN B 1 248 ? 81.541 -31.240 -7.493 1.00 40.03 274 GLN B CA 1
ATOM 5464 C C . GLN B 1 248 ? 82.535 -30.579 -8.452 1.00 39.59 274 GLN B C 1
ATOM 5465 O O . GLN B 1 248 ? 83.383 -29.796 -8.047 1.00 41.49 274 GLN B O 1
ATOM 5471 N N . ILE B 1 249 ? 82.404 -30.914 -9.733 1.00 41.15 275 ILE B N 1
ATOM 5472 C CA . ILE B 1 249 ? 83.302 -30.437 -10.791 1.00 42.56 275 ILE B CA 1
ATOM 5473 C C . ILE B 1 249 ? 82.518 -29.848 -11.969 1.00 38.48 275 ILE B C 1
ATOM 5474 O O . ILE B 1 249 ? 83.001 -29.831 -13.096 1.00 35.78 275 ILE B O 1
ATOM 5479 N N . LEU B 1 250 ? 81.304 -29.375 -11.703 1.00 36.86 276 LEU B N 1
ATOM 5480 C CA . LEU B 1 250 ? 80.443 -28.825 -12.742 1.00 36.88 276 LEU B CA 1
ATOM 5481 C C . LEU B 1 250 ? 80.179 -27.333 -12.582 1.00 35.57 276 LEU B C 1
ATOM 5482 O O . LEU B 1 250 ? 79.843 -26.667 -13.561 1.00 36.34 276 LEU B O 1
ATOM 5487 N N . PHE B 1 251 ? 80.316 -26.815 -11.360 1.00 33.18 277 PHE B N 1
ATOM 5488 C CA . PHE B 1 251 ? 79.999 -25.416 -11.044 1.00 30.67 277 PHE B CA 1
ATOM 5489 C C . PHE B 1 251 ? 81.199 -24.742 -10.392 1.00 30.56 277 PHE B C 1
ATOM 5490 O O . PHE B 1 251 ? 81.643 -25.162 -9.323 1.00 29.94 277 PHE B O 1
ATOM 5498 N N . PHE B 1 252 ? 81.713 -23.689 -11.022 1.00 31.30 278 PHE B N 1
ATOM 5499 C CA . PHE B 1 252 ? 82.982 -23.088 -10.602 1.00 31.70 278 PHE B CA 1
ATOM 5500 C C . PHE B 1 252 ? 82.841 -21.642 -10.162 1.00 30.40 278 PHE B C 1
ATOM 5501 O O . PHE B 1 252 ? 81.944 -20.923 -10.603 1.00 30.89 278 PHE B O 1
ATOM 5509 N N . ALA B 1 253 ? 83.759 -21.220 -9.301 1.00 31.36 279 ALA B N 1
ATOM 5510 C CA . ALA B 1 253 ? 83.801 -19.839 -8.831 1.00 34.03 279 ALA B CA 1
ATOM 5511 C C . ALA B 1 253 ? 84.037 -18.864 -9.984 1.00 36.43 279 ALA B C 1
ATOM 5512 O O . ALA B 1 253 ? 85.049 -18.948 -10.693 1.00 38.25 279 ALA B O 1
ATOM 5514 N N . SER B 1 254 ? 83.080 -17.958 -10.167 1.00 36.39 280 SER B N 1
ATOM 5515 C CA . SER B 1 254 ? 83.174 -16.907 -11.168 1.00 37.26 280 SER B CA 1
ATOM 5516 C C . SER B 1 254 ? 83.977 -15.750 -10.598 1.00 37.39 280 SER B C 1
ATOM 5517 O O . SER B 1 254 ? 83.747 -15.341 -9.461 1.00 36.74 280 SER B O 1
ATOM 5520 N N . ASN B 1 255 ? 84.912 -15.224 -11.386 1.00 36.52 281 ASN B N 1
ATOM 5521 C CA . ASN B 1 255 ? 85.678 -14.040 -10.983 1.00 37.81 281 ASN B CA 1
ATOM 5522 C C . ASN B 1 255 ? 84.802 -12.812 -10.695 1.00 38.13 281 ASN B C 1
ATOM 5523 O O . ASN B 1 255 ? 85.163 -11.980 -9.865 1.00 40.25 281 ASN B O 1
ATOM 5528 N N . TYR B 1 256 ? 83.660 -12.705 -11.374 1.00 35.26 282 TYR B N 1
ATOM 5529 C CA . TYR B 1 256 ? 82.708 -11.630 -11.106 1.00 39.08 282 TYR B CA 1
ATOM 5530 C C . TYR B 1 256 ? 82.146 -11.696 -9.682 1.00 36.78 282 TYR B C 1
ATOM 5531 O O . TYR B 1 256 ? 81.661 -10.692 -9.165 1.00 37.46 282 TYR B O 1
ATOM 5548 N N . LEU B 1 258 ? 83.852 -13.891 -6.996 1.00 34.18 284 LEU B N 1
ATOM 5549 C CA . LEU B 1 258 ? 84.939 -14.104 -6.034 1.00 35.53 284 LEU B CA 1
ATOM 5550 C C . LEU B 1 258 ? 85.798 -12.864 -5.801 1.00 37.60 284 LEU B C 1
ATOM 5551 O O . LEU B 1 258 ? 86.168 -12.584 -4.665 1.00 36.52 284 LEU B O 1
ATOM 5556 N N . LYS B 1 259 ? 86.146 -12.145 -6.866 1.00 40.80 285 LYS B N 1
ATOM 5557 C CA . LYS B 1 259 ? 87.059 -11.005 -6.729 1.00 43.83 285 LYS B CA 1
ATOM 5558 C C . LYS B 1 259 ? 86.498 -9.896 -5.830 1.00 41.05 285 LYS B C 1
ATOM 5559 O O . LYS B 1 259 ? 87.204 -9.430 -4.944 1.00 40.61 285 LYS B O 1
ATOM 5565 N N . PRO B 1 260 ? 85.232 -9.476 -6.044 1.00 43.04 286 PRO B N 1
ATOM 5566 C CA . PRO B 1 260 ? 84.647 -8.498 -5.111 1.00 43.72 286 PRO B CA 1
ATOM 5567 C C . PRO B 1 260 ? 84.633 -8.969 -3.657 1.00 40.04 286 PRO B C 1
ATOM 5568 O O . PRO B 1 260 ? 84.817 -8.161 -2.746 1.00 43.26 286 PRO B O 1
ATOM 5580 N N . GLN B 1 262 ? 86.794 -11.092 -2.328 1.00 39.81 288 GLN B N 1
ATOM 5581 C CA . GLN B 1 262 ? 88.183 -11.048 -1.864 1.00 42.76 288 GLN B CA 1
ATOM 5582 C C . GLN B 1 262 ? 88.660 -9.638 -1.516 1.00 45.42 288 GLN B C 1
ATOM 5583 O O . GLN B 1 262 ? 89.345 -9.451 -0.502 1.00 45.40 288 GLN B O 1
ATOM 5589 N N . GLU B 1 263 ? 88.289 -8.648 -2.327 1.00 45.16 289 GLU B N 1
ATOM 5590 C CA . GLU B 1 263 ? 88.698 -7.267 -2.044 1.00 50.31 289 GLU B CA 1
ATOM 5591 C C . GLU B 1 263 ? 88.024 -6.752 -0.764 1.00 45.01 289 GLU B C 1
ATOM 5592 O O . GLU B 1 263 ? 88.555 -5.863 -0.109 1.00 43.88 289 GLU B O 1
ATOM 5598 N N . ARG B 1 264 ? 86.896 -7.350 -0.374 1.00 42.62 290 ARG B N 1
ATOM 5599 C CA . ARG B 1 264 ? 86.207 -6.969 0.862 1.00 39.62 290 ARG B CA 1
ATOM 5600 C C . ARG B 1 264 ? 86.506 -7.905 2.045 1.00 39.89 290 ARG B C 1
ATOM 5601 O O . ARG B 1 264 ? 86.026 -7.667 3.149 1.00 40.53 290 ARG B O 1
ATOM 5609 N N . ASN B 1 265 ? 87.317 -8.940 1.812 1.00 41.48 291 ASN B N 1
ATOM 5610 C CA . ASN B 1 265 ? 87.646 -9.976 2.817 1.00 45.06 291 ASN B CA 1
ATOM 5611 C C . ASN B 1 265 ? 86.404 -10.661 3.378 1.00 41.87 291 ASN B C 1
ATOM 5612 O O . ASN B 1 265 ? 86.249 -10.813 4.589 1.00 40.35 291 ASN B O 1
ATOM 5617 N N . ASP B 1 266 ? 85.534 -11.081 2.465 1.00 41.59 292 ASP B N 1
ATOM 5618 C CA . ASP B 1 266 ? 84.216 -11.597 2.801 1.00 39.27 292 ASP B CA 1
ATOM 5619 C C . ASP B 1 266 ? 84.331 -13.006 3.384 1.00 38.62 292 ASP B C 1
ATOM 5620 O O . ASP B 1 266 ? 84.854 -13.902 2.726 1.00 38.37 292 ASP B O 1
ATOM 5625 N N . PRO B 1 267 ? 83.827 -13.210 4.618 1.00 38.93 293 PRO B N 1
ATOM 5626 C CA . PRO B 1 267 ? 83.936 -14.507 5.284 1.00 37.28 293 PRO B CA 1
ATOM 5627 C C . PRO B 1 267 ? 82.992 -15.584 4.740 1.00 37.74 293 PRO B C 1
ATOM 5628 O O . PRO B 1 267 ? 83.024 -16.712 5.226 1.00 36.70 293 PRO B O 1
ATOM 5632 N N . ARG B 1 268 ? 82.180 -15.247 3.738 1.00 38.14 294 ARG B N 1
ATOM 5633 C CA . ARG B 1 268 ? 81.370 -16.242 3.037 1.00 35.17 294 ARG B CA 1
ATOM 5634 C C . ARG B 1 268 ? 82.164 -17.054 2.016 1.00 33.62 294 ARG B C 1
ATOM 5635 O O . ARG B 1 268 ? 81.687 -18.083 1.556 1.00 35.91 294 ARG B O 1
ATOM 5643 N N . ILE B 1 269 ? 83.359 -16.601 1.649 1.00 35.06 295 ILE B N 1
ATOM 5644 C CA . ILE B 1 269 ? 84.158 -17.285 0.622 1.00 36.25 295 ILE B CA 1
ATOM 5645 C C . ILE B 1 269 ? 84.295 -18.797 0.894 1.00 34.27 295 ILE B C 1
ATOM 5646 O O . ILE B 1 269 ? 84.026 -19.604 0.001 1.00 31.24 295 ILE B O 1
ATOM 5651 N N . PRO B 1 270 ? 84.696 -19.186 2.121 1.00 35.17 296 PRO B N 1
ATOM 5652 C CA . PRO B 1 270 ? 84.760 -20.622 2.443 1.00 36.37 296 PRO B CA 1
ATOM 5653 C C . PRO B 1 270 ? 83.404 -21.350 2.453 1.00 37.64 296 PRO B C 1
ATOM 5654 O O . PRO B 1 270 ? 83.374 -22.576 2.346 1.00 42.35 296 PRO B O 1
ATOM 5658 N N . CYS B 1 271 ? 82.302 -20.612 2.588 1.00 35.78 297 CYS B N 1
ATOM 5659 C CA . CYS B 1 271 ? 80.962 -21.208 2.540 1.00 34.16 297 CYS B CA 1
ATOM 5660 C C . CYS B 1 271 ? 80.462 -21.367 1.107 1.00 36.12 297 CYS B C 1
ATOM 5661 O O . CYS B 1 271 ? 79.760 -22.324 0.794 1.00 39.43 297 CYS B O 1
ATOM 5664 N N . TYR B 1 272 ? 80.811 -20.412 0.249 1.00 35.09 298 TYR B N 1
ATOM 5665 C CA . TYR B 1 272 ? 80.405 -20.424 -1.155 1.00 34.47 298 TYR B CA 1
ATOM 5666 C C . TYR B 1 272 ? 81.276 -21.348 -1.988 1.00 34.39 298 TYR B C 1
ATOM 5667 O O . TYR B 1 272 ? 80.791 -21.974 -2.931 1.00 34.95 298 TYR B O 1
ATOM 5676 N N . PHE B 1 273 ? 82.563 -21.418 -1.651 1.00 35.36 299 PHE B N 1
ATOM 5677 C CA . PHE B 1 273 ? 83.535 -22.130 -2.472 1.00 36.45 299 PHE B CA 1
ATOM 5678 C C . PHE B 1 273 ? 84.399 -23.108 -1.687 1.00 38.12 299 PHE B C 1
ATOM 5679 O O . PHE B 1 273 ? 84.537 -23.008 -0.467 1.00 39.07 299 PHE B O 1
ATOM 5687 N N . GLU B 1 274 ? 84.962 -24.068 -2.411 1.00 38.93 300 GLU B N 1
ATOM 5688 C CA . GLU B 1 274 ? 86.084 -24.854 -1.905 1.00 41.64 300 GLU B CA 1
ATOM 5689 C C . GLU B 1 274 ? 87.363 -24.222 -2.442 1.00 39.60 300 GLU B C 1
ATOM 5690 O O . GLU B 1 274 ? 87.371 -23.691 -3.552 1.00 39.99 300 GLU B O 1
ATOM 5696 N N . PRO B 1 275 ? 88.432 -24.220 -1.634 1.00 38.84 301 PRO B N 1
ATOM 5697 C CA . PRO B 1 275 ? 89.697 -23.713 -2.130 1.00 36.65 301 PRO B CA 1
ATOM 5698 C C . PRO B 1 275 ? 90.323 -24.689 -3.107 1.00 38.27 301 PRO B C 1
ATOM 5699 O O . PRO B 1 275 ? 89.927 -25.856 -3.176 1.00 36.90 301 PRO B O 1
ATOM 5703 N N . GLY B 1 276 ? 91.291 -24.202 -3.869 1.00 41.40 302 GLY B N 1
ATOM 5704 C CA . GLY B 1 276 ? 92.141 -25.071 -4.660 1.00 42.89 302 GLY B CA 1
ATOM 5705 C C . GLY B 1 276 ? 92.943 -25.989 -3.751 1.00 46.36 302 GLY B C 1
ATOM 5706 O O . GLY B 1 276 ? 92.931 -25.847 -2.522 1.00 45.74 302 GLY B O 1
ATOM 5707 N N . ALA B 1 277 ? 93.650 -26.935 -4.354 1.00 46.91 303 ALA B N 1
ATOM 5708 C CA . ALA B 1 277 ? 94.378 -27.934 -3.584 1.00 50.69 303 ALA B CA 1
ATOM 5709 C C . ALA B 1 277 ? 95.475 -27.329 -2.702 1.00 53.08 303 ALA B C 1
ATOM 5710 O O . ALA B 1 277 ? 95.828 -27.902 -1.679 1.00 52.54 303 ALA B O 1
ATOM 5712 N N . ASP B 1 278 ? 95.986 -26.161 -3.080 1.00 53.30 304 ASP B N 1
ATOM 5713 C CA . ASP B 1 278 ? 97.024 -25.483 -2.290 1.00 54.03 304 ASP B CA 1
ATOM 5714 C C . ASP B 1 278 ? 96.464 -24.637 -1.136 1.00 50.73 304 ASP B C 1
ATOM 5715 O O . ASP B 1 278 ? 97.235 -24.029 -0.397 1.00 52.67 304 ASP B O 1
ATOM 5720 N N . GLY B 1 279 ? 95.139 -24.609 -0.978 1.00 46.38 305 GLY B N 1
ATOM 5721 C CA . GLY B 1 279 ? 94.491 -23.825 0.078 1.00 44.26 305 GLY B CA 1
ATOM 5722 C C . GLY B 1 279 ? 94.118 -22.409 -0.334 1.00 42.30 305 GLY B C 1
ATOM 5723 O O . GLY B 1 279 ? 93.556 -21.661 0.470 1.00 43.77 305 GLY B O 1
ATOM 5724 N N . VAL B 1 280 ? 94.402 -22.051 -1.586 1.00 40.59 306 VAL B N 1
ATOM 5725 C CA . VAL B 1 280 ? 94.118 -20.718 -2.122 1.00 42.59 306 VAL B CA 1
ATOM 5726 C C . VAL B 1 280 ? 92.781 -20.715 -2.865 1.00 42.31 306 VAL B C 1
ATOM 5727 O O . VAL B 1 280 ? 92.504 -21.614 -3.659 1.00 41.49 306 VAL B O 1
ATOM 5731 N N . TYR B 1 281 ? 91.959 -19.701 -2.613 1.00 40.42 307 TYR B N 1
ATOM 5732 C CA . TYR B 1 281 ? 90.719 -19.513 -3.371 1.00 41.26 307 TYR B CA 1
ATOM 5733 C C . TYR B 1 281 ? 91.023 -18.715 -4.628 1.00 41.48 307 TYR B C 1
ATOM 5734 O O . TYR B 1 281 ? 91.558 -17.612 -4.557 1.00 44.19 307 TYR B O 1
ATOM 5743 N N . ARG B 1 282 ? 90.680 -19.269 -5.781 1.00 41.44 308 ARG B N 1
ATOM 5744 C CA . ARG B 1 282 ? 90.916 -18.585 -7.042 1.00 44.05 308 ARG B CA 1
ATOM 5745 C C . ARG B 1 282 ? 89.784 -18.929 -8.015 1.00 41.04 308 ARG B C 1
ATOM 5746 O O . ARG B 1 282 ? 89.268 -20.049 -8.009 1.00 39.03 308 ARG B O 1
ATOM 5754 N N . GLY B 1 283 ? 89.397 -17.952 -8.832 1.00 38.81 309 GLY B N 1
ATOM 5755 C CA . GLY B 1 283 ? 88.242 -18.076 -9.714 1.00 36.55 309 GLY B CA 1
ATOM 5756 C C . GLY B 1 283 ? 88.597 -18.188 -11.189 1.00 38.52 309 GLY B C 1
ATOM 5757 O O . GLY B 1 283 ? 89.757 -18.378 -11.562 1.00 34.55 309 GLY B O 1
ATOM 5758 N N . LEU B 1 284 ? 87.572 -18.070 -12.025 1.00 39.08 310 LEU B N 1
ATOM 5759 C CA . LEU B 1 284 ? 87.706 -18.250 -13.459 1.00 38.09 310 LEU B CA 1
ATOM 5760 C C . LEU B 1 284 ? 86.759 -17.322 -14.183 1.00 38.59 310 LEU B C 1
ATOM 5761 O O . LEU B 1 284 ? 85.720 -16.933 -13.650 1.00 40.67 310 LEU B O 1
ATOM 5766 N N . GLY B 1 285 ? 87.127 -16.968 -15.406 1.00 39.80 311 GLY B N 1
ATOM 5767 C CA . GLY B 1 285 ? 86.243 -16.223 -16.280 1.00 39.01 311 GLY B CA 1
ATOM 5768 C C . GLY B 1 285 ? 85.261 -17.165 -16.938 1.00 39.29 311 GLY B C 1
ATOM 5769 O O . GLY B 1 285 ? 85.378 -18.392 -16.819 1.00 36.94 311 GLY B O 1
ATOM 5770 N N . ASN B 1 286 ? 84.289 -16.586 -17.633 1.00 38.52 312 ASN B N 1
ATOM 5771 C CA . ASN B 1 286 ? 83.340 -17.360 -18.410 1.00 39.63 312 ASN B CA 1
ATOM 5772 C C . ASN B 1 286 ? 84.070 -18.303 -19.354 1.00 41.70 312 ASN B C 1
ATOM 5773 O O . ASN B 1 286 ? 84.915 -17.872 -20.137 1.00 45.12 312 ASN B O 1
ATOM 5778 N N . ARG B 1 287 ? 83.764 -19.595 -19.253 1.00 42.24 313 ARG B N 1
ATOM 5779 C CA . ARG B 1 287 ? 84.353 -20.635 -20.118 1.00 42.38 313 ARG B CA 1
ATOM 5780 C C . ARG B 1 287 ? 85.873 -20.833 -20.010 1.00 43.47 313 ARG B C 1
ATOM 5781 O O . ARG B 1 287 ? 86.442 -21.608 -20.780 1.00 44.94 313 ARG B O 1
ATOM 5789 N N . GLU B 1 288 ? 86.521 -20.161 -19.060 1.00 44.51 314 GLU B N 1
ATOM 5790 C CA . GLU B 1 288 ? 87.950 -20.334 -18.851 1.00 45.29 314 GLU B CA 1
ATOM 5791 C C . GLU B 1 288 ? 88.204 -21.749 -18.314 1.00 46.54 314 GLU B C 1
ATOM 5792 O O . GLU B 1 288 ? 87.511 -22.196 -17.400 1.00 45.64 314 GLU B O 1
ATOM 5798 N N . PRO B 1 289 ? 89.179 -22.471 -18.896 1.00 46.04 315 PRO B N 1
ATOM 5799 C CA . PRO B 1 289 ? 89.430 -23.839 -18.434 1.00 47.45 315 PRO B CA 1
ATOM 5800 C C . PRO B 1 289 ? 89.903 -23.904 -16.988 1.00 43.81 315 PRO B C 1
ATOM 5801 O O . PRO B 1 289 ? 90.766 -23.128 -16.587 1.00 41.70 315 PRO B O 1
ATOM 5805 N N . ALA B 1 290 ? 89.328 -24.828 -16.224 1.00 41.59 316 ALA B N 1
ATOM 5806 C CA . ALA B 1 290 ? 89.725 -25.042 -14.841 1.00 42.56 316 ALA B CA 1
ATOM 5807 C C . ALA B 1 290 ? 91.189 -25.458 -14.756 1.00 44.75 316 ALA B C 1
ATOM 5808 O O . ALA B 1 290 ? 91.670 -26.253 -15.564 1.00 45.25 316 ALA B O 1
ATOM 5810 N N . VAL B 1 291 ? 91.890 -24.920 -13.767 1.00 48.50 317 VAL B N 1
ATOM 5811 C CA . VAL B 1 291 ? 93.321 -25.150 -13.631 1.00 51.95 317 VAL B CA 1
ATOM 5812 C C . VAL B 1 291 ? 93.583 -26.354 -12.730 1.00 54.12 317 VAL B C 1
ATOM 5813 O O . VAL B 1 291 ? 93.043 -26.438 -11.631 1.00 50.97 317 VAL B O 1
ATOM 5817 N N . THR B 1 292 ? 94.405 -27.284 -13.213 1.00 59.01 318 THR B N 1
ATOM 5818 C CA . THR B 1 292 ? 94.887 -28.414 -12.417 1.00 59.30 318 THR B CA 1
ATOM 5819 C C . THR B 1 292 ? 96.410 -28.436 -12.443 1.00 69.43 318 THR B C 1
ATOM 5820 O O . THR B 1 292 ? 97.024 -27.926 -13.385 1.00 79.84 318 THR B O 1
ATOM 5824 N N . ASP B 1 293 ? 97.017 -29.035 -11.421 1.00 71.27 319 ASP B N 1
ATOM 5825 C CA . ASP B 1 293 ? 98.464 -29.276 -11.433 1.00 84.67 319 ASP B CA 1
ATOM 5826 C C . ASP B 1 293 ? 98.786 -30.537 -12.246 1.00 96.11 319 ASP B C 1
ATOM 5827 O O . ASP B 1 293 ? 97.882 -31.162 -12.819 1.00 98.10 319 ASP B O 1
ATOM 5832 N N . ASP B 1 294 ? 100.070 -30.892 -12.311 1.00 103.89 320 ASP B N 1
ATOM 5833 C CA . ASP B 1 294 ? 100.515 -32.092 -13.034 1.00 112.48 320 ASP B CA 1
ATOM 5834 C C . ASP B 1 294 ? 99.974 -33.393 -12.413 1.00 108.96 320 ASP B C 1
ATOM 5835 O O . ASP B 1 294 ? 99.824 -34.398 -13.113 1.00 112.94 320 ASP B O 1
ATOM 5840 N N . LYS B 1 295 ? 99.654 -33.357 -11.118 1.00 97.14 321 LYS B N 1
ATOM 5841 C CA . LYS B 1 295 ? 99.083 -34.506 -10.407 1.00 91.57 321 LYS B CA 1
ATOM 5842 C C . LYS B 1 295 ? 97.550 -34.598 -10.551 1.00 83.94 321 LYS B C 1
ATOM 5843 O O . LYS B 1 295 ? 96.918 -35.477 -9.961 1.00 70.54 321 LYS B O 1
ATOM 5849 N N . ASP B 1 296 ? 96.965 -33.694 -11.336 1.00 85.05 322 ASP B N 1
ATOM 5850 C CA . ASP B 1 296 ? 95.527 -33.689 -11.620 1.00 86.98 322 ASP B CA 1
ATOM 5851 C C . ASP B 1 296 ? 94.675 -33.303 -10.398 1.00 79.59 322 ASP B C 1
ATOM 5852 O O . ASP B 1 296 ? 93.528 -33.731 -10.264 1.00 68.40 322 ASP B O 1
ATOM 5857 N N . ASN B 1 297 ? 95.240 -32.481 -9.517 1.00 73.85 323 ASN B N 1
ATOM 5858 C CA . ASN B 1 297 ? 94.486 -31.906 -8.407 1.00 67.48 323 ASN B CA 1
ATOM 5859 C C . ASN B 1 297 ? 93.866 -30.590 -8.841 1.00 60.02 323 ASN B C 1
ATOM 5860 O O . ASN B 1 297 ? 94.479 -29.825 -9.596 1.00 61.97 323 ASN B O 1
ATOM 5873 N N . LEU B 1 299 ? 92.992 -26.948 -8.803 1.00 44.79 325 LEU B N 1
ATOM 5874 C CA . LEU B 1 299 ? 93.527 -25.696 -8.238 1.00 44.32 325 LEU B CA 1
ATOM 5875 C C . LEU B 1 299 ? 92.514 -24.548 -8.283 1.00 41.81 325 LEU B C 1
ATOM 5876 O O . LEU B 1 299 ? 92.570 -23.648 -7.451 1.00 45.11 325 LEU B O 1
ATOM 5881 N N . SER B 1 300 ? 91.605 -24.571 -9.258 1.00 40.15 326 SER B N 1
ATOM 5882 C CA . SER B 1 300 ? 90.510 -23.600 -9.314 1.00 40.46 326 SER B CA 1
ATOM 5883 C C . SER B 1 300 ? 89.509 -23.883 -8.194 1.00 39.79 326 SER B C 1
ATOM 5884 O O . SER B 1 300 ? 89.387 -25.024 -7.733 1.00 38.63 326 SER B O 1
ATOM 5887 N N . SER B 1 301 ? 88.810 -22.844 -7.746 1.00 36.84 327 SER B N 1
ATOM 5888 C CA . SER B 1 301 ? 87.775 -23.017 -6.737 1.00 37.54 327 SER B CA 1
ATOM 5889 C C . SER B 1 301 ? 86.477 -23.462 -7.394 1.00 36.09 327 SER B C 1
ATOM 5890 O O . SER B 1 301 ? 86.031 -22.866 -8.376 1.00 34.73 327 SER B O 1
ATOM 5893 N N . VAL B 1 302 ? 85.888 -24.523 -6.852 1.00 35.27 328 VAL B N 1
ATOM 5894 C CA . VAL B 1 302 ? 84.561 -24.956 -7.261 1.00 34.31 328 VAL B CA 1
ATOM 5895 C C . VAL B 1 302 ? 83.555 -24.421 -6.256 1.00 32.85 328 VAL B C 1
ATOM 5896 O O . VAL B 1 302 ? 83.924 -24.068 -5.136 1.00 30.06 328 VAL B O 1
ATOM 5900 N N . VAL B 1 303 ? 82.294 -24.342 -6.672 1.00 31.91 329 VAL B N 1
ATOM 5901 C CA . VAL B 1 303 ? 81.224 -23.949 -5.779 1.00 30.14 329 VAL B CA 1
ATOM 5902 C C . VAL B 1 303 ? 81.135 -25.031 -4.710 1.00 29.22 329 VAL B C 1
ATOM 5903 O O . VAL B 1 303 ? 81.250 -26.215 -5.007 1.00 29.79 329 VAL B O 1
ATOM 5907 N N . SER B 1 304 ? 80.940 -24.617 -3.463 1.00 31.24 330 SER B N 1
ATOM 5908 C CA . SER B 1 304 ? 80.985 -25.543 -2.327 1.00 34.00 330 SER B CA 1
ATOM 5909 C C . SER B 1 304 ? 80.044 -26.733 -2.503 1.00 32.31 330 SER B C 1
ATOM 5910 O O . SER B 1 304 ? 78.870 -26.563 -2.840 1.00 32.85 330 SER B O 1
ATOM 5913 N N . SER B 1 305 ? 80.558 -27.934 -2.253 1.00 32.83 331 SER B N 1
ATOM 5914 C CA . SER B 1 305 ? 79.760 -29.150 -2.387 1.00 33.80 331 SER B CA 1
ATOM 5915 C C . SER B 1 305 ? 78.654 -29.175 -1.324 1.00 32.13 331 SER B C 1
ATOM 5916 O O . SER B 1 305 ? 77.607 -29.773 -1.533 1.00 35.04 331 SER B O 1
ATOM 5919 N N . TYR B 1 306 ? 78.874 -28.479 -0.211 1.00 33.27 332 TYR B N 1
ATOM 5920 C CA . TYR B 1 306 ? 77.857 -28.323 0.836 1.00 33.95 332 TYR B CA 1
ATOM 5921 C C . TYR B 1 306 ? 76.547 -27.755 0.296 1.00 33.14 332 TYR B C 1
ATOM 5922 O O . TYR B 1 306 ? 75.465 -28.120 0.766 1.00 31.18 332 TYR B O 1
ATOM 5931 N N . LEU B 1 307 ? 76.646 -26.863 -0.688 1.00 31.99 333 LEU B N 1
ATOM 5932 C CA . LEU B 1 307 ? 75.457 -26.263 -1.306 1.00 32.61 333 LEU B CA 1
ATOM 5933 C C . LEU B 1 307 ? 74.706 -27.223 -2.224 1.00 30.91 333 LEU B C 1
ATOM 5934 O O . LEU B 1 307 ? 73.603 -26.919 -2.663 1.00 30.43 333 LEU B O 1
ATOM 5939 N N . PHE B 1 308 ? 75.316 -28.367 -2.525 1.00 34.59 334 PHE B N 1
ATOM 5940 C CA . PHE B 1 308 ? 74.694 -29.395 -3.357 1.00 36.47 334 PHE B CA 1
ATOM 5941 C C . PHE B 1 308 ? 74.332 -30.638 -2.544 1.00 34.81 334 PHE B C 1
ATOM 5942 O O . PHE B 1 308 ? 74.090 -31.699 -3.110 1.00 34.34 334 PHE B O 1
ATOM 5950 N N . ARG B 1 309 ? 74.274 -30.503 -1.220 1.00 33.80 335 ARG B N 1
ATOM 5951 C CA . ARG B 1 309 ? 73.922 -31.626 -0.357 1.00 33.35 335 ARG B CA 1
ATOM 5952 C C . ARG B 1 309 ? 72.431 -31.956 -0.452 1.00 33.03 335 ARG B C 1
ATOM 5953 O O . ARG B 1 309 ? 71.623 -31.127 -0.871 1.00 33.71 335 ARG B O 1
ATOM 5961 N N . LYS B 1 310 ? 72.085 -33.171 -0.042 1.00 32.07 336 LYS B N 1
ATOM 5962 C CA . LYS B 1 310 ? 70.741 -33.716 -0.231 1.00 32.81 336 LYS B CA 1
ATOM 5963 C C . LYS B 1 310 ? 69.676 -32.864 0.441 1.00 33.95 336 LYS B C 1
ATOM 5964 O O . LYS B 1 310 ? 68.584 -32.706 -0.100 1.00 33.23 336 LYS B O 1
ATOM 5970 N N . ASP B 1 311 ? 70.002 -32.291 1.601 1.00 34.86 337 ASP B N 1
ATOM 5971 C CA . ASP B 1 311 ? 69.031 -31.508 2.371 1.00 31.22 337 ASP B CA 1
ATOM 5972 C C . ASP B 1 311 ? 69.276 -30.013 2.280 1.00 30.86 337 ASP B C 1
ATOM 5973 O O . ASP B 1 311 ? 68.854 -29.257 3.160 1.00 30.15 337 ASP B O 1
ATOM 5978 N N . ALA B 1 312 ? 69.944 -29.571 1.216 1.00 30.51 338 ALA B N 1
ATOM 5979 C CA . ALA B 1 312 ? 70.146 -28.147 1.009 1.00 32.27 338 ALA B CA 1
ATOM 5980 C C . ALA B 1 312 ? 68.783 -27.509 0.798 1.00 32.07 338 ALA B C 1
ATOM 5981 O O . ALA B 1 312 ? 68.012 -27.980 -0.023 1.00 30.14 338 ALA B O 1
ATOM 5983 N N . PRO B 1 313 ? 68.474 -26.451 1.558 1.00 35.96 339 PRO B N 1
ATOM 5984 C CA . PRO B 1 313 ? 67.168 -25.824 1.435 1.00 36.71 339 PRO B CA 1
ATOM 5985 C C . PRO B 1 313 ? 67.105 -24.974 0.181 1.00 35.39 339 PRO B C 1
ATOM 5986 O O . PRO B 1 313 ? 68.144 -24.516 -0.285 1.00 33.60 339 PRO B O 1
ATOM 5990 N N . GLU B 1 314 ? 65.899 -24.793 -0.362 1.00 36.19 340 GLU B N 1
ATOM 5991 C CA . GLU B 1 314 ? 65.681 -23.890 -1.484 1.00 34.24 340 GLU B CA 1
ATOM 5992 C C . GLU B 1 314 ? 65.038 -22.614 -0.972 1.00 35.19 340 GLU B C 1
ATOM 5993 O O . GLU B 1 314 ? 63.847 -22.584 -0.643 1.00 33.67 340 GLU B O 1
ATOM 5999 N N . LEU B 1 315 ? 65.847 -21.565 -0.914 1.00 34.41 341 LEU B N 1
ATOM 6000 C CA . LEU B 1 315 ? 65.448 -20.285 -0.356 1.00 34.48 341 LEU B CA 1
ATOM 6001 C C . LEU B 1 315 ? 64.738 -19.472 -1.435 1.00 34.16 341 LEU B C 1
ATOM 6002 O O . LEU B 1 315 ? 65.318 -19.185 -2.480 1.00 39.23 341 LEU B O 1
ATOM 6007 N N . ILE B 1 316 ? 63.477 -19.125 -1.190 1.00 34.14 342 ILE B N 1
ATOM 6008 C CA . ILE B 1 316 ? 62.638 -18.445 -2.188 1.00 34.74 342 ILE B CA 1
ATOM 6009 C C . ILE B 1 316 ? 62.483 -16.950 -1.890 1.00 34.25 342 ILE B C 1
ATOM 6010 O O . ILE B 1 316 ? 62.499 -16.126 -2.805 1.00 39.18 342 ILE B O 1
ATOM 6015 N N . TYR B 1 317 ? 62.328 -16.609 -0.615 1.00 32.87 343 TYR B N 1
ATOM 6016 C CA . TYR B 1 317 ? 62.443 -15.229 -0.174 1.00 32.63 343 TYR B CA 1
ATOM 6017 C C . TYR B 1 317 ? 63.083 -15.164 1.217 1.00 32.64 343 TYR B C 1
ATOM 6018 O O . TYR B 1 317 ? 62.635 -15.846 2.141 1.00 30.99 343 TYR B O 1
ATOM 6027 N N . SER B 1 318 ? 64.131 -14.349 1.355 1.00 30.91 344 SER B N 1
ATOM 6028 C CA . SER B 1 318 ? 64.953 -14.334 2.572 1.00 31.85 344 SER B CA 1
ATOM 6029 C C . SER B 1 318 ? 64.929 -12.978 3.269 1.00 32.85 344 SER B C 1
ATOM 6030 O O . SER B 1 318 ? 64.575 -11.972 2.663 1.00 36.42 344 SER B O 1
ATOM 6033 N N . CYS B 1 319 ? 65.304 -12.957 4.545 1.00 31.60 345 CYS B N 1
ATOM 6034 C CA . CYS B 1 319 ? 65.340 -11.714 5.297 1.00 32.74 345 CYS B CA 1
ATOM 6035 C C . CYS B 1 319 ? 66.515 -10.826 4.873 1.00 32.20 345 CYS B C 1
ATOM 6036 O O . CYS B 1 319 ? 66.398 -9.608 4.914 1.00 33.10 345 CYS B O 1
ATOM 6039 N N . GLN B 1 320 ? 67.625 -11.430 4.454 1.00 33.28 346 GLN B N 1
ATOM 6040 C CA . GLN B 1 320 ? 68.749 -10.676 3.870 1.00 35.63 346 GLN B CA 1
ATOM 6041 C C . GLN B 1 320 ? 68.264 -9.879 2.694 1.00 33.10 346 GLN B C 1
ATOM 6042 O O . GLN B 1 320 ? 68.541 -8.692 2.576 1.00 35.59 346 GLN B O 1
ATOM 6048 N N . GLU B 1 321 ? 67.582 -10.583 1.798 1.00 32.68 347 GLU B N 1
ATOM 6049 C CA . GLU B 1 321 ? 67.080 -10.029 0.560 1.00 34.88 347 GLU B CA 1
ATOM 6050 C C . GLU B 1 321 ? 66.207 -8.821 0.887 1.00 34.26 347 GLU B C 1
ATOM 6051 O O . GLU B 1 321 ? 66.385 -7.740 0.323 1.00 33.92 347 GLU B O 1
ATOM 6057 N N . GLN B 1 322 ? 65.298 -9.012 1.838 1.00 31.55 348 GLN B N 1
ATOM 6058 C CA . GLN B 1 322 ? 64.406 -7.961 2.294 1.00 34.40 348 GLN B CA 1
ATOM 6059 C C . GLN B 1 322 ? 65.182 -6.796 2.909 1.00 34.38 348 GLN B C 1
ATOM 6060 O O . GLN B 1 322 ? 64.930 -5.637 2.590 1.00 37.08 348 GLN B O 1
ATOM 6066 N N . LEU B 1 323 ? 66.118 -7.112 3.797 1.00 33.57 349 LEU B N 1
ATOM 6067 C CA . LEU B 1 323 ? 66.821 -6.091 4.556 1.00 34.53 349 LEU B CA 1
ATOM 6068 C C . LEU B 1 323 ? 67.707 -5.220 3.675 1.00 34.30 349 LEU B C 1
ATOM 6069 O O . LEU B 1 323 ? 67.791 -4.017 3.893 1.00 37.05 349 LEU B O 1
ATOM 6074 N N . LEU B 1 324 ? 68.356 -5.818 2.682 1.00 33.90 350 LEU B N 1
ATOM 6075 C CA . LEU B 1 324 ? 69.189 -5.061 1.746 1.00 33.81 350 LEU B CA 1
ATOM 6076 C C . LEU B 1 324 ? 68.342 -4.226 0.785 1.00 34.59 350 LEU B C 1
ATOM 6077 O O . LEU B 1 324 ? 68.780 -3.177 0.339 1.00 39.24 350 LEU B O 1
ATOM 6082 N N . LEU B 1 325 ? 67.133 -4.682 0.474 1.00 35.56 351 LEU B N 1
ATOM 6083 C CA . LEU B 1 325 ? 66.216 -3.887 -0.336 1.00 34.12 351 LEU B CA 1
ATOM 6084 C C . LEU B 1 325 ? 65.693 -2.694 0.462 1.00 34.79 351 LEU B C 1
ATOM 6085 O O . LEU B 1 325 ? 65.577 -1.596 -0.079 1.00 32.83 351 LEU B O 1
ATOM 6090 N N . GLU B 1 326 ? 65.361 -2.913 1.736 1.00 35.26 352 GLU B N 1
ATOM 6091 C CA . GLU B 1 326 ? 64.966 -1.812 2.623 1.00 38.07 352 GLU B CA 1
ATOM 6092 C C . GLU B 1 326 ? 66.097 -0.779 2.707 1.00 37.69 352 GLU B C 1
ATOM 6093 O O . GLU B 1 326 ? 65.861 0.416 2.572 1.00 37.79 352 GLU B O 1
ATOM 6099 N N . ALA B 1 327 ? 67.323 -1.252 2.910 1.00 39.99 353 ALA B N 1
ATOM 6100 C CA . ALA B 1 327 ? 68.508 -0.386 2.949 1.00 40.58 353 ALA B CA 1
ATOM 6101 C C . ALA B 1 327 ? 68.626 0.451 1.681 1.00 40.81 353 ALA B C 1
ATOM 6102 O O . ALA B 1 327 ? 68.873 1.657 1.733 1.00 41.20 353 ALA B O 1
ATOM 6104 N N . GLU B 1 328 ? 68.448 -0.207 0.543 1.00 38.39 354 GLU B N 1
ATOM 6105 C CA . GLU B 1 328 ? 68.470 0.461 -0.747 1.00 38.20 354 GLU B CA 1
ATOM 6106 C C . GLU B 1 328 ? 67.401 1.547 -0.865 1.00 38.28 354 GLU B C 1
ATOM 6107 O O . GLU B 1 328 ? 67.663 2.634 -1.390 1.00 38.45 354 GLU B O 1
ATOM 6113 N N . ALA B 1 329 ? 66.197 1.242 -0.397 1.00 36.03 355 ALA B N 1
ATOM 6114 C CA . ALA B 1 329 ? 65.084 2.178 -0.481 1.00 37.62 355 ALA B CA 1
ATOM 6115 C C . ALA B 1 329 ? 65.380 3.456 0.293 1.00 37.99 355 ALA B C 1
ATOM 6116 O O . ALA B 1 329 ? 65.102 4.551 -0.184 1.00 41.03 355 ALA B O 1
ATOM 6118 N N . TYR B 1 330 ? 65.956 3.312 1.480 1.00 38.17 356 TYR B N 1
ATOM 6119 C CA . TYR B 1 330 ? 66.329 4.467 2.291 1.00 39.55 356 TYR B CA 1
ATOM 6120 C C . TYR B 1 330 ? 67.507 5.230 1.688 1.00 38.42 356 TYR B C 1
ATOM 6121 O O . TYR B 1 330 ? 67.554 6.451 1.763 1.00 39.92 356 TYR B O 1
ATOM 6130 N N . ALA B 1 331 ? 68.445 4.517 1.078 1.00 37.67 357 ALA B N 1
ATOM 6131 C CA . ALA B 1 331 ? 69.562 5.159 0.393 1.00 36.94 357 ALA B CA 1
ATOM 6132 C C . ALA B 1 331 ? 69.096 5.996 -0.799 1.00 39.72 357 ALA B C 1
ATOM 6133 O O . ALA B 1 331 ? 69.665 7.046 -1.078 1.00 42.83 357 ALA B O 1
ATOM 6135 N N . ARG B 1 332 ? 68.061 5.531 -1.494 1.00 40.06 358 ARG B N 1
ATOM 6136 C CA . ARG B 1 332 ? 67.568 6.199 -2.699 1.00 39.94 358 ARG B CA 1
ATOM 6137 C C . ARG B 1 332 ? 66.436 7.175 -2.411 1.00 43.20 358 ARG B C 1
ATOM 6138 O O . ARG B 1 332 ? 66.069 7.969 -3.274 1.00 44.43 358 ARG B O 1
ATOM 6146 N N . GLY B 1 333 ? 65.877 7.108 -1.206 1.00 46.08 359 GLY B N 1
ATOM 6147 C CA . GLY B 1 333 ? 64.772 7.972 -0.818 1.00 44.73 359 GLY B CA 1
ATOM 6148 C C . GLY B 1 333 ? 63.511 7.655 -1.596 1.00 46.27 359 GLY B C 1
ATOM 6149 O O . GLY B 1 333 ? 62.903 8.547 -2.185 1.00 49.45 359 GLY B O 1
ATOM 6150 N N . LEU B 1 334 ? 63.127 6.380 -1.604 1.00 46.95 360 LEU B N 1
ATOM 6151 C CA . LEU B 1 334 ? 61.941 5.931 -2.329 1.00 46.82 360 LEU B CA 1
ATOM 6152 C C . LEU B 1 334 ? 60.721 5.999 -1.417 1.00 49.77 360 LEU B C 1
ATOM 6153 O O . LEU B 1 334 ? 60.464 5.072 -0.642 1.00 45.48 360 LEU B O 1
ATOM 6158 N N . GLY B 1 335 ? 59.990 7.115 -1.499 1.00 50.71 361 GLY B N 1
ATOM 6159 C CA . GLY B 1 335 ? 58.792 7.335 -0.689 1.00 47.86 361 GLY B CA 1
ATOM 6160 C C . GLY B 1 335 ? 59.088 7.645 0.764 1.00 48.67 361 GLY B C 1
ATOM 6161 O O . GLY B 1 335 ? 58.174 7.789 1.572 1.00 53.23 361 GLY B O 1
ATOM 6162 N N . VAL B 1 336 ? 60.371 7.723 1.092 1.00 50.98 362 VAL B N 1
ATOM 6163 C CA . VAL B 1 336 ? 60.837 8.135 2.402 1.00 51.08 362 VAL B CA 1
ATOM 6164 C C . VAL B 1 336 ? 61.951 9.121 2.143 1.00 49.22 362 VAL B C 1
ATOM 6165 O O . VAL B 1 336 ? 62.504 9.158 1.042 1.00 48.22 362 VAL B O 1
ATOM 6169 N N . ALA B 1 337 ? 62.272 9.926 3.145 1.00 49.06 363 ALA B N 1
ATOM 6170 C CA . ALA B 1 337 ? 63.394 10.838 3.027 1.00 47.74 363 ALA B CA 1
ATOM 6171 C C . ALA B 1 337 ? 64.678 10.014 2.912 1.00 45.83 363 ALA B C 1
ATOM 6172 O O . ALA B 1 337 ? 64.854 9.009 3.612 1.00 43.08 363 ALA B O 1
ATOM 6174 N N . GLN B 1 338 ? 65.557 10.429 2.010 1.00 44.19 364 GLN B N 1
ATOM 6175 C CA . GLN B 1 338 ? 66.861 9.804 1.881 1.00 41.93 364 GLN B CA 1
ATOM 6176 C C . GLN B 1 338 ? 67.528 9.793 3.246 1.00 40.99 364 GLN B C 1
ATOM 6177 O O . GLN B 1 338 ? 67.534 10.804 3.945 1.00 44.67 364 GLN B O 1
ATOM 6183 N N . ASN B 1 339 ? 68.077 8.644 3.625 1.00 41.05 365 ASN B N 1
ATOM 6184 C CA . ASN B 1 339 ? 68.599 8.435 4.974 1.00 39.10 365 ASN B CA 1
ATOM 6185 C C . ASN B 1 339 ? 69.666 7.335 4.994 1.00 39.13 365 ASN B C 1
ATOM 6186 O O . ASN B 1 339 ? 69.355 6.149 5.098 1.00 41.99 365 ASN B O 1
ATOM 6191 N N . LEU B 1 340 ? 70.926 7.735 4.882 1.00 41.12 366 LEU B N 1
ATOM 6192 C CA . LEU B 1 340 ? 72.031 6.779 4.868 1.00 43.31 366 LEU B CA 1
ATOM 6193 C C . LEU B 1 340 ? 72.327 6.175 6.249 1.00 41.90 366 LEU B C 1
ATOM 6194 O O . LEU B 1 340 ? 73.010 5.162 6.337 1.00 42.86 366 LEU B O 1
ATOM 6199 N N . SER B 1 341 ? 71.831 6.805 7.314 1.00 40.65 367 SER B N 1
ATOM 6200 C CA . SER B 1 341 ? 71.972 6.270 8.666 1.00 39.27 367 SER B CA 1
ATOM 6201 C C . SER B 1 341 ? 71.134 5.006 8.796 1.00 39.31 367 SER B C 1
ATOM 6202 O O . SER B 1 341 ? 71.635 3.958 9.187 1.00 38.88 367 SER B O 1
ATOM 6205 N N . LYS B 1 342 ? 69.855 5.121 8.457 1.00 40.91 368 LYS B N 1
ATOM 6206 C CA . LYS B 1 342 ? 68.941 3.981 8.414 1.00 40.21 368 LYS B CA 1
ATOM 6207 C C . LYS B 1 342 ? 69.433 2.925 7.438 1.00 38.33 368 LYS B C 1
ATOM 6208 O O . LYS B 1 342 ? 69.418 1.733 7.736 1.00 40.68 368 LYS B O 1
ATOM 6214 N N . ALA B 1 343 ? 69.838 3.371 6.254 1.00 38.53 369 ALA B N 1
ATOM 6215 C CA . ALA B 1 343 ? 70.331 2.466 5.224 1.00 36.73 369 ALA B CA 1
ATOM 6216 C C . ALA B 1 343 ? 71.501 1.647 5.749 1.00 36.95 369 ALA B C 1
ATOM 6217 O O . ALA B 1 343 ? 71.556 0.434 5.556 1.00 37.57 369 ALA B O 1
ATOM 6219 N N . ASN B 1 344 ? 72.424 2.313 6.435 1.00 38.79 370 ASN B N 1
ATOM 6220 C CA . ASN B 1 344 ? 73.582 1.640 7.018 1.00 38.86 370 ASN B CA 1
ATOM 6221 C C . ASN B 1 344 ? 73.178 0.596 8.054 1.00 39.13 370 ASN B C 1
ATOM 6222 O O . ASN B 1 344 ? 73.734 -0.498 8.084 1.00 40.93 370 ASN B O 1
ATOM 6227 N N . GLU B 1 345 ? 72.204 0.943 8.889 1.00 39.30 371 GLU B N 1
ATOM 6228 C CA . GLU B 1 345 ? 71.681 0.031 9.910 1.00 40.95 371 GLU B CA 1
ATOM 6229 C C . GLU B 1 345 ? 71.134 -1.259 9.291 1.00 38.64 371 GLU B C 1
ATOM 6230 O O . GLU B 1 345 ? 71.409 -2.350 9.787 1.00 40.64 371 GLU B O 1
ATOM 6236 N N . LEU B 1 346 ? 70.396 -1.125 8.194 1.00 36.27 372 LEU B N 1
ATOM 6237 C CA . LEU B 1 346 ? 69.742 -2.259 7.532 1.00 38.35 372 LEU B CA 1
ATOM 6238 C C . LEU B 1 346 ? 70.713 -3.083 6.693 1.00 37.20 372 LEU B C 1
ATOM 6239 O O . LEU B 1 346 ? 70.591 -4.305 6.598 1.00 39.09 372 LEU B O 1
ATOM 6244 N N . TYR B 1 347 ? 71.646 -2.386 6.064 1.00 37.13 373 TYR B N 1
ATOM 6245 C CA . TYR B 1 347 ? 72.753 -2.979 5.321 1.00 36.64 373 TYR B CA 1
ATOM 6246 C C . TYR B 1 347 ? 73.562 -3.899 6.236 1.00 38.01 373 TYR B C 1
ATOM 6247 O O . TYR B 1 347 ? 73.774 -5.071 5.919 1.00 37.75 373 TYR B O 1
ATOM 6256 N N . LYS B 1 348 ? 73.981 -3.372 7.382 1.00 40.02 374 LYS B N 1
ATOM 6257 C CA . LYS B 1 348 ? 74.705 -4.157 8.392 1.00 42.81 374 LYS B CA 1
ATOM 6258 C C . LYS B 1 348 ? 73.898 -5.371 8.852 1.00 41.08 374 LYS B C 1
ATOM 6259 O O . LYS B 1 348 ? 74.427 -6.478 8.943 1.00 37.80 374 LYS B O 1
ATOM 6265 N N . LYS B 1 349 ? 72.622 -5.138 9.142 1.00 40.26 375 LYS B N 1
ATOM 6266 C CA . LYS B 1 349 ? 71.683 -6.187 9.554 1.00 41.95 375 LYS B CA 1
ATOM 6267 C C . LYS B 1 349 ? 71.513 -7.281 8.492 1.00 40.61 375 LYS B C 1
ATOM 6268 O O . LYS B 1 349 ? 71.527 -8.471 8.806 1.00 38.55 375 LYS B O 1
ATOM 6274 N N . GLY B 1 350 ? 71.373 -6.869 7.236 1.00 38.10 376 GLY B N 1
ATOM 6275 C CA . GLY B 1 350 ? 71.198 -7.805 6.132 1.00 37.98 376 GLY B CA 1
ATOM 6276 C C . GLY B 1 350 ? 72.426 -8.665 5.884 1.00 37.46 376 GLY B C 1
ATOM 6277 O O . GLY B 1 350 ? 72.307 -9.863 5.622 1.00 40.67 376 GLY B O 1
ATOM 6278 N N . ILE B 1 351 ? 73.602 -8.055 5.977 1.00 34.13 377 ILE B N 1
ATOM 6279 C CA . ILE B 1 351 ? 74.858 -8.774 5.811 1.00 35.34 377 ILE B CA 1
ATOM 6280 C C . ILE B 1 351 ? 75.042 -9.793 6.928 1.00 37.01 377 ILE B C 1
ATOM 6281 O O . ILE B 1 351 ? 75.530 -10.893 6.701 1.00 35.57 377 ILE B O 1
ATOM 6286 N N . ARG B 1 352 ? 74.646 -9.423 8.138 1.00 42.33 378 ARG B N 1
ATOM 6287 C CA . ARG B 1 352 ? 74.709 -10.337 9.260 1.00 42.60 378 ARG B CA 1
ATOM 6288 C C . ARG B 1 352 ? 73.816 -11.561 9.028 1.00 41.52 378 ARG B C 1
ATOM 6289 O O . ARG B 1 352 ? 74.259 -12.690 9.226 1.00 40.80 378 ARG B O 1
ATOM 6297 N N . GLU B 1 353 ? 72.574 -11.337 8.601 1.00 37.13 379 GLU B N 1
ATOM 6298 C CA . GLU B 1 353 ? 71.653 -12.441 8.344 1.00 41.18 379 GLU B CA 1
ATOM 6299 C C . GLU B 1 353 ? 72.130 -13.292 7.166 1.00 39.40 379 GLU B C 1
ATOM 6300 O O . GLU B 1 353 ? 71.960 -14.507 7.175 1.00 35.93 379 GLU B O 1
ATOM 6306 N N . ALA B 1 354 ? 72.737 -12.652 6.166 1.00 36.96 380 ALA B N 1
ATOM 6307 C CA . ALA B 1 354 ? 73.280 -13.368 5.012 1.00 35.34 380 ALA B CA 1
ATOM 6308 C C . ALA B 1 354 ? 74.367 -14.322 5.441 1.00 35.87 380 ALA B C 1
ATOM 6309 O O . ALA B 1 354 ? 74.297 -15.517 5.164 1.00 39.63 380 ALA B O 1
ATOM 6311 N N . CYS B 1 355 ? 75.361 -13.793 6.137 1.00 34.96 381 CYS B N 1
ATOM 6312 C CA . CYS B 1 355 ? 76.467 -14.602 6.611 1.00 34.13 381 CYS B CA 1
ATOM 6313 C C . CYS B 1 355 ? 75.984 -15.699 7.555 1.00 34.74 381 CYS B C 1
ATOM 6314 O O . CYS B 1 355 ? 76.451 -16.835 7.477 1.00 37.06 381 CYS B O 1
ATOM 6317 N N . ALA B 1 356 ? 75.035 -15.367 8.427 1.00 34.96 382 ALA B N 1
ATOM 6318 C CA . ALA B 1 356 ? 74.491 -16.347 9.369 1.00 35.36 382 ALA B CA 1
ATOM 6319 C C . ALA B 1 356 ? 73.809 -17.486 8.623 1.00 34.23 382 ALA B C 1
ATOM 6320 O O . ALA B 1 356 ? 73.983 -18.645 8.977 1.00 33.34 382 ALA B O 1
ATOM 6322 N N . PHE B 1 357 ? 73.056 -17.158 7.576 1.00 34.91 383 PHE B N 1
ATOM 6323 C CA . PHE B 1 357 ? 72.365 -18.182 6.794 1.00 34.20 383 PHE B CA 1
ATOM 6324 C C . PHE B 1 357 ? 73.340 -19.216 6.245 1.00 32.33 383 PHE B C 1
ATOM 6325 O O . PHE B 1 357 ? 73.043 -20.403 6.267 1.00 32.67 383 PHE B O 1
ATOM 6333 N N . TYR B 1 358 ? 74.493 -18.758 5.762 1.00 33.50 384 TYR B N 1
ATOM 6334 C CA . TYR B 1 358 ? 75.495 -19.644 5.166 1.00 33.07 384 TYR B CA 1
ATOM 6335 C C . TYR B 1 358 ? 76.498 -20.215 6.188 1.00 35.84 384 TYR B C 1
ATOM 6336 O O . TYR B 1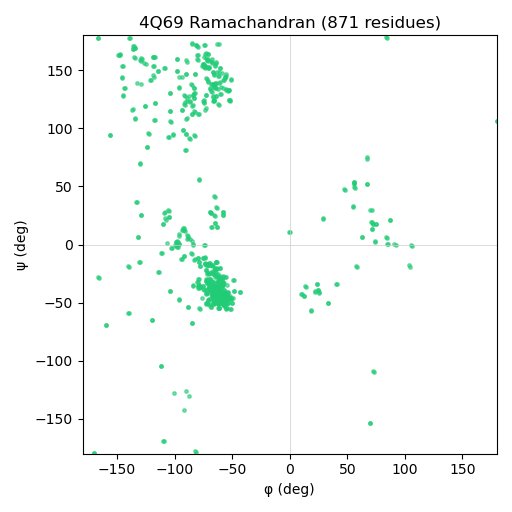 358 ? 77.439 -20.915 5.812 1.00 35.45 384 TYR B O 1
ATOM 6345 N N . GLY B 1 359 ? 76.275 -19.935 7.473 1.00 37.49 385 GLY B N 1
ATOM 6346 C CA . GLY B 1 359 ? 77.007 -20.592 8.554 1.00 41.36 385 GLY B CA 1
ATOM 6347 C C . GLY B 1 359 ? 78.327 -19.959 8.953 1.00 41.22 385 GLY B C 1
ATOM 6348 O O . GLY B 1 359 ? 79.171 -20.617 9.559 1.00 44.41 385 GLY B O 1
ATOM 6349 N N . VAL B 1 360 ? 78.509 -18.683 8.632 1.00 40.53 386 VAL B N 1
ATOM 6350 C CA . VAL B 1 360 ? 79.696 -17.954 9.067 1.00 40.12 386 VAL B CA 1
ATOM 6351 C C . VAL B 1 360 ? 79.633 -17.799 10.585 1.00 40.91 386 VAL B C 1
ATOM 6352 O O . VAL B 1 360 ? 78.569 -17.517 11.146 1.00 40.52 386 VAL B O 1
ATOM 6356 N N . ALA B 1 361 ? 80.770 -17.994 11.244 1.00 41.77 387 ALA B N 1
ATOM 6357 C CA . ALA B 1 361 ? 80.848 -17.870 12.702 1.00 42.58 387 ALA B CA 1
ATOM 6358 C C . ALA B 1 361 ? 80.592 -16.423 13.143 1.00 42.55 387 ALA B C 1
ATOM 6359 O O . ALA B 1 361 ? 80.953 -15.484 12.441 1.00 39.21 387 ALA B O 1
ATOM 6361 N N . GLU B 1 362 ? 79.964 -16.254 14.304 1.00 50.82 388 GLU B N 1
ATOM 6362 C CA . GLU B 1 362 ? 79.598 -14.921 14.801 1.00 53.43 388 GLU B CA 1
ATOM 6363 C C . GLU B 1 362 ? 80.779 -13.941 14.800 1.00 51.49 388 GLU B C 1
ATOM 6364 O O . GLU B 1 362 ? 80.631 -12.798 14.391 1.00 43.21 388 GLU B O 1
ATOM 6370 N N . ALA B 1 363 ? 81.941 -14.397 15.263 1.00 52.73 389 ALA B N 1
ATOM 6371 C CA . ALA B 1 363 ? 83.127 -13.540 15.380 1.00 52.76 389 ALA B CA 1
ATOM 6372 C C . ALA B 1 363 ? 83.593 -13.036 14.020 1.00 49.52 389 ALA B C 1
ATOM 6373 O O . ALA B 1 363 ? 84.006 -11.884 13.889 1.00 49.29 389 ALA B O 1
ATOM 6375 N N . ASP B 1 364 ? 83.524 -13.904 13.013 1.00 45.87 390 ASP B N 1
ATOM 6376 C CA . ASP B 1 364 ? 83.917 -13.539 11.653 1.00 41.33 390 ASP B CA 1
ATOM 6377 C C . ASP B 1 364 ? 82.908 -12.594 10.995 1.00 38.66 390 ASP B C 1
ATOM 6378 O O . ASP B 1 364 ? 83.285 -11.762 10.175 1.00 36.79 390 ASP B O 1
ATOM 6383 N N . ILE B 1 365 ? 81.634 -12.716 11.364 1.00 37.27 391 ILE B N 1
ATOM 6384 C CA . ILE B 1 365 ? 80.617 -11.775 10.908 1.00 37.11 391 ILE B CA 1
ATOM 6385 C C . ILE B 1 365 ? 80.928 -10.396 11.486 1.00 37.91 391 ILE B C 1
ATOM 6386 O O . ILE B 1 365 ? 80.954 -9.410 10.757 1.00 36.49 391 ILE B O 1
ATOM 6391 N N . ASP B 1 366 ? 81.162 -10.341 12.798 1.00 41.91 392 ASP B N 1
ATOM 6392 C CA . ASP B 1 366 ? 81.514 -9.093 13.496 1.00 44.02 392 ASP B CA 1
ATOM 6393 C C . ASP B 1 366 ? 82.691 -8.393 12.809 1.00 44.61 392 ASP B C 1
ATOM 6394 O O . ASP B 1 366 ? 82.588 -7.231 12.419 1.00 47.40 392 ASP B O 1
ATOM 6399 N N . THR B 1 367 ? 83.795 -9.121 12.655 1.00 41.62 393 THR B N 1
ATOM 6400 C CA . THR B 1 367 ? 84.993 -8.629 11.968 1.00 39.62 393 THR B CA 1
ATOM 6401 C C . THR B 1 367 ? 84.673 -8.035 10.593 1.00 39.74 393 THR B C 1
ATOM 6402 O O . THR B 1 367 ? 85.147 -6.957 10.252 1.00 38.89 393 THR B O 1
ATOM 6406 N N . TYR B 1 368 ? 83.855 -8.737 9.814 1.00 40.88 394 TYR B N 1
ATOM 6407 C CA . TYR B 1 368 ? 83.540 -8.320 8.447 1.00 39.27 394 TYR B CA 1
ATOM 6408 C C . TYR B 1 368 ? 82.736 -7.034 8.420 1.00 39.05 394 TYR B C 1
ATOM 6409 O O . TYR B 1 368 ? 83.083 -6.088 7.728 1.00 41.09 394 TYR B O 1
ATOM 6418 N N . VAL B 1 369 ? 81.658 -7.023 9.189 1.00 42.51 395 VAL B N 1
ATOM 6419 C CA . VAL B 1 369 ? 80.747 -5.887 9.264 1.00 45.18 395 VAL B CA 1
ATOM 6420 C C . VAL B 1 369 ? 81.430 -4.653 9.872 1.00 44.77 395 VAL B C 1
ATOM 6421 O O . VAL B 1 369 ? 81.189 -3.527 9.436 1.00 44.45 395 VAL B O 1
ATOM 6425 N N . THR B 1 370 ? 82.255 -4.877 10.891 1.00 44.93 396 THR B N 1
ATOM 6426 C CA . THR B 1 370 ? 83.101 -3.832 11.483 1.00 46.74 396 THR B CA 1
ATOM 6427 C C . THR B 1 370 ? 84.026 -3.177 10.449 1.00 46.14 396 THR B C 1
ATOM 6428 O O . THR B 1 370 ? 84.116 -1.954 10.365 1.00 44.36 396 THR B O 1
ATOM 6432 N N . GLY B 1 371 ? 84.700 -4.011 9.664 1.00 47.11 397 GLY B N 1
ATOM 6433 C CA . GLY B 1 371 ? 85.680 -3.554 8.681 1.00 44.97 397 GLY B CA 1
ATOM 6434 C C . GLY B 1 371 ? 85.090 -2.867 7.461 1.00 45.40 397 GLY B C 1
ATOM 6435 O O . GLY B 1 371 ? 85.763 -2.082 6.809 1.00 46.45 397 GLY B O 1
ATOM 6436 N N . LEU B 1 372 ? 83.832 -3.161 7.147 1.00 45.95 398 LEU B N 1
ATOM 6437 C CA . LEU B 1 372 ? 83.138 -2.477 6.063 1.00 46.30 398 LEU B CA 1
ATOM 6438 C C . LEU B 1 372 ? 82.888 -1.009 6.417 1.00 49.49 398 LEU B C 1
ATOM 6439 O O . LEU B 1 372 ? 82.502 -0.694 7.553 1.00 47.68 398 LEU B O 1
ATOM 6444 N N . PRO B 1 373 ? 83.094 -0.105 5.444 1.00 52.01 399 PRO B N 1
ATOM 6445 C CA . PRO B 1 373 ? 82.787 1.303 5.682 1.00 49.64 399 PRO B CA 1
ATOM 6446 C C . PRO B 1 373 ? 81.322 1.523 6.058 1.00 47.13 399 PRO B C 1
ATOM 6447 O O . PRO B 1 373 ? 80.446 0.792 5.601 1.00 42.72 399 PRO B O 1
ATOM 6451 N N . GLU B 1 374 ? 81.078 2.521 6.900 1.00 44.79 400 GLU B N 1
ATOM 6452 C CA . GLU B 1 374 ? 79.727 2.966 7.184 1.00 45.48 400 GLU B CA 1
ATOM 6453 C C . GLU B 1 374 ? 79.198 3.644 5.923 1.00 43.04 400 GLU B C 1
ATOM 6454 O O . GLU B 1 374 ? 79.912 4.434 5.302 1.00 43.76 400 GLU B O 1
ATOM 6460 N N . LEU B 1 375 ? 77.964 3.329 5.536 1.00 39.66 401 LEU B N 1
ATOM 6461 C CA . LEU B 1 375 ? 77.328 3.987 4.398 1.00 40.40 401 LEU B CA 1
ATOM 6462 C C . LEU B 1 375 ? 77.258 5.495 4.640 1.00 43.95 401 LEU B C 1
ATOM 6463 O O . LEU B 1 375 ? 77.381 6.292 3.707 1.00 44.33 401 LEU B O 1
ATOM 6468 N N . THR B 1 376 ? 77.050 5.854 5.905 1.00 49.54 402 THR B N 1
ATOM 6469 C CA . THR B 1 376 ? 77.154 7.223 6.416 1.00 51.27 402 THR B CA 1
ATOM 6470 C C . THR B 1 376 ? 78.370 7.997 5.889 1.00 51.55 402 THR B C 1
ATOM 6471 O O . THR B 1 376 ? 78.266 9.180 5.571 1.00 54.04 402 THR B O 1
ATOM 6475 N N . ALA B 1 377 ? 79.517 7.327 5.810 1.00 51.33 403 ALA B N 1
ATOM 6476 C CA . ALA B 1 377 ? 80.776 7.962 5.417 1.00 49.88 403 ALA B CA 1
ATOM 6477 C C . ALA B 1 377 ? 81.041 7.967 3.901 1.00 50.50 403 ALA B C 1
ATOM 6478 O O . ALA B 1 377 ? 82.132 8.335 3.469 1.00 54.86 403 ALA B O 1
ATOM 6480 N N . LEU B 1 378 ? 80.064 7.553 3.099 1.00 49.53 404 LEU B N 1
ATOM 6481 C CA . LEU B 1 378 ? 80.223 7.485 1.643 1.00 51.50 404 LEU B CA 1
ATOM 6482 C C . LEU B 1 378 ? 79.248 8.432 0.960 1.00 50.77 404 LEU B C 1
ATOM 6483 O O . LEU B 1 378 ? 78.257 8.843 1.563 1.00 49.57 404 LEU B O 1
ATOM 6488 N N . THR B 1 379 ? 79.529 8.762 -0.301 1.00 51.71 405 THR B N 1
ATOM 6489 C CA . THR B 1 379 ? 78.565 9.468 -1.149 1.00 53.52 405 THR B CA 1
ATOM 6490 C C . THR B 1 379 ? 77.360 8.560 -1.343 1.00 53.90 405 THR B C 1
ATOM 6491 O O . THR B 1 379 ? 77.476 7.339 -1.211 1.00 55.72 405 THR B O 1
ATOM 6495 N N . GLN B 1 380 ? 76.205 9.141 -1.653 1.00 53.01 406 GLN B N 1
ATOM 6496 C CA . GLN B 1 380 ? 74.995 8.335 -1.826 1.00 53.86 406 GLN B CA 1
ATOM 6497 C C . GLN B 1 380 ? 75.199 7.343 -2.979 1.00 53.25 406 GLN B C 1
ATOM 6498 O O . GLN B 1 380 ? 74.722 6.215 -2.920 1.00 56.18 406 GLN B O 1
ATOM 6504 N N . GLU B 1 381 ? 75.943 7.768 -3.997 1.00 54.00 407 GLU B N 1
ATOM 6505 C CA . GLU B 1 381 ? 76.250 6.936 -5.158 1.00 54.71 407 GLU B CA 1
ATOM 6506 C C . GLU B 1 381 ? 77.105 5.721 -4.780 1.00 53.35 407 GLU B C 1
ATOM 6507 O O . GLU B 1 381 ? 76.818 4.595 -5.195 1.00 44.79 407 GLU B O 1
ATOM 6513 N N . LYS B 1 382 ? 78.160 5.956 -4.004 1.00 52.14 408 LYS B N 1
ATOM 6514 C CA . LYS B 1 382 ? 79.055 4.883 -3.585 1.00 52.25 408 LYS B CA 1
ATOM 6515 C C . LYS B 1 382 ? 78.372 3.949 -2.572 1.00 48.40 408 LYS B C 1
ATOM 6516 O O . LYS B 1 382 ? 78.573 2.737 -2.606 1.00 50.03 408 LYS B O 1
ATOM 6522 N N . ALA B 1 383 ? 77.562 4.512 -1.680 1.00 46.50 409 ALA B N 1
ATOM 6523 C CA . ALA B 1 383 ? 76.800 3.718 -0.705 1.00 43.91 409 ALA B CA 1
ATOM 6524 C C . ALA B 1 383 ? 75.822 2.773 -1.393 1.00 42.52 409 ALA B C 1
ATOM 6525 O O . ALA B 1 383 ? 75.667 1.621 -0.999 1.00 39.51 409 ALA B O 1
ATOM 6527 N N . LEU B 1 384 ? 75.159 3.279 -2.422 1.00 43.39 410 LEU B N 1
ATOM 6528 C CA . LEU B 1 384 ? 74.227 2.482 -3.197 1.00 45.11 410 LEU B CA 1
ATOM 6529 C C . LEU B 1 384 ? 74.944 1.370 -3.962 1.00 43.78 410 LEU B C 1
ATOM 6530 O O . LEU B 1 384 ? 74.437 0.252 -4.064 1.00 43.58 410 LEU B O 1
ATOM 6535 N N . TYR B 1 385 ? 76.127 1.674 -4.489 1.00 43.63 411 TYR B N 1
ATOM 6536 C CA . TYR B 1 385 ? 76.943 0.670 -5.174 1.00 42.93 411 TYR B CA 1
ATOM 6537 C C . TYR B 1 385 ? 77.305 -0.481 -4.240 1.00 40.28 411 TYR B C 1
ATOM 6538 O O . TYR B 1 385 ? 77.234 -1.641 -4.641 1.00 41.74 411 TYR B O 1
ATOM 6547 N N . GLU B 1 386 ? 77.681 -0.161 -3.002 1.00 40.60 412 GLU B N 1
ATOM 6548 C CA . GLU B 1 386 ? 78.022 -1.190 -2.005 1.00 43.16 412 GLU B CA 1
ATOM 6549 C C . GLU B 1 386 ? 76.822 -2.034 -1.575 1.00 41.77 412 GLU B C 1
ATOM 6550 O O . GLU B 1 386 ? 76.977 -3.222 -1.293 1.00 42.18 412 GLU B O 1
ATOM 6556 N N . ILE B 1 387 ? 75.635 -1.430 -1.517 1.00 38.70 413 ILE B N 1
ATOM 6557 C CA . ILE B 1 387 ? 74.414 -2.190 -1.241 1.00 35.50 413 ILE B CA 1
ATOM 6558 C C . ILE B 1 387 ? 74.160 -3.160 -2.387 1.00 34.51 413 ILE B C 1
ATOM 6559 O O . ILE B 1 387 ? 73.902 -4.337 -2.159 1.00 33.94 413 ILE B O 1
ATOM 6564 N N . HIS B 1 388 ? 74.227 -2.652 -3.615 1.00 35.37 414 HIS B N 1
ATOM 6565 C CA . HIS B 1 388 ? 74.017 -3.478 -4.797 1.00 34.86 414 HIS B CA 1
ATOM 6566 C C . HIS B 1 388 ? 75.009 -4.639 -4.859 1.00 36.05 414 HIS B C 1
ATOM 6567 O O . HIS B 1 388 ? 74.629 -5.754 -5.204 1.00 36.06 414 HIS B O 1
ATOM 6582 N N . GLN B 1 390 ? 76.574 -6.079 -2.337 1.00 34.28 416 GLN B N 1
ATOM 6583 C CA . GLN B 1 390 ? 76.180 -7.038 -1.299 1.00 32.66 416 GLN B CA 1
ATOM 6584 C C . GLN B 1 390 ? 74.985 -7.877 -1.725 1.00 31.18 416 GLN B C 1
ATOM 6585 O O . GLN B 1 390 ? 74.883 -9.040 -1.354 1.00 34.55 416 GLN B O 1
ATOM 6591 N N . GLN B 1 391 ? 74.081 -7.286 -2.496 1.00 33.52 417 GLN B N 1
ATOM 6592 C CA . GLN B 1 391 ? 72.932 -8.020 -3.016 1.00 33.86 417 GLN B CA 1
ATOM 6593 C C . GLN B 1 391 ? 73.387 -9.067 -4.018 1.00 32.68 417 GLN B C 1
ATOM 6594 O O . GLN B 1 391 ? 72.921 -10.202 -3.981 1.00 34.60 417 GLN B O 1
ATOM 6600 N N . TRP B 1 392 ? 74.307 -8.678 -4.896 1.00 31.94 418 TRP B N 1
ATOM 6601 C CA . TRP B 1 392 ? 74.900 -9.587 -5.879 1.00 32.45 418 TRP B CA 1
ATOM 6602 C C . TRP B 1 392 ? 75.622 -10.734 -5.188 1.00 33.79 418 TRP B C 1
ATOM 6603 O O . TRP B 1 392 ? 75.489 -11.881 -5.599 1.00 33.62 418 TRP B O 1
ATOM 6614 N N . ILE B 1 393 ? 76.375 -10.423 -4.134 1.00 35.85 419 ILE B N 1
ATOM 6615 C CA . ILE B 1 393 ? 77.082 -11.445 -3.366 1.00 32.78 419 ILE B CA 1
ATOM 6616 C C . ILE B 1 393 ? 76.092 -12.394 -2.690 1.00 32.96 419 ILE B C 1
ATOM 6617 O O . ILE B 1 393 ? 76.298 -13.601 -2.671 1.00 33.25 419 ILE B O 1
ATOM 6622 N N . ASP B 1 394 ? 75.010 -11.853 -2.152 1.00 34.33 420 ASP B N 1
ATOM 6623 C CA . ASP B 1 394 ? 74.026 -12.667 -1.437 1.00 34.38 420 ASP B CA 1
ATOM 6624 C C . ASP B 1 394 ? 73.369 -13.734 -2.316 1.00 31.82 420 ASP B C 1
ATOM 6625 O O . ASP B 1 394 ? 72.985 -14.789 -1.818 1.00 34.01 420 ASP B O 1
ATOM 6630 N N . LEU B 1 395 ? 73.254 -13.480 -3.615 1.00 30.34 421 LEU B N 1
ATOM 6631 C CA . LEU B 1 395 ? 72.401 -14.310 -4.468 1.00 32.19 421 LEU B CA 1
ATOM 6632 C C . LEU B 1 395 ? 73.119 -15.301 -5.406 1.00 31.74 421 LEU B C 1
ATOM 6633 O O . LEU B 1 395 ? 72.499 -15.821 -6.338 1.00 34.62 421 LEU B O 1
ATOM 6646 N N . ASP B 1 397 ? 73.972 -18.435 -5.093 1.00 34.35 423 ASP B N 1
ATOM 6647 C CA . ASP B 1 397 ? 73.304 -19.737 -5.126 1.00 33.53 423 ASP B CA 1
ATOM 6648 C C . ASP B 1 397 ? 71.792 -19.625 -5.370 1.00 31.90 423 ASP B C 1
ATOM 6649 O O . ASP B 1 397 ? 71.063 -20.605 -5.226 1.00 32.37 423 ASP B O 1
ATOM 6654 N N . ARG B 1 398 ? 71.325 -18.432 -5.733 1.00 31.29 424 ARG B N 1
ATOM 6655 C CA . ARG B 1 398 ? 69.915 -18.191 -6.045 1.00 31.46 424 ARG B CA 1
ATOM 6656 C C . ARG B 1 398 ? 69.851 -17.465 -7.386 1.00 31.66 424 ARG B C 1
ATOM 6657 O O . ARG B 1 398 ? 69.525 -16.277 -7.451 1.00 32.50 424 ARG B O 1
ATOM 6665 N N . PRO B 1 399 ? 70.181 -18.183 -8.466 1.00 31.61 425 PRO B N 1
ATOM 6666 C CA . PRO B 1 399 ? 70.471 -17.538 -9.737 1.00 33.45 425 PRO B CA 1
ATOM 6667 C C . PRO B 1 399 ? 69.288 -16.815 -10.380 1.00 33.80 425 PRO B C 1
ATOM 6668 O O . PRO B 1 399 ? 69.503 -15.855 -11.117 1.00 35.23 425 PRO B O 1
ATOM 6672 N N . PHE B 1 400 ? 68.059 -17.254 -10.116 1.00 34.02 426 PHE B N 1
ATOM 6673 C CA . PHE B 1 400 ? 66.905 -16.509 -10.610 1.00 32.88 426 PHE B CA 1
ATOM 6674 C C . PHE B 1 400 ? 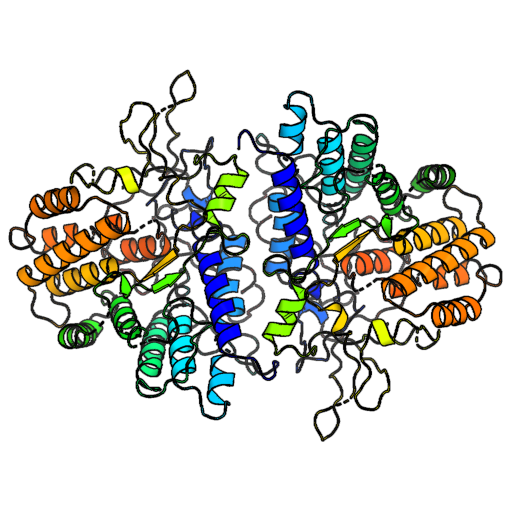66.855 -15.102 -10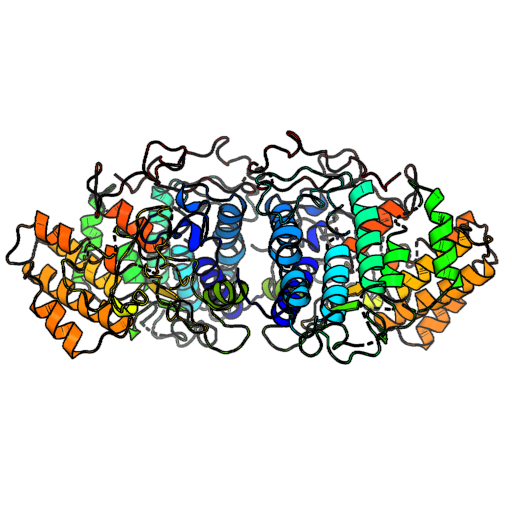.007 1.00 34.40 426 PHE B C 1
ATOM 6675 O O . PHE B 1 400 ? 66.700 -14.109 -10.728 1.00 36.43 426 PHE B O 1
ATOM 6683 N N . GLU B 1 401 ? 66.969 -15.027 -8.683 1.00 33.11 427 GLU B N 1
ATOM 6684 C CA . GLU B 1 401 ? 66.970 -13.748 -7.983 1.00 32.81 427 GLU B CA 1
ATOM 6685 C C . GLU B 1 401 ? 68.192 -12.931 -8.385 1.00 32.46 427 GLU B C 1
ATOM 6686 O O . GLU B 1 401 ? 68.122 -11.713 -8.497 1.00 37.74 427 GLU B O 1
ATOM 6692 N N . GLU B 1 402 ? 69.312 -13.609 -8.600 1.00 30.70 428 GLU B N 1
ATOM 6693 C CA . GLU B 1 402 ? 70.534 -12.949 -9.026 1.00 31.32 428 GLU B CA 1
ATOM 6694 C C . GLU B 1 402 ? 70.347 -12.234 -10.353 1.00 32.73 428 GLU B C 1
ATOM 6695 O O . GLU B 1 402 ? 70.785 -11.098 -10.515 1.00 35.66 428 GLU B O 1
ATOM 6701 N N . PHE B 1 403 ? 69.703 -12.909 -11.299 1.00 33.60 429 PHE B N 1
ATOM 6702 C CA . PHE B 1 403 ? 69.508 -12.363 -12.637 1.00 34.97 429 PHE B CA 1
ATOM 6703 C C . PHE B 1 403 ? 68.564 -11.159 -12.599 1.00 36.07 429 PHE B C 1
ATOM 6704 O O . PHE B 1 403 ? 68.799 -10.169 -13.290 1.00 39.19 429 PHE B O 1
ATOM 6712 N N . VAL B 1 404 ? 67.502 -11.247 -11.798 1.00 33.84 430 VAL B N 1
ATOM 6713 C CA . VAL B 1 404 ? 66.639 -10.088 -11.531 1.00 33.80 430 VAL B CA 1
ATOM 6714 C C . VAL B 1 404 ? 67.459 -8.960 -10.904 1.00 34.76 430 VAL B C 1
ATOM 6715 O O . VAL B 1 404 ? 67.421 -7.822 -11.370 1.00 37.08 430 VAL B O 1
ATOM 6719 N N . GLN B 1 405 ? 68.213 -9.296 -9.863 1.00 34.15 431 GLN B N 1
ATOM 6720 C CA . GLN B 1 405 ? 69.023 -8.321 -9.140 1.00 34.33 431 GLN B CA 1
ATOM 6721 C C . GLN B 1 405 ? 70.006 -7.600 -10.056 1.00 33.88 431 GLN B C 1
ATOM 6722 O O . GLN B 1 405 ? 70.120 -6.376 -10.003 1.00 34.66 431 GLN B O 1
ATOM 6728 N N . TRP B 1 406 ? 70.711 -8.350 -10.893 1.00 32.78 432 TRP B N 1
ATOM 6729 C CA . TRP B 1 406 ? 71.733 -7.744 -11.730 1.00 34.15 432 TRP B CA 1
ATOM 6730 C C . TRP B 1 406 ? 71.108 -6.735 -12.688 1.00 36.26 432 TRP B C 1
ATOM 6731 O O . TRP B 1 406 ? 71.580 -5.604 -12.794 1.00 38.60 432 TRP B O 1
ATOM 6742 N N . ARG B 1 407 ? 70.039 -7.147 -13.364 1.00 36.68 433 ARG B N 1
ATOM 6743 C CA . ARG B 1 407 ? 69.321 -6.275 -14.296 1.00 38.37 433 ARG B CA 1
ATOM 6744 C C . ARG B 1 407 ? 68.739 -5.037 -13.612 1.00 40.56 433 ARG B C 1
ATOM 6745 O O . ARG B 1 407 ? 68.818 -3.931 -14.149 1.00 46.32 433 ARG B O 1
ATOM 6753 N N . ARG B 1 408 ? 68.153 -5.232 -12.436 1.00 39.00 434 ARG B N 1
ATOM 6754 C CA . ARG B 1 408 ? 67.548 -4.147 -11.660 1.00 39.66 434 ARG B CA 1
ATOM 6755 C C . ARG B 1 408 ? 68.589 -3.168 -11.095 1.00 43.57 434 ARG B C 1
ATOM 6756 O O . ARG B 1 408 ? 68.305 -1.983 -10.933 1.00 44.24 434 ARG B O 1
ATOM 6764 N N . SER B 1 409 ? 69.795 -3.671 -10.824 1.00 47.13 435 SER B N 1
ATOM 6765 C CA . SER B 1 409 ? 70.810 -2.925 -10.077 1.00 46.29 435 SER B CA 1
ATOM 6766 C C . SER B 1 409 ? 71.197 -1.592 -10.687 1.00 46.83 435 SER B C 1
ATOM 6767 O O . SER B 1 409 ? 71.615 -0.687 -9.966 1.00 50.82 435 SER B O 1
ATOM 6770 N N . GLY B 1 410 ? 71.082 -1.466 -12.004 1.00 47.79 436 GLY B N 1
ATOM 6771 C CA . GLY B 1 410 ? 71.496 -0.239 -12.673 1.00 50.53 436 GLY B CA 1
ATOM 6772 C C . GLY B 1 410 ? 70.686 0.075 -13.905 1.00 53.90 436 GLY B C 1
ATOM 6773 O O . GLY B 1 410 ? 70.008 -0.791 -14.454 1.00 51.16 436 GLY B O 1
ATOM 6774 N N . THR B 1 411 ? 70.769 1.326 -14.341 1.00 63.60 437 THR B N 1
ATOM 6775 C CA . THR B 1 411 ? 70.101 1.767 -15.556 1.00 68.90 437 THR B CA 1
ATOM 6776 C C . THR B 1 411 ? 71.147 2.238 -16.568 1.00 68.91 437 THR B C 1
ATOM 6777 O O . THR B 1 411 ? 72.181 2.788 -16.195 1.00 62.48 437 THR B O 1
ATOM 6781 N N . ALA B 1 412 ? 70.878 1.979 -17.843 1.00 76.69 438 ALA B N 1
ATOM 6782 C CA . ALA B 1 412 ? 71.748 2.401 -18.936 1.00 83.67 438 ALA B CA 1
ATOM 6783 C C . ALA B 1 412 ? 73.191 1.897 -18.771 1.00 76.12 438 ALA B C 1
ATOM 6784 O O . ALA B 1 412 ? 74.149 2.676 -18.809 1.00 73.05 438 ALA B O 1
ATOM 6786 N N . GLY B 1 413 ? 73.331 0.586 -18.589 1.00 63.13 439 GLY B N 1
ATOM 6787 C CA . GLY B 1 413 ? 74.645 -0.052 -18.549 1.00 62.17 439 GLY B CA 1
ATOM 6788 C C . GLY B 1 413 ? 75.456 0.157 -17.278 1.00 57.97 439 GLY B C 1
ATOM 6789 O O . GLY B 1 413 ? 76.665 -0.064 -17.283 1.00 54.93 439 GLY B O 1
ATOM 6790 N N . ASN B 1 414 ? 74.803 0.573 -16.193 1.00 57.66 440 ASN B N 1
ATOM 6791 C CA . ASN B 1 414 ? 75.477 0.788 -14.904 1.00 62.45 440 ASN B CA 1
ATOM 6792 C C . ASN B 1 414 ? 75.166 -0.308 -13.881 1.00 55.33 440 ASN B C 1
ATOM 6793 O O . ASN B 1 414 ? 75.196 -0.071 -12.673 1.00 52.01 440 ASN B O 1
ATOM 6798 N N . GLU B 1 415 ? 74.903 -1.516 -14.378 1.00 56.90 441 GLU B N 1
ATOM 6799 C CA . GLU B 1 415 ? 74.589 -2.663 -13.528 1.00 52.81 441 GLU B CA 1
ATOM 6800 C C . GLU B 1 415 ? 75.789 -3.038 -12.669 1.00 50.77 441 GLU B C 1
ATOM 6801 O O . GLU B 1 415 ? 76.935 -2.779 -13.046 1.00 48.94 441 GLU B O 1
ATOM 6807 N N . VAL B 1 416 ? 75.516 -3.659 -11.524 1.00 46.39 442 VAL B N 1
ATOM 6808 C CA . VAL B 1 416 ? 76.558 -4.038 -10.579 1.00 42.55 442 VAL B CA 1
ATOM 6809 C C . VAL B 1 416 ? 76.607 -5.553 -10.416 1.00 40.05 442 VAL B C 1
ATOM 6810 O O . VAL B 1 416 ? 75.611 -6.161 -10.037 1.00 44.70 442 VAL B O 1
ATOM 6814 N N . PRO B 1 417 ? 77.767 -6.172 -10.696 1.00 39.70 443 PRO B N 1
ATOM 6815 C CA . PRO B 1 417 ? 78.988 -5.579 -11.233 1.00 39.43 443 PRO B CA 1
ATOM 6816 C C . PRO B 1 417 ? 78.926 -5.497 -12.753 1.00 41.68 443 PRO B C 1
ATOM 6817 O O . PRO B 1 417 ? 78.000 -6.032 -13.366 1.00 41.56 443 PRO B O 1
ATOM 6821 N N . THR B 1 418 ? 79.916 -4.847 -13.354 1.00 44.50 444 THR B N 1
ATOM 6822 C CA . THR B 1 418 ? 80.015 -4.789 -14.805 1.00 45.03 444 THR B CA 1
ATOM 6823 C C . THR B 1 418 ? 80.446 -6.150 -15.354 1.00 43.42 444 THR B C 1
ATOM 6824 O O . THR B 1 418 ? 81.436 -6.727 -14.895 1.00 44.94 444 THR B O 1
ATOM 6828 N N . LEU B 1 419 ? 79.692 -6.649 -16.330 1.00 41.91 445 LEU B N 1
ATOM 6829 C CA . LEU B 1 419 ? 79.951 -7.948 -16.948 1.00 46.05 445 LEU B CA 1
ATOM 6830 C C . LEU B 1 419 ? 80.337 -7.793 -18.416 1.00 49.52 445 LEU B C 1
ATOM 6831 O O . LEU B 1 419 ? 79.895 -6.861 -19.083 1.00 47.52 445 LEU B O 1
ATOM 6836 N N . GLN B 1 420 ? 81.164 -8.712 -18.908 1.00 51.97 446 GLN B N 1
ATOM 6837 C CA . GLN B 1 420 ? 81.472 -8.808 -20.334 1.00 52.73 446 GLN B CA 1
ATOM 6838 C C . GLN B 1 420 ? 80.608 -9.875 -20.982 1.00 48.73 446 GLN B C 1
ATOM 6839 O O . GLN B 1 420 ? 80.257 -10.867 -20.352 1.00 48.84 446 GLN B O 1
ATOM 6845 N N . VAL B 1 421 ? 80.294 -9.674 -22.253 1.00 49.21 447 VAL B N 1
ATOM 6846 C CA . VAL B 1 421 ? 79.593 -10.673 -23.047 1.00 50.16 447 VAL B CA 1
ATOM 6847 C C . VAL B 1 421 ? 80.509 -11.894 -23.195 1.00 49.55 447 VAL B C 1
ATOM 6848 O O . VAL B 1 421 ? 81.699 -11.735 -23.450 1.00 48.29 447 VAL B O 1
ATOM 6852 N N . PRO B 1 422 ? 79.967 -13.111 -23.010 1.00 50.53 448 PRO B N 1
ATOM 6853 C CA . PRO B 1 422 ? 80.747 -14.325 -23.262 1.00 55.55 448 PRO B CA 1
ATOM 6854 C C . PRO B 1 422 ? 81.310 -14.355 -24.684 1.00 59.32 448 PRO B C 1
ATOM 6855 O O . PRO B 1 422 ? 80.580 -14.081 -25.640 1.00 59.38 448 PRO B O 1
ATOM 6859 N N . GLU B 1 423 ? 82.589 -14.695 -24.807 1.00 60.38 449 GLU B N 1
ATOM 6860 C CA . GLU B 1 423 ? 83.309 -14.610 -26.080 1.00 68.21 449 GLU B CA 1
ATOM 6861 C C . GLU B 1 423 ? 82.656 -15.424 -27.191 1.00 68.08 449 GLU B C 1
ATOM 6862 O O . GLU B 1 423 ? 82.501 -14.941 -28.316 1.00 66.28 449 GLU B O 1
ATOM 6868 N N . ASP B 1 424 ? 82.251 -16.647 -26.864 1.00 66.93 450 ASP B N 1
ATOM 6869 C CA . ASP B 1 424 ? 81.743 -17.578 -27.870 1.00 69.61 450 ASP B CA 1
ATOM 6870 C C . ASP B 1 424 ? 80.225 -17.522 -28.042 1.00 68.23 450 ASP B C 1
ATOM 6871 O O . ASP B 1 424 ? 79.645 -18.416 -28.654 1.00 66.69 450 ASP B O 1
ATOM 6876 N N . ALA B 1 425 ? 79.589 -16.476 -27.514 1.00 63.23 451 ALA B N 1
ATOM 6877 C CA . ALA B 1 425 ? 78.156 -16.275 -27.705 1.00 58.89 451 ALA B CA 1
ATOM 6878 C C . ALA B 1 425 ? 77.896 -15.603 -29.046 1.00 60.50 451 ALA B C 1
ATOM 6879 O O . ALA B 1 425 ? 78.700 -14.794 -29.508 1.00 61.77 451 ALA B O 1
ATOM 6881 N N . THR B 1 426 ? 76.769 -15.940 -29.667 1.00 63.30 452 THR B N 1
ATOM 6882 C CA . THR B 1 426 ? 76.335 -15.281 -30.904 1.00 67.89 452 THR B CA 1
ATOM 6883 C C . THR B 1 426 ? 76.017 -13.813 -30.622 1.00 63.60 452 THR B C 1
ATOM 6884 O O . THR B 1 426 ? 76.487 -12.919 -31.325 1.00 62.35 452 THR B O 1
ATOM 6888 N N . SER B 1 427 ? 75.227 -13.587 -29.576 1.00 62.40 453 SER B N 1
ATOM 6889 C CA . SER B 1 427 ? 74.833 -12.249 -29.144 1.00 62.39 453 SER B CA 1
ATOM 6890 C C . SER B 1 427 ? 76.023 -11.303 -28.980 1.00 67.12 453 SER B C 1
ATOM 6891 O O . SER B 1 427 ? 77.095 -11.708 -28.525 1.00 65.49 453 SER B O 1
ATOM 6894 N N . LYS B 1 428 ? 75.819 -10.044 -29.359 1.00 81.98 454 LYS B N 1
ATOM 6895 C CA . LYS B 1 428 ? 76.828 -9.000 -29.184 1.00 94.60 454 LYS B CA 1
ATOM 6896 C C . LYS B 1 428 ? 76.615 -8.304 -27.849 1.00 84.81 454 LYS B C 1
ATOM 6897 O O . LYS B 1 428 ? 77.452 -7.513 -27.423 1.00 84.31 454 LYS B O 1
ATOM 6903 N N . GLU B 1 429 ? 75.489 -8.593 -27.198 1.00 79.91 455 GLU B N 1
ATOM 6904 C CA . GLU B 1 429 ? 75.129 -7.932 -25.946 1.00 78.62 455 GLU B CA 1
ATOM 6905 C C . GLU B 1 429 ? 74.750 -8.898 -24.825 1.00 63.90 455 GLU B C 1
ATOM 6906 O O . GLU B 1 429 ? 74.432 -10.064 -25.070 1.00 60.94 455 GLU B O 1
ATOM 6912 N N . LEU B 1 430 ? 74.814 -8.398 -23.593 1.00 54.36 456 LEU B N 1
ATOM 6913 C CA . LEU B 1 430 ? 74.530 -9.202 -22.406 1.00 51.12 456 LEU B CA 1
ATOM 6914 C C . LEU B 1 430 ? 73.086 -9.694 -22.388 1.00 48.28 456 LEU B C 1
ATOM 6915 O O . LEU B 1 430 ? 72.191 -9.015 -22.890 1.00 48.27 456 LEU B O 1
ATOM 6920 N N . ILE B 1 431 ? 72.876 -10.873 -21.806 1.00 43.98 457 ILE B N 1
ATOM 6921 C CA . ILE B 1 431 ? 71.553 -11.499 -21.777 1.00 41.92 457 ILE B CA 1
ATOM 6922 C C . ILE B 1 431 ? 70.605 -10.760 -20.832 1.00 42.41 457 ILE B C 1
ATOM 6923 O O . ILE B 1 431 ? 71.006 -10.313 -19.755 1.00 43.41 457 ILE B O 1
ATOM 6928 N N . ARG B 1 432 ? 69.355 -10.625 -21.273 1.00 43.08 458 ARG B N 1
ATOM 6929 C CA . ARG B 1 432 ? 68.332 -9.827 -20.586 1.00 43.70 458 ARG B CA 1
ATOM 6930 C C . ARG B 1 432 ? 67.007 -10.561 -20.385 1.00 43.06 458 ARG B C 1
ATOM 6931 O O . ARG B 1 432 ? 66.171 -10.122 -19.597 1.00 40.86 458 ARG B O 1
ATOM 6939 N N . ARG B 1 433 ? 66.810 -11.668 -21.094 1.00 43.93 459 ARG B N 1
ATOM 6940 C CA . ARG B 1 433 ? 65.551 -12.394 -21.046 1.00 42.26 459 ARG B CA 1
ATOM 6941 C C . ARG B 1 433 ? 65.719 -13.766 -21.669 1.00 41.15 459 ARG B C 1
ATOM 6942 O O . ARG B 1 433 ? 66.789 -14.096 -22.180 1.00 40.46 459 ARG B O 1
ATOM 6950 N N . TRP B 1 434 ? 64.647 -14.547 -21.634 1.00 40.83 460 TRP B N 1
ATOM 6951 C CA . TRP B 1 434 ? 64.585 -15.835 -22.309 1.00 44.24 460 TRP B CA 1
ATOM 6952 C C . TRP B 1 434 ? 63.655 -15.749 -23.512 1.00 49.04 460 TRP B C 1
ATOM 6953 O O . TRP B 1 434 ? 62.711 -14.958 -23.520 1.00 45.77 460 TRP B O 1
ATOM 6964 N N . GLU B 1 435 ? 63.915 -16.578 -24.518 1.00 53.23 461 GLU B N 1
ATOM 6965 C CA . GLU B 1 435 ? 62.995 -16.731 -25.639 1.00 55.37 461 GLU B CA 1
ATOM 6966 C C . GLU B 1 435 ? 61.794 -17.552 -25.190 1.00 51.23 461 GLU B C 1
ATOM 6967 O O . GLU B 1 435 ? 61.891 -18.340 -24.245 1.00 48.36 461 GLU B O 1
ATOM 6973 N N . TYR B 1 436 ? 60.668 -17.365 -25.873 1.00 50.03 462 TYR B N 1
ATOM 6974 C CA . TYR B 1 436 ? 59.439 -18.085 -25.547 1.00 50.30 462 TYR B CA 1
ATOM 6975 C C . TYR B 1 436 ? 59.544 -19.593 -25.842 1.00 51.47 462 TYR B C 1
ATOM 6976 O O . TYR B 1 436 ? 60.345 -20.023 -26.676 1.00 49.00 462 TYR B O 1
ATOM 6985 N N . SER B 1 437 ? 58.726 -20.386 -25.149 1.00 55.54 463 SER B N 1
ATOM 6986 C CA . SER B 1 437 ? 58.715 -21.848 -25.310 1.00 59.60 463 SER B CA 1
ATOM 6987 C C . SER B 1 437 ? 58.137 -22.273 -26.661 1.00 62.10 463 SER B C 1
ATOM 6988 O O . SER B 1 437 ? 57.288 -21.575 -27.215 1.00 65.64 463 SER B O 1
ATOM 6991 N N . PRO B 1 438 ? 58.573 -23.437 -27.184 1.00 66.58 464 PRO B N 1
ATOM 6992 C CA . PRO B 1 438 ? 58.091 -23.899 -28.499 1.00 72.42 464 PRO B CA 1
ATOM 6993 C C . PRO B 1 438 ? 56.589 -24.209 -28.557 1.00 71.18 464 PRO B C 1
ATOM 6994 O O . PRO B 1 438 ? 55.932 -23.858 -29.540 1.00 68.58 464 PRO B O 1
ATOM 6998 N N . GLU B 1 439 ? 56.051 -24.854 -27.522 1.00 71.85 465 GLU B N 1
ATOM 6999 C CA . GLU B 1 439 ? 54.623 -25.198 -27.509 1.00 78.34 465 GLU B CA 1
ATOM 7000 C C . GLU B 1 439 ? 53.721 -23.961 -27.552 1.00 77.51 465 GLU B C 1
ATOM 7001 O O . GLU B 1 439 ? 52.711 -23.954 -28.260 1.00 81.29 465 GLU B O 1
ATOM 7007 N N . GLU B 1 440 ? 54.078 -22.927 -26.794 1.00 72.86 466 GLU B N 1
ATOM 7008 C CA . GLU B 1 440 ? 53.269 -21.712 -26.756 1.00 71.83 466 GLU B CA 1
ATOM 7009 C C . GLU B 1 440 ? 53.332 -20.956 -28.088 1.00 71.65 466 GLU B C 1
ATOM 7010 O O . GLU B 1 440 ? 52.331 -20.389 -28.527 1.00 71.47 466 GLU B O 1
ATOM 7024 N N . THR B 1 442 ? 53.879 -22.353 -31.069 1.00 77.52 468 THR B N 1
ATOM 7025 C CA . THR B 1 442 ? 53.158 -23.172 -32.042 1.00 81.91 468 THR B CA 1
ATOM 7026 C C . THR B 1 442 ? 51.643 -23.119 -31.820 1.00 81.53 468 THR B C 1
ATOM 7027 O O . THR B 1 442 ? 50.895 -22.744 -32.718 1.00 83.01 468 THR B O 1
ATOM 7031 N N . ALA B 1 443 ? 51.205 -23.479 -30.615 1.00 83.44 469 ALA B N 1
ATOM 7032 C CA . ALA B 1 443 ? 49.787 -23.756 -30.336 1.00 85.51 469 ALA B CA 1
ATOM 7033 C C . ALA B 1 443 ? 48.912 -22.512 -30.151 1.00 80.97 469 ALA B C 1
ATOM 7034 O O . ALA B 1 443 ? 47.754 -22.502 -30.563 1.00 82.72 469 ALA B O 1
ATOM 7036 N N . ASN B 1 444 ? 49.456 -21.482 -29.511 1.00 76.64 470 ASN B N 1
ATOM 7037 C CA . ASN B 1 444 ? 48.705 -20.257 -29.252 1.00 72.30 470 ASN B CA 1
ATOM 7038 C C . ASN B 1 444 ? 48.774 -19.319 -30.458 1.00 73.65 470 ASN B C 1
ATOM 7039 O O . ASN B 1 444 ? 49.837 -18.796 -30.789 1.00 71.34 470 ASN B O 1
ATOM 7044 N N . ILE B 1 445 ? 47.631 -19.126 -31.116 1.00 78.63 471 ILE B N 1
ATOM 7045 C CA . ILE B 1 445 ? 47.537 -18.244 -32.290 1.00 80.29 471 ILE B CA 1
ATOM 7046 C C . ILE B 1 445 ? 47.649 -16.761 -31.928 1.00 75.97 471 ILE B C 1
ATOM 7047 O O . ILE B 1 445 ? 47.875 -15.928 -32.804 1.00 67.07 471 ILE B O 1
ATOM 7052 N N . ASN B 1 446 ? 47.472 -16.441 -30.645 1.00 78.35 472 ASN B N 1
ATOM 7053 C CA . ASN B 1 446 ? 47.633 -15.072 -30.146 1.00 78.61 472 ASN B CA 1
ATOM 7054 C C . ASN B 1 446 ? 49.015 -14.799 -29.559 1.00 75.76 472 ASN B C 1
ATOM 7055 O O . ASN B 1 446 ? 49.242 -13.742 -28.976 1.00 71.26 472 ASN B O 1
ATOM 7060 N N . ALA B 1 447 ? 49.936 -15.749 -29.708 1.00 77.51 473 ALA B N 1
ATOM 7061 C CA . ALA B 1 447 ? 51.316 -15.528 -29.307 1.00 75.39 473 ALA B CA 1
ATOM 7062 C C . ALA B 1 447 ? 52.017 -14.723 -30.395 1.00 73.53 473 ALA B C 1
ATOM 7063 O O . ALA B 1 447 ? 51.569 -14.703 -31.537 1.00 77.36 473 ALA B O 1
ATOM 7065 N N . PRO B 1 448 ? 53.119 -14.047 -30.048 1.00 77.07 474 PRO B N 1
ATOM 7066 C CA . PRO B 1 448 ? 53.930 -13.390 -31.073 1.00 76.36 474 PRO B CA 1
ATOM 7067 C C . PRO B 1 448 ? 54.388 -14.366 -32.152 1.00 74.04 474 PRO B C 1
ATOM 7068 O O . PRO B 1 448 ? 54.663 -15.531 -31.849 1.00 75.67 474 PRO B O 1
ATOM 7072 N N . LYS B 1 449 ? 54.452 -13.901 -33.396 1.00 75.80 475 LYS B N 1
ATOM 7073 C CA . LYS B 1 449 ? 54.975 -14.715 -34.495 1.00 82.26 475 LYS B CA 1
ATOM 7074 C C . LYS B 1 449 ? 56.471 -14.978 -34.287 1.00 83.56 475 LYS B C 1
ATOM 7075 O O . LYS B 1 449 ? 56.970 -16.071 -34.570 1.00 82.14 475 LYS B O 1
ATOM 7077 N N . GLU B 1 450 ? 57.164 -13.972 -33.758 1.00 88.27 476 GLU B N 1
ATOM 7078 C CA . GLU B 1 450 ? 58.606 -14.018 -33.538 1.00 90.40 476 GLU B CA 1
ATOM 7079 C C . GLU B 1 450 ? 58.897 -13.817 -32.050 1.00 85.07 476 GLU B C 1
ATOM 7080 O O . GLU B 1 450 ? 58.227 -13.025 -31.386 1.00 79.69 476 GLU B O 1
ATOM 7086 N N . SER B 1 451 ? 59.887 -14.537 -31.526 1.00 76.89 477 SER B N 1
ATOM 7087 C CA . SER B 1 451 ? 60.325 -14.337 -30.147 1.00 65.63 477 SER B CA 1
ATOM 7088 C C . SER B 1 451 ? 61.327 -13.190 -30.107 1.00 60.41 477 SER B C 1
ATOM 7089 O O . SER B 1 451 ? 62.199 -13.111 -30.969 1.00 61.20 477 SER B O 1
ATOM 7092 N N . PRO B 1 452 ? 61.212 -12.294 -29.114 1.00 58.36 478 PRO B N 1
ATOM 7093 C CA . PRO B 1 452 ? 62.253 -11.283 -28.958 1.00 59.46 478 PRO B CA 1
ATOM 7094 C C . PRO B 1 452 ? 63.609 -11.920 -28.681 1.00 60.57 478 PRO B C 1
ATOM 7095 O O . PRO B 1 452 ? 63.678 -13.017 -28.126 1.00 60.66 478 PRO B O 1
ATOM 7099 N N . LYS B 1 453 ? 64.677 -11.243 -29.081 1.00 63.92 479 LYS B N 1
ATOM 7100 C CA . LYS B 1 453 ? 66.022 -11.764 -28.874 1.00 63.87 479 LYS B CA 1
ATOM 7101 C C . LYS B 1 453 ? 66.425 -11.643 -27.405 1.00 57.79 479 LYS B C 1
ATOM 7102 O O . LYS B 1 453 ? 65.931 -10.774 -26.683 1.00 54.74 479 LYS B O 1
ATOM 7108 N N . ILE B 1 454 ? 67.320 -12.531 -26.977 1.00 54.09 480 ILE B N 1
ATOM 7109 C CA . ILE B 1 454 ? 67.688 -12.662 -25.562 1.00 50.98 480 ILE B CA 1
ATOM 7110 C C . ILE B 1 454 ? 68.355 -11.432 -24.962 1.00 51.44 480 ILE B C 1
ATOM 7111 O O . ILE B 1 454 ? 68.444 -11.323 -23.743 1.00 54.01 480 ILE B O 1
ATOM 7116 N N . TRP B 1 455 ? 68.808 -10.507 -25.806 1.00 52.50 481 TRP B N 1
ATOM 7117 C CA . TRP B 1 455 ? 69.431 -9.259 -25.344 1.00 53.82 481 TRP B CA 1
ATOM 7118 C C . TRP B 1 455 ? 68.463 -8.069 -25.285 1.00 52.89 481 TRP B C 1
ATOM 7119 O O . TRP B 1 455 ? 68.867 -6.964 -24.925 1.00 51.20 481 TRP B O 1
ATOM 7130 N N . GLU B 1 456 ? 67.199 -8.289 -25.642 1.00 56.77 482 GLU B N 1
ATOM 7131 C CA . GLU B 1 456 ? 66.195 -7.220 -25.619 1.00 56.77 482 GLU B CA 1
ATOM 7132 C C . GLU B 1 456 ? 65.621 -7.057 -24.217 1.00 52.08 482 GLU B C 1
ATOM 7133 O O . GLU B 1 456 ? 64.941 -7.949 -23.705 1.00 50.52 482 GLU B O 1
ATOM 7139 N N . LYS B 1 457 ? 65.883 -5.905 -23.610 1.00 48.53 483 LYS B N 1
ATOM 7140 C CA . LYS B 1 457 ? 65.441 -5.633 -22.247 1.00 46.28 483 LYS B CA 1
ATOM 7141 C C . LYS B 1 457 ? 63.935 -5.799 -22.072 1.00 46.77 483 LYS B C 1
ATOM 7142 O O . LYS B 1 457 ? 63.154 -5.496 -22.973 1.00 45.98 483 LYS B O 1
ATOM 7148 N N . LEU B 1 458 ? 63.545 -6.285 -20.899 1.00 48.38 484 LEU B N 1
ATOM 7149 C CA . LEU B 1 458 ? 62.147 -6.320 -20.489 1.00 46.72 484 LEU B CA 1
ATOM 7150 C C . LEU B 1 458 ? 61.727 -4.949 -19.972 1.00 44.88 484 LEU B C 1
ATOM 7151 O O . LEU B 1 458 ? 62.563 -4.062 -19.766 1.00 48.00 484 LEU B O 1
ATOM 7156 N N . TRP B 1 459 ? 60.427 -4.797 -19.749 1.00 42.86 485 TRP B N 1
ATOM 7157 C CA . TRP B 1 459 ? 59.835 -3.519 -19.373 1.00 45.15 485 TRP B CA 1
ATOM 7158 C C . TRP B 1 459 ? 60.497 -2.879 -18.148 1.00 44.50 485 TRP B C 1
ATOM 7159 O O . TRP B 1 459 ? 60.882 -1.713 -18.187 1.00 44.49 485 TRP B O 1
ATOM 7170 N N . PHE B 1 460 ? 60.645 -3.654 -17.075 1.00 42.72 486 PHE B N 1
ATOM 7171 C CA . PHE B 1 460 ? 61.197 -3.144 -15.809 1.00 41.22 486 PHE B CA 1
ATOM 7172 C C . PHE B 1 460 ? 62.651 -2.706 -15.916 1.00 38.95 486 PHE B C 1
ATOM 7173 O O . PHE B 1 460 ? 63.120 -1.929 -15.094 1.00 39.66 486 PHE B O 1
ATOM 7181 N N . ASP B 1 461 ? 63.349 -3.225 -16.923 1.00 40.41 487 ASP B N 1
ATOM 7182 C CA . ASP B 1 461 ? 64.791 -3.098 -17.045 1.00 45.04 487 ASP B CA 1
ATOM 7183 C C . ASP B 1 461 ? 65.161 -1.889 -17.911 1.00 49.24 487 ASP B C 1
ATOM 7184 O O . ASP B 1 461 ? 64.843 -1.845 -19.102 1.00 50.73 487 ASP B O 1
ATOM 7189 N N . LEU B 1 462 ? 65.832 -0.916 -17.301 1.00 53.75 488 LEU B N 1
ATOM 7190 C CA . LEU B 1 462 ? 66.320 0.266 -18.014 1.00 62.85 488 LEU B CA 1
ATOM 7191 C C . LEU B 1 462 ? 67.803 0.158 -18.369 1.00 63.67 488 LEU B C 1
ATOM 7192 O O . LEU B 1 462 ? 68.541 -0.656 -17.798 1.00 64.25 488 LEU B O 1
#

Sequence (877 aa):
PNTAEKVDPGYLFNYVAVNWAGTRTGGDFYIPLSSSQCQVDGGLDYGGWDESVYTISPYSTGNTWKHYYSVGGNNLLAIKNAEEADPVNHNAIAQCKILLAEHYEATLWGDIPFTESWNGTIKYPKFDSQESVLNGVLSLLDEALQQIDLNDANAIDEYDIYYKGDNKWTLAKSLKFRTLVVDKDPSKATAIGTLLQAGGVSSASDNLVFPYSAEPGNQNPKYELIELVGGTQILFFASNYLKPQERNDPRIPCYFEPGADGVYRGLGNREPAVTDDKDNLSSVVSSSYLFRKDAPELIYSCQEQLLLEAEAYARGLGVAQNLSKANELYKKGIREACAFYGVAEADIDTYVTGLPELTALTQEKALYEIHQQWIDLDRPFEEFVQWRRSGTAGNEVPTLQVPEDATSKELIRRWEYSPEETANINAPKESPKIWEKLWFDLAEKVDPGYLFNYVAVNWAGTRTGGDFYIPLSSSQCQVDGGLDYGGWDESVYTISPYSTGNTWKHYYSVGGNNLLAIKNAEEADPVNHNAIAQCKILLAEHYEATLWGDIPFTESWNGTIKYPKFDSQESVLNGVLSLLDEALQIDLNDANAIDEYDIYYKGDNKWTLAKSLKFRTLVVDKDPSKATAIGTLLQAGGVSSASDNLVFPYSAEPGNQNPKYELIELVGGTQILFFASNYLKPQERNDPRIPCYFEPGADGVYRGLGNREPAVTDDKDNLSSVVSSYLFRKDAPELIYSCQEQLLLEAEAYARGLGVAQNLSKANELYKKGIREACAFYGVAEADIDTYVTGLPELTALTQEKALYEIHQQWIDLDRPFEEFVQWRRSGTAGNEVPTLQVPEDATSKELIRRWEYSPEETANINAPKESPKIWEKLWFDL

InterPro domains:
  IPR011990 Tetratricopeptide-like helical domain superfamily [SSF48452] (23-487)
  IPR041662 SusD-like 2 [PF12771] (78-462)

B-factor: mean 45.46, std 14.02, range [9.98, 133.0]

Secondary structure (DSSP, 8-state):
--SS----HHHHHHHHHHHHHHHHTSTTTHHHH----SEE---TTTT--GGGGT---HHHHHHHHHIIIIIIITT--HHHHHHHSSS--HHHHHHHHHHHHH-------SSB--TTSS-TT-SSPPPBPHHHHHHHHHHHHHHHHH--TT---SS-TT-TTTTT-----HHHHHHHHH----S-GGGHHHHHHHHHH----SGGG-EEE---SSTTS--HHHHHHHTTTS---S-EEB------TT--TTHHHHBPPPTTS----B-TTPPPP--TT---PPBBPGGGGSTT--EEEE-HHHHHHHHHHHHHHTSSS---HHHHHHHHHHHHHHHHHHTT--HHHHHHHHHHSPPGGGS-HHHHHHHH--HHHH---HHHHHHHHHHT-SSS--SS--PPPTT-S-SS-----PPPS-----TTS-SSPPPTTS--TT--/-----HHHHHHHHHHHHHHHHTSTTTHHHH----SEE---TTTT--GGGGT---HHHHHHHHHIIIIIIITT--HHHHHHHSSS--HHHHHHHHHHHHH-------SSB--TTSS-TT-SSPPPBPHHHHHHHHHHHHHHHHH--TT---SS-TT-TTTTT-----HHHHHHHHH----S-GGGHHHHHHHHHH----SGGG-EEE---SSTTS--HHHHHHHTTTSS--S-EEB------TT--TTHHHHBPPPTTS----B-TTPPPP--TT---PPBBPGGGGSTT--EEEE-HHHHHHHHHHHHHHTSSS---HHHHHHHHHHHHHHHHHHTT--HHHHHHHHHHSPPGGGS-HHHHHHHH--HHHH---HHHHHHHHHHT-SSS--SS--PPPTT-S-SS-----PPPS-----TTS-SSPPPTTS--TT--

Solvent-accessible surface area: 34048 Å² total

Nearest PDB structures (foldseek):
  4q69-assembly1_B  TM=1.001E+00  e=6.962E-72  Bacteroides thetaiotaomicron VPI-5482
  6e61-assembly2_B  TM=8.349E-01  e=6.536E-17  Bacteroides ovatus ATCC 8483
  6dmf-assembly6_F  TM=8.407E-01  e=4.874E-16  Bacteroides ovatus ATCC 8483
  6dk2-assembly1_A  TM=8.183E-01  e=1.016E-15  Bacteroidetes bacterium AC2a
  3ck9-assembly1_A  TM=5.770E-01  e=1.671E-04  unclassified

CATH classification: 1.25.40.390

Organism: Bacteroides thetaiotaomicron (strain ATCC 29148 / DSM 2079 / JCM 5827 / CCUG 10774 / NCTC 10582 / VPI-5482 / E50) (NCBI:txid226186)

Radius of gyration: 29.89 Å; Cα contacts (8 Å, |Δi|>4): 1555; chains: 2; bounding box: 80×88×62 Å

Foldseek 3Di:
DPPDDQDALLVLLLQLVQVVLLLLLDPLHLVLLVLLLQWAFQACVFQNDPSLQPDRDLVSQVVLVCSLAPNQQLSLCSLVNLCVDVVRQLLSNLSSLLSNLLSCLVCLAAWAFDPCGNDPVDQFGFTHGNVVSLVVSLVSLVSSVPRDQVDQRYNAPSPQFQRSHLLSLVSLLVNLVSCLCPLPVVSLQVNLVSLVVDRQAAANSFRKHWADPPPVRFRNLLVVCVVVPRDQRGIFRRCLVVVVVLVQLCQVLQKDAFPVRHEDGDHHNNHDDADPVRGGYIGTDSVCSGGGRMGTDGGNLLSLLSSLLSLLVVRSHDNDLPSSQVSLLSSQLNLCVVSPRDPVSSCVSSVPDDRLVPDDSVVSLLVSLNNCVSCSSSSSNLSSQQLSDAPQVGPPRDANDPPHPDPARFAHDWHRPCSVRRPNDDPDTDDRRDHHSSGD/DDADALLVLLLQLVQVVLQLLLDPLHLVLLVLLLQWAFQACVFQNDPSLQPDRDLVSQVVLVCSLAPSQQLSLCSLVNLCVDVVRQLLSNLSSLLSNLLSCLNCLAAFAFDPCGNDPVDQFGFTHGNVVSLVVSLVSLVSSVPRDQVDQRYNAPSPQFQRSHLLSLVSLLVNLVSCLCPLPVVSLQVNLVSLVVDRQAAANSFRKRWADPPPVRFRNLLVVCVVVPRDQRGIFRRCLVVVVVLVQLCQVLQKDAFPVRHEDGDHHNNHDDADPVRGGYIGTDSVCSGGGNMGTDGGNLLSLLSSLLSLLVVRSHDNDLPSSQVSLLSSQLNLCVVSPRDPVSSCVSSVSDDRLVPDDSVVSLLVSLNNCVSCSSSSVNLSSQQLSDAPQVGPPRDANDPPHPDPARFAHDWHRPCSVRRPNDDPDTDDRRDHHSSGD